Protein AF-0000000082884598 (afdb_homodimer)

Foldseek 3Di:
DDDPDPPDDDDDDDDDDDDYYYDYDDDDDDDDDDDDPPCPPDDPPPPDPPDPDAPVPVVVVCVVVPPPPPDPDDPPPDDDDPPPPDDPVVLVVPCCCVPALLLVLLCVVFAEEEEEEDEPVCLVFFQVLQVSFCQVSHPYYEYEYADDPPPVVSPGRYDHDPFDDDQFQVQVSVLVVLVCCLVPPLVPGFKYKYEYSQKAWDVSLVSLLCLLDGLLAQEKEAQFWPPPANLTWHDHFNIMMTGSNNSVLCNPPQQVDCRQAPVDRGDRNRNRSRSNSVSSPRHYWASAWPLRAAQRAAAAPCCAADAPNPVDDPVVQNTGPDHAHGHPRHHDPSHTMHGRHTSVVSVVVSCVVSPDDDPPPDCPVVPPSPDADPVSSVVSSVVSSVVSNNTHDDTD/DDDDDDDDDDDDDYDDDDDDDDDDDDDDDPDDPPDDPPPPPDDPPPPDPPPPDAPVPVVVVCVVLPPPPPDPDDPPPDDDPPPPPDDPVVLVVPCCCVVALLLVLLCVLFAEEEEEEDEPVCLVFFQVLQVSFCQVSHPYYEYEYADDPPPVVSPGRYDHDPFDDDQFQVQVSVLVVLVCCLVPPLVPGFKYKYEYSQKAWDVSLVSLLCLLDGLLAQEKEAQFWPPPANLTWHDRFNIMMTGSNNSVLCNPPQQVDCRQAPVDRGDRNRNRSRSNSVSSPRHYWYSAWPLRAAQRAAAAPCCAADAPNPVDDPVVQNTGPDHAHGHPRHHDPSRTMHGRHTSVVSVVVSCVVSPDDDPPPDCPVVPPSPDADPVSSVVSSVVSSVVSNNTHDDTD

Nearest PDB structures (foldseek):
  7q4i-assembly1_A  TM=9.712E-01  e=4.327E-36  Drosophila melanogaster
  4ayj-assembly1_A  TM=5.470E-01  e=9.513E-03  Bacteroides ovatus
  8j2n-assembly2_B  TM=3.996E-01  e=5.512E-03  Mycobacterium tuberculosis H37Rv
  8og4-assembly1_B  TM=4.359E-01  e=1.744E-02  Homo sapiens
  8og4-assembly1_A  TM=4.595E-01  e=2.834E-02  Homo sapiens

InterPro domains:
  IPR003378 Fringe-like, glycosyltransferase domain [PF02434] (112-282)
  IPR026050 C1GALT1/C1GALT1-specific chaperone 1 [PTHR23033] (24-361)

Radius of gyration: 33.69 Å; Cα contacts (8 Å, |Δi|>4): 1263; chains: 2; bounding box: 109×97×104 Å

Secondary structure (DSSP, 8-state):
------------------------------------------------------GGGHHHHHHHH---S------------------THHHHHT------HHHHHHHHH--EEEEEE--GGGIIIIIHHHHHTTGGGSSEEEEEEE--TTGGGG-S-EEEES---SGGGHHHHHHHHHHHHHHHTGGG-SEEEEEETT-EE-HHHHHHHHTTS-TTS-EEEESEE-TTSTT-EE-STT-EEEEHHHHHHIIIIIIT-TTTS--SS-S-HHHHHHHHHHHTT-EE---SBTTS-BSEESS-HHHHHSTT-TTS-HHHHHHBSS----GGGTB-TT--EESS--HHHHHHHHHHHHT---TTSB--SSS--PPPPHHHHHHHHHHHHHHHHHTB----/------------------------------------------------------GGGHHHHHHHH---S------------------THHHHHT------HHHHHHHHH--EEEEEE--GGGIIIIIHHHHHTTGGGSSEEEEEEE--TTGGGG-S-EEEES---SGGGHHHHHHHHHHHHHHHTGGG-SEEEEEETT-EE-HHHHHHHHTTS-TTS-EEEESEE-TTSTT-EE-STT-EEEEHHHHHHIIIIIIT-TTTS--SS-S-HHHHHHHHHHHTT-EE---SBTTS-BSEESS-HHHHHSTT-TTS-HHHHHHBSS----GGGTB-TT--EESS--HHHHHHHHHHHHT---TTSB--SSS--PPPPHHHHHHHHHHHHHHHHHTB----

pLDDT: mean 73.0, std 30.47, range [14.8, 98.94]

Solvent-accessible surface area (backbone atoms only — not comparable to full-atom values): 45148 Å² total; per-residue (Å²): 141,85,85,83,77,85,66,92,79,82,89,94,89,79,85,93,81,89,86,88,91,89,90,92,89,95,86,94,85,88,92,82,90,89,85,94,74,88,79,86,71,77,88,72,78,72,78,77,82,73,80,82,68,66,86,78,63,54,57,63,61,53,55,68,68,55,65,54,81,77,79,74,80,78,72,79,78,72,80,80,72,82,72,74,72,75,64,77,65,63,66,63,67,68,60,70,69,78,73,38,71,50,42,50,34,38,51,70,74,43,37,36,36,34,40,28,44,53,39,73,84,34,38,84,65,22,39,52,48,38,58,71,48,48,43,68,69,36,77,41,60,36,34,38,27,40,67,57,86,69,54,79,72,68,77,57,58,66,47,67,39,98,50,72,78,60,75,53,30,38,26,40,51,49,54,51,48,52,48,49,36,60,76,73,42,45,90,79,35,36,31,40,34,41,34,34,44,31,35,45,54,37,58,49,18,46,35,41,56,48,51,52,55,60,39,80,42,39,32,31,36,28,31,48,24,35,72,100,24,94,81,24,25,35,42,47,46,28,13,34,36,31,14,37,37,25,52,49,46,39,49,71,59,13,70,70,28,65,90,41,19,77,75,66,41,60,46,61,37,36,58,51,50,26,46,17,33,52,68,64,68,30,42,65,49,66,54,27,28,55,86,60,15,38,22,38,30,73,43,36,65,44,68,41,29,16,66,80,54,77,78,63,54,66,65,60,63,66,33,38,58,58,85,84,53,56,12,81,64,21,46,30,45,48,38,25,22,25,5,76,39,49,53,43,48,42,40,26,50,49,40,44,62,74,50,37,41,47,57,63,49,40,59,79,54,85,40,84,74,73,82,72,48,71,71,52,34,56,54,48,43,55,53,48,28,55,50,22,44,67,43,31,41,80,81,127,145,94,91,87,81,85,77,78,92,79,91,80,86,87,87,92,84,89,83,84,91,83,87,77,87,80,83,82,79,88,85,75,91,75,70,91,72,86,77,86,70,74,87,68,77,71,78,75,79,72,79,81,67,64,87,79,64,54,57,63,61,51,55,68,68,56,66,55,81,78,80,72,80,77,73,78,79,73,77,80,71,81,71,72,73,74,66,77,66,63,65,64,67,67,62,72,70,78,73,38,70,49,44,49,35,37,51,70,74,42,37,35,35,34,41,26,43,54,40,71,84,35,39,83,66,23,40,52,48,37,56,72,48,47,44,68,68,35,76,41,58,35,34,39,27,40,67,58,86,69,55,80,72,67,77,57,58,66,47,67,40,97,49,72,80,59,76,53,29,38,26,40,52,50,54,50,49,52,48,48,36,60,76,73,41,45,90,78,36,37,31,40,34,42,33,34,45,30,36,45,54,37,59,50,18,46,35,42,55,49,50,52,55,60,38,80,43,38,32,32,35,28,30,47,22,35,72,101,24,93,81,24,25,34,42,48,46,28,13,34,36,31,16,39,36,25,52,49,45,38,48,70,58,11,70,69,28,66,89,42,20,78,74,67,40,58,46,61,39,33,57,52,49,26,45,17,33,52,67,64,66,30,43,67,48,66,54,26,28,56,85,61,14,38,22,39,31,74,43,36,66,45,68,42,28,16,64,80,53,76,77,62,54,66,64,61,62,66,34,38,58,60,88,84,53,56,13,81,63,20,47,29,45,48,39,25,21,24,6,77,37,49,54,43,48,42,40,26,50,49,40,45,63,72,50,38,43,49,56,64,48,39,59,78,55,83,40,84,74,72,82,70,49,70,70,52,35,57,53,48,43,54,53,48,28,53,49,21,44,64,43,32,42,80,80,125

Organism: Panagrellus redivivus (NCBI:txid6233)

Sequence (792 aa):
MWLRVNENCLFFALGLAVASTFFLFQSSNNSLNCSAILKADALAKQPSTQKVDTVDGADSEIAKLLTGPPKGGDDKDEGDDGIEFMDEEAHTMFKHTHENPVSTALKKAVRVFCWILTSPKNIKSKAIHVNATWAPRCDKHVFVSTSFPNSSHTGLPIIEFDIPDGRDSLWAKTKAAHQYIYDNELDNYDWFLKADDDTYAIMENLRFMLLAHNSSDPIYFGCRNRPFVKQGWMSGGPGYVLSREAVKVLVEDGLSNPEYCKYKDDGPEDVQIGLCLEKVNVTAGDSRDSKGRWRFMPLQPQSHMRPGNRTLDQWFYDYLYYPYTDGKECCSDYSISWHYVNHEWMHTLDNMFYHIKPVGMIDDGFWPQKALTDKSMDALIEKLKVFAVNMSQPTVMWLRVNENCLFFALGLAVASTFFLFQSSNNSLNCSAILKADALAKQPSTQKVDTVDGADSEIAKLLTGPPKGGDDKDEGDDGIEFMDEEAHTMFKHTHENPVSTALKKAVRVFCWILTSPKNIKSKAIHVNATWAPRCDKHVFVSTSFPNSSHTGLPIIEFDIPDGRDSLWAKTKAAHQYIYDNELDNYDWFLKADDDTYAIMENLRFMLLAHNSSDPIYFGCRNRPFVKQGWMSGGPGYVLSREAVKVLVEDGLSNPEYCKYKDDGPEDVQIGLCLEKVNVTAGDSRDSKGRWRFMPLQPQSHMRPGNRTLDQWFYDYLYYPYTDGKECCSDYSISWHYVNHEWMHTLDNMFYHIKPVGMIDDGFWPQKALTDKSMDALIEKLKVFAVNMSQPTV

Structure (mmCIF, N/CA/C/O backbone):
data_AF-0000000082884598-model_v1
#
loop_
_entity.id
_entity.type
_entity.pdbx_description
1 polymer 'Glycoprotein-N-acetylgalactosamine 3-beta-galactosyltransferase 1'
#
loop_
_atom_site.group_PDB
_atom_site.id
_atom_site.type_symbol
_atom_site.label_atom_id
_atom_site.label_alt_id
_atom_site.label_comp_id
_atom_site.label_asym_id
_atom_site.label_entity_id
_atom_site.label_seq_id
_atom_site.pdbx_PDB_ins_code
_atom_site.Cartn_x
_atom_site.Cartn_y
_atom_site.Cartn_z
_atom_site.occupancy
_atom_site.B_iso_or_equiv
_atom_site.auth_seq_id
_atom_site.auth_comp_id
_atom_site.auth_asym_id
_atom_site.auth_atom_id
_atom_site.pdbx_PDB_model_num
ATOM 1 N N . MET A 1 1 ? 16.375 -52.156 39.188 1 19.39 1 MET A N 1
ATOM 2 C CA . MET A 1 1 ? 15.562 -51.469 40.156 1 19.39 1 MET A CA 1
ATOM 3 C C . MET A 1 1 ? 14.172 -51.156 39.594 1 19.39 1 MET A C 1
ATOM 5 O O . MET A 1 1 ? 14.055 -50.531 38.531 1 19.39 1 MET A O 1
ATOM 9 N N . TRP A 1 2 ? 12.984 -51.781 40.031 1 21.33 2 TRP A N 1
ATOM 10 C CA . TRP A 1 2 ? 11.797 -52.469 39.5 1 21.33 2 TRP A CA 1
ATOM 11 C C . TRP A 1 2 ? 10.727 -51.469 39.125 1 21.33 2 TRP A C 1
ATOM 13 O O . TRP A 1 2 ? 10.719 -50.312 39.594 1 21.33 2 TRP A O 1
ATOM 23 N N . LEU A 1 3 ? 9.867 -51.75 38 1 20.38 3 LEU A N 1
ATOM 24 C CA . LEU A 1 3 ? 9 -51.406 36.875 1 20.38 3 LEU A CA 1
ATOM 25 C C . LEU A 1 3 ? 7.613 -51 37.344 1 20.38 3 LEU A C 1
ATOM 27 O O . LEU A 1 3 ? 6.824 -51.875 37.781 1 20.38 3 LEU A O 1
ATOM 31 N N . ARG A 1 4 ? 7.586 -50.062 38.344 1 18.33 4 ARG A N 1
ATOM 32 C CA . ARG A 1 4 ? 6.484 -49.875 39.312 1 18.33 4 ARG A CA 1
ATOM 33 C C . ARG A 1 4 ? 5.203 -49.5 38.562 1 18.33 4 ARG A C 1
ATOM 35 O O . ARG A 1 4 ? 5.152 -48.438 37.906 1 18.33 4 ARG A O 1
ATOM 42 N N . VAL A 1 5 ? 4.316 -50.375 38.094 1 20.28 5 VAL A N 1
ATOM 43 C CA . VAL A 1 5 ? 3.1 -50.719 37.375 1 20.28 5 VAL A CA 1
ATOM 44 C C . VAL A 1 5 ? 1.9 -50.031 38 1 20.28 5 VAL A C 1
ATOM 46 O O . VAL A 1 5 ? 1.646 -50.188 39.219 1 20.28 5 VAL A O 1
ATOM 49 N N . ASN A 1 6 ? 1.45 -48.812 37.469 1 16.78 6 ASN A N 1
ATOM 50 C CA . ASN A 1 6 ? 0.524 -47.719 37.719 1 16.78 6 ASN A CA 1
ATOM 51 C C . ASN A 1 6 ? -0.924 -48.188 37.75 1 16.78 6 ASN A C 1
ATOM 53 O O . ASN A 1 6 ? -1.58 -48.25 36.719 1 16.78 6 ASN A O 1
ATOM 57 N N . GLU A 1 7 ? -1.398 -49.188 38.438 1 17.16 7 GLU A N 1
ATOM 58 C CA . GLU A 1 7 ? -2.59 -50.031 38.344 1 17.16 7 GLU A CA 1
ATOM 59 C C . GLU A 1 7 ? -3.816 -49.281 38.875 1 17.16 7 GLU A C 1
ATOM 61 O O . GLU A 1 7 ? -4.871 -49.906 39.094 1 17.16 7 GLU A O 1
ATOM 66 N N . ASN A 1 8 ? -3.863 -48 39.031 1 15.88 8 ASN A N 1
ATOM 67 C CA . ASN A 1 8 ? -4.887 -47.688 40.031 1 15.88 8 ASN A CA 1
ATOM 68 C C . ASN A 1 8 ? -6.293 -47.906 39.469 1 15.88 8 ASN A C 1
ATOM 70 O O . ASN A 1 8 ? -6.656 -47.312 38.438 1 15.88 8 ASN A O 1
ATOM 74 N N . CYS A 1 9 ? -7.305 -48.812 39.781 1 16.61 9 CYS A N 1
ATOM 75 C CA . CYS A 1 9 ? -8.469 -49.688 39.625 1 16.61 9 CYS A CA 1
ATOM 76 C C . CYS A 1 9 ? -9.758 -48.875 39.781 1 16.61 9 CYS A C 1
ATOM 78 O O . CYS A 1 9 ? -10.656 -49 38.938 1 16.61 9 CYS A O 1
ATOM 80 N N . LEU A 1 10 ? -10.461 -48.5 40.938 1 15.66 10 LEU A N 1
ATOM 81 C CA . LEU A 1 10 ? -11.617 -49.188 41.469 1 15.66 10 LEU A CA 1
ATOM 82 C C . LEU A 1 10 ? -12.898 -48.438 41.219 1 15.66 10 LEU A C 1
ATOM 84 O O . LEU A 1 10 ? -13.883 -49 40.75 1 15.66 10 LEU A O 1
ATOM 88 N N . PHE A 1 11 ? -13.562 -47.375 41.969 1 15.88 11 PHE A N 1
ATOM 89 C CA . PHE A 1 11 ? -14.688 -47.781 42.812 1 15.88 11 PHE A CA 1
ATOM 90 C C . PHE A 1 11 ? -16.016 -47.406 42.156 1 15.88 11 PHE A C 1
ATOM 92 O O . PHE A 1 11 ? -16.031 -46.656 41.188 1 15.88 11 PHE A O 1
ATOM 99 N N . PHE A 1 12 ? -17.062 -46.594 42.844 1 15.79 12 PHE A N 1
ATOM 100 C CA . PHE A 1 12 ? -18.344 -46.938 43.469 1 15.79 12 PHE A CA 1
ATOM 101 C C . PHE A 1 12 ? -19.5 -46.344 42.625 1 15.79 12 PHE A C 1
ATOM 103 O O . PHE A 1 12 ? -19.312 -45.406 41.875 1 15.79 12 PHE A O 1
ATOM 110 N N . ALA A 1 13 ? -20.891 -46.531 42.969 1 16.33 13 ALA A N 1
ATOM 111 C CA . ALA A 1 13 ? -22.234 -47.062 42.719 1 16.33 13 ALA A CA 1
ATOM 112 C C . ALA A 1 13 ? -23.188 -45.969 42.281 1 16.33 13 ALA A C 1
ATOM 114 O O . ALA A 1 13 ? -23.844 -46.125 41.25 1 16.33 13 ALA A O 1
ATOM 115 N N . LEU A 1 14 ? -24.234 -45.406 43.156 1 15.35 14 LEU A N 1
ATOM 116 C CA . LEU A 1 14 ? -25.641 -45.781 43.25 1 15.35 14 LEU A CA 1
ATOM 117 C C . LEU A 1 14 ? -26.547 -44.656 42.812 1 15.35 14 LEU A C 1
ATOM 119 O O . LEU A 1 14 ? -27.75 -44.844 42.625 1 15.35 14 LEU A O 1
ATOM 123 N N . GLY A 1 15 ? -26.266 -43.344 42.531 1 15.11 15 GLY A N 1
ATOM 124 C CA . GLY A 1 15 ? -27.281 -42.562 43.188 1 15.11 15 GLY A CA 1
ATOM 125 C C . GLY A 1 15 ? -28.594 -42.5 42.438 1 15.11 15 GLY A C 1
ATOM 126 O O . GLY A 1 15 ? -28.609 -42.719 41.219 1 15.11 15 GLY A O 1
ATOM 127 N N . LEU A 1 16 ? -29.609 -41.594 42.812 1 16.02 16 LEU A N 1
ATOM 128 C CA . LEU A 1 16 ? -31.031 -41.562 43.156 1 16.02 16 LEU A CA 1
ATOM 129 C C . LEU A 1 16 ? -31.875 -41.125 41.969 1 16.02 16 LEU A C 1
ATOM 131 O O . LEU A 1 16 ? -31.406 -40.344 41.125 1 16.02 16 LEU A O 1
ATOM 135 N N . ALA A 1 17 ? -33.312 -41.219 41.906 1 16.12 17 ALA A N 1
ATOM 136 C CA . ALA A 1 17 ? -34.562 -41.688 41.312 1 16.12 17 ALA A CA 1
ATOM 137 C C . ALA A 1 17 ? -35.375 -40.562 40.75 1 16.12 17 ALA A C 1
ATOM 139 O O . ALA A 1 17 ? -36.156 -40.75 39.812 1 16.12 17 ALA A O 1
ATOM 140 N N . VAL A 1 18 ? -35.281 -39.219 41 1 15.11 18 VAL A N 1
ATOM 141 C CA . VAL A 1 18 ? -36.625 -38.719 41.375 1 15.11 18 VAL A CA 1
ATOM 142 C C . VAL A 1 18 ? -37.469 -38.562 40.094 1 15.11 18 VAL A C 1
ATOM 144 O O . VAL A 1 18 ? -36.906 -38.375 39 1 15.11 18 VAL A O 1
ATOM 147 N N . ALA A 1 19 ? -38.781 -37.906 40.094 1 15.52 19 ALA A N 1
ATOM 148 C CA . ALA A 1 19 ? -40.219 -38.156 39.969 1 15.52 19 ALA A CA 1
ATOM 149 C C . ALA A 1 19 ? -40.781 -37.5 38.719 1 15.52 19 ALA A C 1
ATOM 151 O O . ALA A 1 19 ? -41.438 -38.156 37.906 1 15.52 19 ALA A O 1
ATOM 152 N N . SER A 1 20 ? -41.688 -36.25 38.688 1 14.8 20 SER A N 1
ATOM 153 C CA . SER A 1 20 ? -43.156 -36.312 38.562 1 14.8 20 SER A CA 1
ATOM 154 C C . SER A 1 20 ? -43.594 -35.875 37.188 1 14.8 20 SER A C 1
ATOM 156 O O . SER A 1 20 ? -42.812 -35.375 36.406 1 14.8 20 SER A O 1
ATOM 158 N N . THR A 1 21 ? -44.469 -34.625 36.906 1 15.09 21 THR A N 1
ATOM 159 C CA . THR A 1 21 ? -45.906 -34.594 36.656 1 15.09 21 THR A CA 1
ATOM 160 C C . THR A 1 21 ? -46.219 -34.281 35.219 1 15.09 21 THR A C 1
ATOM 162 O O . THR A 1 21 ? -45.344 -33.781 34.469 1 15.09 21 THR A O 1
ATOM 165 N N . PHE A 1 22 ? -47.312 -33.188 34.688 1 15.3 22 PHE A N 1
ATOM 166 C CA . PHE A 1 22 ? -48.688 -33.406 34.25 1 15.3 22 PHE A CA 1
ATOM 167 C C . PHE A 1 22 ? -48.844 -33.031 32.781 1 15.3 22 PHE A C 1
ATOM 169 O O . PHE A 1 22 ? -49.312 -33.844 31.969 1 15.3 22 PHE A O 1
ATOM 176 N N . PHE A 1 23 ? -49.656 -31.766 32.219 1 15.51 23 PHE A N 1
ATOM 177 C CA . PHE A 1 23 ? -51.031 -31.875 31.75 1 15.51 23 PHE A CA 1
ATOM 178 C C . PHE A 1 23 ? -51.125 -31.719 30.234 1 15.51 23 PHE A C 1
ATOM 180 O O . PHE A 1 23 ? -50.156 -31.234 29.609 1 15.51 23 PHE A O 1
ATOM 187 N N . LEU A 1 24 ? -52.188 -30.875 29.516 1 15.95 24 LEU A N 1
ATOM 188 C CA . LEU A 1 24 ? -53.375 -31.234 28.75 1 15.95 24 LEU A CA 1
ATOM 189 C C . LEU A 1 24 ? -53.188 -30.875 27.281 1 15.95 24 LEU A C 1
ATOM 191 O O . LEU A 1 24 ? -52.312 -30.094 26.922 1 15.95 24 LEU A O 1
ATOM 195 N N . PHE A 1 25 ? -54.312 -30.172 26.344 1 16.14 25 PHE A N 1
ATOM 196 C CA . PHE A 1 25 ? -55.281 -30.734 25.391 1 16.14 25 PHE A CA 1
ATOM 197 C C . PHE A 1 25 ? -55.031 -30.172 23.984 1 16.14 25 PHE A C 1
ATOM 199 O O . PHE A 1 25 ? -54.906 -30.938 23.016 1 16.14 25 PHE A O 1
ATOM 206 N N . GLN A 1 26 ? -55.562 -28.859 23.344 1 15.12 26 GLN A N 1
ATOM 207 C CA . GLN A 1 26 ? -56.719 -28.844 22.453 1 15.12 26 GLN A CA 1
ATOM 208 C C . GLN A 1 26 ? -56.281 -28.734 20.984 1 15.12 26 GLN A C 1
ATOM 210 O O . GLN A 1 26 ? -55.188 -28.266 20.688 1 15.12 26 GLN A O 1
ATOM 215 N N . SER A 1 27 ? -57.25 -28.516 19.719 1 15.92 27 SER A N 1
ATOM 216 C CA . SER A 1 27 ? -57.844 -29.172 18.562 1 15.92 27 SER A CA 1
ATOM 217 C C . SER A 1 27 ? -57.469 -28.469 17.266 1 15.92 27 SER A C 1
ATOM 219 O O . SER A 1 27 ? -57.094 -29.125 16.281 1 15.92 27 SER A O 1
ATOM 221 N N . SER A 1 28 ? -57.688 -27.125 16.812 1 16.11 28 SER A N 1
ATOM 222 C CA . SER A 1 28 ? -58.625 -26.891 15.727 1 16.11 28 SER A CA 1
ATOM 223 C C . SER A 1 28 ? -57.969 -26.938 14.367 1 16.11 28 SER A C 1
ATOM 225 O O . SER A 1 28 ? -56.75 -26.781 14.266 1 16.11 28 SER A O 1
ATOM 227 N N . ASN A 1 29 ? -58.656 -26.672 12.938 1 16.38 29 ASN A N 1
ATOM 228 C CA . ASN A 1 29 ? -59.125 -27.266 11.688 1 16.38 29 ASN A CA 1
ATOM 229 C C . ASN A 1 29 ? -58.406 -26.672 10.477 1 16.38 29 ASN A C 1
ATOM 231 O O . ASN A 1 29 ? -58.375 -27.281 9.406 1 16.38 29 ASN A O 1
ATOM 235 N N . ASN A 1 30 ? -58.188 -25.344 10.234 1 16.78 30 ASN A N 1
ATOM 236 C CA . ASN A 1 30 ? -58.75 -24.75 9.023 1 16.78 30 ASN A CA 1
ATOM 237 C C . ASN A 1 30 ? -57.969 -25.156 7.781 1 16.78 30 ASN A C 1
ATOM 239 O O . ASN A 1 30 ? -56.781 -25.453 7.863 1 16.78 30 ASN A O 1
ATOM 243 N N . SER A 1 31 ? -58.312 -24.688 6.457 1 16.69 31 SER A N 1
ATOM 244 C CA . SER A 1 31 ? -58.688 -25.062 5.102 1 16.69 31 SER A CA 1
ATOM 245 C C . SER A 1 31 ? -57.5 -25 4.152 1 16.69 31 SER A C 1
ATOM 247 O O . SER A 1 31 ? -56.625 -24.156 4.301 1 16.69 31 SER A O 1
ATOM 249 N N . LEU A 1 32 ? -57.281 -25.875 2.971 1 16.5 32 LEU A N 1
ATOM 250 C CA . LEU A 1 32 ? -56.438 -26.719 2.123 1 16.5 32 LEU A CA 1
ATOM 251 C C . LEU A 1 32 ? -56.062 -26 0.837 1 16.5 32 LEU A C 1
ATOM 253 O O . LEU A 1 32 ? -55 -26.281 0.252 1 16.5 32 LEU A O 1
ATOM 257 N N . ASN A 1 33 ? -56.75 -25.109 0.112 1 16.28 33 ASN A N 1
ATOM 258 C CA . ASN A 1 33 ? -57.062 -25.594 -1.228 1 16.28 33 ASN A CA 1
ATOM 259 C C . ASN A 1 33 ? -55.875 -25.5 -2.162 1 16.28 33 ASN A C 1
ATOM 261 O O . ASN A 1 33 ? -54.906 -24.812 -1.862 1 16.28 33 ASN A O 1
ATOM 265 N N . CYS A 1 34 ? -55.969 -25.266 -3.688 1 15.8 34 CYS A N 1
ATOM 266 C CA . CYS A 1 34 ? -55.812 -25.953 -4.965 1 15.8 34 CYS A CA 1
ATOM 267 C C . CYS A 1 34 ? -54.5 -25.562 -5.629 1 15.8 34 CYS A C 1
ATOM 269 O O . CYS A 1 34 ? -53.688 -26.422 -5.98 1 15.8 34 CYS A O 1
ATOM 271 N N . SER A 1 35 ? -54.312 -24.656 -6.879 1 16.28 35 SER A N 1
ATOM 272 C CA . SER A 1 35 ? -54.375 -24.984 -8.297 1 16.28 35 SER A CA 1
ATOM 273 C C . SER A 1 35 ? -53.031 -24.797 -8.984 1 16.28 35 SER A C 1
ATOM 275 O O . SER A 1 35 ? -52.562 -25.703 -9.672 1 16.28 35 SER A O 1
ATOM 277 N N . ALA A 1 36 ? -52.594 -23.547 -9.719 1 17.64 36 ALA A N 1
ATOM 278 C CA . ALA A 1 36 ? -52.25 -23.328 -11.125 1 17.64 36 ALA A CA 1
ATOM 279 C C . ALA A 1 36 ? -50.781 -23.625 -11.398 1 17.64 36 ALA A C 1
ATOM 281 O O . ALA A 1 36 ? -49.906 -23.125 -10.703 1 17.64 36 ALA A O 1
ATOM 282 N N . ILE A 1 37 ? -50.25 -24.703 -12.352 1 17.48 37 ILE A N 1
ATOM 283 C CA . ILE A 1 37 ? -49.312 -25.609 -12.992 1 17.48 37 ILE A CA 1
ATOM 284 C C . ILE A 1 37 ? -48.469 -24.844 -14 1 17.48 37 ILE A C 1
ATOM 286 O O . ILE A 1 37 ? -48.094 -25.391 -15.039 1 17.48 37 ILE A O 1
ATOM 290 N N . LEU A 1 38 ? -48.156 -23.531 -13.945 1 17.5 38 LEU A N 1
ATOM 291 C CA . LEU A 1 38 ? -47.75 -22.953 -15.211 1 17.5 38 LEU A CA 1
ATOM 292 C C . LEU A 1 38 ? -46.5 -23.625 -15.742 1 17.5 38 LEU A C 1
ATOM 294 O O . LEU A 1 38 ? -45.5 -23.766 -15.023 1 17.5 38 LEU A O 1
ATOM 298 N N . LYS A 1 39 ? -46.531 -24.422 -16.938 1 18.19 39 LYS A N 1
ATOM 299 C CA . LYS A 1 39 ? -45.812 -25.312 -17.844 1 18.19 39 LYS A CA 1
ATOM 300 C C . LYS A 1 39 ? -44.594 -24.625 -18.453 1 18.19 39 LYS A C 1
ATOM 302 O O . LYS A 1 39 ? -44.719 -23.656 -19.203 1 18.19 39 LYS A O 1
ATOM 307 N N . ALA A 1 40 ? -43.5 -24.438 -17.859 1 16.44 40 ALA A N 1
ATOM 308 C CA . ALA A 1 40 ? -42.219 -23.875 -18.312 1 16.44 40 ALA A CA 1
ATOM 309 C C . ALA A 1 40 ? -41.625 -24.672 -19.453 1 16.44 40 ALA A C 1
ATOM 311 O O . ALA A 1 40 ? -40.969 -25.688 -19.234 1 16.44 40 ALA A O 1
ATOM 312 N N . ASP A 1 41 ? -42.312 -25.031 -20.578 1 17.11 41 ASP A N 1
ATOM 313 C CA . ASP A 1 41 ? -41.906 -25.891 -21.688 1 17.11 41 ASP A CA 1
ATOM 314 C C . ASP A 1 41 ? -40.719 -25.297 -22.422 1 17.11 41 ASP A C 1
ATOM 316 O O . ASP A 1 41 ? -40.062 -25.984 -23.188 1 17.11 41 ASP A O 1
ATOM 320 N N . ALA A 1 42 ? -40.656 -24.016 -22.688 1 17.59 42 ALA A N 1
ATOM 321 C CA . ALA A 1 42 ? -40.281 -23.688 -24.047 1 17.59 42 ALA A CA 1
ATOM 322 C C . ALA A 1 42 ? -38.906 -24.234 -24.406 1 17.59 42 ALA A C 1
ATOM 324 O O . ALA A 1 42 ? -38.75 -24.891 -25.438 1 17.59 42 ALA A O 1
ATOM 325 N N . LEU A 1 43 ? -37.688 -23.422 -24.484 1 17.84 43 LEU A N 1
ATOM 326 C CA . LEU A 1 43 ? -36.75 -23.234 -25.578 1 17.84 43 LEU A CA 1
ATOM 327 C C . LEU A 1 43 ? -35.531 -24.125 -25.422 1 17.84 43 LEU A C 1
ATOM 329 O O . LEU A 1 43 ? -34.625 -23.844 -24.625 1 17.84 43 LEU A O 1
ATOM 333 N N . ALA A 1 44 ? -35.5 -25.391 -25.266 1 17.81 44 ALA A N 1
ATOM 334 C CA . ALA A 1 44 ? -34.406 -26.359 -25.219 1 17.81 44 ALA A CA 1
ATOM 335 C C . ALA A 1 44 ? -33.688 -26.422 -26.562 1 17.81 44 ALA A C 1
ATOM 337 O O . ALA A 1 44 ? -33.75 -27.438 -27.266 1 17.81 44 ALA A O 1
ATOM 338 N N . LYS A 1 45 ? -33.812 -25.469 -27.453 1 21.44 45 LYS A N 1
ATOM 339 C CA . LYS A 1 45 ? -33.188 -25.953 -28.688 1 21.44 45 LYS A CA 1
ATOM 340 C C . LYS A 1 45 ? -31.75 -26.391 -28.438 1 21.44 45 LYS A C 1
ATOM 342 O O . LYS A 1 45 ? -31 -25.703 -27.75 1 21.44 45 LYS A O 1
ATOM 347 N N . GLN A 1 46 ? -31.391 -27.656 -28.656 1 18.23 46 GLN A N 1
ATOM 348 C CA . GLN A 1 46 ? -30.203 -28.5 -28.562 1 18.23 46 GLN A CA 1
ATOM 349 C C . GLN A 1 46 ? -29.062 -27.922 -29.406 1 18.23 46 GLN A C 1
ATOM 351 O O . GLN A 1 46 ? -29.172 -27.859 -30.625 1 18.23 46 GLN A O 1
ATOM 356 N N . PRO A 1 47 ? -28.422 -26.797 -29.109 1 23.08 47 PRO A N 1
ATOM 357 C CA . PRO A 1 47 ? -27.516 -26.422 -30.203 1 23.08 47 PRO A CA 1
ATOM 358 C C . PRO A 1 47 ? -26.578 -27.562 -30.594 1 23.08 47 PRO A C 1
ATOM 360 O O . PRO A 1 47 ? -26.297 -28.438 -29.781 1 23.08 47 PRO A O 1
ATOM 363 N N . SER A 1 48 ? -26.547 -27.953 -31.891 1 22.05 48 SER A N 1
ATOM 364 C CA . SER A 1 48 ? -25.781 -28.953 -32.625 1 22.05 48 SER A CA 1
ATOM 365 C C . SER A 1 48 ? -24.328 -28.953 -32.156 1 22.05 48 SER A C 1
ATOM 367 O O . SER A 1 48 ? -23.828 -27.953 -31.641 1 22.05 48 SER A O 1
ATOM 369 N N . THR A 1 49 ? -23.734 -30.141 -32.094 1 23.67 49 THR A N 1
ATOM 370 C CA . THR A 1 49 ? -22.438 -30.703 -31.75 1 23.67 49 THR A CA 1
ATOM 371 C C . THR A 1 49 ? -21.328 -30.094 -32.594 1 23.67 49 THR A C 1
ATOM 373 O O . THR A 1 49 ? -21.141 -30.484 -33.75 1 23.67 49 THR A O 1
ATOM 376 N N . GLN A 1 50 ? -21.234 -28.828 -32.719 1 22.88 50 GLN A N 1
ATOM 377 C CA . GLN A 1 50 ? -20.172 -28.438 -33.656 1 22.88 50 GLN A CA 1
ATOM 378 C C . GLN A 1 50 ? -18.859 -29.125 -33.312 1 22.88 50 GLN A C 1
ATOM 380 O O . GLN A 1 50 ? -18.5 -29.203 -32.125 1 22.88 50 GLN A O 1
ATOM 385 N N . LYS A 1 51 ? -18.328 -29.938 -34.312 1 23.64 51 LYS A N 1
ATOM 386 C CA . LYS A 1 51 ? -17.062 -30.688 -34.438 1 23.64 51 LYS A CA 1
ATOM 387 C C . LYS A 1 51 ? -15.891 -29.859 -33.938 1 23.64 51 LYS A C 1
ATOM 389 O O . LYS A 1 51 ? -15.625 -28.766 -34.438 1 23.64 51 LYS A O 1
ATOM 394 N N . VAL A 1 52 ? -15.562 -29.922 -32.562 1 26.12 52 VAL A N 1
ATOM 395 C CA . VAL A 1 52 ? -14.352 -29.344 -32 1 26.12 52 VAL A CA 1
ATOM 396 C C . VAL A 1 52 ? -13.133 -29.797 -32.812 1 26.12 52 VAL A C 1
ATOM 398 O O . VAL A 1 52 ? -12.789 -30.984 -32.812 1 26.12 52 VAL A O 1
ATOM 401 N N . ASP A 1 53 ? -12.93 -29.25 -34.062 1 27 53 ASP A N 1
ATOM 402 C CA . ASP A 1 53 ? -11.766 -29.469 -34.906 1 27 53 ASP A CA 1
ATOM 403 C C . ASP A 1 53 ? -10.477 -29.453 -34.094 1 27 53 ASP A C 1
ATOM 405 O O . ASP A 1 53 ? -10.453 -28.922 -32.969 1 27 53 ASP A O 1
ATOM 409 N N . THR A 1 54 ? -9.352 -30 -34.625 1 27.5 54 THR A N 1
ATOM 410 C CA . THR A 1 54 ? -7.988 -30.25 -34.188 1 27.5 54 THR A CA 1
ATOM 411 C C . THR A 1 54 ? -7.359 -28.984 -33.625 1 27.5 54 THR A C 1
ATOM 413 O O . THR A 1 54 ? -7.785 -27.875 -33.938 1 27.5 54 THR A O 1
ATOM 416 N N . VAL A 1 55 ? -6.551 -29.156 -32.438 1 34.09 55 VAL A N 1
ATOM 417 C CA . VAL A 1 55 ? -5.863 -28.188 -31.609 1 34.09 55 VAL A CA 1
ATOM 418 C C . VAL A 1 55 ? -5.188 -27.141 -32.469 1 34.09 55 VAL A C 1
ATOM 420 O O . VAL A 1 55 ? -4.832 -26.062 -32 1 34.09 55 VAL A O 1
ATOM 423 N N . ASP A 1 56 ? -4.816 -27.453 -33.719 1 32.94 56 ASP A N 1
ATOM 424 C CA . ASP A 1 56 ? -4.055 -26.484 -34.531 1 32.94 56 ASP A CA 1
ATOM 425 C C . ASP A 1 56 ? -4.906 -25.266 -34.875 1 32.94 56 ASP A C 1
ATOM 427 O O . ASP A 1 56 ? -4.391 -24.266 -35.375 1 32.94 56 ASP A O 1
ATOM 431 N N . GLY A 1 57 ? -6.18 -25.453 -35 1 32.5 57 GLY A N 1
ATOM 432 C CA . GLY A 1 57 ? -7.039 -24.438 -35.594 1 32.5 57 GLY A CA 1
ATOM 433 C C . GLY A 1 57 ? -7.336 -23.281 -34.656 1 32.5 57 GLY A C 1
ATOM 434 O O . GLY A 1 57 ? -8.078 -22.359 -35 1 32.5 57 GLY A O 1
ATOM 435 N N . ALA A 1 58 ? -7.086 -23.5 -33.406 1 36.19 58 ALA A N 1
ATOM 436 C CA . ALA A 1 58 ? -7.562 -22.5 -32.469 1 36.19 58 ALA A CA 1
ATOM 437 C C . ALA A 1 58 ? -6.734 -21.219 -32.562 1 36.19 58 ALA A C 1
ATOM 439 O O . ALA A 1 58 ? -7.055 -20.219 -31.938 1 36.19 58 ALA A O 1
ATOM 440 N N . ASP A 1 59 ? -5.629 -21.234 -33.281 1 36.47 59 ASP A N 1
ATOM 441 C CA . ASP A 1 59 ? -4.703 -20.109 -33.219 1 36.47 59 ASP A CA 1
ATOM 442 C C . ASP A 1 59 ? -5.355 -18.844 -33.781 1 36.47 59 ASP A C 1
ATOM 444 O O . ASP A 1 59 ? -5.125 -17.75 -33.25 1 36.47 59 ASP A O 1
ATOM 448 N N . SER A 1 60 ? -6.129 -19.094 -34.906 1 35.19 60 SER A N 1
ATOM 449 C CA . SER A 1 60 ? -6.578 -17.891 -35.594 1 35.19 60 SER A CA 1
ATOM 450 C C . SER A 1 60 ? -7.605 -17.141 -34.75 1 35.19 60 SER A C 1
ATOM 452 O O . SER A 1 60 ? -7.598 -15.898 -34.719 1 35.19 60 SER A O 1
ATOM 454 N N . GLU A 1 61 ? -8.422 -17.891 -34.188 1 34.66 61 GLU A N 1
ATOM 455 C CA . GLU A 1 61 ? -9.492 -17.203 -33.469 1 34.66 61 GLU A CA 1
ATOM 456 C C . GLU A 1 61 ? -8.977 -16.547 -32.188 1 34.66 61 GLU A C 1
ATOM 458 O O . GLU A 1 61 ? -9.422 -15.469 -31.812 1 34.66 61 GLU A O 1
ATOM 463 N N . ILE A 1 62 ? -8.086 -17.156 -31.625 1 37.41 62 ILE A N 1
ATOM 464 C CA . ILE A 1 62 ? -7.52 -16.609 -30.391 1 37.41 62 ILE A CA 1
ATOM 465 C C . ILE A 1 62 ? -6.809 -15.297 -30.703 1 37.41 62 ILE A C 1
ATOM 467 O O . ILE A 1 62 ? -6.914 -14.336 -29.938 1 37.41 62 ILE A O 1
ATOM 471 N N . ALA A 1 63 ? -6.184 -15.266 -31.922 1 33.06 63 ALA A N 1
ATOM 472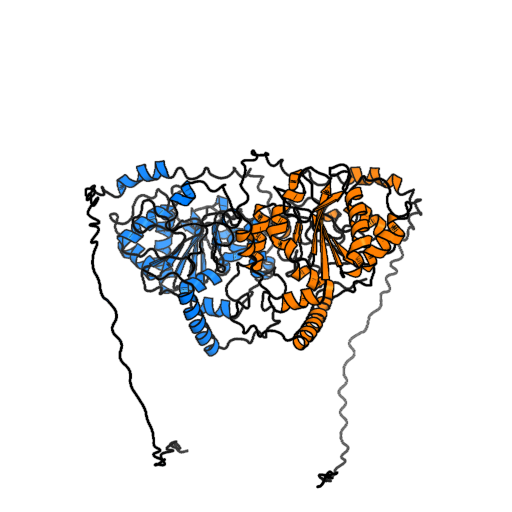 C CA . ALA A 1 63 ? -5.402 -14.086 -32.281 1 33.06 63 ALA A CA 1
ATOM 473 C C . ALA A 1 63 ? -6.305 -12.867 -32.469 1 33.06 63 ALA A C 1
ATOM 475 O O . ALA A 1 63 ? -5.926 -11.75 -32.094 1 33.06 63 ALA A O 1
ATOM 476 N N . LYS A 1 64 ? -7.438 -13.039 -33.156 1 35.31 64 LYS A N 1
ATOM 477 C CA . LYS A 1 64 ? -8.273 -11.883 -33.438 1 35.31 64 LYS A CA 1
ATOM 478 C C . LYS A 1 64 ? -8.844 -11.273 -32.156 1 35.31 64 LYS A C 1
ATOM 480 O O . LYS A 1 64 ? -9.055 -10.062 -32.094 1 35.31 64 LYS A O 1
ATOM 485 N N . LEU A 1 65 ? -9.305 -12.133 -31.375 1 32.12 65 LEU A N 1
ATOM 486 C CA . LEU A 1 65 ? -10.039 -11.664 -30.203 1 32.12 65 LEU A CA 1
ATOM 487 C C . LEU A 1 65 ? -9.086 -11.133 -29.141 1 32.12 65 LEU A C 1
ATOM 489 O O . LEU A 1 65 ? -9.516 -10.492 -28.188 1 32.12 65 LEU A O 1
ATOM 493 N N . LEU A 1 66 ? -7.98 -11.672 -29.219 1 32.53 66 LEU A N 1
ATOM 494 C CA . LEU A 1 66 ? -7.074 -11.242 -28.156 1 32.53 66 LEU A CA 1
ATOM 495 C C . LEU A 1 66 ? -6.516 -9.852 -28.453 1 32.53 66 LEU A C 1
ATOM 497 O O . LEU A 1 66 ? -5.309 -9.695 -28.656 1 32.53 66 LEU A O 1
ATOM 501 N N . THR A 1 67 ? -7.234 -9.055 -29.312 1 29.56 67 THR A N 1
ATOM 502 C CA . THR A 1 67 ? -6.691 -7.699 -29.297 1 29.56 67 THR A CA 1
ATOM 503 C C . THR A 1 67 ? -6.695 -7.117 -27.891 1 29.56 67 THR A C 1
ATOM 505 O O . THR A 1 67 ? -7.75 -6.734 -27.375 1 29.56 67 THR A O 1
ATOM 508 N N . GLY A 1 68 ? -6.145 -7.742 -27.062 1 29.58 68 GLY A N 1
ATOM 509 C CA . GLY A 1 68 ? -6.004 -7.238 -25.703 1 29.58 68 GLY A CA 1
ATOM 510 C C . GLY A 1 68 ? -5.609 -5.773 -25.656 1 29.58 68 GLY A C 1
ATOM 511 O O . GLY A 1 68 ? -5.203 -5.199 -26.672 1 29.58 68 GLY A O 1
ATOM 512 N N . PRO A 1 69 ? -5.977 -5.035 -24.688 1 29.48 69 PRO A N 1
ATOM 513 C CA . PRO A 1 69 ? -5.625 -3.611 -24.625 1 29.48 69 PRO A CA 1
ATOM 514 C C . PRO A 1 69 ? -4.195 -3.34 -25.094 1 29.48 69 PRO A C 1
ATOM 516 O O . PRO A 1 69 ? -3.336 -4.219 -25 1 29.48 69 PRO A O 1
ATOM 519 N N . PRO A 1 70 ? -4.039 -2.383 -26.047 1 24.64 70 PRO A N 1
ATOM 520 C CA . PRO A 1 70 ? -2.701 -1.948 -26.453 1 24.64 70 PRO A CA 1
ATOM 521 C C . PRO A 1 70 ? -1.738 -1.823 -25.281 1 24.64 70 PRO A C 1
ATOM 523 O O . PRO A 1 70 ? -2.17 -1.594 -24.141 1 24.64 70 PRO A O 1
ATOM 526 N N . LYS A 1 71 ? -0.55 -2.404 -25.516 1 27.89 71 LYS A N 1
ATOM 527 C CA . LYS A 1 71 ? 0.644 -2.295 -24.688 1 27.89 71 LYS A CA 1
ATOM 528 C C . LYS A 1 71 ? 0.816 -0.874 -24.156 1 27.89 71 LYS A C 1
ATOM 530 O O . LYS A 1 71 ? 0.561 0.097 -24.875 1 27.89 71 LYS A O 1
ATOM 535 N N . GLY A 1 72 ? 0.689 -0.614 -22.844 1 26.06 72 GLY A N 1
ATOM 536 C CA . GLY A 1 72 ? 1.147 0.604 -22.203 1 26.06 72 GLY A CA 1
ATOM 537 C C . GLY A 1 72 ? 2.377 1.204 -22.859 1 26.06 72 GLY A C 1
ATOM 538 O O . GLY A 1 72 ? 3.014 0.563 -23.688 1 26.06 72 GLY A O 1
ATOM 539 N N . GLY A 1 73 ? 2.471 2.582 -22.672 1 26.06 73 GLY A N 1
ATOM 540 C CA . GLY A 1 73 ? 3.441 3.521 -23.203 1 26.06 73 GLY A CA 1
ATOM 541 C C . GLY A 1 73 ? 4.867 3.008 -23.141 1 26.06 73 GLY A C 1
ATOM 542 O O . GLY A 1 73 ? 5.207 2.203 -22.266 1 26.06 73 GLY A O 1
ATOM 543 N N . ASP A 1 74 ? 5.422 2.988 -24.219 1 25.81 74 ASP A N 1
ATOM 544 C CA . ASP A 1 74 ? 6.852 2.85 -24.484 1 25.81 74 ASP A CA 1
ATOM 545 C C . ASP A 1 74 ? 7.676 3.633 -23.453 1 25.81 74 ASP A C 1
ATOM 547 O O . ASP A 1 74 ? 7.543 4.852 -23.344 1 25.81 74 ASP A O 1
ATOM 551 N N . ASP A 1 75 ? 7.996 3.039 -22.375 1 26.34 75 ASP A N 1
ATOM 552 C CA . ASP A 1 75 ? 9.023 3.58 -21.5 1 26.34 75 ASP A CA 1
ATOM 553 C C . ASP A 1 75 ? 10.227 4.078 -22.281 1 26.34 75 ASP A C 1
ATOM 555 O O . ASP A 1 75 ? 10.805 3.33 -23.078 1 26.34 75 ASP A O 1
ATOM 559 N N . LYS A 1 76 ? 10.273 5.43 -22.641 1 26.47 76 LYS A N 1
ATOM 560 C CA . LYS A 1 76 ? 11.539 5.988 -23.109 1 26.47 76 LYS A CA 1
ATOM 561 C C . LYS A 1 76 ? 12.719 5.391 -22.344 1 26.47 76 LYS A C 1
ATOM 563 O O . LYS A 1 76 ? 12.695 5.332 -21.109 1 26.47 76 LYS A O 1
ATOM 568 N N . ASP A 1 77 ? 13.547 4.539 -22.969 1 25.36 77 ASP A N 1
ATOM 569 C CA . ASP A 1 77 ? 14.836 3.936 -22.641 1 25.36 77 ASP A CA 1
ATOM 570 C C . ASP A 1 77 ? 15.82 4.98 -22.109 1 25.36 77 ASP A C 1
ATOM 572 O O . ASP A 1 77 ? 16.438 5.703 -22.891 1 25.36 77 ASP A O 1
ATOM 576 N N . GLU A 1 78 ? 15.531 5.867 -21.188 1 27.72 78 GLU A N 1
ATOM 577 C CA . GLU A 1 78 ? 16.703 6.648 -20.797 1 27.72 78 GLU A CA 1
ATOM 578 C C . GLU A 1 78 ? 17.891 5.75 -20.5 1 27.72 78 GLU A C 1
ATOM 580 O O . GLU A 1 78 ? 17.719 4.602 -20.094 1 27.72 78 GLU A O 1
ATOM 585 N N . GLY A 1 79 ? 19.094 6.105 -21.062 1 23.27 79 GLY A N 1
ATOM 586 C CA . GLY A 1 79 ? 20.438 5.551 -21.094 1 23.27 79 GLY A CA 1
ATOM 587 C C . GLY A 1 79 ? 20.875 4.988 -19.75 1 23.27 79 GLY A C 1
ATOM 588 O O . GLY A 1 79 ? 20.344 5.367 -18.703 1 23.27 79 GLY A O 1
ATOM 589 N N . ASP A 1 80 ? 21.578 3.875 -19.781 1 26.27 80 ASP A N 1
ATOM 590 C CA . ASP A 1 80 ? 22.234 2.869 -18.953 1 26.27 80 ASP A CA 1
ATOM 591 C C . ASP A 1 80 ? 23.172 3.518 -17.938 1 26.27 80 ASP A C 1
ATOM 593 O O . ASP A 1 80 ? 24.359 3.664 -18.203 1 26.27 80 ASP A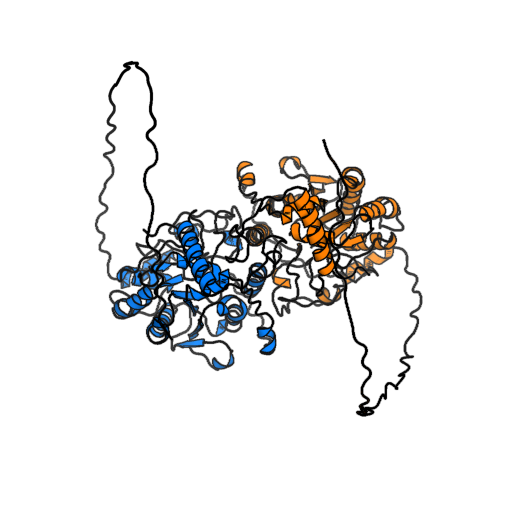 O 1
ATOM 597 N N . ASP A 1 81 ? 22.984 4.758 -17.484 1 27.5 81 ASP A N 1
ATOM 598 C CA . ASP A 1 81 ? 24.156 5.031 -16.656 1 27.5 81 ASP A CA 1
ATOM 599 C C . ASP A 1 81 ? 24.328 3.951 -15.586 1 27.5 81 ASP A C 1
ATOM 601 O O . ASP A 1 81 ? 23.344 3.375 -15.109 1 27.5 81 ASP A O 1
ATOM 605 N N . GLY A 1 82 ? 25.531 3.328 -15.492 1 23.14 82 GLY A N 1
ATOM 606 C CA . GLY A 1 82 ? 26.141 2.322 -14.633 1 23.14 82 GLY A CA 1
ATOM 607 C C . GLY A 1 82 ? 25.734 2.463 -13.172 1 23.14 82 GLY A C 1
ATOM 608 O O . GLY A 1 82 ? 26.203 3.367 -12.477 1 23.14 82 GLY A O 1
ATOM 609 N N . ILE A 1 83 ? 24.5 2.301 -12.875 1 27.08 83 ILE A N 1
ATOM 610 C CA . ILE A 1 83 ? 24.25 2.203 -11.445 1 27.08 83 ILE A CA 1
ATOM 611 C C . ILE A 1 83 ? 25.094 1.086 -10.836 1 27.08 83 ILE A C 1
ATOM 613 O O . ILE A 1 83 ? 24.953 -0.079 -11.219 1 27.08 83 ILE A O 1
ATOM 617 N N . GLU A 1 84 ? 26.344 1.375 -10.523 1 25.5 84 GLU A N 1
ATOM 618 C CA . GLU A 1 84 ? 27.109 0.448 -9.695 1 25.5 84 GLU A CA 1
ATOM 619 C C . GLU A 1 84 ? 26.266 -0.112 -8.555 1 25.5 84 GLU A C 1
ATOM 621 O O . GLU A 1 84 ? 25.656 0.646 -7.801 1 25.5 84 GLU A O 1
ATOM 626 N N . PHE A 1 85 ? 25.797 -1.284 -8.742 1 28.23 85 PHE A N 1
ATOM 627 C CA . PHE A 1 85 ? 25.094 -2.121 -7.773 1 28.23 85 PHE A CA 1
ATOM 628 C C . PHE A 1 85 ? 25.75 -2.014 -6.398 1 28.23 85 PHE A C 1
ATOM 630 O O . PHE A 1 85 ? 26.953 -2.221 -6.258 1 28.23 85 PHE A O 1
ATOM 637 N N . MET A 1 86 ? 25.312 -1.085 -5.664 1 27.12 86 MET A N 1
ATOM 638 C CA . MET A 1 86 ? 25.781 -1.116 -4.281 1 27.12 86 MET A CA 1
ATOM 639 C C . MET A 1 86 ? 25.922 -2.551 -3.781 1 27.12 86 MET A C 1
ATOM 641 O O . MET A 1 86 ? 25.203 -3.441 -4.25 1 27.12 86 MET A O 1
ATOM 645 N N . ASP A 1 87 ? 27.016 -2.906 -3.031 1 26.67 87 ASP A N 1
ATOM 646 C CA . ASP A 1 87 ? 27.547 -4.152 -2.488 1 26.67 87 ASP A CA 1
ATOM 647 C C . ASP A 1 87 ? 26.453 -4.945 -1.771 1 26.67 87 ASP A C 1
ATOM 649 O O . ASP A 1 87 ? 25.438 -4.383 -1.379 1 26.67 87 ASP A O 1
ATOM 653 N N . GLU A 1 88 ? 26.641 -6.324 -1.642 1 30.38 88 GLU A N 1
ATOM 654 C CA . GLU A 1 88 ? 25.984 -7.473 -1.015 1 30.38 88 GLU A CA 1
ATOM 655 C C . GLU A 1 88 ? 25.422 -7.109 0.353 1 30.38 88 GLU A C 1
ATOM 657 O O . GLU A 1 88 ? 24.469 -7.73 0.818 1 30.38 88 GLU A O 1
ATOM 662 N N . GLU A 1 89 ? 26.047 -6.246 1.09 1 26.28 89 GLU A N 1
ATOM 663 C CA . GLU A 1 89 ? 25.703 -5.969 2.48 1 26.28 89 GLU A CA 1
ATOM 664 C C . GLU A 1 89 ? 24.391 -5.211 2.584 1 26.28 89 GLU A C 1
ATOM 666 O O . GLU A 1 89 ? 23.703 -5.273 3.609 1 26.28 89 GLU A O 1
ATOM 671 N N . ALA A 1 90 ? 24.203 -4.406 1.673 1 28.33 90 ALA A N 1
ATOM 672 C CA . ALA A 1 90 ? 22.969 -3.637 1.814 1 28.33 90 ALA A CA 1
ATOM 673 C C . ALA A 1 90 ? 21.75 -4.535 1.67 1 28.33 90 ALA A C 1
ATOM 675 O O . ALA A 1 90 ? 20.672 -4.199 2.152 1 28.33 90 ALA A O 1
ATOM 676 N N . HIS A 1 91 ? 21.812 -5.586 0.907 1 29.78 91 HIS A N 1
ATOM 677 C CA . HIS A 1 91 ? 20.703 -6.512 0.722 1 29.78 91 HIS A CA 1
ATOM 678 C C . HIS A 1 91 ? 20.328 -7.191 2.035 1 29.78 91 HIS A C 1
ATOM 680 O O . HIS A 1 91 ? 19.203 -7.691 2.182 1 29.78 91 HIS A O 1
ATOM 686 N N . THR A 1 92 ? 21.344 -7.477 2.891 1 28.48 92 THR A N 1
ATOM 687 C CA . THR A 1 92 ? 21.062 -8.219 4.113 1 28.48 92 THR A CA 1
ATOM 688 C C . THR A 1 92 ? 20.297 -7.352 5.109 1 28.48 92 THR A C 1
ATOM 690 O O . THR A 1 92 ? 19.781 -7.852 6.109 1 28.48 92 THR A O 1
ATOM 693 N N . MET A 1 93 ? 20.594 -6.105 5.012 1 27.61 93 MET A N 1
ATOM 694 C CA . MET A 1 93 ? 20 -5.32 6.09 1 27.61 93 MET A CA 1
ATOM 695 C C . MET A 1 93 ? 18.469 -5.316 5.988 1 27.61 93 MET A C 1
ATOM 697 O O . MET A 1 93 ? 17.781 -5.027 6.965 1 27.61 93 MET A O 1
ATOM 701 N N . PHE A 1 94 ? 17.938 -5.199 4.797 1 30.14 94 PHE A N 1
ATOM 702 C CA . PHE A 1 94 ? 16.516 -4.941 4.695 1 30.14 94 PHE A CA 1
ATOM 703 C C . PHE A 1 94 ? 15.727 -6.242 4.758 1 30.14 94 PHE A C 1
ATOM 705 O O . PHE A 1 94 ? 14.57 -6.297 4.324 1 30.14 94 PHE A O 1
ATOM 712 N N . LYS A 1 95 ? 16.438 -7.363 4.887 1 33.75 95 LYS A N 1
ATOM 713 C CA . LYS A 1 95 ? 15.625 -8.555 5.102 1 33.75 95 LYS A CA 1
ATOM 714 C C . LYS A 1 95 ? 14.734 -8.398 6.328 1 33.75 95 LYS A C 1
ATOM 716 O O . LYS A 1 95 ? 15.195 -8.531 7.461 1 33.75 95 LYS A O 1
ATOM 721 N N . HIS A 1 96 ? 13.891 -7.402 6.418 1 35.72 96 HIS A N 1
ATOM 722 C CA . HIS A 1 96 ? 12.844 -7.434 7.43 1 35.72 96 HIS A CA 1
ATOM 723 C C . HIS A 1 96 ? 12.109 -8.773 7.426 1 35.72 96 HIS A C 1
ATOM 725 O O . HIS A 1 96 ? 11.266 -9.016 6.562 1 35.72 96 HIS A O 1
ATOM 731 N N . THR A 1 97 ? 12.758 -9.773 7.688 1 41.25 97 THR A N 1
ATOM 732 C CA . THR A 1 97 ? 12.008 -11 7.93 1 41.25 97 THR A CA 1
ATOM 733 C C . THR A 1 97 ? 10.961 -10.789 9.016 1 41.25 97 THR A C 1
ATOM 735 O O . THR A 1 97 ? 11.289 -10.703 10.203 1 41.25 97 THR A O 1
ATOM 738 N N . HIS A 1 98 ? 10.031 -9.875 8.789 1 47.91 98 HIS A N 1
ATOM 739 C CA . HIS A 1 98 ? 8.953 -9.914 9.773 1 47.91 98 HIS A CA 1
ATOM 740 C C . HIS A 1 98 ? 8.43 -11.328 9.953 1 47.91 98 HIS A C 1
ATOM 742 O O . HIS A 1 98 ? 7.496 -11.742 9.258 1 47.91 98 HIS A O 1
ATOM 748 N N . GLU A 1 99 ? 9.352 -12.195 10.383 1 56.03 99 GLU A N 1
ATOM 749 C CA . GLU A 1 99 ? 8.953 -13.562 10.672 1 56.03 99 GLU A CA 1
ATOM 750 C C . GLU A 1 99 ? 8.031 -13.625 11.891 1 56.03 99 GLU A C 1
ATOM 752 O O . GLU A 1 99 ? 8.43 -13.258 13 1 56.03 99 GLU A O 1
ATOM 757 N N . ASN A 1 100 ? 6.711 -13.492 11.57 1 70.06 100 ASN A N 1
ATOM 758 C CA . ASN A 1 100 ? 5.738 -13.781 12.625 1 70.06 100 ASN A CA 1
ATOM 759 C C . ASN A 1 100 ? 5.379 -15.258 12.672 1 70.06 100 ASN A C 1
ATOM 761 O O . ASN A 1 100 ? 5.688 -16 11.734 1 70.06 100 ASN A O 1
ATOM 765 N N . PRO A 1 101 ? 5.004 -15.711 13.781 1 73.5 101 PRO A N 1
ATOM 766 C CA . PRO A 1 101 ? 4.711 -17.141 13.945 1 73.5 101 PRO A CA 1
ATOM 767 C C . PRO A 1 101 ? 3.793 -17.672 12.852 1 73.5 101 PRO A C 1
ATOM 769 O O . PRO A 1 101 ? 3.943 -18.828 12.43 1 73.5 101 PRO A O 1
ATOM 772 N N . VAL A 1 102 ? 2.998 -16.844 12.414 1 82.44 102 VAL A N 1
ATOM 773 C CA . VAL A 1 102 ? 2.053 -17.281 11.391 1 82.44 102 VAL A CA 1
ATOM 774 C C . VAL A 1 102 ? 2.785 -17.516 10.07 1 82.44 102 VAL A C 1
ATOM 776 O O . VAL A 1 102 ? 2.586 -18.531 9.406 1 82.44 102 VAL A O 1
ATOM 779 N N . SER A 1 103 ? 3.629 -16.562 9.734 1 85.56 103 SER A N 1
ATOM 780 C CA . SER A 1 103 ? 4.391 -16.719 8.5 1 85.56 103 SER A CA 1
ATOM 781 C C . SER A 1 103 ? 5.297 -17.938 8.547 1 85.56 103 SER A C 1
ATOM 783 O O . SER A 1 103 ? 5.445 -18.641 7.547 1 85.56 103 SER A O 1
ATOM 785 N N . THR A 1 104 ? 5.812 -18.188 9.695 1 85.12 104 THR A N 1
ATOM 786 C CA . THR A 1 104 ? 6.68 -19.359 9.875 1 85.12 104 THR A CA 1
ATOM 787 C C . THR A 1 104 ? 5.879 -20.656 9.758 1 85.12 104 THR A C 1
ATOM 789 O O . THR A 1 104 ? 6.324 -21.609 9.125 1 85.12 104 THR A O 1
ATOM 792 N N . ALA A 1 105 ? 4.781 -20.656 10.367 1 86.62 105 ALA A N 1
ATOM 793 C CA . ALA A 1 105 ? 3.91 -21.828 10.305 1 86.62 105 ALA A CA 1
ATOM 794 C C . ALA A 1 105 ? 3.467 -22.109 8.867 1 86.62 105 ALA A C 1
ATOM 796 O O . ALA A 1 105 ? 3.453 -23.266 8.43 1 86.62 105 ALA A O 1
ATOM 797 N N . LEU A 1 106 ? 3.164 -21.078 8.203 1 91.56 106 LEU A N 1
ATOM 798 C CA . LEU A 1 106 ? 2.711 -21.219 6.824 1 91.56 106 LEU A CA 1
ATOM 799 C C . LEU A 1 106 ? 3.828 -21.75 5.938 1 91.56 106 LEU A C 1
ATOM 801 O O . LEU A 1 106 ? 3.59 -22.609 5.078 1 91.56 106 LEU A O 1
ATOM 805 N N . LYS A 1 107 ? 4.977 -21.234 6.16 1 92.94 107 LYS A N 1
ATOM 806 C CA . LYS A 1 107 ? 6.121 -21.688 5.375 1 92.94 107 LYS A CA 1
ATOM 807 C C . LYS A 1 107 ? 6.434 -23.156 5.648 1 92.94 107 LYS A C 1
ATOM 809 O O . LYS A 1 107 ? 6.84 -23.891 4.742 1 92.94 107 LYS A O 1
ATOM 814 N N . LYS A 1 108 ? 6.223 -23.547 6.812 1 91.81 108 LYS A N 1
ATOM 815 C CA . LYS A 1 108 ? 6.438 -24.938 7.18 1 91.81 108 LYS A CA 1
ATOM 816 C C . LYS A 1 108 ? 5.371 -25.844 6.559 1 91.81 108 LYS A C 1
ATOM 818 O O . LYS A 1 108 ? 5.676 -26.938 6.094 1 91.81 108 LYS A O 1
ATOM 823 N N . ALA A 1 109 ? 4.211 -25.391 6.535 1 95 109 ALA A N 1
ATOM 824 C CA . ALA A 1 109 ? 3.07 -26.219 6.129 1 95 109 ALA A CA 1
ATOM 825 C C . ALA A 1 109 ? 2.98 -26.312 4.609 1 95 109 ALA A C 1
ATOM 827 O O . ALA A 1 109 ? 2.502 -27.312 4.074 1 95 109 ALA A O 1
ATOM 828 N N . VAL A 1 110 ? 3.355 -25.25 3.928 1 97.88 110 VAL A N 1
ATOM 829 C CA . VAL A 1 110 ? 3.17 -25.172 2.482 1 97.88 110 VAL A CA 1
ATOM 830 C C . VAL A 1 110 ? 4.48 -24.75 1.817 1 97.88 110 VAL A C 1
ATOM 832 O O . VAL A 1 110 ? 4.84 -23.562 1.835 1 97.88 110 VAL A O 1
ATOM 835 N N . ARG A 1 111 ? 5.105 -25.672 1.172 1 98.5 111 ARG A N 1
ATOM 836 C CA . ARG A 1 111 ? 6.363 -25.375 0.491 1 98.5 111 ARG A CA 1
ATOM 837 C C . ARG A 1 111 ? 6.121 -24.984 -0.96 1 98.5 111 ARG A C 1
ATOM 839 O O . ARG A 1 111 ? 5.539 -25.75 -1.732 1 98.5 111 ARG A O 1
ATOM 846 N N . VAL A 1 112 ? 6.637 -23.719 -1.302 1 98.81 112 VAL A N 1
ATOM 847 C CA . VAL A 1 112 ? 6.32 -23.188 -2.619 1 98.81 112 VAL A CA 1
ATOM 848 C C . VAL A 1 112 ? 7.613 -22.906 -3.389 1 98.81 112 VAL A C 1
ATOM 850 O O . VAL A 1 112 ? 8.508 -22.219 -2.893 1 98.81 112 VAL A O 1
ATOM 853 N N . PHE A 1 113 ? 7.723 -23.531 -4.562 1 98.88 113 PHE A N 1
ATOM 854 C CA . PHE A 1 113 ? 8.766 -23.219 -5.535 1 98.88 113 PHE A CA 1
ATOM 855 C C . PHE A 1 113 ? 8.273 -22.172 -6.531 1 98.88 113 PHE A C 1
ATOM 857 O O . PHE A 1 113 ? 7.234 -22.359 -7.168 1 98.88 113 PHE A O 1
ATOM 864 N N . CYS A 1 114 ? 9.039 -21.047 -6.629 1 98.81 114 CYS A N 1
ATOM 865 C CA . CYS A 1 114 ? 8.633 -19.984 -7.543 1 98.81 114 CYS A CA 1
ATOM 866 C C . CYS A 1 114 ? 9.562 -19.922 -8.75 1 98.81 114 CYS A C 1
ATOM 868 O O . CYS A 1 114 ? 10.789 -19.969 -8.602 1 98.81 114 CYS A O 1
ATOM 870 N N . TRP A 1 115 ? 8.977 -19.844 -9.883 1 98.56 115 TRP A N 1
ATOM 871 C CA . TRP A 1 115 ? 9.766 -19.578 -11.078 1 98.56 115 TRP A CA 1
ATOM 872 C C . TRP A 1 115 ? 9.219 -18.375 -11.836 1 98.56 115 TRP A C 1
ATOM 874 O O . TRP A 1 115 ? 8.016 -18.281 -12.086 1 98.56 115 TRP A O 1
ATOM 884 N N . ILE A 1 116 ? 10.07 -17.438 -12.109 1 98.25 116 ILE A N 1
ATOM 885 C CA . ILE A 1 116 ? 9.703 -16.125 -12.617 1 98.25 116 ILE A CA 1
ATOM 886 C C . ILE A 1 116 ? 10.219 -15.961 -14.047 1 98.25 116 ILE A C 1
ATOM 888 O O . ILE A 1 116 ? 11.422 -16.047 -14.289 1 98.25 116 ILE A O 1
ATOM 892 N N . LEU A 1 117 ? 9.25 -15.695 -14.945 1 95.94 117 LEU A N 1
ATOM 893 C CA . LEU A 1 117 ? 9.609 -15.453 -16.344 1 95.94 117 LEU A CA 1
ATOM 894 C C . LEU A 1 117 ? 10.234 -14.078 -16.516 1 95.94 117 LEU A C 1
ATOM 896 O O . LEU A 1 117 ? 9.703 -13.086 -16 1 95.94 117 LEU A O 1
ATOM 900 N N . THR A 1 118 ? 11.344 -14.039 -17.141 1 94.5 118 THR A N 1
ATOM 901 C CA . THR A 1 118 ? 12 -12.773 -17.453 1 94.5 118 THR A CA 1
ATOM 902 C C . THR A 1 118 ? 12.742 -12.859 -18.781 1 94.5 118 THR A C 1
ATOM 904 O O . THR A 1 118 ? 12.5 -13.766 -19.578 1 94.5 118 THR A O 1
ATOM 907 N N . SER A 1 119 ? 13.391 -11.859 -19.219 1 92.12 119 SER A N 1
ATOM 908 C CA . SER A 1 119 ? 14.227 -11.758 -20.406 1 92.12 119 SER A CA 1
ATOM 909 C C . SER A 1 119 ? 15.516 -11 -20.109 1 92.12 119 SER A C 1
ATOM 911 O O . SER A 1 119 ? 15.602 -10.273 -19.109 1 92.12 119 SER A O 1
ATOM 913 N N . PRO A 1 120 ? 16.469 -11.203 -20.938 1 90.56 120 PRO A N 1
ATOM 914 C CA . PRO A 1 120 ? 17.75 -10.539 -20.688 1 90.56 120 PRO A CA 1
ATOM 915 C C . PRO A 1 120 ? 17.609 -9.023 -20.562 1 90.56 120 PRO A C 1
ATOM 917 O O . PRO A 1 120 ? 18.25 -8.406 -19.703 1 90.56 120 PRO A O 1
ATOM 920 N N . LYS A 1 121 ? 16.797 -8.453 -21.281 1 90.5 121 LYS A N 1
ATOM 921 C CA . LYS A 1 121 ? 16.625 -7.008 -21.266 1 90.5 121 LYS A CA 1
ATOM 922 C C . LYS A 1 121 ? 15.977 -6.539 -19.969 1 90.5 121 LYS A C 1
ATOM 924 O O . LYS A 1 121 ? 16.141 -5.379 -19.578 1 90.5 121 LYS A O 1
ATOM 929 N N . ASN A 1 122 ? 15.289 -7.469 -19.312 1 93.38 122 ASN A N 1
ATOM 930 C CA . ASN A 1 122 ? 14.5 -7.082 -18.156 1 93.38 122 ASN A CA 1
ATOM 931 C C . ASN A 1 122 ? 15.234 -7.391 -16.844 1 93.38 122 ASN A C 1
ATOM 933 O O . ASN A 1 122 ? 14.734 -7.078 -15.766 1 93.38 122 ASN A O 1
ATOM 937 N N . ILE A 1 123 ? 16.375 -7.93 -16.984 1 93.06 123 ILE A N 1
ATOM 938 C CA . ILE A 1 123 ? 17.078 -8.383 -15.781 1 93.06 123 ILE A CA 1
ATOM 939 C C . ILE A 1 123 ? 17.359 -7.191 -14.867 1 93.06 123 ILE A C 1
ATOM 941 O O . ILE A 1 123 ? 17.016 -7.215 -13.688 1 93.06 123 ILE A O 1
ATOM 945 N N . LYS A 1 124 ? 17.828 -6.086 -15.43 1 88.69 124 LYS A N 1
ATOM 946 C CA . LYS A 1 124 ? 18.219 -4.93 -14.625 1 88.69 124 LYS A CA 1
ATOM 947 C C . LYS A 1 124 ? 17.016 -4.035 -14.328 1 88.69 124 LYS A C 1
ATOM 949 O O . LYS A 1 124 ? 17 -3.324 -13.32 1 88.69 124 LYS A O 1
ATOM 954 N N . SER A 1 125 ? 16.094 -4.113 -15.148 1 91.69 125 SER A N 1
ATOM 955 C CA . SER A 1 125 ? 14.984 -3.172 -15 1 91.69 125 SER A CA 1
ATOM 956 C C . SER A 1 125 ? 13.836 -3.789 -14.211 1 91.69 125 SER A C 1
ATOM 958 O O . SER A 1 125 ? 13.016 -3.07 -13.633 1 91.69 125 SER A O 1
ATOM 960 N N . LYS A 1 126 ? 13.797 -5.141 -14.18 1 95.69 126 LYS A N 1
ATOM 961 C CA . LYS A 1 126 ? 12.633 -5.754 -13.547 1 95.69 126 LYS A CA 1
ATOM 962 C C . LYS A 1 126 ? 13.039 -6.879 -12.602 1 95.69 126 LYS A C 1
ATOM 964 O O . LYS A 1 126 ? 12.781 -6.812 -11.398 1 95.69 126 LYS A O 1
ATOM 969 N N . ALA A 1 127 ? 13.789 -7.812 -13.055 1 96.56 127 ALA A N 1
ATOM 970 C CA . ALA A 1 127 ? 14.07 -9.047 -12.32 1 96.56 127 ALA A CA 1
ATOM 971 C C . ALA A 1 127 ? 14.773 -8.75 -11 1 96.56 127 ALA A C 1
ATOM 973 O O . ALA A 1 127 ? 14.469 -9.367 -9.977 1 96.56 127 ALA A O 1
ATOM 974 N N . ILE A 1 128 ? 15.617 -7.875 -11 1 94.31 128 ILE A N 1
ATOM 975 C CA . ILE A 1 128 ? 16.391 -7.586 -9.797 1 94.31 128 ILE A CA 1
ATOM 976 C C . ILE A 1 128 ? 15.461 -7.043 -8.711 1 94.31 128 ILE A C 1
ATOM 978 O O . ILE A 1 128 ? 15.703 -7.254 -7.52 1 94.31 128 IL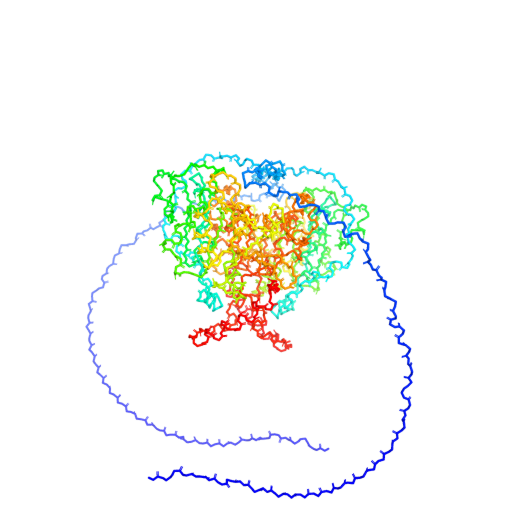E A O 1
ATOM 982 N N . HIS A 1 129 ? 14.469 -6.297 -9.078 1 94.25 129 HIS A N 1
ATOM 983 C CA . HIS A 1 129 ? 13.531 -5.727 -8.117 1 94.25 129 HIS A CA 1
ATOM 984 C C . HIS A 1 129 ? 12.609 -6.797 -7.551 1 94.25 129 HIS A C 1
ATOM 986 O O . HIS A 1 129 ? 12.234 -6.746 -6.375 1 94.25 129 HIS A O 1
ATOM 992 N N . VAL A 1 130 ? 12.258 -7.762 -8.383 1 97.44 130 VAL A N 1
ATOM 993 C CA . VAL A 1 130 ? 11.508 -8.914 -7.902 1 97.44 130 VAL A CA 1
ATOM 994 C C . VAL A 1 130 ? 12.344 -9.688 -6.887 1 97.44 130 VAL A C 1
ATOM 996 O O . VAL A 1 130 ? 11.844 -10.062 -5.824 1 97.44 130 VAL A O 1
ATOM 999 N N . ASN A 1 131 ? 13.562 -9.836 -7.188 1 96.69 131 ASN A N 1
ATOM 1000 C CA . ASN A 1 131 ? 14.484 -10.562 -6.312 1 96.69 131 ASN A CA 1
ATOM 1001 C C . ASN A 1 131 ? 14.695 -9.82 -4.996 1 96.69 131 ASN A C 1
ATOM 1003 O O . ASN A 1 131 ? 14.945 -10.445 -3.963 1 96.69 131 ASN A O 1
ATOM 1007 N N . ALA A 1 132 ? 14.562 -8.562 -4.996 1 93.31 132 ALA A N 1
ATOM 1008 C CA . ALA A 1 132 ? 14.82 -7.742 -3.814 1 93.31 132 ALA A CA 1
ATOM 1009 C C . ALA A 1 132 ? 13.578 -7.633 -2.941 1 93.31 132 ALA A C 1
ATOM 1011 O O . ALA A 1 132 ? 13.641 -7.117 -1.822 1 93.31 132 ALA A O 1
ATOM 1012 N N . THR A 1 133 ? 12.477 -8.055 -3.381 1 94.56 133 THR A N 1
ATOM 1013 C CA . THR A 1 133 ? 11.234 -7.848 -2.654 1 94.56 133 THR A CA 1
ATOM 1014 C C . THR A 1 133 ? 10.57 -9.18 -2.316 1 94.56 133 THR A C 1
ATOM 1016 O O . THR A 1 133 ? 10.992 -9.875 -1.387 1 94.56 133 THR A O 1
ATOM 1019 N N . TRP A 1 134 ? 9.648 -9.695 -3.15 1 97.38 134 TRP A N 1
ATOM 1020 C CA . TRP A 1 134 ? 8.781 -10.773 -2.688 1 97.38 134 TRP A CA 1
ATOM 1021 C C . TRP A 1 134 ? 9.398 -12.133 -2.994 1 97.38 134 TRP A C 1
ATOM 1023 O O . TRP A 1 134 ? 9.094 -13.125 -2.324 1 97.38 134 TRP A O 1
ATOM 1033 N N . ALA A 1 135 ? 10.297 -12.305 -3.98 1 98.12 135 ALA A N 1
ATOM 1034 C CA . ALA A 1 135 ? 10.75 -13.602 -4.48 1 98.12 135 ALA A CA 1
ATOM 1035 C C . ALA A 1 135 ? 11.477 -14.383 -3.389 1 98.12 135 ALA A C 1
ATOM 1037 O O . ALA A 1 135 ? 11.289 -15.594 -3.26 1 98.12 135 ALA A O 1
ATOM 1038 N N . PRO A 1 136 ? 12.242 -13.75 -2.547 1 96.81 136 PRO A N 1
ATOM 1039 C CA . PRO A 1 136 ? 12.945 -14.492 -1.505 1 96.81 136 PRO A CA 1
ATOM 1040 C C . PRO A 1 136 ? 12.008 -15.086 -0.458 1 96.81 136 PRO A C 1
ATOM 1042 O O . PRO A 1 136 ? 12.43 -15.883 0.378 1 96.81 136 PRO A O 1
ATOM 1045 N N . ARG A 1 137 ? 10.812 -14.711 -0.496 1 96.19 137 ARG A N 1
ATOM 1046 C CA . ARG A 1 137 ? 9.852 -15.273 0.453 1 96.19 137 ARG A CA 1
ATOM 1047 C C . ARG A 1 137 ? 9.328 -16.625 -0.033 1 96.19 137 ARG A C 1
ATOM 1049 O O . ARG A 1 137 ? 8.609 -17.312 0.695 1 96.19 137 ARG A O 1
ATOM 1056 N N . CYS A 1 138 ? 9.641 -17 -1.226 1 98.06 138 CYS A N 1
ATOM 1057 C CA . CYS A 1 138 ? 9.453 -18.375 -1.663 1 98.06 138 CYS A CA 1
ATOM 1058 C C . CYS A 1 138 ? 10.43 -19.312 -0.961 1 98.06 138 CYS A C 1
ATOM 1060 O O . CYS A 1 138 ? 11.422 -18.859 -0.389 1 98.06 138 CYS A O 1
ATOM 1062 N N . ASP A 1 139 ? 10.086 -20.562 -0.943 1 98.12 139 ASP A N 1
ATOM 1063 C CA . ASP A 1 139 ? 11.055 -21.516 -0.404 1 98.12 139 ASP A CA 1
ATOM 1064 C C . ASP A 1 139 ? 12.297 -21.609 -1.294 1 98.12 139 ASP A C 1
ATOM 1066 O O . ASP A 1 139 ? 13.414 -21.734 -0.797 1 98.12 139 ASP A O 1
ATOM 1070 N N . LYS A 1 140 ? 12.094 -21.578 -2.506 1 98.06 140 LYS A N 1
ATOM 1071 C CA . LYS A 1 140 ? 13.094 -21.422 -3.553 1 98.06 140 LYS A CA 1
ATOM 1072 C C . LYS A 1 140 ? 12.523 -20.672 -4.758 1 98.06 140 LYS A C 1
ATOM 1074 O O . LYS A 1 140 ? 11.352 -20.828 -5.09 1 98.06 140 LYS A O 1
ATOM 1079 N N . HIS A 1 141 ? 13.406 -19.781 -5.316 1 98.38 141 HIS A N 1
ATOM 1080 C CA . HIS A 1 141 ? 12.945 -19.094 -6.523 1 98.38 141 HIS A CA 1
ATOM 1081 C C . HIS A 1 141 ? 14.039 -19.062 -7.582 1 98.38 141 HIS A C 1
ATOM 1083 O O . HIS A 1 141 ? 15.234 -19.062 -7.254 1 98.38 141 HIS A O 1
ATOM 1089 N N . VAL A 1 142 ? 13.602 -19.125 -8.844 1 97.81 142 VAL A N 1
ATOM 1090 C CA . VAL A 1 142 ? 14.516 -19 -9.969 1 97.81 142 VAL A CA 1
ATOM 1091 C C . VAL A 1 142 ? 13.906 -18.062 -11.023 1 97.81 142 VAL A C 1
ATOM 1093 O O . VAL A 1 142 ? 12.688 -17.938 -11.109 1 97.81 142 VAL A O 1
ATOM 1096 N N . PHE A 1 143 ? 14.797 -17.438 -11.719 1 97 143 PHE A N 1
ATOM 1097 C CA . PHE A 1 143 ? 14.391 -16.672 -12.891 1 97 143 PHE A CA 1
ATOM 1098 C C . PHE A 1 143 ? 14.641 -17.469 -14.164 1 97 143 PHE A C 1
ATOM 1100 O O . PHE A 1 143 ? 15.68 -18.109 -14.312 1 97 143 PHE A O 1
ATOM 1107 N N . VAL A 1 144 ? 13.648 -17.5 -15.016 1 95.25 144 VAL A N 1
ATOM 1108 C CA . VAL A 1 144 ? 13.742 -18.234 -16.281 1 95.25 144 VAL A CA 1
ATOM 1109 C C . VAL A 1 144 ? 13.898 -17.25 -17.438 1 95.25 144 VAL A C 1
ATOM 1111 O O . VAL A 1 144 ? 13.031 -16.406 -17.656 1 95.25 144 VAL A O 1
ATOM 1114 N N . SER A 1 145 ? 14.984 -17.391 -18.125 1 91.69 145 SER A N 1
ATOM 1115 C CA . SER A 1 145 ? 15.297 -16.484 -19.219 1 91.69 145 SER A CA 1
ATOM 1116 C C . SER A 1 145 ? 15.898 -17.234 -20.406 1 91.69 145 SER A C 1
ATOM 1118 O O . SER A 1 145 ? 16.203 -18.422 -20.297 1 91.69 145 SER A O 1
ATOM 1120 N N . THR A 1 146 ? 15.883 -16.516 -21.5 1 88.12 146 THR A N 1
ATOM 1121 C CA . THR A 1 146 ? 16.672 -17.016 -22.625 1 88.12 146 THR A CA 1
ATOM 1122 C C . THR A 1 146 ? 18.156 -16.781 -22.375 1 88.12 146 THR A C 1
ATOM 1124 O O . THR A 1 146 ? 18.531 -15.969 -21.531 1 88.12 146 THR A O 1
ATOM 1127 N N . SER A 1 147 ? 18.875 -17.562 -23.125 1 81.44 147 SER A N 1
ATOM 1128 C CA . SER A 1 147 ? 20.328 -17.484 -22.938 1 81.44 147 SER A CA 1
ATOM 1129 C C . SER A 1 147 ? 20.859 -16.109 -23.328 1 81.44 147 SER A C 1
ATOM 1131 O O . SER A 1 147 ? 20.422 -15.531 -24.328 1 81.44 147 SER A O 1
ATOM 1133 N N . PHE A 1 148 ? 21.781 -15.57 -22.453 1 83.56 148 PHE A N 1
ATOM 1134 C CA . PHE A 1 148 ? 22.453 -14.312 -22.719 1 83.56 148 PHE A CA 1
ATOM 1135 C C . PHE A 1 148 ? 23.812 -14.266 -22.047 1 83.56 148 PHE A C 1
ATOM 1137 O O . PHE A 1 148 ? 24.062 -15.008 -21.094 1 83.56 148 PHE A O 1
ATOM 1144 N N . PRO A 1 149 ? 24.656 -13.523 -22.609 1 80.5 149 PRO A N 1
ATOM 1145 C CA . PRO A 1 149 ? 26.016 -13.508 -22.062 1 80.5 149 PRO A CA 1
ATOM 1146 C C . PRO A 1 149 ? 26.062 -12.977 -20.625 1 80.5 149 PRO A C 1
ATOM 1148 O O . PRO A 1 149 ? 25.297 -12.078 -20.281 1 80.5 149 PRO A O 1
ATOM 1151 N N . ASN A 1 150 ? 26.938 -13.5 -19.828 1 78.69 150 ASN A N 1
ATOM 1152 C CA . ASN A 1 150 ? 27.297 -13.039 -18.484 1 78.69 150 ASN A CA 1
ATOM 1153 C C . ASN A 1 150 ? 26.109 -13.125 -17.531 1 78.69 150 ASN A C 1
ATOM 1155 O O . ASN A 1 150 ? 25.922 -12.258 -16.672 1 78.69 150 ASN A O 1
ATOM 1159 N N . SER A 1 151 ? 25.297 -14.102 -17.781 1 78.25 151 SER A N 1
ATOM 1160 C CA . SER A 1 151 ? 24.141 -14.289 -16.906 1 78.25 151 SER A CA 1
ATOM 1161 C C . SER A 1 151 ? 24.578 -14.547 -15.461 1 78.25 151 SER A C 1
ATOM 1163 O O . SER A 1 151 ? 23.891 -14.164 -14.516 1 78.25 151 SER A O 1
ATOM 1165 N N . SER A 1 152 ? 25.703 -15.141 -15.25 1 76.69 152 SER A N 1
ATOM 1166 C CA . SER A 1 152 ? 26.203 -15.469 -13.914 1 76.69 152 SER A CA 1
ATOM 1167 C C . SER A 1 152 ? 26.578 -14.211 -13.141 1 76.69 152 SER A C 1
ATOM 1169 O O . SER A 1 152 ? 26.672 -14.234 -11.914 1 76.69 152 SER A O 1
ATOM 1171 N N . HIS A 1 153 ? 26.703 -13.203 -13.812 1 75.25 153 HIS A N 1
ATOM 1172 C CA . HIS A 1 153 ? 27.172 -11.977 -13.172 1 75.25 153 HIS A CA 1
ATOM 1173 C C . HIS A 1 153 ? 26 -11.156 -12.641 1 75.25 153 HIS A C 1
ATOM 1175 O O . HIS A 1 153 ? 26.203 -10.156 -11.953 1 75.25 153 HIS A O 1
ATOM 1181 N N . THR A 1 154 ? 24.875 -11.625 -12.898 1 82.88 154 THR A N 1
ATOM 1182 C CA . THR A 1 154 ? 23.703 -10.844 -12.492 1 82.88 154 THR A CA 1
ATOM 1183 C C . THR A 1 154 ? 23.453 -10.992 -10.992 1 82.88 154 THR A C 1
ATOM 1185 O O . THR A 1 154 ? 22.797 -10.148 -10.391 1 82.88 154 THR A O 1
ATOM 1188 N N . GLY A 1 155 ? 23.938 -12.078 -10.383 1 87.94 155 GLY A N 1
ATOM 1189 C CA . GLY A 1 155 ? 23.656 -12.359 -8.984 1 87.94 155 GLY A CA 1
ATOM 1190 C C . GLY A 1 155 ? 22.281 -12.969 -8.758 1 87.94 155 GLY A C 1
ATOM 1191 O O . GLY A 1 155 ? 21.891 -13.203 -7.617 1 87.94 155 GLY A O 1
ATOM 1192 N N . LEU A 1 156 ? 21.578 -13.203 -9.805 1 93.88 156 LEU A N 1
ATOM 1193 C CA . LEU A 1 156 ? 20.25 -13.805 -9.719 1 93.88 156 LEU A CA 1
ATOM 1194 C C . LEU A 1 156 ? 20.297 -15.297 -10.023 1 93.88 156 LEU A C 1
ATOM 1196 O O . LEU A 1 156 ? 21.172 -15.75 -10.781 1 93.88 156 LEU A O 1
ATOM 1200 N N . PRO A 1 157 ? 19.516 -16.062 -9.328 1 95.12 157 PRO A N 1
ATOM 1201 C CA . PRO A 1 157 ? 19.406 -17.469 -9.719 1 95.12 157 PRO A CA 1
ATOM 1202 C C . PRO A 1 157 ? 18.656 -17.656 -11.039 1 95.12 157 PRO A C 1
ATOM 1204 O O . PRO A 1 157 ? 17.438 -17.828 -11.039 1 95.12 157 PRO A O 1
ATOM 1207 N N . ILE A 1 158 ? 19.375 -17.719 -12.109 1 94.5 158 ILE A N 1
ATOM 1208 C CA . ILE A 1 158 ? 18.766 -17.734 -13.438 1 94.5 158 ILE A CA 1
ATOM 1209 C C . ILE A 1 158 ? 18.938 -19.125 -14.07 1 94.5 158 ILE A C 1
ATOM 1211 O O . ILE A 1 158 ? 20.016 -19.703 -14 1 94.5 158 ILE A O 1
ATOM 1215 N N . ILE A 1 159 ? 17.891 -19.656 -14.523 1 93.31 159 ILE A N 1
ATOM 1216 C CA . ILE A 1 159 ? 17.906 -20.797 -15.43 1 93.31 159 ILE A CA 1
ATOM 1217 C C . ILE A 1 159 ? 17.734 -20.328 -16.859 1 93.31 159 ILE A C 1
ATOM 1219 O O . ILE A 1 159 ? 16.781 -19.578 -17.172 1 93.31 159 ILE A O 1
ATOM 1223 N N . GLU A 1 160 ? 18.609 -20.75 -17.672 1 91.38 160 GLU A N 1
ATOM 1224 C CA . GLU A 1 160 ? 18.594 -20.328 -19.062 1 91.38 160 GLU A CA 1
ATOM 1225 C C . GLU A 1 160 ? 18.203 -21.484 -19.984 1 91.38 160 GLU A C 1
ATOM 1227 O O . GLU A 1 160 ? 18.625 -22.625 -19.766 1 91.38 160 GLU A O 1
ATOM 1232 N N . PHE A 1 161 ? 17.406 -21.125 -20.906 1 89.06 161 PHE A N 1
ATOM 1233 C CA . PHE A 1 161 ? 17.078 -22.094 -21.938 1 89.06 161 PHE A CA 1
ATOM 1234 C C . PHE A 1 161 ? 17.469 -21.562 -23.312 1 89.06 161 PHE A C 1
ATOM 1236 O O . PHE A 1 161 ? 17.438 -20.359 -23.562 1 89.06 161 PHE A O 1
ATOM 1243 N N . ASP A 1 162 ? 17.828 -22.5 -24.156 1 85.62 162 ASP A N 1
ATOM 1244 C CA . ASP A 1 162 ? 18.188 -22.141 -25.531 1 85.62 162 ASP A CA 1
ATOM 1245 C C . ASP A 1 162 ? 16.953 -22 -26.406 1 85.62 162 ASP A C 1
ATOM 1247 O O . ASP A 1 162 ? 16.672 -22.859 -27.25 1 85.62 162 ASP A O 1
ATOM 1251 N N . ILE A 1 163 ? 16.266 -21 -26.172 1 84.56 163 ILE A N 1
ATOM 1252 C CA . ILE A 1 163 ? 15.039 -20.672 -26.875 1 84.56 163 ILE A CA 1
ATOM 1253 C C . ILE A 1 163 ? 15.078 -19.203 -27.312 1 84.56 163 ILE A C 1
ATOM 1255 O O . ILE A 1 163 ? 15.75 -18.375 -26.688 1 84.56 163 ILE A O 1
ATOM 1259 N N . PRO A 1 164 ? 14.5 -18.984 -28.516 1 79.25 164 PRO A N 1
ATOM 1260 C CA . PRO A 1 164 ? 14.477 -17.578 -28.938 1 79.25 164 PRO A CA 1
ATOM 1261 C C . PRO A 1 164 ? 13.766 -16.672 -27.922 1 79.25 164 PRO A C 1
ATOM 1263 O O . PRO A 1 164 ? 12.844 -17.109 -27.234 1 79.25 164 PRO A O 1
ATOM 1266 N N . ASP A 1 165 ? 14.227 -15.445 -27.922 1 75.06 165 ASP A N 1
ATOM 1267 C CA . ASP A 1 165 ? 13.633 -14.477 -27 1 75.06 165 ASP A CA 1
ATOM 1268 C C . ASP A 1 165 ? 12.367 -13.859 -27.594 1 75.06 165 ASP A C 1
ATOM 1270 O O . ASP A 1 165 ? 12.188 -13.875 -28.812 1 75.06 165 ASP A O 1
ATOM 1274 N N . GLY A 1 166 ? 11.469 -13.32 -26.75 1 75.5 166 GLY A N 1
ATOM 1275 C CA . GLY A 1 166 ? 10.281 -12.617 -27.203 1 75.5 166 GLY A CA 1
ATOM 1276 C C . GLY A 1 166 ? 8.992 -13.211 -26.672 1 75.5 166 GLY A C 1
ATOM 1277 O O . GLY A 1 166 ? 8.977 -14.344 -26.188 1 75.5 166 GLY A O 1
ATOM 1278 N N . ARG A 1 167 ? 7.984 -12.484 -26.875 1 73.5 167 ARG A N 1
ATOM 1279 C CA . ARG A 1 167 ? 6.664 -12.852 -26.359 1 73.5 167 ARG A CA 1
ATOM 1280 C C . ARG A 1 167 ? 6.117 -14.078 -27.094 1 73.5 167 ARG A C 1
ATOM 1282 O O . ARG A 1 167 ? 5.336 -14.844 -26.516 1 73.5 167 ARG A O 1
ATOM 1289 N N . ASP A 1 168 ? 6.664 -14.289 -28.203 1 78.12 168 ASP A N 1
ATOM 1290 C CA . ASP A 1 168 ? 6.156 -15.391 -29.016 1 78.12 168 ASP A CA 1
ATOM 1291 C C . ASP A 1 168 ? 6.727 -16.734 -28.531 1 78.12 168 ASP A C 1
ATOM 1293 O O . ASP A 1 168 ? 6.227 -17.797 -28.922 1 78.12 168 ASP A O 1
ATOM 1297 N N . SER A 1 169 ? 7.668 -16.656 -27.688 1 83.5 169 SER A N 1
ATOM 1298 C CA . SER A 1 169 ? 8.32 -17.891 -27.266 1 83.5 169 SER A CA 1
ATOM 1299 C C . SER A 1 169 ? 8.008 -18.203 -25.812 1 83.5 169 SER A C 1
ATOM 1301 O O . SER A 1 169 ? 8.703 -19.016 -25.188 1 83.5 169 SER A O 1
ATOM 1303 N N . LEU A 1 170 ? 6.992 -17.609 -25.344 1 88.81 170 LEU A N 1
ATOM 1304 C CA . LEU A 1 170 ? 6.676 -17.781 -23.938 1 88.81 170 LEU A CA 1
ATOM 1305 C C . LEU A 1 170 ? 6.207 -19.203 -23.641 1 88.81 170 LEU A C 1
ATOM 1307 O O . LEU A 1 170 ? 6.492 -19.75 -22.578 1 88.81 170 LEU A O 1
ATOM 1311 N N . TRP A 1 171 ? 5.531 -19.797 -24.578 1 92.06 171 TRP A N 1
ATOM 1312 C CA . TRP A 1 171 ? 5.07 -21.172 -24.375 1 92.06 171 TRP A CA 1
ATOM 1313 C C . TRP A 1 171 ? 6.25 -22.141 -24.328 1 92.06 171 TRP A C 1
ATOM 1315 O O . TRP A 1 171 ? 6.285 -23.031 -23.5 1 92.06 171 TRP A O 1
ATOM 1325 N N . ALA A 1 172 ? 7.18 -21.891 -25.172 1 91.44 172 ALA A N 1
ATOM 1326 C CA . ALA A 1 172 ? 8.383 -22.719 -25.156 1 91.44 172 ALA A CA 1
ATOM 1327 C C . ALA A 1 172 ? 9.078 -22.641 -23.797 1 91.44 172 ALA A C 1
ATOM 1329 O O . ALA A 1 172 ? 9.5 -23.672 -23.266 1 91.44 172 ALA A O 1
ATOM 1330 N N . LYS A 1 173 ? 9.203 -21.469 -23.266 1 92.19 173 LYS A N 1
ATOM 1331 C CA . LYS A 1 173 ? 9.836 -21.266 -21.953 1 92.19 173 LYS A CA 1
ATOM 1332 C C . LYS A 1 173 ? 9.047 -21.969 -20.859 1 92.19 173 LYS A C 1
ATOM 1334 O O . LYS A 1 173 ? 9.633 -22.562 -19.953 1 92.19 173 LYS A O 1
ATOM 1339 N N . THR A 1 174 ? 7.785 -21.875 -20.984 1 95.38 174 THR A N 1
ATOM 1340 C CA . THR A 1 174 ? 6.906 -22.484 -19.984 1 95.38 174 THR A CA 1
ATOM 1341 C C . THR A 1 174 ? 7.039 -24 -20 1 95.38 174 THR A C 1
ATOM 1343 O O . THR A 1 174 ? 7.113 -24.641 -18.938 1 95.38 174 THR A O 1
ATOM 1346 N N . LYS A 1 175 ? 7.051 -24.609 -21.188 1 95.06 175 LYS A N 1
ATOM 1347 C CA . LYS A 1 175 ? 7.258 -26.062 -21.312 1 95.06 175 LYS A CA 1
ATOM 1348 C C . LYS A 1 175 ? 8.594 -26.469 -20.703 1 95.06 175 LYS A C 1
ATOM 1350 O O . LYS A 1 175 ? 8.656 -27.406 -19.906 1 95.06 175 LYS A O 1
ATOM 1355 N N . ALA A 1 176 ? 9.594 -25.719 -21.062 1 94 176 ALA A N 1
ATOM 1356 C CA . ALA A 1 176 ? 10.938 -26.031 -20.594 1 94 176 ALA A CA 1
ATOM 1357 C C . ALA A 1 176 ? 11.039 -25.891 -19.078 1 94 176 ALA A C 1
ATOM 1359 O O . ALA A 1 176 ? 11.695 -26.703 -18.422 1 94 176 ALA A O 1
ATOM 1360 N N . ALA A 1 177 ? 10.469 -24.922 -18.547 1 96 177 ALA A N 1
ATOM 1361 C CA . ALA A 1 177 ? 10.5 -24.672 -17.109 1 96 177 ALA A CA 1
ATOM 1362 C C . ALA A 1 177 ? 9.82 -25.797 -16.344 1 96 177 ALA A C 1
ATOM 1364 O O . ALA A 1 177 ? 10.352 -26.281 -15.344 1 96 177 ALA A O 1
ATOM 1365 N N . HIS A 1 178 ? 8.664 -26.219 -16.812 1 97.56 178 HIS A N 1
ATOM 1366 C CA . HIS A 1 178 ? 7.957 -27.281 -16.109 1 97.56 178 HIS A CA 1
ATOM 1367 C C . HIS A 1 178 ? 8.695 -28.609 -16.234 1 97.56 178 HIS A C 1
ATOM 1369 O O . HIS A 1 178 ? 8.68 -29.422 -15.305 1 97.56 178 HIS A O 1
ATOM 1375 N N . GLN A 1 179 ? 9.328 -28.828 -17.375 1 96.44 179 GLN A N 1
ATOM 1376 C CA . GLN A 1 179 ? 10.18 -30.016 -17.516 1 96.44 179 GLN A CA 1
ATOM 1377 C C . GLN A 1 179 ? 11.328 -29.984 -16.5 1 96.44 179 GLN A C 1
ATOM 1379 O O . GLN A 1 179 ? 11.633 -31 -15.867 1 96.44 179 GLN A O 1
ATOM 1384 N N . TYR A 1 180 ? 11.961 -28.844 -16.391 1 96.44 180 TYR A N 1
ATOM 1385 C CA . TYR A 1 180 ? 13.039 -28.672 -15.43 1 96.44 180 TYR A CA 1
ATOM 1386 C C . TYR A 1 180 ? 12.555 -28.953 -14.016 1 96.44 180 TYR A C 1
ATOM 1388 O O . TYR A 1 180 ? 13.227 -29.641 -13.25 1 96.44 180 TYR A O 1
ATOM 1396 N N . ILE A 1 181 ? 11.461 -28.406 -13.641 1 98.06 181 ILE A N 1
ATOM 1397 C CA . ILE A 1 181 ? 10.891 -28.578 -12.305 1 98.06 181 ILE A CA 1
ATOM 1398 C C . ILE A 1 181 ? 10.617 -30.047 -12.055 1 98.06 181 ILE A C 1
ATOM 1400 O O . ILE A 1 181 ? 10.953 -30.578 -10.984 1 98.06 181 ILE A O 1
ATOM 1404 N N . TYR A 1 182 ? 10.008 -30.672 -13.008 1 98.25 182 TYR A N 1
ATOM 1405 C CA . TYR A 1 182 ? 9.703 -32.094 -12.906 1 98.25 182 TYR A CA 1
ATOM 1406 C C . TYR A 1 182 ? 10.977 -32.906 -12.672 1 98.25 182 TYR A C 1
ATOM 1408 O O . TYR A 1 182 ? 11.016 -33.781 -11.797 1 98.25 182 TYR A O 1
ATOM 1416 N N . ASP A 1 183 ? 12.008 -32.594 -13.359 1 97.81 183 ASP A N 1
ATOM 1417 C CA . ASP A 1 183 ? 13.242 -33.375 -13.352 1 97.81 183 ASP A CA 1
ATOM 1418 C C . ASP A 1 183 ? 14.047 -33.125 -12.086 1 97.81 183 ASP A C 1
ATOM 1420 O O . ASP A 1 183 ? 14.758 -34 -11.602 1 97.81 183 ASP A O 1
ATOM 1424 N N . ASN A 1 184 ? 13.906 -31.906 -11.539 1 97.62 184 ASN A N 1
ATOM 1425 C CA . ASN A 1 184 ? 14.922 -31.531 -10.555 1 97.62 184 ASN A CA 1
ATOM 1426 C C . ASN A 1 184 ? 14.289 -31.156 -9.219 1 97.62 184 ASN A C 1
ATOM 1428 O O . ASN A 1 184 ? 14.938 -31.25 -8.172 1 97.62 184 ASN A O 1
ATOM 1432 N N . GLU A 1 185 ? 13.023 -30.703 -9.297 1 97.69 185 GLU A N 1
ATOM 1433 C CA . GLU A 1 185 ? 12.547 -30.016 -8.102 1 97.69 185 GLU A CA 1
ATOM 1434 C C . GLU A 1 185 ? 11.242 -30.625 -7.598 1 97.69 185 GLU A C 1
ATOM 1436 O O . GLU A 1 185 ? 10.812 -30.359 -6.473 1 97.69 185 GLU A O 1
ATOM 1441 N N . LEU A 1 186 ? 10.625 -31.484 -8.289 1 98.06 186 LEU A N 1
ATOM 1442 C CA . LEU A 1 186 ? 9.234 -31.891 -8.086 1 98.06 186 LEU A CA 1
ATOM 1443 C C . LEU A 1 186 ? 9.023 -32.406 -6.676 1 98.06 186 LEU A C 1
ATOM 1445 O O . LEU A 1 186 ? 8.062 -32.031 -6.004 1 98.06 186 LEU A O 1
ATOM 1449 N N . ASP A 1 187 ? 9.891 -33.219 -6.184 1 96.88 187 ASP A N 1
ATOM 1450 C CA . ASP A 1 187 ? 9.688 -33.906 -4.914 1 96.88 187 ASP A CA 1
ATOM 1451 C C . ASP A 1 187 ? 10.07 -33.031 -3.734 1 96.88 187 ASP A C 1
ATOM 1453 O O . ASP A 1 187 ? 9.758 -33.344 -2.584 1 96.88 187 ASP A O 1
ATOM 1457 N N . ASN A 1 188 ? 10.586 -31.859 -4.008 1 97.94 188 ASN A N 1
ATOM 1458 C CA . ASN A 1 188 ? 11.117 -31 -2.947 1 97.94 188 ASN A CA 1
ATOM 1459 C C . ASN A 1 188 ? 10.07 -30 -2.467 1 97.94 188 ASN A C 1
ATOM 1461 O O . ASN A 1 188 ? 10.219 -29.406 -1.394 1 97.94 188 ASN A O 1
ATOM 1465 N N . TYR A 1 189 ? 9.016 -29.844 -3.24 1 98.56 189 TYR A N 1
ATOM 1466 C CA . TYR A 1 189 ? 8.039 -28.797 -2.918 1 98.56 189 TYR A CA 1
ATOM 1467 C C . TYR A 1 189 ? 6.617 -29.281 -3.168 1 98.56 189 TYR A C 1
ATOM 1469 O O . TYR A 1 189 ? 6.414 -30.328 -3.799 1 98.56 189 TYR A O 1
ATOM 1477 N N . ASP A 1 190 ? 5.672 -28.531 -2.609 1 98.56 190 ASP A N 1
ATOM 1478 C CA . ASP A 1 190 ? 4.266 -28.906 -2.697 1 98.56 190 ASP A CA 1
ATOM 1479 C C . ASP A 1 190 ? 3.572 -28.172 -3.85 1 98.56 190 ASP A C 1
ATOM 1481 O O . ASP A 1 190 ? 2.682 -28.734 -4.496 1 98.56 190 ASP A O 1
ATOM 1485 N N . TRP A 1 191 ? 3.949 -26.969 -3.99 1 98.88 191 TRP A N 1
ATOM 1486 C CA . TRP A 1 191 ? 3.293 -26.094 -4.957 1 98.88 191 TRP A CA 1
ATOM 1487 C C . TRP A 1 191 ? 4.32 -25.344 -5.805 1 98.88 191 TRP A C 1
ATOM 1489 O O . TRP A 1 191 ? 5.434 -25.078 -5.348 1 98.88 191 TRP A O 1
ATOM 1499 N N . PHE A 1 192 ? 3.908 -25 -7.02 1 98.94 192 PHE A N 1
ATOM 1500 C CA . PHE A 1 192 ? 4.801 -24.375 -7.98 1 98.94 192 PHE A CA 1
ATOM 1501 C C . PHE A 1 192 ? 4.148 -23.141 -8.594 1 98.94 192 PHE A C 1
ATOM 1503 O O . PHE A 1 192 ? 3.188 -23.25 -9.359 1 98.94 192 PHE A O 1
ATOM 1510 N N . LEU A 1 193 ? 4.695 -21.938 -8.258 1 98.94 193 LEU A N 1
ATOM 1511 C CA . LEU A 1 193 ? 4.133 -20.656 -8.688 1 98.94 193 LEU A CA 1
ATOM 1512 C C . LEU A 1 193 ? 4.887 -20.125 -9.898 1 98.94 193 LEU A C 1
ATOM 1514 O O . LEU A 1 193 ? 6.102 -19.922 -9.844 1 98.94 193 LEU A O 1
ATOM 1518 N N . LYS A 1 194 ? 4.148 -19.953 -10.953 1 98.81 194 LYS A N 1
ATOM 1519 C CA . LYS A 1 194 ? 4.625 -19.172 -12.086 1 98.81 194 LYS A CA 1
ATOM 1520 C C . LYS A 1 194 ? 4.297 -17.688 -11.906 1 98.81 194 LYS A C 1
ATOM 1522 O O . LYS A 1 194 ? 3.162 -17.344 -11.586 1 98.81 194 LYS A O 1
ATOM 1527 N N . ALA A 1 195 ? 5.285 -16.828 -12.078 1 98.56 195 ALA A N 1
ATOM 1528 C CA . ALA A 1 195 ? 5.059 -15.391 -12.055 1 98.56 195 ALA A CA 1
ATOM 1529 C C . ALA A 1 195 ? 5.859 -14.688 -13.156 1 98.56 195 ALA A C 1
ATOM 1531 O O . ALA A 1 195 ? 6.723 -15.305 -13.789 1 98.56 195 ALA A O 1
ATOM 1532 N N . ASP A 1 196 ? 5.512 -13.461 -13.445 1 97.25 196 ASP A N 1
ATOM 1533 C CA . ASP A 1 196 ? 6.254 -12.609 -14.375 1 97.25 196 ASP A CA 1
ATOM 1534 C C . ASP A 1 196 ? 7.176 -11.648 -13.625 1 97.25 196 ASP A C 1
ATOM 1536 O O . ASP A 1 196 ? 7.098 -11.539 -12.398 1 97.25 196 ASP A O 1
ATOM 1540 N N . ASP A 1 197 ? 8.016 -10.984 -14.375 1 97.12 197 ASP A N 1
ATOM 1541 C CA . ASP A 1 197 ? 8.984 -10.094 -13.758 1 97.12 197 ASP A CA 1
ATOM 1542 C C . ASP A 1 197 ? 8.367 -8.734 -13.445 1 97.12 197 ASP A C 1
ATOM 1544 O O . ASP A 1 197 ? 9.07 -7.789 -13.078 1 97.12 197 ASP A O 1
ATOM 1548 N N . ASP A 1 198 ? 7.039 -8.602 -13.633 1 97.94 198 ASP A N 1
ATOM 1549 C CA . ASP A 1 198 ? 6.293 -7.43 -13.18 1 97.94 198 ASP A CA 1
ATOM 1550 C C . ASP A 1 198 ? 5.105 -7.844 -12.312 1 97.94 198 ASP A C 1
ATOM 1552 O O . ASP A 1 198 ? 4.109 -7.117 -12.227 1 97.94 198 ASP A O 1
ATOM 1556 N N . THR A 1 199 ? 5.188 -9.039 -11.766 1 98.62 199 THR A N 1
ATOM 1557 C CA . THR A 1 199 ? 4.25 -9.523 -10.758 1 98.62 199 THR A CA 1
ATOM 1558 C C . THR A 1 199 ? 4.73 -9.164 -9.352 1 98.62 199 THR A C 1
ATOM 1560 O O . THR A 1 199 ? 5.914 -9.32 -9.039 1 98.62 199 THR A O 1
ATOM 1563 N N . TYR A 1 200 ? 3.859 -8.578 -8.547 1 98.44 200 TYR A N 1
ATOM 1564 C CA . TYR A 1 200 ? 4.105 -8.531 -7.109 1 98.44 200 TYR A CA 1
ATOM 1565 C C . TYR A 1 200 ? 3.225 -9.523 -6.367 1 98.44 200 TYR A C 1
ATOM 1567 O O . TYR A 1 200 ? 2.02 -9.602 -6.613 1 98.44 200 TYR A O 1
ATOM 1575 N N . ALA A 1 201 ? 3.863 -10.219 -5.383 1 98.62 201 ALA A N 1
ATOM 1576 C CA . ALA A 1 201 ? 3.094 -11.258 -4.699 1 98.62 201 ALA A CA 1
ATOM 1577 C C . ALA A 1 201 ? 3.312 -11.195 -3.191 1 98.62 201 ALA A C 1
ATOM 1579 O O . ALA A 1 201 ? 4.418 -10.898 -2.729 1 98.62 201 ALA A O 1
ATOM 1580 N N . ILE A 1 202 ? 2.217 -11.477 -2.443 1 97.31 202 ILE A N 1
ATOM 1581 C CA . ILE A 1 202 ? 2.27 -11.711 -1.005 1 97.31 202 ILE A CA 1
ATOM 1582 C C . ILE A 1 202 ? 2.232 -13.211 -0.726 1 97.31 202 ILE A C 1
ATOM 1584 O O . ILE A 1 202 ? 1.156 -13.812 -0.676 1 97.31 202 ILE A O 1
ATOM 1588 N N . MET A 1 203 ? 3.387 -13.758 -0.407 1 97.69 203 MET A N 1
ATOM 1589 C CA . MET A 1 203 ? 3.541 -15.211 -0.36 1 97.69 203 MET A CA 1
ATOM 1590 C C . MET A 1 203 ? 2.807 -15.797 0.84 1 97.69 203 MET A C 1
ATOM 1592 O O . MET A 1 203 ? 2.291 -16.922 0.773 1 97.69 203 MET A O 1
ATOM 1596 N N . GLU A 1 204 ? 2.664 -15.07 1.943 1 94.19 204 GLU A N 1
ATOM 1597 C CA . GLU A 1 204 ? 1.899 -15.531 3.1 1 94.19 204 GLU A CA 1
ATOM 1598 C C . GLU A 1 204 ? 0.44 -15.781 2.732 1 94.19 204 GLU A C 1
ATOM 1600 O O . GLU A 1 204 ? -0.156 -16.766 3.164 1 94.19 204 GLU A O 1
ATOM 1605 N N . ASN A 1 205 ? -0.008 -14.891 1.935 1 96.69 205 ASN A N 1
ATOM 1606 C CA . ASN A 1 205 ? -1.404 -15.023 1.532 1 96.69 205 ASN A CA 1
ATOM 1607 C C . ASN A 1 205 ? -1.603 -16.188 0.568 1 96.69 205 ASN A C 1
ATOM 1609 O O . ASN A 1 205 ? -2.629 -16.875 0.614 1 96.69 205 ASN A O 1
ATOM 1613 N N . LEU A 1 206 ? -0.623 -16.406 -0.308 1 98.62 206 LEU A N 1
ATOM 1614 C CA . LEU A 1 206 ? -0.688 -17.578 -1.187 1 98.62 206 LEU A CA 1
ATOM 1615 C C . LEU A 1 206 ? -0.704 -18.859 -0.376 1 98.62 206 LEU A C 1
ATOM 1617 O O . LEU A 1 206 ? -1.55 -19.734 -0.602 1 98.62 206 LEU A O 1
ATOM 1621 N N . ARG A 1 207 ? 0.199 -18.969 0.574 1 97.69 207 ARG A N 1
ATOM 1622 C CA . ARG A 1 207 ? 0.283 -20.156 1.405 1 97.69 207 ARG A CA 1
ATOM 1623 C C . ARG A 1 207 ? -1.007 -20.375 2.189 1 97.69 207 ARG A C 1
ATOM 1625 O O . ARG A 1 207 ? -1.469 -21.516 2.338 1 97.69 207 ARG A O 1
ATOM 1632 N N . PHE A 1 208 ? -1.514 -19.266 2.646 1 95 208 PHE A N 1
ATOM 1633 C CA . PHE A 1 208 ? -2.75 -19.344 3.414 1 95 208 PHE A CA 1
ATOM 1634 C C . PHE A 1 208 ? -3.883 -19.906 2.568 1 95 208 PHE A C 1
ATOM 1636 O O . PHE A 1 208 ? -4.613 -20.797 3.014 1 95 208 PHE A O 1
ATOM 1643 N N . MET A 1 209 ? -4.035 -19.438 1.401 1 97.12 209 MET A N 1
ATOM 1644 C CA . MET A 1 209 ? -5.07 -19.969 0.51 1 97.12 209 MET A CA 1
ATOM 1645 C C . MET A 1 209 ? -4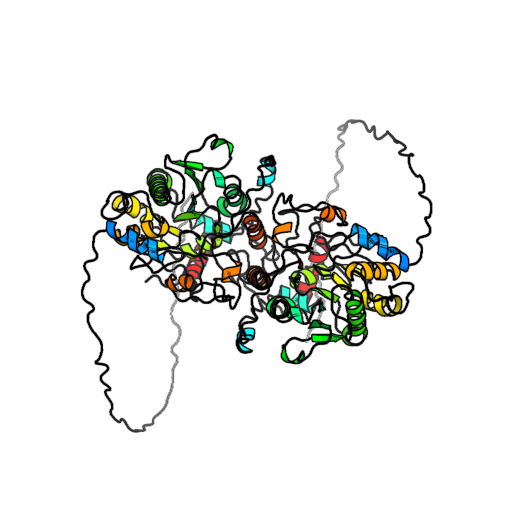.844 -21.438 0.223 1 97.12 209 MET A C 1
ATOM 1647 O O . MET A 1 209 ? -5.793 -22.234 0.221 1 97.12 209 MET A O 1
ATOM 1651 N N . LEU A 1 210 ? -3.604 -21.844 0.045 1 98.12 210 LEU A N 1
ATOM 1652 C CA . LEU A 1 210 ? -3.264 -23.188 -0.395 1 98.12 210 LEU A CA 1
ATOM 1653 C C . LEU A 1 210 ? -3.443 -24.188 0.739 1 98.12 210 LEU A C 1
ATOM 1655 O O . LEU A 1 210 ? -3.518 -25.406 0.5 1 98.12 210 LEU A O 1
ATOM 1659 N N . LEU A 1 211 ? -3.539 -23.766 1.975 1 95.19 211 LEU A N 1
ATOM 1660 C CA . LEU A 1 211 ? -3.789 -24.625 3.117 1 95.19 211 LEU A CA 1
ATOM 1661 C C . LEU A 1 211 ? -5.137 -25.328 2.98 1 95.19 211 LEU A C 1
ATOM 1663 O O . LEU A 1 211 ? -5.355 -26.391 3.588 1 95.19 211 LEU A O 1
ATOM 1667 N N . ALA A 1 212 ? -5.965 -24.75 2.221 1 95.88 212 ALA A N 1
ATOM 1668 C CA . ALA A 1 212 ? -7.305 -25.312 2.055 1 95.88 212 ALA A CA 1
ATOM 1669 C C . ALA A 1 212 ? -7.309 -26.422 1.017 1 95.88 212 ALA A C 1
ATOM 1671 O O . ALA A 1 212 ? -8.336 -27.062 0.787 1 95.88 212 ALA A O 1
ATOM 1672 N N . HIS A 1 213 ? -6.172 -26.719 0.412 1 96.62 213 HIS A N 1
ATOM 1673 C CA . HIS A 1 213 ? -6.078 -27.656 -0.691 1 96.62 213 HIS A CA 1
ATOM 1674 C C . HIS A 1 213 ? -4.93 -28.641 -0.475 1 96.62 213 HIS A C 1
ATOM 1676 O O . HIS A 1 213 ? -4.09 -28.438 0.402 1 96.62 213 HIS A O 1
ATOM 1682 N N . ASN A 1 214 ? -4.996 -29.688 -1.284 1 96.25 214 ASN A N 1
ATOM 1683 C CA . ASN A 1 214 ? -3.967 -30.719 -1.213 1 96.25 214 ASN A CA 1
ATOM 1684 C C . ASN A 1 214 ? -3.123 -30.766 -2.484 1 96.25 214 ASN A C 1
ATOM 1686 O O . ASN A 1 214 ? -3.66 -30.891 -3.586 1 96.25 214 ASN A O 1
ATOM 1690 N N . SER A 1 215 ? -1.808 -30.734 -2.307 1 98 215 SER A N 1
ATOM 1691 C CA . SER A 1 215 ? -0.898 -30.734 -3.449 1 98 215 SER A CA 1
ATOM 1692 C C . SER A 1 215 ? -0.905 -32.062 -4.168 1 98 215 SER A C 1
ATOM 1694 O O . SER A 1 215 ? -0.39 -32.188 -5.281 1 98 215 SER A O 1
ATOM 1696 N N . SER A 1 216 ? -1.521 -33.094 -3.568 1 98.06 216 SER A N 1
ATOM 1697 C CA . SER A 1 216 ? -1.64 -34.406 -4.199 1 98.06 216 SER A CA 1
ATOM 1698 C C . SER A 1 216 ? -2.824 -34.469 -5.16 1 98.06 216 SER A C 1
ATOM 1700 O O . SER A 1 216 ? -2.969 -35.406 -5.93 1 98.06 216 SER A O 1
ATOM 1702 N N . ASP A 1 217 ? -3.645 -33.438 -5.07 1 97.81 217 ASP A N 1
ATOM 1703 C CA . ASP A 1 217 ? -4.703 -33.312 -6.066 1 97.81 217 ASP A CA 1
ATOM 1704 C C . ASP A 1 217 ? -4.203 -32.531 -7.289 1 97.81 217 ASP A C 1
ATOM 1706 O O . ASP A 1 217 ? -3.48 -31.547 -7.156 1 97.81 217 ASP A O 1
ATOM 1710 N N . PRO A 1 218 ? -4.574 -33 -8.484 1 98.56 218 PRO A N 1
ATOM 1711 C CA . PRO A 1 218 ? -4.203 -32.25 -9.68 1 98.56 218 PRO A CA 1
ATOM 1712 C C . PRO A 1 218 ? -5.047 -31 -9.875 1 98.56 218 PRO A C 1
ATOM 1714 O O . PRO A 1 218 ? -6.125 -31.062 -10.469 1 98.56 218 PRO A O 1
ATOM 1717 N N . ILE A 1 219 ? -4.582 -29.953 -9.43 1 98.5 219 ILE A N 1
ATOM 1718 C CA . ILE A 1 219 ? -5.344 -28.703 -9.43 1 98.5 219 ILE A CA 1
ATOM 1719 C C . ILE A 1 219 ? -4.395 -27.516 -9.578 1 98.5 219 ILE A C 1
ATOM 1721 O O . ILE A 1 219 ? -3.213 -27.609 -9.242 1 98.5 219 ILE A O 1
ATOM 1725 N N . TYR A 1 220 ? -4.887 -26.438 -10.141 1 98.69 220 TYR A N 1
ATOM 1726 C CA . TYR A 1 220 ? -4.102 -25.219 -10.211 1 98.69 220 TYR A CA 1
ATOM 1727 C C . TYR A 1 220 ? -4.992 -23.984 -10.023 1 98.69 220 TYR A C 1
ATOM 1729 O O . TYR A 1 220 ? -6.211 -24.078 -10.188 1 98.69 220 TYR A O 1
ATOM 1737 N N . PHE A 1 221 ? -4.395 -22.875 -9.547 1 98.62 221 PHE A N 1
ATOM 1738 C CA . PHE A 1 221 ? -5.141 -21.688 -9.164 1 98.62 221 PHE A CA 1
ATOM 1739 C C . PHE A 1 221 ? -4.527 -20.438 -9.797 1 98.62 221 PHE A C 1
ATOM 1741 O O . PHE A 1 221 ? -3.342 -20.422 -10.133 1 98.62 221 PHE A O 1
ATOM 1748 N N . GLY A 1 222 ? -5.238 -19.375 -9.93 1 98.5 222 GLY A N 1
ATOM 1749 C CA . GLY A 1 222 ? -4.906 -18.062 -10.461 1 98.5 222 GLY A CA 1
ATOM 1750 C C . GLY A 1 222 ? -6.125 -17.203 -10.75 1 98.5 222 GLY A C 1
ATOM 1751 O O . GLY A 1 222 ? -7.172 -17.375 -10.117 1 98.5 222 GLY A O 1
ATOM 1752 N N . CYS A 1 223 ? -5.883 -16.234 -11.555 1 97.88 223 CYS A N 1
ATOM 1753 C CA . CYS A 1 223 ? -7.016 -15.492 -12.078 1 97.88 223 CYS A CA 1
ATOM 1754 C C . CYS A 1 223 ? -7.676 -16.219 -13.234 1 97.88 223 CYS A C 1
ATOM 1756 O O . CYS A 1 223 ? -7.16 -16.219 -14.359 1 97.88 223 CYS A O 1
ATOM 1758 N N . ARG A 1 224 ? -8.867 -16.703 -12.969 1 97.81 224 ARG A N 1
ATOM 1759 C CA . ARG A 1 224 ? -9.516 -17.594 -13.93 1 97.81 224 ARG A CA 1
ATOM 1760 C C . ARG A 1 224 ? -10.25 -16.812 -15.008 1 97.81 224 ARG A C 1
ATOM 1762 O O . ARG A 1 224 ? -11.047 -15.922 -14.695 1 97.81 224 ARG A O 1
ATOM 1769 N N . ASN A 1 225 ? -9.898 -17.203 -16.203 1 97.06 225 ASN A N 1
ATOM 1770 C CA . ASN A 1 225 ? -10.531 -16.609 -17.375 1 97.06 225 ASN A CA 1
ATOM 1771 C C . ASN A 1 225 ? -11.391 -17.625 -18.125 1 97.06 225 ASN A C 1
ATOM 1773 O O . ASN A 1 225 ? -11.156 -18.844 -18.031 1 97.06 225 ASN A O 1
ATOM 1777 N N . ARG A 1 226 ? -12.258 -17.156 -18.953 1 94 226 ARG A N 1
ATOM 1778 C CA . ARG A 1 226 ? -13.289 -18.031 -19.5 1 94 226 ARG A CA 1
ATOM 1779 C C . ARG A 1 226 ? -12.984 -18.391 -20.953 1 94 226 ARG A C 1
ATOM 1781 O O . ARG A 1 226 ? -13.141 -19.547 -21.359 1 94 226 ARG A O 1
ATOM 1788 N N . PRO A 1 227 ? -12.562 -17.484 -21.719 1 91.5 227 PRO A N 1
ATOM 1789 C CA . PRO A 1 227 ? -12.531 -17.766 -23.141 1 91.5 227 PRO A CA 1
ATOM 1790 C C . PRO A 1 227 ? -11.523 -18.859 -23.5 1 91.5 227 PRO A C 1
ATOM 1792 O O . PRO A 1 227 ? -10.531 -19.062 -22.797 1 91.5 227 PRO A O 1
ATOM 1795 N N . PHE A 1 228 ? -11.812 -19.703 -24.578 1 90.94 228 PHE A N 1
ATOM 1796 C CA . PHE A 1 228 ? -10.898 -20.594 -25.281 1 90.94 228 PHE A CA 1
ATOM 1797 C C . PHE A 1 228 ? -10.82 -21.953 -24.578 1 90.94 228 PHE A C 1
ATOM 1799 O O . PHE A 1 228 ? -10.516 -22.969 -25.219 1 90.94 228 PHE A O 1
ATOM 1806 N N . VAL A 1 229 ? -10.906 -21.938 -23.297 1 94.5 229 VAL A N 1
ATOM 1807 C CA . VAL A 1 229 ? -10.82 -23.172 -22.516 1 94.5 229 VAL A CA 1
ATOM 1808 C C . VAL A 1 229 ? -12.117 -23.391 -21.734 1 94.5 229 VAL A C 1
ATOM 1810 O O . VAL A 1 229 ? -12.531 -22.516 -20.984 1 94.5 229 VAL A O 1
ATOM 1813 N N . LYS A 1 230 ? -12.75 -24.547 -21.844 1 95.25 230 LYS A N 1
ATOM 1814 C CA . LYS A 1 230 ? -14.07 -24.797 -21.281 1 95.25 230 LYS A CA 1
ATOM 1815 C C . LYS A 1 230 ? -14.07 -24.594 -19.766 1 95.25 230 LYS A C 1
ATOM 1817 O O . LYS A 1 230 ? -14.93 -23.906 -19.219 1 95.25 230 LYS A O 1
ATOM 1822 N N . GLN A 1 231 ? -13.102 -25.203 -19.109 1 97.12 231 GLN A N 1
ATOM 1823 C CA . GLN A 1 231 ? -13.078 -25.062 -17.656 1 97.12 231 GLN A CA 1
ATOM 1824 C C . GLN A 1 231 ? -12.477 -23.719 -17.25 1 97.12 231 GLN A C 1
ATOM 1826 O O . GLN A 1 231 ? -12.484 -23.375 -16.062 1 97.12 231 GLN A O 1
ATOM 1831 N N . GLY A 1 232 ? -11.938 -23.047 -18.172 1 97.44 232 GLY A N 1
ATOM 1832 C CA . GLY A 1 232 ? -11.227 -21.812 -17.906 1 97.44 232 GLY A CA 1
ATOM 1833 C C . GLY A 1 232 ? -9.727 -22 -17.797 1 97.44 232 GLY A C 1
ATOM 1834 O O . GLY A 1 232 ? -9.234 -23.125 -17.797 1 97.44 232 GLY A O 1
ATOM 1835 N N . TRP A 1 233 ? -9.062 -20.906 -17.812 1 97.62 233 TRP A N 1
ATOM 1836 C CA . TRP A 1 233 ? -7.609 -20.875 -17.688 1 97.62 233 TRP A CA 1
ATOM 1837 C C . TRP A 1 233 ? -7.168 -19.719 -16.797 1 97.62 233 TRP A C 1
ATOM 1839 O O . TRP A 1 233 ? -7.969 -18.828 -16.469 1 97.62 233 TRP A O 1
ATOM 1849 N N . MET A 1 234 ? -5.961 -19.781 -16.25 1 98.62 234 MET A N 1
ATOM 1850 C CA . MET A 1 234 ? -5.477 -18.75 -15.336 1 98.62 234 MET A CA 1
ATOM 1851 C C . MET A 1 234 ? -4.605 -17.734 -16.062 1 98.62 234 MET A C 1
ATOM 1853 O O . MET A 1 234 ? -3.668 -18.109 -16.766 1 98.62 234 MET A O 1
ATOM 1857 N N . SER A 1 235 ? -4.957 -16.484 -15.812 1 97.19 235 SER A N 1
ATOM 1858 C CA . SER A 1 235 ? -4.156 -15.414 -16.391 1 97.19 235 SER A CA 1
ATOM 1859 C C . SER A 1 235 ? -2.693 -15.531 -15.977 1 97.19 235 SER A C 1
ATOM 1861 O O . SER A 1 235 ? -2.391 -15.812 -14.812 1 97.19 235 SER A O 1
ATOM 1863 N N . GLY A 1 236 ? -1.787 -15.25 -16.891 1 96.38 236 GLY A N 1
ATOM 1864 C CA . GLY A 1 236 ? -0.363 -15.414 -16.641 1 96.38 236 GLY A CA 1
ATOM 1865 C C . GLY A 1 236 ? 0.237 -14.273 -15.844 1 96.38 236 GLY A C 1
ATOM 1866 O O . GLY A 1 236 ? 1.179 -14.477 -15.078 1 96.38 236 GLY A O 1
ATOM 1867 N N . GLY A 1 237 ? -0.268 -13.125 -15.969 1 95.44 237 GLY A N 1
ATOM 1868 C CA . GLY A 1 237 ? 0.301 -11.906 -15.422 1 95.44 237 GLY A CA 1
ATOM 1869 C C . GLY A 1 237 ? 0.41 -11.922 -13.906 1 95.44 237 GLY A C 1
ATOM 1870 O O . GLY A 1 237 ? 1.508 -11.812 -13.359 1 95.44 237 GLY A O 1
ATOM 1871 N N . PRO A 1 238 ? -0.715 -12.156 -13.266 1 97.62 238 PRO A N 1
ATOM 1872 C CA . PRO A 1 238 ? -0.662 -12.227 -11.797 1 97.62 238 PRO A CA 1
ATOM 1873 C C . PRO A 1 238 ? -0.03 -13.516 -11.289 1 97.62 238 PRO A C 1
ATOM 1875 O O . PRO A 1 238 ? 0.203 -13.656 -10.086 1 97.62 238 PRO A O 1
ATOM 1878 N N . GLY A 1 239 ? 0.232 -14.453 -12.227 1 98.38 239 GLY A N 1
ATOM 1879 C CA . GLY A 1 239 ? 0.772 -15.742 -11.844 1 98.38 239 GLY A CA 1
ATOM 1880 C C . GLY A 1 239 ? -0.299 -16.797 -11.609 1 98.38 239 GLY A C 1
ATOM 1881 O O . GLY A 1 239 ? -1.48 -16.469 -11.484 1 98.38 239 GLY A O 1
ATOM 1882 N N . TYR A 1 240 ? 0.164 -18.016 -11.711 1 98.81 240 TYR A N 1
ATOM 1883 C CA . TYR A 1 240 ? -0.672 -19.156 -11.352 1 98.81 240 TYR A CA 1
ATOM 1884 C C . TYR A 1 240 ? 0.144 -20.234 -10.641 1 98.81 240 TYR A C 1
ATOM 1886 O O . TYR A 1 240 ? 1.361 -20.312 -10.82 1 98.81 240 TYR A O 1
ATOM 1894 N N . VAL A 1 241 ? -0.569 -21 -9.844 1 98.94 241 VAL A N 1
ATOM 1895 C CA . VAL A 1 241 ? 0.123 -21.953 -8.992 1 98.94 241 VAL A CA 1
ATOM 1896 C C . VAL A 1 241 ? -0.416 -23.359 -9.258 1 98.94 241 VAL A C 1
ATOM 1898 O O . VAL A 1 241 ? -1.63 -23.562 -9.352 1 98.94 241 VAL A O 1
ATOM 1901 N N . LEU A 1 242 ? 0.511 -24.281 -9.516 1 98.94 242 LEU A N 1
ATOM 1902 C CA . LEU A 1 242 ? 0.167 -25.672 -9.766 1 98.94 242 LEU A CA 1
ATOM 1903 C C . LEU A 1 242 ? 0.536 -26.547 -8.57 1 98.94 242 LEU A C 1
ATOM 1905 O O . LEU A 1 242 ? 1.593 -26.359 -7.961 1 98.94 242 LEU A O 1
ATOM 1909 N N . SER A 1 243 ? -0.301 -27.531 -8.297 1 98.81 243 SER A N 1
ATOM 1910 C CA . SER A 1 243 ? 0.061 -28.562 -7.312 1 98.81 243 SER A CA 1
ATOM 1911 C C . SER A 1 243 ? 1.163 -29.469 -7.84 1 98.81 243 SER A C 1
ATOM 1913 O O . SER A 1 243 ? 1.403 -29.516 -9.047 1 98.81 243 SER A O 1
ATOM 1915 N N . ARG A 1 244 ? 1.76 -30.094 -6.973 1 98.81 244 ARG A N 1
ATOM 1916 C CA . ARG A 1 244 ? 2.773 -31.078 -7.355 1 98.81 244 ARG A CA 1
ATOM 1917 C C . ARG A 1 244 ? 2.207 -32.094 -8.336 1 98.81 244 ARG A C 1
ATOM 1919 O O . ARG A 1 244 ? 2.84 -32.406 -9.352 1 98.81 244 ARG A O 1
ATOM 1926 N N . GLU A 1 245 ? 1.029 -32.594 -8 1 98.75 245 GLU A N 1
ATOM 1927 C CA . GLU A 1 245 ? 0.399 -33.594 -8.883 1 98.75 245 GLU A CA 1
ATOM 1928 C C . GLU A 1 245 ? 0.082 -32.969 -10.242 1 98.75 245 GLU A C 1
ATOM 1930 O O . GLU A 1 245 ? 0.178 -33.656 -11.266 1 98.75 245 GLU A O 1
ATOM 1935 N N . ALA A 1 246 ? -0.273 -31.75 -10.266 1 98.81 246 ALA A N 1
ATOM 1936 C CA . ALA A 1 246 ? -0.579 -31.078 -11.531 1 98.81 246 ALA A CA 1
ATOM 1937 C C . ALA A 1 246 ? 0.658 -31 -12.422 1 98.81 246 ALA A C 1
ATOM 1939 O O . ALA A 1 246 ? 0.579 -31.25 -13.625 1 98.81 246 ALA A O 1
ATOM 1940 N N . VAL A 1 247 ? 1.774 -30.641 -11.859 1 98.81 247 VAL A N 1
ATOM 1941 C CA . VAL A 1 247 ? 3.014 -30.562 -12.625 1 98.81 247 VAL A CA 1
ATOM 1942 C C . VAL A 1 247 ? 3.373 -31.953 -13.148 1 98.81 247 VAL A C 1
ATOM 1944 O O . VAL A 1 247 ? 3.762 -32.094 -14.312 1 98.81 247 VAL A O 1
ATOM 1947 N N . LYS A 1 248 ? 3.217 -32.906 -12.336 1 98.62 248 LYS A N 1
ATOM 1948 C CA . LYS A 1 248 ? 3.535 -34.281 -12.703 1 98.62 248 LYS A CA 1
ATOM 1949 C C . LYS A 1 248 ? 2.713 -34.75 -13.906 1 98.62 248 LYS A C 1
ATOM 1951 O O . LYS A 1 248 ? 3.266 -35.219 -14.898 1 98.62 248 LYS A O 1
ATOM 1956 N N . VAL A 1 249 ? 1.461 -34.562 -13.797 1 98.25 249 VAL A N 1
ATOM 1957 C CA . VAL A 1 249 ? 0.559 -35 -14.852 1 98.25 249 VAL A CA 1
ATOM 1958 C C . VAL A 1 249 ? 0.805 -34.188 -16.125 1 98.25 249 VAL A C 1
ATOM 1960 O O . VAL A 1 249 ? 0.716 -34.719 -17.234 1 98.25 249 VAL A O 1
ATOM 1963 N N . LEU A 1 250 ? 1.071 -32.906 -15.969 1 98.38 250 LEU A N 1
ATOM 1964 C CA . LEU A 1 250 ? 1.362 -32.031 -17.109 1 98.38 250 LEU A CA 1
ATOM 1965 C C . LEU A 1 250 ? 2.543 -32.562 -17.906 1 98.38 250 LEU A C 1
ATOM 1967 O O . LEU A 1 250 ? 2.477 -32.656 -19.141 1 98.38 250 LEU A O 1
ATOM 1971 N N . VAL A 1 251 ? 3.602 -32.969 -17.25 1 97.56 251 VAL A N 1
ATOM 1972 C CA . VAL A 1 251 ? 4.828 -33.375 -17.922 1 97.56 251 VAL A CA 1
ATOM 1973 C C . VAL A 1 251 ? 4.688 -34.812 -18.438 1 97.56 251 VAL A C 1
ATOM 1975 O O . VAL A 1 251 ? 4.965 -35.062 -19.609 1 97.56 251 VAL A O 1
ATOM 1978 N N . GLU A 1 252 ? 4.176 -35.719 -17.656 1 97.5 252 GLU A N 1
ATOM 1979 C CA . GLU A 1 252 ? 4.117 -37.125 -18 1 97.5 252 GLU A CA 1
ATOM 1980 C C . GLU A 1 252 ? 3.074 -37.375 -19.094 1 97.5 252 GLU A C 1
ATOM 1982 O O . GLU A 1 252 ? 3.316 -38.156 -20.016 1 97.5 252 GLU A O 1
ATOM 1987 N N . ASP A 1 253 ? 1.96 -36.719 -18.938 1 96.56 253 ASP A N 1
ATOM 1988 C CA . ASP A 1 253 ? 0.843 -37.031 -19.828 1 96.56 253 ASP A CA 1
ATOM 1989 C C . ASP A 1 253 ? 0.625 -35.906 -20.859 1 96.56 253 ASP A C 1
ATOM 1991 O O . ASP A 1 253 ? 0.188 -36.188 -21.969 1 96.56 253 ASP A O 1
ATOM 1995 N N . GLY A 1 254 ? 0.856 -34.719 -20.453 1 96.19 254 GLY A N 1
ATOM 1996 C CA . GLY A 1 254 ? 0.558 -33.562 -21.312 1 96.19 254 GLY A CA 1
ATOM 1997 C C . GLY A 1 254 ? 1.657 -33.281 -22.312 1 96.19 254 GLY A C 1
ATOM 1998 O O . GLY A 1 254 ? 1.536 -33.594 -23.484 1 96.19 254 GLY A O 1
ATOM 1999 N N . LEU A 1 255 ? 2.77 -32.812 -21.812 1 93.75 255 LEU A N 1
ATOM 2000 C CA . LEU A 1 255 ? 3.859 -32.344 -22.656 1 93.75 255 LEU A CA 1
ATOM 2001 C C . LEU A 1 255 ? 4.441 -33.469 -23.484 1 93.75 255 LEU A C 1
ATOM 2003 O O . LEU A 1 255 ? 5.031 -33.219 -24.547 1 93.75 255 LEU A O 1
ATOM 2007 N N . SER A 1 256 ? 4.215 -34.656 -23.094 1 90 256 SER A N 1
ATOM 2008 C CA . SER A 1 256 ? 4.73 -35.812 -23.797 1 90 256 SER A CA 1
ATOM 2009 C C . SER A 1 256 ? 3.797 -36.219 -24.938 1 90 256 SER A C 1
ATOM 2011 O O . SER A 1 256 ? 4.152 -37.062 -25.766 1 90 256 SER A O 1
ATOM 2013 N N . ASN A 1 257 ? 2.629 -35.625 -25.016 1 91.5 257 ASN A N 1
ATOM 2014 C CA . ASN A 1 257 ? 1.61 -36 -26 1 91.5 257 ASN A CA 1
ATOM 2015 C C . ASN A 1 257 ? 1.196 -34.781 -26.828 1 91.5 257 ASN A C 1
ATOM 2017 O O . ASN A 1 257 ? 0.45 -33.906 -26.359 1 91.5 257 ASN A O 1
ATOM 2021 N N . PRO A 1 258 ? 1.514 -34.75 -28.031 1 87.81 258 PRO A N 1
ATOM 2022 C CA . PRO A 1 258 ? 1.211 -33.594 -28.891 1 87.81 258 PRO A CA 1
ATOM 2023 C C . PRO A 1 258 ? -0.288 -33.406 -29.109 1 87.81 258 PRO A C 1
ATOM 2025 O O . PRO A 1 258 ? -0.719 -32.312 -29.531 1 87.81 258 PRO A O 1
ATOM 2028 N N . GLU A 1 259 ? -1.058 -34.406 -28.828 1 89.94 259 GLU A N 1
ATOM 2029 C CA . GLU A 1 259 ? -2.508 -34.281 -28.938 1 89.94 259 GLU A CA 1
ATOM 2030 C C . GLU A 1 259 ? -3.088 -33.469 -27.781 1 89.94 259 GLU A C 1
ATOM 2032 O O . GLU A 1 259 ? -4.188 -32.906 -27.891 1 89.94 259 GLU A O 1
ATOM 2037 N N . TYR A 1 260 ? -2.305 -33.406 -26.781 1 91.19 260 TYR A N 1
ATOM 2038 C CA . TYR A 1 260 ? -2.816 -32.75 -25.578 1 91.19 260 TYR A CA 1
ATOM 2039 C C . TYR A 1 260 ? -2.229 -31.359 -25.438 1 91.19 260 TYR A C 1
ATOM 2041 O O . TYR A 1 260 ? -2.945 -30.422 -25.109 1 91.19 260 TYR A O 1
ATOM 2049 N N . CYS A 1 261 ? -0.987 -31.25 -25.625 1 92.44 261 CYS A N 1
ATOM 2050 C CA . CYS A 1 261 ? -0.315 -29.969 -25.516 1 92.44 261 CYS A CA 1
ATOM 2051 C C . CYS A 1 261 ? 0.341 -29.562 -26.828 1 92.44 261 CYS A C 1
ATOM 2053 O O . CYS A 1 261 ? 1.061 -30.375 -27.438 1 92.44 261 CYS A O 1
ATOM 2055 N N . LYS A 1 262 ? 0.081 -28.312 -27.188 1 85.69 262 LYS A N 1
ATOM 2056 C CA . LYS A 1 262 ? 0.644 -27.812 -28.438 1 85.69 262 LYS A CA 1
ATOM 2057 C C . LYS A 1 262 ? 2.158 -28 -28.469 1 85.69 262 LYS A C 1
ATOM 2059 O O . LYS A 1 262 ? 2.867 -27.547 -27.562 1 85.69 262 LYS A O 1
ATOM 2064 N N . TYR A 1 263 ? 2.576 -28.531 -29.516 1 82.75 263 TYR A N 1
ATOM 2065 C CA . TYR A 1 263 ? 4 -28.812 -29.641 1 82.75 263 TYR A CA 1
ATOM 2066 C C . TYR A 1 263 ? 4.762 -27.578 -30.094 1 82.75 263 TYR A C 1
ATOM 2068 O O . TYR A 1 263 ? 5.887 -27.328 -29.641 1 82.75 263 TYR A O 1
ATOM 2076 N N . LYS A 1 264 ? 4.117 -26.797 -30.953 1 81.44 264 LYS A N 1
ATOM 2077 C CA . LYS A 1 264 ? 4.758 -25.578 -31.438 1 81.44 264 LYS A CA 1
ATOM 2078 C C . LYS A 1 264 ? 5.012 -24.594 -30.297 1 81.44 264 LYS A C 1
ATOM 2080 O O . LYS A 1 264 ? 4.289 -24.609 -29.297 1 81.44 264 LYS A O 1
ATOM 2085 N N . ASP A 1 265 ? 5.938 -23.797 -30.453 1 81.31 265 ASP A N 1
ATOM 2086 C CA . ASP A 1 265 ? 6.477 -23 -29.359 1 81.31 265 ASP A CA 1
ATOM 2087 C C . ASP A 1 265 ? 5.801 -21.625 -29.281 1 81.31 265 ASP A C 1
ATOM 2089 O O . ASP A 1 265 ? 6.094 -20.828 -28.391 1 81.31 265 ASP A O 1
ATOM 2093 N N . ASP A 1 266 ? 4.836 -21.422 -30.047 1 80.88 266 ASP A N 1
ATOM 2094 C CA . ASP A 1 266 ? 4.262 -20.078 -30.141 1 80.88 266 ASP A CA 1
ATOM 2095 C C . ASP A 1 266 ? 2.928 -20 -29.406 1 80.88 266 ASP A C 1
ATOM 2097 O O . ASP A 1 266 ? 2.361 -21.031 -29.031 1 80.88 266 ASP A O 1
ATOM 2101 N N . GLY A 1 267 ? 2.559 -18.703 -29.078 1 83.12 267 GLY A N 1
ATOM 2102 C CA . GLY A 1 267 ? 1.263 -18.453 -28.469 1 83.12 267 GLY A CA 1
ATOM 2103 C C . GLY A 1 267 ? 1.36 -18 -27.031 1 83.12 267 GLY A C 1
ATOM 2104 O O . GLY A 1 267 ? 2.414 -18.125 -26.406 1 83.12 267 GLY A O 1
ATOM 2105 N N . PRO A 1 268 ? 0.203 -17.5 -26.531 1 89.94 268 PRO A N 1
ATOM 2106 C CA . PRO A 1 268 ? 0.175 -17.109 -25.125 1 89.94 268 PRO A CA 1
ATOM 2107 C C . PRO A 1 268 ? 0.303 -18.281 -24.172 1 89.94 268 PRO A C 1
ATOM 2109 O O . PRO A 1 268 ? -0.514 -19.219 -24.203 1 89.94 268 PRO A O 1
ATOM 2112 N N . GLU A 1 269 ? 1.289 -18.203 -23.375 1 93.5 269 GLU A N 1
ATOM 2113 C CA . GLU A 1 269 ? 1.656 -19.359 -22.562 1 93.5 269 GLU A CA 1
ATOM 2114 C C . GLU A 1 269 ? 0.545 -19.719 -21.578 1 93.5 269 GLU A C 1
ATOM 2116 O O . GLU A 1 269 ? 0.338 -20.891 -21.266 1 93.5 269 GLU A O 1
ATOM 2121 N N . ASP A 1 270 ? -0.209 -18.688 -21.047 1 95.69 270 ASP A N 1
ATOM 2122 C CA . ASP A 1 270 ? -1.229 -18.938 -20.031 1 95.69 270 ASP A CA 1
ATOM 2123 C C . ASP A 1 270 ? -2.445 -19.641 -20.625 1 95.69 270 ASP A C 1
ATOM 2125 O O . ASP A 1 270 ? -3.027 -20.531 -20 1 95.69 270 ASP A O 1
ATOM 2129 N N . VAL A 1 271 ? -2.762 -19.359 -21.875 1 94.94 271 VAL A N 1
ATOM 2130 C CA . VAL A 1 271 ? -3.859 -20.047 -22.562 1 94.94 271 VAL A CA 1
ATOM 2131 C C . VAL A 1 271 ? -3.436 -21.453 -22.922 1 94.94 271 VAL A C 1
ATOM 2133 O O . VAL A 1 271 ? -4.191 -22.406 -22.719 1 94.94 271 VAL A O 1
ATOM 2136 N N . GLN A 1 272 ? -2.252 -21.578 -23.453 1 94.81 272 GLN A N 1
ATOM 2137 C CA . GLN A 1 272 ? -1.767 -22.875 -23.906 1 94.81 272 GLN A CA 1
ATOM 2138 C C . GLN A 1 272 ? -1.674 -23.859 -22.75 1 94.81 272 GLN A C 1
ATOM 2140 O O . GLN A 1 272 ? -2.051 -25.031 -22.891 1 94.81 272 GLN A O 1
ATOM 2145 N N . ILE A 1 273 ? -1.19 -23.406 -21.672 1 97.25 273 ILE A N 1
ATOM 2146 C CA . ILE A 1 273 ? -1.08 -24.312 -20.547 1 97.25 273 ILE A CA 1
ATOM 2147 C C . ILE A 1 273 ? -2.473 -24.672 -20.031 1 97.25 273 ILE A C 1
ATOM 2149 O O . ILE A 1 273 ? -2.705 -25.797 -19.578 1 97.25 273 ILE A O 1
ATOM 2153 N N . GLY A 1 274 ? -3.395 -23.703 -20.047 1 97.56 274 GLY A N 1
ATOM 2154 C CA . GLY A 1 274 ? -4.77 -24 -19.672 1 97.56 274 GLY A CA 1
ATOM 2155 C C . GLY A 1 274 ? -5.395 -25.094 -20.516 1 97.56 274 GLY A C 1
ATOM 2156 O O . GLY A 1 274 ? -6.062 -25.984 -19.984 1 97.56 274 GLY A O 1
ATOM 2157 N N . LEU A 1 275 ? -5.152 -25.016 -21.781 1 96.12 275 LEU A N 1
ATOM 2158 C CA . LEU A 1 275 ? -5.641 -26.031 -22.703 1 96.12 275 LEU A CA 1
ATOM 2159 C C . LEU A 1 275 ? -5.051 -27.406 -22.375 1 96.12 275 LEU A C 1
ATOM 2161 O O . LEU A 1 275 ? -5.77 -28.391 -22.328 1 96.12 275 LEU A O 1
ATOM 2165 N N . CYS A 1 276 ? -3.838 -27.422 -22.125 1 96.69 276 CYS A N 1
ATOM 2166 C CA . CYS A 1 276 ? -3.139 -28.656 -21.812 1 96.69 276 CYS A CA 1
ATOM 2167 C C . CYS A 1 276 ? -3.662 -29.266 -20.516 1 96.69 276 CYS A C 1
ATOM 2169 O O . CYS A 1 276 ? -3.957 -30.453 -20.453 1 96.69 276 CYS A O 1
ATOM 2171 N N . LEU A 1 277 ? -3.76 -28.422 -19.516 1 98.44 277 LEU A N 1
ATOM 2172 C CA . LEU A 1 277 ? -4.164 -28.891 -18.203 1 98.44 277 LEU A CA 1
ATOM 2173 C C . LEU A 1 277 ? -5.582 -29.453 -18.234 1 98.44 277 LEU A C 1
ATOM 2175 O O . LEU A 1 277 ? -5.879 -30.438 -17.562 1 98.44 277 LEU A O 1
ATOM 2179 N N . GLU A 1 278 ? -6.43 -28.859 -18.984 1 97.75 278 GLU A N 1
ATOM 2180 C CA . GLU A 1 278 ? -7.777 -29.391 -19.125 1 97.75 278 GLU A CA 1
ATOM 2181 C C . GLU A 1 278 ? -7.754 -30.797 -19.75 1 97.75 278 GLU A C 1
ATOM 2183 O O . GLU A 1 278 ? -8.461 -31.688 -19.281 1 97.75 278 GLU A O 1
ATOM 2188 N N . LYS A 1 279 ? -6.949 -31 -20.719 1 96.94 279 LYS A N 1
ATOM 2189 C CA . LYS A 1 279 ? -6.898 -32.25 -21.453 1 96.94 279 LYS A CA 1
ATOM 2190 C C . LYS A 1 279 ? -6.371 -33.406 -20.578 1 96.94 279 LYS A C 1
ATOM 2192 O O . LYS A 1 279 ? -6.719 -34.562 -20.766 1 96.94 279 LYS A O 1
ATOM 2197 N N . VAL A 1 280 ? -5.562 -33.031 -19.625 1 97.62 280 VAL A N 1
ATOM 2198 C CA . VAL A 1 280 ? -4.992 -34.062 -18.781 1 97.62 280 VAL A CA 1
ATOM 2199 C C . VAL A 1 280 ? -5.746 -34.094 -17.453 1 97.62 280 VAL A C 1
ATOM 2201 O O . VAL A 1 280 ? -5.242 -34.656 -16.453 1 97.62 280 VAL A O 1
ATOM 2204 N N . ASN A 1 281 ? -6.805 -33.469 -17.297 1 97.19 281 ASN A N 1
ATOM 2205 C CA . ASN A 1 281 ? -7.773 -33.531 -16.219 1 97.19 281 ASN A CA 1
ATOM 2206 C C . ASN A 1 281 ? -7.227 -32.875 -14.945 1 97.19 281 ASN A C 1
ATOM 2208 O O . ASN A 1 281 ? -7.402 -33.406 -13.844 1 97.19 281 ASN A O 1
ATOM 2212 N N . VAL A 1 282 ? -6.461 -31.844 -15.117 1 98.44 282 VAL A N 1
ATOM 2213 C CA . VAL A 1 282 ? -6.109 -30.969 -14 1 98.44 282 VAL A CA 1
ATOM 2214 C C . VAL A 1 282 ? -7.199 -29.922 -13.789 1 98.44 282 VAL A C 1
ATOM 2216 O O . VAL A 1 282 ? -7.551 -29.188 -14.727 1 98.44 282 VAL A O 1
ATOM 2219 N N . THR A 1 283 ? -7.664 -29.797 -12.633 1 98.06 283 THR A N 1
ATOM 2220 C CA . THR A 1 283 ? -8.805 -28.938 -12.328 1 98.06 283 THR A CA 1
ATOM 2221 C C . THR A 1 283 ? -8.375 -27.484 -12.211 1 98.06 283 THR A C 1
ATOM 2223 O O . THR A 1 283 ? -7.355 -27.172 -11.594 1 98.06 283 THR A O 1
ATOM 2226 N N . ALA A 1 284 ? -9.164 -26.641 -12.883 1 98.06 284 ALA A N 1
ATOM 2227 C CA . ALA A 1 284 ? -9.016 -25.203 -12.633 1 98.06 284 ALA A CA 1
ATOM 2228 C C . ALA A 1 284 ? -9.812 -24.781 -11.398 1 98.06 284 ALA A C 1
ATOM 2230 O O . ALA A 1 284 ? -11.031 -24.641 -11.453 1 98.06 284 ALA A O 1
ATOM 2231 N N . GLY A 1 285 ? -9.086 -24.484 -10.344 1 97.38 285 GLY A N 1
ATOM 2232 C CA . GLY A 1 285 ? -9.742 -24.172 -9.086 1 97.38 285 GLY A CA 1
ATOM 2233 C C . GLY A 1 285 ? -10.164 -22.719 -8.977 1 97.38 285 GLY A C 1
ATOM 2234 O O . GLY A 1 285 ? -9.711 -21.875 -9.766 1 97.38 285 GLY A O 1
ATOM 2235 N N . ASP A 1 286 ? -11.07 -22.453 -8.023 1 97.31 286 ASP A N 1
ATOM 2236 C CA . ASP A 1 286 ? -11.516 -21.094 -7.703 1 97.31 286 ASP A CA 1
ATOM 2237 C C . ASP A 1 286 ? -10.656 -20.484 -6.598 1 97.31 286 ASP A C 1
ATOM 2239 O O . ASP A 1 286 ? -10.742 -20.891 -5.441 1 97.31 286 ASP A O 1
ATOM 2243 N N . SER A 1 287 ? -9.883 -19.516 -6.934 1 97.69 287 SER A N 1
ATOM 2244 C CA . SER A 1 287 ? -8.945 -18.922 -5.984 1 97.69 287 SER A CA 1
ATOM 2245 C C . SER A 1 287 ? -9.594 -17.797 -5.191 1 97.69 287 SER A C 1
ATOM 2247 O O . SER A 1 287 ? -8.969 -17.203 -4.316 1 97.69 287 SER A O 1
ATOM 2249 N N . ARG A 1 288 ? -10.844 -17.406 -5.434 1 96.62 288 ARG A N 1
ATOM 2250 C CA . ARG A 1 288 ? -11.516 -16.312 -4.734 1 96.62 288 ARG A CA 1
ATOM 2251 C C . ARG A 1 288 ? -11.797 -16.688 -3.281 1 96.62 288 ARG A C 1
ATOM 2253 O O . ARG A 1 288 ? -11.766 -17.875 -2.924 1 96.62 288 ARG A O 1
ATOM 2260 N N . ASP A 1 289 ? -12.016 -15.648 -2.502 1 94.19 289 ASP A N 1
ATOM 2261 C CA . ASP A 1 289 ? -12.32 -15.938 -1.104 1 94.19 289 ASP A CA 1
ATOM 2262 C C . ASP A 1 289 ? -13.789 -16.297 -0.918 1 94.19 289 ASP A C 1
ATOM 2264 O O . ASP A 1 289 ? -14.547 -16.359 -1.892 1 94.19 289 ASP A O 1
ATOM 2268 N N . SER A 1 290 ? -14.172 -16.609 0.308 1 91.69 290 SER A N 1
ATOM 2269 C CA . SER A 1 290 ? -15.508 -17.109 0.605 1 91.69 290 SER A CA 1
ATOM 2270 C C . SER A 1 290 ? -16.578 -16.109 0.202 1 91.69 290 SER A C 1
ATOM 2272 O O . SER A 1 290 ? -17.734 -16.484 -0.031 1 91.69 290 SER A O 1
ATOM 2274 N N . LYS A 1 291 ? -16.234 -14.836 0.045 1 90.69 291 LYS A N 1
ATOM 2275 C CA . LYS A 1 291 ? -17.172 -13.797 -0.335 1 90.69 291 LYS A CA 1
ATOM 2276 C C . LYS A 1 291 ? -17.141 -13.539 -1.838 1 90.69 291 LYS A C 1
ATOM 2278 O O . LYS A 1 291 ? -17.797 -12.625 -2.334 1 90.69 291 LYS A O 1
ATOM 2283 N N . GLY A 1 292 ? -16.312 -14.273 -2.506 1 93.56 292 GLY A N 1
ATOM 2284 C CA . GLY A 1 292 ? -16.203 -14.125 -3.949 1 93.56 292 GLY A CA 1
ATOM 2285 C C . GLY A 1 292 ? -15.227 -13.047 -4.367 1 93.56 292 GLY A C 1
ATOM 2286 O O . GLY A 1 292 ? -15.234 -12.602 -5.516 1 93.56 292 GLY A O 1
ATOM 2287 N N . ARG A 1 293 ? -14.43 -12.594 -3.447 1 94.56 293 ARG A N 1
ATOM 2288 C CA . ARG A 1 293 ? -13.461 -11.547 -3.75 1 94.56 293 ARG A CA 1
ATOM 2289 C C . ARG A 1 293 ? -12.18 -12.133 -4.324 1 94.56 293 ARG A C 1
ATOM 2291 O O . ARG A 1 293 ? -11.727 -13.195 -3.891 1 94.56 293 ARG A O 1
ATOM 2298 N N . TRP A 1 294 ? -11.547 -11.398 -5.156 1 95.44 294 TRP A N 1
ATOM 2299 C CA . TRP A 1 294 ? -10.438 -11.898 -5.957 1 95.44 294 TRP A CA 1
ATOM 2300 C C . TRP A 1 294 ? -9.125 -11.836 -5.172 1 95.44 294 TRP A C 1
ATOM 2302 O O . TRP A 1 294 ? -8.906 -10.906 -4.395 1 95.44 294 TRP A O 1
ATOM 2312 N N . ARG A 1 295 ? -8.242 -12.82 -5.426 1 97.38 295 ARG A N 1
ATOM 2313 C CA . ARG A 1 295 ? -6.945 -12.859 -4.75 1 97.38 295 ARG A CA 1
ATOM 2314 C C . ARG A 1 295 ? -5.805 -12.656 -5.738 1 97.38 295 ARG A C 1
ATOM 2316 O O . ARG A 1 295 ? -4.727 -12.188 -5.363 1 97.38 295 ARG A O 1
ATOM 2323 N N . PHE A 1 296 ? -5.992 -13.07 -6.98 1 98.12 296 PHE A N 1
ATOM 2324 C CA . PHE A 1 296 ? -5.039 -12.844 -8.055 1 98.12 296 PHE A CA 1
ATOM 2325 C C . PHE A 1 296 ? -5.527 -11.742 -8.992 1 98.12 296 PHE A C 1
ATOM 2327 O O . PHE A 1 296 ? -6.488 -11.938 -9.734 1 98.12 296 PHE A O 1
ATOM 2334 N N . MET A 1 297 ? -4.805 -10.656 -9.023 1 96 297 MET A N 1
ATOM 2335 C CA . MET A 1 297 ? -5.285 -9.492 -9.773 1 96 297 MET A CA 1
ATOM 2336 C C . MET A 1 297 ? -4.512 -9.328 -11.078 1 96 297 MET A C 1
ATOM 2338 O O . MET A 1 297 ? -3.311 -9.055 -11.062 1 96 297 MET A O 1
ATOM 2342 N N . PRO A 1 298 ? -5.188 -9.367 -12.195 1 95.44 298 PRO A N 1
ATOM 2343 C CA . PRO A 1 298 ? -4.488 -9.375 -13.484 1 95.44 298 PRO A CA 1
ATOM 2344 C C . PRO A 1 298 ? -4.078 -7.973 -13.938 1 95.44 298 PRO A C 1
ATOM 2346 O O . PRO A 1 298 ? -3.465 -7.82 -15 1 95.44 298 PRO A O 1
ATOM 2349 N N . LEU A 1 299 ? -4.438 -6.969 -13.172 1 93.69 299 LEU A N 1
ATOM 2350 C CA . LEU A 1 299 ? -4.047 -5.598 -13.469 1 93.69 299 LEU A CA 1
ATOM 2351 C C . LEU A 1 299 ? -3.32 -4.969 -12.289 1 93.69 299 LEU A C 1
ATOM 2353 O O . LEU A 1 299 ? -3.021 -5.652 -11.305 1 93.69 299 LEU A O 1
ATOM 2357 N N . GLN A 1 300 ? -3.049 -3.688 -12.492 1 93.38 300 GLN A N 1
ATOM 2358 C CA . GLN A 1 300 ? -2.348 -2.957 -11.438 1 93.38 300 GLN A CA 1
ATOM 2359 C C . GLN A 1 300 ? -3.25 -2.732 -10.227 1 93.38 300 GLN A C 1
ATOM 2361 O O . GLN A 1 300 ? -4.477 -2.74 -10.352 1 93.38 300 GLN A O 1
ATOM 2366 N N . PRO A 1 301 ? -2.637 -2.494 -9.078 1 92.75 301 PRO A N 1
ATOM 2367 C CA . PRO A 1 301 ? -3.436 -2.32 -7.867 1 92.75 301 PRO A CA 1
ATOM 2368 C C . PRO A 1 301 ? -4.5 -1.236 -8.008 1 92.75 301 PRO A C 1
ATOM 2370 O O . PRO A 1 301 ? -5.66 -1.452 -7.645 1 92.75 301 PRO A O 1
ATOM 2373 N N . GLN A 1 302 ? -4.148 -0.112 -8.578 1 89.94 302 GLN A N 1
ATOM 2374 C CA . GLN A 1 302 ? -5.066 1.021 -8.609 1 89.94 302 GLN A CA 1
ATOM 2375 C C . GLN A 1 302 ? -6.211 0.781 -9.586 1 89.94 302 GLN A C 1
ATOM 2377 O O . GLN A 1 302 ? -7.258 1.426 -9.5 1 89.94 302 GLN A O 1
ATOM 2382 N N . SER A 1 303 ? -6.008 -0.122 -10.508 1 88.62 303 SER A N 1
ATOM 2383 C CA . SER A 1 303 ? -7.066 -0.447 -11.461 1 88.62 303 SER A CA 1
ATOM 2384 C C . SER A 1 303 ? -8.18 -1.246 -10.797 1 88.62 303 SER A C 1
ATOM 2386 O O . SER A 1 303 ? -9.336 -1.193 -11.227 1 88.62 303 SER A O 1
ATOM 2388 N N . HIS A 1 304 ? -7.82 -1.967 -9.758 1 89.38 304 HIS A N 1
ATOM 2389 C CA . HIS A 1 304 ? -8.781 -2.842 -9.102 1 89.38 304 HIS A CA 1
ATOM 2390 C C . HIS A 1 304 ? -9.438 -2.145 -7.914 1 89.38 304 HIS A C 1
ATOM 2392 O O . HIS A 1 304 ? -10.633 -2.34 -7.652 1 89.38 304 HIS A O 1
ATOM 2398 N N . MET A 1 305 ? -8.734 -1.34 -7.273 1 83.75 305 MET A N 1
ATOM 2399 C CA . MET A 1 305 ? -9.148 -0.918 -5.938 1 83.75 305 MET A CA 1
ATOM 2400 C C . MET A 1 305 ? -9.852 0.434 -5.988 1 83.75 305 MET A C 1
ATOM 2402 O O . MET A 1 305 ? -10.406 0.886 -4.984 1 83.75 305 MET A O 1
ATOM 2406 N N . ARG A 1 306 ? -9.844 1.048 -7.07 1 77.75 306 ARG A N 1
ATOM 2407 C CA . ARG A 1 306 ? -10.602 2.285 -7.23 1 77.75 306 ARG A CA 1
ATOM 2408 C C . ARG A 1 306 ? -12.062 1.994 -7.559 1 77.75 306 ARG A C 1
ATOM 2410 O O . ARG A 1 306 ? -12.359 1.306 -8.539 1 77.75 306 ARG A O 1
ATOM 2417 N N . PRO A 1 307 ? -12.883 2.592 -6.742 1 74.5 307 PRO A N 1
ATOM 2418 C CA . PRO A 1 307 ? -14.297 2.389 -7.078 1 74.5 307 PRO A CA 1
ATOM 2419 C C . PRO A 1 307 ? -14.703 3.088 -8.375 1 74.5 307 PRO A C 1
ATOM 2421 O O . PRO A 1 307 ? -14.227 4.191 -8.656 1 74.5 307 PRO A O 1
ATOM 2424 N N . GLY A 1 308 ? -15.547 2.443 -9.039 1 67.81 308 GLY A N 1
ATOM 2425 C CA . GLY A 1 308 ? -16.141 3.025 -10.234 1 67.81 308 GLY A CA 1
ATOM 2426 C C . GLY A 1 308 ? -15.141 3.217 -11.359 1 67.81 308 GLY A C 1
ATOM 2427 O O . GLY A 1 308 ? -15.211 4.207 -12.094 1 67.81 308 GLY A O 1
ATOM 2428 N N . ASN A 1 309 ? -14.18 2.393 -11.281 1 63.12 309 ASN A N 1
ATOM 2429 C CA . ASN A 1 309 ? -13.203 2.496 -12.367 1 63.12 309 ASN A CA 1
ATOM 2430 C C . ASN A 1 309 ? -13.828 2.15 -13.711 1 63.12 309 ASN A C 1
ATOM 2432 O O . ASN A 1 309 ? -13.906 0.977 -14.086 1 63.12 309 ASN A O 1
ATOM 2436 N N . ARG A 1 310 ? -14.25 3.104 -14.305 1 58.84 310 ARG A N 1
ATOM 2437 C CA . ARG A 1 310 ? -14.938 2.947 -15.586 1 58.84 310 ARG A CA 1
ATOM 2438 C C . ARG A 1 310 ? -13.938 2.748 -16.719 1 58.84 310 ARG A C 1
ATOM 2440 O O . ARG A 1 310 ? -14.328 2.625 -17.875 1 58.84 310 ARG A O 1
ATOM 2447 N N . THR A 1 311 ? -12.711 2.678 -16.266 1 61.16 311 THR A N 1
ATOM 2448 C CA . THR A 1 311 ? -11.711 2.637 -17.328 1 61.16 311 THR A CA 1
ATOM 2449 C C . THR A 1 311 ? -11.375 1.195 -17.688 1 61.16 311 THR A C 1
ATOM 2451 O O . THR A 1 311 ? -10.602 0.952 -18.625 1 61.16 311 THR A O 1
ATOM 2454 N N . LEU A 1 312 ? -12.086 0.396 -16.984 1 72.94 312 LEU A N 1
ATOM 2455 C CA . LEU A 1 312 ? -11.773 -0.967 -17.406 1 72.94 312 LEU A CA 1
ATOM 2456 C C . LEU A 1 312 ? -12.531 -1.335 -18.672 1 72.94 312 LEU A C 1
ATOM 2458 O O . LEU A 1 312 ? -13.742 -1.121 -18.766 1 72.94 312 LEU A O 1
ATOM 2462 N N . ASP A 1 313 ? -11.812 -1.699 -19.625 1 73.69 313 ASP A N 1
ATOM 2463 C CA . ASP A 1 313 ? -12.391 -2.066 -20.922 1 73.69 313 ASP A CA 1
ATOM 2464 C C . ASP A 1 313 ? -13.273 -3.311 -20.797 1 73.69 313 ASP A C 1
ATOM 2466 O O . ASP A 1 313 ? -13.047 -4.145 -19.906 1 73.69 313 ASP A O 1
ATOM 2470 N N . GLN A 1 314 ? -14.148 -3.367 -21.688 1 73.62 314 GLN A N 1
ATOM 2471 C CA . GLN A 1 314 ? -15.148 -4.434 -21.672 1 73.62 314 GLN A CA 1
ATOM 2472 C C . GLN A 1 314 ? -14.484 -5.805 -21.781 1 73.62 314 GLN A C 1
ATOM 2474 O O . GLN A 1 314 ? -14.977 -6.785 -21.219 1 73.62 314 GLN A O 1
ATOM 2479 N N . TRP A 1 315 ? -13.438 -5.816 -22.469 1 77.19 315 TRP A N 1
ATOM 2480 C CA . TRP A 1 315 ? -12.758 -7.098 -22.625 1 77.19 315 TRP A CA 1
ATOM 2481 C C . TRP A 1 315 ? -12.406 -7.695 -21.266 1 77.19 315 TRP A C 1
ATOM 2483 O O . TRP A 1 315 ? -12.453 -8.914 -21.078 1 77.19 315 TRP A O 1
ATOM 2493 N N . PHE A 1 316 ? -12.039 -6.855 -20.391 1 85.69 316 PHE A N 1
ATOM 2494 C CA . PHE A 1 316 ? -11.664 -7.289 -19.047 1 85.69 316 PHE A CA 1
ATOM 2495 C C . PHE A 1 316 ? -12.805 -8.047 -18.375 1 85.69 316 PHE A C 1
ATOM 2497 O O . PHE A 1 316 ? -12.609 -9.148 -17.875 1 85.69 316 PHE A O 1
ATOM 2504 N N . TYR A 1 317 ? -13.914 -7.543 -18.531 1 83.94 317 TYR A N 1
ATOM 2505 C CA . TYR A 1 317 ? -15.094 -8.148 -17.922 1 83.94 317 TYR A CA 1
ATOM 2506 C C . TYR A 1 317 ? -15.5 -9.422 -18.656 1 83.94 317 TYR A C 1
ATOM 2508 O O . TYR A 1 317 ? -15.93 -10.391 -18.031 1 83.94 317 TYR A O 1
ATOM 2516 N N . ASP A 1 318 ? -15.281 -9.445 -19.891 1 87.44 318 ASP A N 1
ATOM 2517 C CA . ASP A 1 318 ? -15.672 -10.594 -20.719 1 87.44 318 ASP A CA 1
ATOM 2518 C C . ASP A 1 318 ? -14.742 -11.781 -20.469 1 87.44 318 ASP A C 1
ATOM 2520 O O . ASP A 1 318 ? -15.148 -12.93 -20.641 1 87.44 318 ASP A O 1
ATOM 2524 N N . TYR A 1 319 ? -13.625 -11.477 -20.047 1 91.44 319 TYR A N 1
ATOM 2525 C CA . TYR A 1 319 ? -12.633 -12.531 -19.891 1 91.44 319 TYR A CA 1
ATOM 2526 C C . TYR A 1 319 ? -12.773 -13.227 -18.531 1 91.44 319 TYR A C 1
ATOM 2528 O O . TYR A 1 319 ? -12.438 -14.398 -18.391 1 91.44 319 TYR A O 1
ATOM 2536 N N . LEU A 1 320 ? -13.266 -12.562 -17.594 1 93.12 320 LEU A N 1
ATOM 2537 C CA . LEU A 1 320 ? -13.297 -13.102 -16.25 1 93.12 320 LEU A CA 1
ATOM 2538 C C . LEU A 1 320 ? -14.312 -14.234 -16.141 1 93.12 320 LEU A C 1
ATOM 2540 O O . LEU A 1 320 ? -15.422 -14.133 -16.672 1 93.12 320 LEU A O 1
ATOM 2544 N N . TYR A 1 321 ? -13.859 -15.234 -15.516 1 94.62 321 TYR A N 1
ATOM 2545 C CA . TYR A 1 321 ? -14.703 -16.422 -15.367 1 94.62 321 TYR A CA 1
ATOM 2546 C C . TYR A 1 321 ? -15.859 -16.156 -14.422 1 94.62 321 TYR A C 1
ATOM 2548 O O . TYR A 1 321 ? -16.953 -16.688 -14.602 1 94.62 321 TYR A O 1
ATOM 2556 N N . TYR A 1 322 ? -15.617 -15.359 -13.398 1 92.88 322 TYR A N 1
ATOM 2557 C CA . TYR A 1 322 ? -16.594 -15.039 -12.367 1 92.88 322 TYR A CA 1
ATOM 2558 C C . TYR A 1 322 ? -17 -13.57 -12.438 1 92.88 322 TYR A C 1
ATOM 2560 O O . TYR A 1 322 ? -16.297 -12.758 -13.039 1 92.88 322 TYR A O 1
ATOM 2568 N N . PRO A 1 323 ? -18.125 -13.273 -11.773 1 87.94 323 PRO A N 1
ATOM 2569 C CA . PRO A 1 323 ? -18.5 -11.859 -11.711 1 87.94 323 PRO A CA 1
ATOM 2570 C C . PRO A 1 323 ? -17.453 -11 -11.008 1 87.94 323 PRO A C 1
ATOM 2572 O O . PRO A 1 323 ? -16.797 -11.469 -10.07 1 87.94 323 PRO A O 1
ATOM 2575 N N . TYR A 1 324 ? -17.406 -9.68 -11.5 1 87.38 324 TYR A N 1
ATOM 2576 C CA . TYR A 1 324 ? -16.375 -8.781 -10.992 1 87.38 324 TYR A CA 1
ATOM 2577 C C . TYR A 1 324 ? -16.984 -7.48 -10.484 1 87.38 324 TYR A C 1
ATOM 2579 O O . TYR A 1 324 ? -17.859 -6.91 -11.125 1 87.38 324 TYR A O 1
ATOM 2587 N N . THR A 1 325 ? -16.594 -7.125 -9.281 1 82.94 325 THR A N 1
ATOM 2588 C CA . THR A 1 325 ? -16.891 -5.82 -8.711 1 82.94 325 THR A CA 1
ATOM 2589 C C . THR A 1 325 ? -15.602 -5.094 -8.32 1 82.94 325 THR A C 1
ATOM 2591 O O . THR A 1 325 ? -14.703 -5.691 -7.727 1 82.94 325 THR A O 1
ATOM 2594 N N . ASP A 1 326 ? -15.508 -3.791 -8.648 1 79.56 326 ASP A N 1
ATOM 2595 C CA . ASP A 1 326 ? -14.312 -3.029 -8.305 1 79.56 326 ASP A CA 1
ATOM 2596 C C . ASP A 1 326 ? -14.43 -2.426 -6.906 1 79.56 326 ASP A C 1
ATOM 2598 O O . ASP A 1 326 ? -15.414 -2.672 -6.199 1 79.56 326 ASP A O 1
ATOM 2602 N N . GLY A 1 327 ? -13.297 -1.771 -6.457 1 77.69 327 GLY A N 1
ATOM 2603 C CA . GLY A 1 327 ? -13.312 -1.101 -5.168 1 77.69 327 GLY A CA 1
ATOM 2604 C C . GLY A 1 327 ? -13.039 -2.035 -4.004 1 77.69 327 GLY A C 1
ATOM 2605 O O . GLY A 1 327 ? -12.234 -2.965 -4.125 1 77.69 327 GLY A O 1
ATOM 2606 N N . LYS A 1 328 ? -13.703 -1.759 -2.965 1 75.06 328 LYS A N 1
ATOM 2607 C CA . LYS A 1 328 ? -13.445 -2.479 -1.72 1 75.06 328 LYS A CA 1
ATOM 2608 C C . LYS A 1 328 ? -13.906 -3.93 -1.818 1 75.06 328 LYS A C 1
ATOM 2610 O O . LYS A 1 328 ? -13.344 -4.812 -1.168 1 75.06 328 LYS A O 1
ATOM 2615 N N . GLU A 1 329 ? -14.781 -4.188 -2.711 1 82.25 329 GLU A N 1
ATOM 2616 C CA . GLU A 1 329 ? -15.344 -5.531 -2.812 1 82.25 329 GLU A CA 1
ATOM 2617 C C . GLU A 1 329 ? -14.625 -6.348 -3.881 1 82.25 329 GLU A C 1
ATOM 2619 O O . GLU A 1 329 ? -14.93 -7.527 -4.078 1 82.25 329 GLU A O 1
ATOM 2624 N N . CYS A 1 330 ? -13.742 -5.711 -4.414 1 85.69 330 CYS A N 1
ATOM 2625 C CA . CYS A 1 330 ? -13.008 -6.402 -5.473 1 85.69 330 CYS A CA 1
ATOM 2626 C C . CYS A 1 330 ? -12.07 -7.457 -4.891 1 85.69 330 CYS A C 1
ATOM 2628 O O . CYS A 1 330 ? -12.031 -8.594 -5.367 1 85.69 330 CYS A O 1
ATOM 2630 N N . CYS A 1 331 ? -11.484 -7.008 -3.926 1 91.25 331 CYS A N 1
ATOM 2631 C CA . CYS A 1 331 ? -10.273 -7.762 -3.635 1 91.25 331 CYS A CA 1
ATOM 2632 C C . CYS A 1 331 ? -10.289 -8.297 -2.207 1 91.25 331 CYS A C 1
ATOM 2634 O O . CYS A 1 331 ? -10.711 -7.598 -1.283 1 91.25 331 CYS A O 1
ATOM 2636 N N . SER A 1 332 ? -9.867 -9.453 -2.107 1 93.06 332 SER A N 1
ATOM 2637 C CA . SER A 1 332 ? -9.758 -10.094 -0.8 1 93.06 332 SER A CA 1
ATOM 2638 C C . SER A 1 332 ? -8.797 -9.344 0.111 1 93.06 332 SER A C 1
ATOM 2640 O O . SER A 1 332 ? -7.77 -8.836 -0.345 1 93.06 332 SER A O 1
ATOM 2642 N N . ASP A 1 333 ? -9.086 -9.352 1.45 1 89.31 333 ASP A N 1
ATOM 2643 C CA . ASP A 1 333 ? -8.148 -8.812 2.424 1 89.31 333 ASP A CA 1
ATOM 2644 C C . ASP A 1 333 ? -6.828 -9.586 2.398 1 89.31 333 ASP A C 1
ATOM 2646 O O . ASP A 1 333 ? -5.812 -9.109 2.904 1 89.31 333 ASP A O 1
ATOM 2650 N N . TYR A 1 334 ? -6.934 -10.734 1.839 1 92.69 334 TYR A N 1
ATOM 2651 C CA . TYR A 1 334 ? -5.746 -11.57 1.708 1 92.69 334 TYR A CA 1
ATOM 2652 C C . TYR A 1 334 ? -5.383 -11.773 0.243 1 92.69 334 TYR A C 1
ATOM 2654 O O . TYR A 1 334 ? -5.137 -12.906 -0.193 1 92.69 334 TYR A O 1
ATOM 2662 N N . SER A 1 335 ? -5.43 -10.672 -0.44 1 96.19 335 SER A N 1
ATOM 2663 C CA . SER A 1 335 ? -5.012 -10.656 -1.839 1 96.19 335 SER A CA 1
ATOM 2664 C C . SER A 1 335 ? -3.607 -11.219 -2.004 1 96.19 335 SER A C 1
ATOM 2666 O O . SER A 1 335 ? -2.768 -11.086 -1.113 1 96.19 335 SER A O 1
ATOM 2668 N N . ILE A 1 336 ? -3.359 -11.789 -3.152 1 98.31 336 ILE A N 1
ATOM 2669 C CA . ILE A 1 336 ? -2.127 -12.555 -3.326 1 98.31 336 ILE A CA 1
ATOM 2670 C C . ILE A 1 336 ? -1.2 -11.828 -4.297 1 98.31 336 ILE A C 1
ATOM 2672 O O . ILE A 1 336 ? 0.003 -11.719 -4.051 1 98.31 336 ILE A O 1
ATOM 2676 N N . SER A 1 337 ? -1.739 -11.391 -5.434 1 98.62 337 SER A N 1
ATOM 2677 C CA . SER A 1 337 ? -0.784 -10.867 -6.402 1 98.62 337 SER A CA 1
ATOM 2678 C C . SER A 1 337 ? -1.432 -9.828 -7.312 1 98.62 337 SER A C 1
ATOM 2680 O O . SER A 1 337 ? -2.656 -9.781 -7.438 1 98.62 337 SER A O 1
ATOM 2682 N N . TRP A 1 338 ? -0.604 -9 -7.887 1 97.88 338 TRP A N 1
ATOM 2683 C CA . TRP A 1 338 ? -0.971 -8 -8.883 1 97.88 338 TRP A CA 1
ATOM 2684 C C . TRP A 1 338 ? -0.011 -8.039 -10.07 1 97.88 338 TRP A C 1
ATOM 2686 O O . TRP A 1 338 ? 1.178 -8.32 -9.906 1 97.88 338 TRP A O 1
ATOM 2696 N N . HIS A 1 339 ? -0.579 -7.695 -11.195 1 97.06 339 HIS A N 1
ATOM 2697 C CA . HIS A 1 339 ? 0.199 -7.633 -12.43 1 97.06 339 HIS A CA 1
ATOM 2698 C C . HIS A 1 339 ? 0.508 -6.188 -12.812 1 97.06 339 HIS A C 1
ATOM 2700 O O . HIS A 1 339 ? -0.093 -5.258 -12.273 1 97.06 339 HIS A O 1
ATOM 2706 N N . TYR A 1 340 ? 1.549 -5.977 -13.656 1 96.31 340 TYR A N 1
ATOM 2707 C CA . TYR A 1 340 ? 1.983 -4.691 -14.195 1 96.31 340 TYR A CA 1
ATOM 2708 C C . TYR A 1 340 ? 2.518 -3.789 -13.086 1 96.31 340 TYR A C 1
ATOM 2710 O O . TYR A 1 340 ? 2.242 -2.588 -13.07 1 96.31 340 TYR A O 1
ATOM 2718 N N . VAL A 1 341 ? 3.178 -4.344 -12.195 1 96.69 341 VAL A N 1
ATOM 2719 C CA . VAL A 1 341 ? 3.828 -3.574 -11.141 1 96.69 341 VAL A CA 1
ATOM 2720 C C . VAL A 1 341 ? 5.254 -3.223 -11.555 1 96.69 341 VAL A C 1
ATOM 2722 O O . VAL A 1 341 ? 6.098 -4.109 -11.703 1 96.69 341 VAL A O 1
ATOM 2725 N N . ASN A 1 342 ? 5.492 -2.004 -11.742 1 92.94 342 ASN A N 1
ATOM 2726 C CA . ASN A 1 342 ? 6.832 -1.6 -12.148 1 92.94 342 ASN A CA 1
ATOM 2727 C C . ASN A 1 342 ? 7.797 -1.575 -10.969 1 92.94 342 ASN A C 1
ATOM 2729 O O . ASN A 1 342 ? 7.402 -1.853 -9.836 1 92.94 342 ASN A O 1
ATOM 2733 N N . HIS A 1 343 ? 9.055 -1.257 -11.258 1 89.5 343 HIS A N 1
ATOM 2734 C CA . HIS A 1 343 ? 10.109 -1.396 -10.266 1 89.5 343 HIS A CA 1
ATOM 2735 C C . HIS A 1 343 ? 9.875 -0.471 -9.07 1 89.5 343 HIS A C 1
ATOM 2737 O O . HIS A 1 343 ? 10.148 -0.846 -7.93 1 89.5 343 HIS A O 1
ATOM 2743 N N . GLU A 1 344 ? 9.367 0.746 -9.305 1 87.12 344 GLU A N 1
ATOM 2744 C CA . GLU A 1 344 ? 9.117 1.677 -8.211 1 87.12 344 GLU A CA 1
ATOM 2745 C C . GLU A 1 344 ? 8.039 1.143 -7.27 1 87.12 344 GLU A C 1
ATOM 2747 O O . GLU A 1 344 ? 8.211 1.149 -6.047 1 87.12 344 GLU A O 1
ATOM 2752 N N . TRP A 1 345 ? 7.141 0.653 -7.863 1 92.88 345 TRP A N 1
ATOM 2753 C CA . TRP A 1 345 ? 6.02 0.204 -7.043 1 92.88 345 TRP A CA 1
ATOM 2754 C C . TRP A 1 345 ? 6.285 -1.183 -6.469 1 92.88 345 TRP A C 1
ATOM 2756 O O . TRP A 1 345 ? 5.68 -1.574 -5.469 1 92.88 345 TRP A O 1
ATOM 2766 N N . MET A 1 346 ? 7.223 -1.924 -7.043 1 94.62 346 MET A N 1
ATOM 2767 C CA . MET A 1 346 ? 7.652 -3.18 -6.438 1 94.62 346 MET A CA 1
ATOM 2768 C C . MET A 1 346 ? 8.164 -2.949 -5.016 1 94.62 346 MET A C 1
ATOM 2770 O O . MET A 1 346 ? 7.707 -3.602 -4.078 1 94.62 346 MET A O 1
ATOM 2774 N N . HIS A 1 347 ? 8.945 -1.995 -4.875 1 92.19 347 HIS A N 1
ATOM 2775 C CA . HIS A 1 347 ? 9.531 -1.675 -3.58 1 92.19 347 HIS A CA 1
ATOM 2776 C C . HIS A 1 347 ? 8.523 -0.966 -2.678 1 92.19 347 HIS A C 1
ATOM 2778 O O . HIS A 1 347 ? 8.484 -1.221 -1.472 1 92.19 347 HIS A O 1
ATOM 2784 N N . THR A 1 348 ? 7.762 -0.107 -3.258 1 92.81 348 THR A N 1
ATOM 2785 C CA . THR A 1 348 ? 6.777 0.653 -2.498 1 92.81 348 THR A CA 1
ATOM 2786 C C . THR A 1 348 ? 5.742 -0.278 -1.872 1 92.81 348 THR A C 1
ATOM 2788 O O . THR A 1 348 ? 5.445 -0.174 -0.679 1 92.81 348 THR A O 1
ATOM 2791 N N . LEU A 1 349 ? 5.262 -1.231 -2.688 1 94.56 349 LEU A N 1
ATOM 2792 C CA . LEU A 1 349 ? 4.285 -2.186 -2.172 1 94.56 349 LEU A CA 1
ATOM 2793 C C . LEU A 1 349 ? 4.902 -3.055 -1.078 1 94.56 349 LEU A C 1
ATOM 2795 O O . LEU A 1 349 ? 4.258 -3.33 -0.063 1 94.56 349 LEU A O 1
ATOM 2799 N N . ASP A 1 350 ? 6.07 -3.453 -1.315 1 92.94 350 ASP A N 1
ATOM 2800 C CA . ASP A 1 350 ? 6.746 -4.281 -0.32 1 92.94 350 ASP A CA 1
ATOM 2801 C C . ASP A 1 350 ? 6.871 -3.545 1.013 1 92.94 350 ASP A C 1
ATOM 2803 O O . ASP A 1 350 ? 6.648 -4.133 2.074 1 92.94 350 ASP A O 1
ATOM 2807 N N . ASN A 1 351 ? 7.172 -2.295 0.965 1 90.06 351 ASN A N 1
ATOM 2808 C CA . ASN A 1 351 ? 7.281 -1.478 2.168 1 90.06 351 ASN A CA 1
ATOM 2809 C C . ASN A 1 351 ? 5.922 -1.268 2.828 1 90.06 351 ASN A C 1
ATOM 2811 O O . ASN A 1 351 ? 5.801 -1.343 4.051 1 90.06 351 ASN A O 1
ATOM 2815 N N . MET A 1 352 ? 4.941 -1.046 2.086 1 90.5 352 MET A N 1
ATOM 2816 C CA . MET A 1 352 ? 3.605 -0.755 2.602 1 90.5 352 MET A CA 1
ATOM 2817 C C . MET A 1 352 ? 3 -1.985 3.268 1 90.5 352 MET A C 1
ATOM 2819 O O . MET A 1 352 ? 2.312 -1.87 4.285 1 90.5 352 MET A O 1
ATOM 2823 N N . PHE A 1 353 ? 3.279 -3.137 2.732 1 90.62 353 PHE A N 1
ATOM 2824 C CA . PHE A 1 353 ? 2.645 -4.34 3.26 1 90.62 353 PHE A CA 1
ATOM 2825 C C . PHE A 1 353 ? 3.408 -4.867 4.469 1 90.62 353 PHE A C 1
ATOM 2827 O O . PHE A 1 353 ? 2.814 -5.453 5.379 1 90.62 353 PHE A O 1
ATOM 2834 N N . TYR A 1 354 ? 4.648 -4.535 4.559 1 87.88 354 TYR A N 1
ATOM 2835 C CA . TYR A 1 354 ? 5.406 -5.246 5.582 1 87.88 354 TYR A CA 1
ATOM 2836 C C . TYR A 1 354 ? 5.984 -4.281 6.605 1 87.88 354 TYR A C 1
ATOM 2838 O O . TYR A 1 354 ? 6.426 -4.695 7.68 1 87.88 354 TYR A O 1
ATOM 2846 N N . HIS A 1 355 ? 5.891 -3.025 6.281 1 85.38 355 HIS A N 1
ATOM 2847 C CA . HIS A 1 355 ? 6.547 -2.107 7.203 1 85.38 355 HIS A CA 1
ATOM 2848 C C . HIS A 1 355 ? 5.598 -0.995 7.641 1 85.38 355 HIS A C 1
ATOM 2850 O O . HIS A 1 355 ? 5.43 -0.75 8.836 1 85.38 355 HIS A O 1
ATOM 2856 N N . ILE A 1 356 ? 4.996 -0.308 6.75 1 89.44 356 ILE A N 1
ATOM 2857 C CA . ILE A 1 356 ? 4.164 0.844 7.086 1 89.44 356 ILE A CA 1
ATOM 2858 C C . ILE A 1 356 ? 2.77 0.374 7.484 1 89.44 356 ILE A C 1
ATOM 2860 O O . ILE A 1 356 ? 2.127 -0.383 6.754 1 89.44 356 ILE A O 1
ATOM 2864 N N . LYS A 1 357 ? 2.342 0.88 8.641 1 85.31 357 LYS A N 1
ATOM 2865 C CA . LYS A 1 357 ? 1.028 0.461 9.125 1 85.31 357 LYS A CA 1
ATOM 2866 C C . LYS A 1 357 ? 0.433 1.5 10.07 1 85.31 357 LYS A C 1
ATOM 2868 O O . LYS A 1 357 ? 1.166 2.203 10.773 1 85.31 357 LYS A O 1
ATOM 2873 N N . PRO A 1 358 ? -0.928 1.549 10 1 88.19 358 PRO A N 1
ATOM 2874 C CA . PRO A 1 358 ? -1.535 2.307 11.102 1 88.19 358 PRO A CA 1
ATOM 2875 C C . PRO A 1 358 ? -1.252 1.691 12.469 1 88.19 358 PRO A C 1
ATOM 2877 O O . PRO A 1 358 ? -1.354 0.474 12.633 1 88.19 358 PRO A O 1
ATOM 2880 N N . VAL A 1 359 ? -0.921 2.547 13.336 1 83.31 359 VAL A N 1
ATOM 2881 C CA . VAL A 1 359 ? -0.609 2.068 14.68 1 83.31 359 VAL A CA 1
ATOM 2882 C C . VAL A 1 359 ? -1.791 1.274 15.227 1 83.31 359 VAL A C 1
ATOM 2884 O O . VAL A 1 359 ? -2.945 1.679 15.07 1 83.31 359 VAL A O 1
ATOM 2887 N N . GLY A 1 360 ? -1.539 0.074 15.805 1 70.5 360 GLY A N 1
ATOM 2888 C CA . GLY A 1 360 ? -2.566 -0.768 16.391 1 70.5 360 GLY A CA 1
ATOM 2889 C C . GLY A 1 360 ? -3.027 -1.883 15.477 1 70.5 360 GLY A C 1
ATOM 2890 O O . GLY A 1 360 ? -3.672 -2.834 15.922 1 70.5 360 GLY A O 1
ATOM 2891 N N . MET A 1 361 ? -2.869 -1.762 14.25 1 66.19 361 MET A N 1
ATOM 2892 C CA . MET A 1 361 ? -3.316 -2.795 13.32 1 66.19 361 MET A CA 1
ATOM 2893 C C . MET A 1 361 ? -2.426 -4.031 13.406 1 66.19 361 MET A C 1
ATOM 2895 O O . MET A 1 361 ? -2.857 -5.137 13.078 1 66.19 361 MET A O 1
ATOM 2899 N N . ILE A 1 362 ? -1.057 -3.875 13.555 1 55.12 362 ILE A N 1
ATOM 2900 C CA . ILE A 1 362 ? -0.187 -5.043 13.633 1 55.12 362 ILE A CA 1
ATOM 2901 C C . ILE A 1 362 ? 0.229 -5.277 15.086 1 55.12 362 ILE A C 1
ATOM 2903 O O . ILE A 1 362 ? 0.39 -4.328 15.852 1 55.12 362 ILE A O 1
ATOM 2907 N N . ASP A 1 363 ? 0.021 -6.52 15.453 1 46.34 363 ASP A N 1
ATOM 2908 C CA . ASP A 1 363 ? 0.542 -6.828 16.781 1 46.34 363 ASP A CA 1
ATOM 2909 C C . ASP A 1 363 ? 1.996 -6.383 16.922 1 46.34 363 ASP A C 1
ATOM 2911 O O . ASP A 1 363 ? 2.916 -7.133 16.578 1 46.34 363 ASP A O 1
ATOM 2915 N N . ASP A 1 364 ? 2.488 -5.266 16.672 1 42.19 364 ASP A N 1
ATOM 2916 C CA . ASP A 1 364 ? 3.85 -4.746 16.766 1 42.19 364 ASP A CA 1
ATOM 2917 C C . ASP A 1 364 ? 4.473 -5.066 18.125 1 42.19 364 ASP A C 1
ATOM 2919 O O . ASP A 1 364 ? 5.473 -4.465 18.516 1 42.19 364 ASP A O 1
ATOM 2923 N N . GLY A 1 365 ? 4.113 -6.285 18.547 1 41.66 365 GLY A N 1
ATOM 2924 C CA . GLY A 1 365 ? 4.691 -6.617 19.844 1 41.66 365 GLY A CA 1
ATOM 2925 C C . GLY A 1 365 ? 3.895 -6.07 21.016 1 41.66 365 GLY A C 1
ATOM 2926 O O . GLY A 1 365 ? 4.301 -6.211 22.156 1 41.66 365 GLY A O 1
ATOM 2927 N N . PHE A 1 366 ? 3.115 -5.188 20.578 1 40.19 366 PHE A N 1
ATOM 2928 C CA . PHE A 1 366 ? 2.287 -4.773 21.703 1 40.19 366 PHE A CA 1
ATOM 2929 C C . PHE A 1 366 ? 1.587 -5.969 22.344 1 40.19 366 PHE A C 1
ATOM 2931 O O . PHE A 1 366 ? 1.253 -5.949 23.531 1 40.19 366 PHE A O 1
ATOM 2938 N N . TRP A 1 367 ? 1.635 -7.023 21.344 1 36.75 367 TRP A N 1
ATOM 2939 C CA . TRP A 1 367 ? 1.078 -8.266 21.859 1 36.75 367 TRP A CA 1
ATOM 2940 C C . TRP A 1 367 ? 2.162 -9.328 22.016 1 36.75 367 TRP A C 1
ATOM 2942 O O . TRP A 1 367 ? 3.127 -9.352 21.25 1 36.75 367 TRP A O 1
ATOM 2952 N N . PRO A 1 368 ? 2.289 -9.781 23.172 1 40.41 368 PRO A N 1
ATOM 2953 C CA . PRO A 1 368 ? 3.324 -10.773 23.469 1 40.41 368 PRO A CA 1
ATOM 2954 C C . PRO A 1 368 ? 3.447 -11.836 22.375 1 40.41 368 PRO A C 1
ATOM 2956 O O . PRO A 1 368 ? 2.438 -12.375 21.922 1 40.41 368 PRO A O 1
ATOM 2959 N N . GLN A 1 369 ? 4.363 -11.672 21.578 1 46.31 369 GLN A N 1
ATOM 2960 C CA . GLN A 1 369 ? 4.637 -12.664 20.547 1 46.31 369 GLN A CA 1
ATOM 2961 C C . GLN A 1 369 ? 5.359 -13.883 21.125 1 46.31 369 GLN A C 1
ATOM 2963 O O . GLN A 1 369 ? 6.57 -13.836 21.359 1 46.31 369 GLN A O 1
ATOM 2968 N N . LYS A 1 370 ? 4.785 -14.672 21.906 1 45.81 370 LYS A N 1
ATOM 2969 C CA . LYS A 1 370 ? 5.457 -15.859 22.422 1 45.81 370 LYS A CA 1
ATOM 2970 C C . LYS A 1 370 ? 5.977 -16.734 21.281 1 45.81 370 LYS A C 1
ATOM 2972 O O . LYS A 1 370 ? 5.266 -16.969 20.297 1 45.81 370 LYS A O 1
ATOM 2977 N N . ALA A 1 371 ? 7.27 -16.984 21.359 1 53.44 371 ALA A N 1
ATOM 2978 C CA . ALA A 1 371 ? 7.93 -17.938 20.469 1 53.44 371 ALA A CA 1
ATOM 2979 C C . ALA A 1 371 ? 7.16 -19.25 20.406 1 53.44 371 ALA A C 1
ATOM 2981 O O . ALA A 1 371 ? 6.766 -19.797 21.438 1 53.44 371 ALA A O 1
ATOM 2982 N N . LEU A 1 372 ? 6.77 -19.703 19.219 1 60.59 372 LEU A N 1
ATOM 2983 C CA . LEU A 1 372 ? 5.98 -20.922 19.047 1 60.59 372 LEU A CA 1
ATOM 2984 C C . LEU A 1 372 ? 6.863 -22.156 19.125 1 60.59 372 LEU A C 1
ATOM 2986 O O . LEU A 1 372 ? 7.984 -22.172 18.609 1 60.59 372 LEU A O 1
ATOM 2990 N N . THR A 1 373 ? 6.637 -23.047 20.016 1 65.25 373 THR A N 1
ATOM 2991 C CA . THR A 1 373 ? 7.195 -24.406 19.984 1 65.25 373 THR A CA 1
ATOM 2992 C C . THR A 1 373 ? 6.664 -25.172 18.797 1 65.25 373 THR A C 1
ATOM 2994 O O . THR A 1 373 ? 5.734 -24.734 18.109 1 65.25 373 THR A O 1
ATOM 2997 N N . ASP A 1 374 ? 7.355 -26.328 18.531 1 69.12 374 ASP A N 1
ATOM 2998 C CA . ASP A 1 374 ? 6.906 -27.172 17.422 1 69.12 374 ASP A CA 1
ATOM 2999 C C . ASP A 1 374 ? 5.453 -27.594 17.609 1 69.12 374 ASP A C 1
ATOM 3001 O O . ASP A 1 374 ? 4.672 -27.578 16.656 1 69.12 374 ASP A O 1
ATOM 3005 N N . LYS A 1 375 ? 5.203 -28.078 18.797 1 68.69 375 LYS A N 1
ATOM 3006 C CA . LYS A 1 375 ? 3.832 -28.484 19.078 1 68.69 375 LYS A CA 1
ATOM 3007 C C . LYS A 1 375 ? 2.859 -27.328 18.906 1 68.69 375 LYS A C 1
ATOM 3009 O O . LYS A 1 375 ? 1.769 -27.5 18.359 1 68.69 375 LYS A O 1
ATOM 3014 N N . SER A 1 376 ? 3.311 -26.344 19.266 1 78.19 376 SER A N 1
ATOM 3015 C CA . SER A 1 376 ? 2.455 -25.156 19.141 1 78.19 376 SER A CA 1
ATOM 3016 C C . SER A 1 376 ? 2.328 -24.734 17.688 1 78.19 376 SER A C 1
ATOM 3018 O O . SER A 1 376 ? 1.275 -24.234 17.266 1 78.19 376 SER A O 1
ATOM 3020 N N . MET A 1 377 ? 3.303 -25.109 17.016 1 83 377 MET A N 1
ATOM 3021 C CA . MET A 1 377 ? 3.281 -24.766 15.594 1 83 377 MET A CA 1
ATOM 3022 C C . MET A 1 377 ? 2.279 -25.641 14.836 1 83 377 MET A C 1
ATOM 3024 O O . MET A 1 377 ? 1.523 -25.141 14 1 83 377 MET A O 1
ATOM 3028 N N . ASP A 1 378 ? 2.277 -26.891 15.133 1 85.5 378 ASP A N 1
ATOM 3029 C CA . ASP A 1 378 ? 1.346 -27.812 14.477 1 85.5 378 ASP A CA 1
ATOM 3030 C C . ASP A 1 378 ? -0.101 -27.438 14.789 1 85.5 378 ASP A C 1
ATOM 3032 O O . ASP A 1 378 ? -0.971 -27.5 13.922 1 85.5 378 ASP A O 1
ATOM 3036 N N . ALA A 1 379 ? -0.245 -27.062 15.984 1 81.69 379 ALA A N 1
ATOM 3037 C CA . ALA A 1 379 ? -1.583 -26.641 16.391 1 81.69 379 ALA A CA 1
ATOM 3038 C C . ALA A 1 379 ? -2.01 -25.375 15.648 1 81.69 379 ALA A C 1
ATOM 3040 O O . ALA A 1 379 ? -3.172 -25.234 15.266 1 81.69 379 ALA A O 1
ATOM 3041 N N . LEU A 1 380 ? -1.086 -24.531 15.477 1 82.56 380 LEU A N 1
ATOM 3042 C CA . LEU A 1 380 ? -1.358 -23.297 14.742 1 82.56 380 LEU A CA 1
ATOM 3043 C C . LEU A 1 380 ? -1.687 -23.609 13.281 1 82.56 380 LEU A C 1
ATOM 3045 O O . LEU A 1 380 ? -2.615 -23.016 12.719 1 82.56 380 LEU A O 1
ATOM 3049 N N . ILE A 1 381 ? -1.006 -24.516 12.75 1 88.94 381 ILE A N 1
ATOM 3050 C CA . ILE A 1 381 ? -1.218 -24.875 11.352 1 88.94 381 ILE A CA 1
ATOM 3051 C C . ILE A 1 381 ? -2.621 -25.453 11.18 1 88.94 381 ILE A C 1
ATOM 3053 O O . ILE A 1 381 ? -3.316 -25.141 10.211 1 88.94 381 ILE A O 1
ATOM 3057 N N . GLU A 1 382 ? -2.996 -26.234 12.117 1 88.06 382 GLU A N 1
ATOM 3058 C CA . GLU A 1 382 ? -4.328 -26.828 12.047 1 88.06 382 GLU A CA 1
ATOM 3059 C C . GLU A 1 382 ? -5.414 -25.766 12.141 1 88.06 382 GLU A C 1
ATOM 3061 O O . GLU A 1 382 ? -6.426 -25.828 11.445 1 88.06 382 GLU A O 1
ATOM 3066 N N . LYS A 1 383 ? -5.203 -24.844 12.953 1 82.38 383 LYS A N 1
ATOM 3067 C CA . LYS A 1 383 ? -6.148 -23.734 13.078 1 82.38 383 LYS A CA 1
ATOM 3068 C C . LYS A 1 383 ? -6.211 -22.922 11.789 1 82.38 383 LYS A C 1
ATOM 3070 O O . LYS A 1 383 ? -7.297 -22.562 11.328 1 82.38 383 LYS A O 1
ATOM 3075 N N . LEU A 1 384 ? -5.062 -22.672 11.258 1 86.06 384 LEU A N 1
ATOM 3076 C CA . LEU A 1 384 ? -4.984 -21.906 10.016 1 86.06 384 LEU A CA 1
ATOM 3077 C C . LEU A 1 384 ? -5.684 -22.656 8.883 1 86.06 384 LEU A C 1
ATOM 3079 O O . LEU A 1 384 ? -6.316 -22.031 8.023 1 86.06 384 LEU A O 1
ATOM 3083 N N . LYS A 1 385 ? -5.562 -23.906 8.898 1 90.38 385 LYS A N 1
ATOM 3084 C CA . LYS A 1 385 ? -6.211 -24.719 7.867 1 90.38 385 LYS A CA 1
ATOM 3085 C C . LYS A 1 385 ? -7.727 -24.562 7.918 1 90.38 385 LYS A C 1
ATOM 3087 O O . LYS A 1 385 ? -8.375 -24.422 6.883 1 90.38 385 LYS A O 1
ATOM 3092 N N . VAL A 1 386 ? -8.25 -24.562 9.078 1 87 386 VAL A N 1
ATOM 3093 C CA . VAL A 1 386 ? -9.688 -24.406 9.25 1 87 386 VAL A CA 1
ATOM 3094 C C . VAL A 1 386 ? -10.117 -23.031 8.727 1 87 386 VAL A C 1
ATOM 3096 O O . VAL A 1 386 ? -11.109 -22.906 8.016 1 87 386 VAL A O 1
ATOM 3099 N N . PHE A 1 387 ? -9.328 -22.078 9.023 1 83.88 387 PHE A N 1
ATOM 3100 C CA . PHE A 1 387 ? -9.641 -20.734 8.562 1 83.88 387 PHE A CA 1
ATOM 3101 C C . PHE A 1 387 ? -9.547 -20.641 7.047 1 83.88 387 PHE A C 1
ATOM 3103 O O . PHE A 1 387 ? -10.383 -20 6.406 1 83.88 387 PHE A O 1
ATOM 3110 N N . ALA A 1 388 ? -8.508 -21.234 6.562 1 91.62 388 ALA A N 1
ATOM 3111 C CA . ALA A 1 388 ? -8.289 -21.203 5.117 1 91.62 388 ALA A CA 1
ATOM 3112 C C . ALA A 1 388 ? -9.461 -21.844 4.375 1 91.62 388 ALA A C 1
ATOM 3114 O O . ALA A 1 388 ? -9.93 -21.297 3.365 1 91.62 388 ALA A O 1
ATOM 3115 N N . VAL A 1 389 ? -9.922 -22.922 4.875 1 91.88 389 VAL A N 1
ATOM 3116 C CA . VAL A 1 389 ? -11.039 -23.609 4.246 1 91.88 389 VAL A CA 1
ATOM 3117 C C . VAL A 1 389 ? -12.289 -22.734 4.316 1 91.88 389 VAL A C 1
ATOM 3119 O O . VAL A 1 389 ? -13.008 -22.594 3.322 1 91.88 389 VAL A O 1
ATOM 3122 N N . ASN A 1 390 ? -12.484 -22.094 5.438 1 86.69 390 ASN A N 1
ATOM 3123 C CA . ASN A 1 390 ? -13.656 -21.25 5.633 1 86.69 390 ASN A CA 1
ATOM 3124 C C . ASN A 1 390 ? -13.609 -20 4.754 1 86.69 390 ASN A C 1
ATOM 3126 O O . ASN A 1 390 ? -14.648 -19.438 4.406 1 86.69 390 ASN A O 1
ATOM 3130 N N . MET A 1 391 ? -12.398 -19.672 4.379 1 89.25 391 MET A N 1
ATOM 3131 C CA . MET A 1 391 ? -12.234 -18.422 3.635 1 89.25 391 MET A CA 1
ATOM 3132 C C . MET A 1 391 ? -12.078 -18.703 2.143 1 89.25 391 MET A C 1
ATOM 3134 O O . MET A 1 391 ? -11.664 -17.812 1.386 1 89.25 391 MET A O 1
ATOM 3138 N N . SER A 1 392 ? -12.289 -19.891 1.751 1 91.69 392 SER A N 1
ATOM 3139 C CA . SER A 1 392 ? -12.133 -20.234 0.343 1 91.69 392 SER A CA 1
ATOM 3140 C C . SER A 1 392 ? -13.469 -20.641 -0.282 1 91.69 392 SER A C 1
ATOM 3142 O O . SER A 1 392 ? -14.398 -21.031 0.425 1 91.69 392 SER A O 1
ATOM 3144 N N . GLN A 1 393 ? -13.508 -20.406 -1.588 1 84.31 393 GLN A N 1
ATOM 3145 C CA . GLN A 1 393 ? -14.641 -20.938 -2.342 1 84.31 393 GLN A CA 1
ATOM 3146 C C . GLN A 1 393 ? -14.617 -22.469 -2.348 1 84.31 393 GLN A C 1
ATOM 3148 O O . GLN A 1 393 ? -13.547 -23.078 -2.322 1 84.31 393 GLN A O 1
ATOM 3153 N N . PRO A 1 394 ? -15.914 -22.984 -2.287 1 70.81 394 PRO A N 1
ATOM 3154 C CA . PRO A 1 394 ? -15.938 -24.453 -2.316 1 70.81 394 PRO A CA 1
ATOM 3155 C C . PRO A 1 394 ? -15.367 -25.031 -3.615 1 70.81 394 PRO A C 1
ATOM 3157 O O . PRO A 1 394 ? -15.492 -24.406 -4.672 1 70.81 394 PRO A O 1
ATOM 3160 N N . THR A 1 395 ? -14.445 -25.969 -3.506 1 62.44 395 THR A N 1
ATOM 3161 C CA . THR A 1 395 ? -13.914 -26.656 -4.684 1 62.44 395 THR A CA 1
ATOM 3162 C C . THR A 1 395 ? -15.008 -27.484 -5.363 1 62.44 395 THR A C 1
ATOM 3164 O O . THR A 1 395 ? -15.742 -28.219 -4.699 1 62.44 395 THR A O 1
ATOM 3167 N N . VAL A 1 396 ? -15.531 -27.078 -6.5 1 48.16 396 VAL A N 1
ATOM 3168 C CA . VAL A 1 396 ? -16.5 -27.922 -7.207 1 48.16 396 VAL A CA 1
ATOM 3169 C C . VAL A 1 396 ? -15.812 -29.188 -7.707 1 48.16 396 VAL A C 1
ATOM 3171 O O . VAL A 1 396 ? -14.625 -29.172 -8.039 1 48.16 396 VAL A O 1
ATOM 3174 N N . MET B 1 1 ? -20.016 -8.93 67.875 1 16.97 1 MET B N 1
ATOM 3175 C CA . MET B 1 1 ? -19.156 -10.117 67.938 1 16.97 1 MET B CA 1
ATOM 3176 C C . MET B 1 1 ? -18.016 -9.984 66.938 1 16.97 1 MET B C 1
ATOM 3178 O O . MET B 1 1 ? -18.219 -9.562 65.75 1 16.97 1 MET B O 1
ATOM 3182 N N . TRP B 1 2 ? -16.5 -10.406 67.125 1 18.95 2 TRP B N 1
ATOM 3183 C CA . TRP B 1 2 ? -15.328 -9.867 67.812 1 18.95 2 TRP B CA 1
ATOM 3184 C C . TRP B 1 2 ? -14.172 -9.688 66.812 1 18.95 2 TRP B C 1
ATOM 3186 O O . TRP B 1 2 ? -13.961 -10.516 65.938 1 18.95 2 TRP B O 1
ATOM 3196 N N . LEU B 1 3 ? -13.406 -8.469 66.625 1 19 3 LEU B N 1
ATOM 3197 C CA . LEU B 1 3 ? -12.711 -7.551 65.75 1 19 3 LEU B CA 1
ATOM 3198 C C . LEU B 1 3 ? -11.344 -8.109 65.375 1 19 3 LEU B C 1
ATOM 3200 O O . LEU B 1 3 ? -10.977 -8.062 64.188 1 19 3 LEU B O 1
ATOM 3204 N N . ARG B 1 4 ? -10.273 -8.297 66.375 1 17.34 4 ARG B N 1
ATOM 3205 C CA . ARG B 1 4 ? -9.016 -7.617 66.688 1 17.34 4 ARG B CA 1
ATOM 3206 C C . ARG B 1 4 ? -7.855 -8.227 65.938 1 17.34 4 ARG B C 1
ATOM 3208 O O . ARG B 1 4 ? -7.992 -9.297 65.312 1 17.34 4 ARG B O 1
ATOM 3215 N N . VAL B 1 5 ? -6.461 -8.156 66.562 1 17.86 5 VAL B N 1
ATOM 3216 C CA . VAL B 1 5 ? -5.102 -7.641 66.625 1 17.86 5 VAL B CA 1
ATOM 3217 C C . VAL B 1 5 ? -4.102 -8.758 66.312 1 17.86 5 VAL B C 1
ATOM 3219 O O . VAL B 1 5 ? -2.891 -8.562 66.438 1 17.86 5 VAL B O 1
ATOM 3222 N N . ASN B 1 6 ? -4.41 -9.875 65.812 1 15.84 6 ASN B N 1
ATOM 3223 C CA . ASN B 1 6 ? -3.631 -11.023 66.25 1 15.84 6 ASN B CA 1
ATOM 3224 C C . ASN B 1 6 ? -2.201 -10.969 65.688 1 15.84 6 ASN B C 1
ATOM 3226 O O . ASN B 1 6 ? -1.987 -10.68 64.5 1 15.84 6 ASN B O 1
ATOM 3230 N N . GLU B 1 7 ? -1.134 -11.125 66.562 1 17.22 7 GLU B N 1
ATOM 3231 C CA . GLU B 1 7 ? 0.22 -11.039 67.125 1 17.22 7 GLU B CA 1
ATOM 3232 C C . GLU B 1 7 ? 1.152 -12.031 66.438 1 17.22 7 GLU B C 1
ATOM 3234 O O . GLU B 1 7 ? 1.732 -12.906 67.062 1 17.22 7 GLU B O 1
ATOM 3239 N N . ASN B 1 8 ? 0.839 -12.422 65.188 1 15.61 8 ASN B N 1
ATOM 3240 C CA . ASN B 1 8 ? 1.549 -13.68 65 1 15.61 8 ASN B CA 1
ATOM 3241 C C . ASN B 1 8 ? 3.053 -13.516 65.188 1 15.61 8 ASN B C 1
ATOM 3243 O O . ASN B 1 8 ? 3.58 -12.406 65.062 1 15.61 8 ASN B O 1
ATOM 3247 N N . CYS B 1 9 ? 3.904 -14.508 64.625 1 15.44 9 CYS B N 1
ATOM 3248 C CA . CYS B 1 9 ? 4.867 -15.422 65.25 1 15.44 9 CYS B CA 1
ATOM 3249 C C . CYS B 1 9 ? 6.266 -14.82 65.25 1 15.44 9 CYS B C 1
ATOM 3251 O O . CYS B 1 9 ? 6.621 -14.062 64.312 1 15.44 9 CYS B O 1
ATOM 3253 N N . LEU B 1 10 ? 7.18 -15.289 65.938 1 15.37 10 LEU B N 1
ATOM 3254 C CA . LEU B 1 10 ? 8.281 -15.242 66.938 1 15.37 10 LEU B CA 1
ATOM 3255 C C . LEU B 1 10 ? 9.625 -15.227 66.188 1 15.37 10 LEU B C 1
ATOM 3257 O O . LEU B 1 10 ? 10.508 -14.438 66.562 1 15.37 10 LEU B O 1
ATOM 3261 N N . PHE B 1 11 ? 10.133 -16.219 65.375 1 15.09 11 PHE B N 1
ATOM 3262 C CA . PHE B 1 11 ? 11.266 -16.875 66.062 1 15.09 11 PHE B CA 1
ATOM 3263 C C . PHE B 1 11 ? 12.547 -16.078 65.812 1 15.09 11 PHE B C 1
ATOM 3265 O O . PHE B 1 11 ? 12.656 -15.344 64.812 1 15.09 11 PHE B O 1
ATOM 3272 N N . PHE B 1 12 ? 13.695 -16.484 66.438 1 15.21 12 PHE B N 1
ATOM 3273 C CA . PHE B 1 12 ? 14.859 -16.172 67.312 1 15.21 12 PHE B CA 1
ATOM 3274 C C . PHE B 1 12 ? 16.109 -16 66.438 1 15.21 12 PHE B C 1
ATOM 3276 O O . PHE B 1 12 ? 16.812 -14.992 66.562 1 15.21 12 PHE B O 1
ATOM 3283 N N . ALA B 1 13 ? 16.938 -17.062 66.125 1 14.8 13 ALA B N 1
ATOM 3284 C CA . ALA B 1 13 ? 18.172 -17.188 66.875 1 14.8 13 ALA B CA 1
ATOM 3285 C C . ALA B 1 13 ? 19.312 -16.453 66.188 1 14.8 13 ALA B C 1
ATOM 3287 O O . ALA B 1 13 ? 19.906 -15.523 66.812 1 14.8 13 ALA B O 1
ATOM 3288 N N . LEU B 1 14 ? 20.484 -17.219 65.812 1 15.16 14 LEU B N 1
ATOM 3289 C CA . LEU B 1 14 ? 21.797 -17.328 66.438 1 15.16 14 LEU B CA 1
ATOM 3290 C C . LEU B 1 14 ? 22.844 -16.562 65.625 1 15.16 14 LEU B C 1
ATOM 3292 O O . LEU B 1 14 ? 22.594 -16.172 64.5 1 15.16 14 LEU B O 1
ATOM 3296 N N . GLY B 1 15 ? 24.109 -17.234 65.188 1 15.11 15 GLY B N 1
ATOM 3297 C CA . GLY B 1 15 ? 25.453 -17.141 65.75 1 15.11 15 GLY B CA 1
ATOM 3298 C C . GLY B 1 15 ? 26.375 -16.281 64.875 1 15.11 15 GLY B C 1
ATOM 3299 O O . GLY B 1 15 ? 25.906 -15.43 64.125 1 15.11 15 GLY B O 1
ATOM 3300 N N . LEU B 1 16 ? 27.547 -16.891 64.25 1 15.89 16 LEU B N 1
ATOM 3301 C CA . LEU B 1 16 ? 28.969 -16.766 64.562 1 15.89 16 LEU B CA 1
ATOM 3302 C C . LEU B 1 16 ? 29.641 -15.836 63.562 1 15.89 16 LEU B C 1
ATOM 3304 O O . LEU B 1 16 ? 29.188 -15.711 62.406 1 15.89 16 LEU B O 1
ATOM 3308 N N . ALA B 1 17 ? 30.953 -15.32 63.781 1 16.5 17 ALA B N 1
ATOM 3309 C CA . ALA B 1 17 ? 31.922 -14.234 63.812 1 16.5 17 ALA B CA 1
ATOM 3310 C C . ALA B 1 17 ? 32.781 -14.219 62.531 1 16.5 17 ALA B C 1
ATOM 3312 O O . ALA B 1 17 ? 33.031 -13.156 61.969 1 16.5 17 ALA B O 1
ATOM 3313 N N . VAL B 1 18 ? 33.344 -15.305 61.938 1 16.06 18 VAL B N 1
ATOM 3314 C CA . VAL B 1 18 ? 34.781 -15.32 61.938 1 16.06 18 VAL B CA 1
ATOM 3315 C C . VAL B 1 18 ? 35.312 -14.43 60.812 1 16.06 18 VAL B C 1
ATOM 3317 O O . VAL B 1 18 ? 34.625 -14.203 59.812 1 16.06 18 VAL B O 1
ATOM 3320 N N . ALA B 1 19 ? 36.75 -14.094 60.688 1 16.5 19 ALA B N 1
ATOM 3321 C CA . ALA B 1 19 ? 37.844 -13.141 60.562 1 16.5 19 ALA B CA 1
ATOM 3322 C C . ALA B 1 19 ? 38.375 -13.102 59.125 1 16.5 19 ALA B C 1
ATOM 3324 O O . ALA B 1 19 ? 38.719 -12.023 58.625 1 16.5 19 ALA B O 1
ATOM 3325 N N . SER B 1 20 ? 38.625 -14.203 58.344 1 15.09 20 SER B N 1
ATOM 3326 C CA . SER B 1 20 ? 40.031 -14.367 57.938 1 15.09 20 SER B CA 1
ATOM 3327 C C . SER B 1 20 ? 40.375 -13.398 56.812 1 15.09 20 SER B C 1
ATOM 3329 O O . SER B 1 20 ? 39.5 -12.773 56.219 1 15.09 20 SER B O 1
ATOM 3331 N N . THR B 1 21 ? 41 -13.938 55.656 1 16.55 21 THR B N 1
ATOM 3332 C CA . THR B 1 21 ? 42.344 -13.914 55.094 1 16.55 21 THR B CA 1
ATOM 3333 C C . THR B 1 21 ? 42.438 -12.891 53.969 1 16.55 21 THR B C 1
ATOM 3335 O O . THR B 1 21 ? 41.438 -12.57 53.344 1 16.55 21 THR B O 1
ATOM 3338 N N . PHE B 1 22 ? 43.75 -12.562 53.344 1 16.95 22 PHE B N 1
ATOM 3339 C CA . PHE B 1 22 ? 44.719 -11.539 53 1 16.95 22 PHE B CA 1
ATOM 3340 C C . PHE B 1 22 ? 44.656 -11.211 51.5 1 16.95 22 PHE B C 1
ATOM 3342 O O . PHE B 1 22 ? 44.75 -10.047 51.125 1 16.95 22 PHE B O 1
ATOM 3349 N N . PHE B 1 23 ? 44.5 -12.156 50.5 1 17.66 23 PHE B N 1
ATOM 3350 C CA . PHE B 1 23 ? 45.562 -12.219 49.531 1 17.66 23 PHE B CA 1
ATOM 3351 C C . PHE B 1 23 ? 45.5 -11.055 48.562 1 17.66 23 PHE B C 1
ATOM 3353 O O . PHE B 1 23 ? 44.438 -10.547 48.281 1 17.66 23 PHE B O 1
ATOM 3360 N N . LEU B 1 24 ? 46.688 -10.664 47.812 1 17.94 24 LEU B N 1
ATOM 3361 C CA . LEU B 1 24 ? 47.594 -9.641 47.344 1 17.94 24 LEU B CA 1
ATOM 3362 C C . LEU B 1 24 ? 47.281 -9.25 45.906 1 17.94 24 LEU B C 1
ATOM 3364 O O . LEU B 1 24 ? 47.625 -8.148 45.469 1 17.94 24 LEU B O 1
ATOM 3368 N N . PHE B 1 25 ? 46.688 -10.062 45.031 1 19.03 25 PHE B N 1
ATOM 3369 C CA . PHE B 1 25 ? 47.281 -10.078 43.688 1 19.03 25 PHE B CA 1
ATOM 3370 C C . PHE B 1 25 ? 47.094 -8.734 43 1 19.03 25 PHE B C 1
ATOM 3372 O O . PHE B 1 25 ? 46 -8.156 43.031 1 19.03 25 PHE B O 1
ATOM 3379 N N . GLN B 1 26 ? 48.188 -8.094 42.438 1 17.36 26 GLN B N 1
ATOM 3380 C CA . GLN B 1 26 ? 48.812 -6.855 41.938 1 17.36 26 GLN B CA 1
ATOM 3381 C C . GLN B 1 26 ? 48.281 -6.492 40.562 1 17.36 26 GLN B C 1
ATOM 3383 O O . GLN B 1 26 ? 48.5 -7.207 39.594 1 17.36 26 GLN B O 1
ATOM 3388 N N . SER B 1 27 ? 47.094 -5.996 40.344 1 17.05 27 SER B N 1
ATOM 3389 C CA . SER B 1 27 ? 46.375 -5.637 39.125 1 17.05 27 SER B CA 1
ATOM 3390 C C . SER B 1 27 ? 47.094 -4.5 38.406 1 17.05 27 SER B C 1
ATOM 3392 O O . SER B 1 27 ? 47.281 -3.418 38.969 1 17.05 27 SER B O 1
ATOM 3394 N N . SER B 1 28 ? 47.938 -4.848 37.438 1 17.73 28 SER B N 1
ATOM 3395 C CA . SER B 1 28 ? 48.906 -4.113 36.625 1 17.73 28 SER B CA 1
ATOM 3396 C C . SER B 1 28 ? 48.25 -2.91 35.969 1 17.73 28 SER B C 1
ATOM 3398 O O . SER B 1 28 ? 47.031 -2.869 35.781 1 17.73 28 SER B O 1
ATOM 3400 N N . ASN B 1 29 ? 49.125 -1.868 35.312 1 17.16 29 ASN B N 1
ATOM 3401 C CA . ASN B 1 29 ? 49.469 -0.459 35.156 1 17.16 29 ASN B CA 1
ATOM 3402 C C . ASN B 1 29 ? 48.906 0.139 33.875 1 17.16 29 ASN B C 1
ATOM 3404 O O . ASN B 1 29 ? 49.344 1.197 33.438 1 17.16 29 ASN B O 1
ATOM 3408 N N . ASN B 1 30 ? 48.125 -0.543 33.031 1 18.64 30 ASN B N 1
ATOM 3409 C CA . ASN B 1 30 ? 48.156 -0.082 31.656 1 18.64 30 ASN B CA 1
ATOM 3410 C C . ASN B 1 30 ? 47.719 1.382 31.531 1 18.64 30 ASN B C 1
ATOM 3412 O O . ASN B 1 30 ? 46.75 1.804 32.156 1 18.64 30 ASN B O 1
ATOM 3416 N N . SER B 1 31 ? 48.531 2.268 30.781 1 17.53 31 SER B N 1
ATOM 3417 C CA . SER B 1 31 ? 48.969 3.643 30.531 1 17.53 31 SER B CA 1
ATOM 3418 C C . SER B 1 31 ? 47.844 4.473 29.922 1 17.53 31 SER B C 1
ATOM 3420 O O . SER B 1 31 ? 47.094 3.99 29.078 1 17.53 31 SER B O 1
ATOM 3422 N N . LEU B 1 32 ? 47.469 5.785 30.391 1 17.55 32 LEU B N 1
ATOM 3423 C CA . LEU B 1 32 ? 46.531 6.879 30.562 1 17.55 32 LEU B CA 1
ATOM 3424 C C . LEU B 1 32 ? 46.531 7.82 29.375 1 17.55 32 LEU B C 1
ATOM 3426 O O . LEU B 1 32 ? 45.688 8.711 29.25 1 17.55 32 LEU B O 1
ATOM 3430 N N . ASN B 1 33 ? 47.406 7.727 28.281 1 17.56 33 ASN B N 1
ATOM 3431 C CA . ASN B 1 33 ? 47.875 9.07 27.922 1 17.56 33 ASN B CA 1
ATOM 3432 C C . ASN B 1 33 ? 46.75 9.852 27.219 1 17.56 33 ASN B C 1
ATOM 3434 O O . ASN B 1 33 ? 46.344 9.484 26.109 1 17.56 33 ASN B O 1
ATOM 3438 N N . CYS B 1 34 ? 45.719 10.539 27.797 1 16.78 34 CYS B N 1
ATOM 3439 C CA . CYS B 1 34 ? 44.531 11.312 27.453 1 16.78 34 CYS B CA 1
ATOM 3440 C C . CYS B 1 34 ? 44.906 12.617 26.766 1 16.78 34 CYS B C 1
ATOM 3442 O O . CYS B 1 34 ? 44.062 13.531 26.672 1 16.78 34 CYS B O 1
ATOM 3444 N N . SER B 1 35 ? 46.156 12.961 26.453 1 16.27 35 SER B N 1
ATOM 3445 C CA . SER B 1 35 ? 46.469 14.391 26.547 1 16.27 35 SER B CA 1
ATOM 3446 C C . SER B 1 35 ? 45.719 15.18 25.484 1 16.27 35 SER B C 1
ATOM 3448 O O . SER B 1 35 ? 45.188 16.266 25.75 1 16.27 35 SER B O 1
ATOM 3450 N N . ALA B 1 36 ? 46.031 15.109 24.141 1 17.94 36 ALA B N 1
ATOM 3451 C CA . ALA B 1 36 ? 46.344 16.297 23.328 1 17.94 36 ALA B CA 1
ATOM 3452 C C . ALA B 1 36 ? 45.094 17.109 23.047 1 17.94 36 ALA B C 1
ATOM 3454 O O . ALA B 1 36 ? 44.062 16.562 22.641 1 17.94 36 ALA B O 1
ATOM 3455 N N . ILE B 1 37 ? 44.906 18.516 23.453 1 18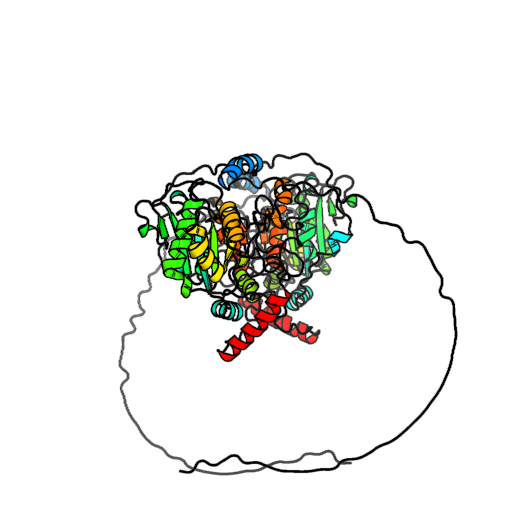.38 37 ILE B N 1
ATOM 3456 C CA . ILE B 1 37 ? 44.188 19.766 23.641 1 18.38 37 ILE B CA 1
ATOM 3457 C C . ILE B 1 37 ? 43.906 20.422 22.281 1 18.38 37 ILE B C 1
ATOM 3459 O O . ILE B 1 37 ? 43.688 21.625 22.203 1 18.38 37 ILE B O 1
ATOM 3463 N N . LEU B 1 38 ? 43.875 19.719 21.109 1 17.45 38 LEU B N 1
ATOM 3464 C CA . LEU B 1 38 ? 44.062 20.594 19.953 1 17.45 38 LEU B CA 1
ATOM 3465 C C . LEU B 1 38 ? 42.969 21.672 19.922 1 17.45 38 LEU B C 1
ATOM 3467 O O . LEU B 1 38 ? 41.781 21.375 20.062 1 17.45 38 LEU B O 1
ATOM 3471 N N . LYS B 1 39 ? 43.344 23.031 20.094 1 19.03 39 LYS B N 1
ATOM 3472 C CA . LYS B 1 39 ? 42.875 24.406 20.156 1 19.03 39 LYS B CA 1
ATOM 3473 C C . LYS B 1 39 ? 42.125 24.781 18.875 1 19.03 39 LYS B C 1
ATOM 3475 O O . LYS B 1 39 ? 42.719 24.938 17.812 1 19.03 39 LYS B O 1
ATOM 3480 N N . ALA B 1 40 ? 41.031 24.172 18.453 1 17.22 40 ALA B N 1
ATOM 3481 C CA . ALA B 1 40 ? 40.344 24.516 17.219 1 17.22 40 ALA B CA 1
ATOM 3482 C C . ALA B 1 40 ? 39.875 25.969 17.234 1 17.22 40 ALA B C 1
ATOM 3484 O O . ALA B 1 40 ? 38.906 26.312 17.922 1 17.22 40 ALA B O 1
ATOM 3485 N N . ASP B 1 41 ? 40.719 27.016 17.266 1 17.75 41 ASP B N 1
ATOM 3486 C CA . ASP B 1 41 ? 40.562 28.469 17.297 1 17.75 41 ASP B CA 1
ATOM 3487 C C . ASP B 1 41 ? 39.75 28.953 16.094 1 17.75 41 ASP B C 1
ATOM 3489 O O . ASP B 1 41 ? 39.375 30.109 16.031 1 17.75 41 ASP B O 1
ATOM 3493 N N . ALA B 1 42 ? 40.031 28.391 14.922 1 17.69 42 ALA B N 1
ATOM 3494 C CA . ALA B 1 42 ? 40.125 29.344 13.82 1 17.69 42 ALA B CA 1
ATOM 3495 C C . ALA B 1 42 ? 38.844 30.203 13.742 1 17.69 42 ALA B C 1
ATOM 3497 O O . ALA B 1 42 ? 38.938 31.422 13.648 1 17.69 42 ALA B O 1
ATOM 3498 N N . LEU B 1 43 ? 37.875 29.969 12.75 1 18.17 43 LEU B N 1
ATOM 3499 C CA . LEU B 1 43 ? 37.281 30.875 11.789 1 18.17 43 LEU B CA 1
ATOM 3500 C C . LEU B 1 43 ? 35.969 31.469 12.359 1 18.17 43 LEU B C 1
ATOM 3502 O O . LEU B 1 43 ? 34.938 30.812 12.375 1 18.17 43 LEU B O 1
ATOM 3506 N N . ALA B 1 44 ? 35.938 32.125 13.469 1 18.22 44 ALA B N 1
ATOM 3507 C CA . ALA B 1 44 ? 34.812 32.844 14.047 1 18.22 44 ALA B CA 1
ATOM 3508 C C . ALA B 1 44 ? 34.406 34 13.141 1 18.22 44 ALA B C 1
ATOM 3510 O O . ALA B 1 44 ? 34.5 35.156 13.516 1 18.22 44 ALA B O 1
ATOM 3511 N N . LYS B 1 45 ? 34.906 34.125 11.898 1 21.64 45 LYS B N 1
ATOM 3512 C CA . LYS B 1 45 ? 34.531 35.469 11.445 1 21.64 45 LYS B CA 1
ATOM 3513 C C . LYS B 1 45 ? 33.031 35.688 11.547 1 21.64 45 LYS B C 1
ATOM 3515 O O . LYS B 1 45 ? 32.25 34.812 11.141 1 21.64 45 LYS B O 1
ATOM 3520 N N . GLN B 1 46 ? 32.594 36.562 12.406 1 18.38 46 GLN B N 1
ATOM 3521 C CA . GLN B 1 46 ? 31.297 37.062 12.805 1 18.38 46 GLN B CA 1
ATOM 3522 C C . GLN B 1 46 ? 30.5 37.562 11.594 1 18.38 46 GLN B C 1
ATOM 3524 O O . GLN B 1 46 ? 30.906 38.531 10.945 1 18.38 46 GLN B O 1
ATOM 3529 N N . PRO B 1 47 ? 30.062 36.75 10.633 1 23.44 47 PRO B N 1
ATOM 3530 C CA . PRO B 1 47 ? 29.5 37.562 9.531 1 23.44 47 PRO B CA 1
ATOM 3531 C C . PRO B 1 47 ? 28.547 38.625 10.016 1 23.44 47 PRO B C 1
ATOM 3533 O O . PRO B 1 47 ? 27.953 38.5 11.086 1 23.44 47 PRO B O 1
ATOM 3536 N N . SER B 1 48 ? 28.828 39.906 9.656 1 22.48 48 SER B N 1
ATOM 3537 C CA . SER B 1 48 ? 28.109 41.156 9.906 1 22.48 48 SER B CA 1
ATOM 3538 C C . SER B 1 48 ? 26.594 40.969 9.797 1 22.48 48 SER B C 1
ATOM 3540 O O . SER B 1 48 ? 26.141 40.031 9.148 1 22.48 48 SER B O 1
ATOM 3542 N N . THR B 1 49 ? 25.875 41.656 10.648 1 24.09 49 THR B N 1
ATOM 3543 C CA . THR B 1 49 ? 24.469 41.812 10.977 1 24.09 49 THR B CA 1
ATOM 3544 C C . THR B 1 49 ? 23.688 42.25 9.742 1 24.09 49 THR B C 1
ATOM 3546 O O . THR B 1 49 ? 23.703 43.406 9.344 1 24.09 49 THR B O 1
ATOM 3549 N N . GLN B 1 50 ? 23.859 41.625 8.633 1 22.7 50 GLN B N 1
ATOM 3550 C CA . GLN B 1 50 ? 23.062 42.25 7.574 1 22.7 50 GLN B CA 1
ATOM 3551 C C . GLN B 1 50 ? 21.625 42.469 8.023 1 22.7 50 GLN B C 1
ATOM 3553 O O . GLN B 1 50 ? 21.031 41.594 8.648 1 22.7 50 GLN B O 1
ATOM 3558 N N . LYS B 1 51 ? 21.234 43.812 8.008 1 24.47 51 LYS B N 1
ATOM 3559 C CA . LYS B 1 51 ? 19.922 44.438 8.258 1 24.47 51 LYS B CA 1
ATOM 3560 C C . LYS B 1 51 ? 18.812 43.625 7.605 1 24.47 51 LYS B C 1
ATOM 3562 O O . LYS B 1 51 ? 18.781 43.469 6.383 1 24.47 51 LYS B O 1
ATOM 3567 N N . VAL B 1 52 ? 18.297 42.531 8.32 1 25.91 52 VAL B N 1
ATOM 3568 C CA . VAL B 1 52 ? 17.094 41.812 7.883 1 25.91 52 VAL B CA 1
ATOM 3569 C C . VAL B 1 52 ? 15.992 42.812 7.562 1 25.91 52 VAL B C 1
ATOM 3571 O O . VAL B 1 52 ? 15.492 43.5 8.461 1 25.91 52 VAL B O 1
ATOM 3574 N N . ASP B 1 53 ? 16.109 43.531 6.406 1 26.98 53 ASP B N 1
ATOM 3575 C CA . ASP B 1 53 ? 15.094 44.438 5.891 1 26.98 53 ASP B CA 1
ATOM 3576 C C . ASP B 1 53 ? 13.688 43.844 6.055 1 26.98 53 ASP B C 1
ATOM 3578 O O . ASP B 1 53 ? 13.539 42.656 6.227 1 26.98 53 ASP B O 1
ATOM 3582 N N . THR B 1 54 ? 12.617 44.688 5.961 1 27.53 54 THR B N 1
ATOM 3583 C CA . THR B 1 54 ? 11.18 44.562 6.137 1 27.53 54 THR B CA 1
ATOM 3584 C C . THR B 1 54 ? 10.641 43.375 5.328 1 27.53 54 THR B C 1
ATOM 3586 O O . THR B 1 54 ? 11.273 42.938 4.367 1 27.53 54 THR B O 1
ATOM 3589 N N . VAL B 1 55 ? 9.633 42.594 5.965 1 34.28 55 VAL B N 1
ATOM 3590 C CA . VAL B 1 55 ? 8.93 41.375 5.523 1 34.28 55 VAL B CA 1
ATOM 3591 C C . VAL B 1 55 ? 8.594 41.5 4.039 1 34.28 55 VAL B C 1
ATOM 3593 O O . VAL B 1 55 ? 8.305 40.5 3.381 1 34.28 55 VAL B O 1
ATOM 3596 N N . ASP B 1 56 ? 8.477 42.719 3.488 1 33.16 56 ASP B N 1
ATOM 3597 C CA . ASP B 1 56 ? 8.031 42.844 2.105 1 33.16 56 ASP B CA 1
ATOM 3598 C C . ASP B 1 56 ? 9.094 42.312 1.134 1 33.16 56 ASP B C 1
ATOM 3600 O O . ASP B 1 56 ? 8.82 42.156 -0.055 1 33.16 56 ASP B O 1
ATOM 3604 N N . GLY B 1 57 ? 10.312 42.375 1.507 1 33.03 57 GLY B N 1
ATOM 3605 C CA . GLY B 1 57 ? 11.398 42.188 0.556 1 33.03 57 GLY B CA 1
ATOM 3606 C C . GLY B 1 57 ? 11.648 40.719 0.236 1 33.03 57 GLY B C 1
ATOM 3607 O O . GLY B 1 57 ? 12.547 40.406 -0.545 1 33.03 57 GLY B O 1
ATOM 3608 N N . ALA B 1 58 ? 11.156 39.875 1.071 1 36.5 58 ALA B N 1
ATOM 3609 C CA . ALA B 1 58 ? 11.562 38.5 0.908 1 36.5 58 ALA B CA 1
ATOM 3610 C C . ALA B 1 58 ? 10.922 37.875 -0.335 1 36.5 58 ALA B C 1
ATOM 3612 O O . ALA B 1 58 ? 11.242 36.75 -0.707 1 36.5 58 ALA B O 1
ATOM 3613 N N . ASP B 1 59 ? 9.977 38.531 -0.962 1 37.19 59 ASP B N 1
ATOM 3614 C CA . ASP B 1 59 ? 9.188 37.906 -2.021 1 37.19 59 ASP B CA 1
ATOM 3615 C C . ASP B 1 59 ? 10.07 37.531 -3.205 1 37.19 59 ASP B C 1
ATOM 3617 O O . ASP B 1 59 ? 9.867 36.469 -3.828 1 37.19 59 ASP B O 1
ATOM 3621 N N . SER B 1 60 ? 11.031 38.5 -3.475 1 35.97 60 SER B N 1
ATOM 3622 C CA . SER B 1 60 ? 11.742 38.281 -4.734 1 35.97 60 SER B CA 1
ATOM 3623 C C . SER B 1 60 ? 12.656 37.062 -4.664 1 35.97 60 SER B C 1
ATOM 3625 O O . SER B 1 60 ? 12.789 36.312 -5.637 1 35.97 60 SER B O 1
ATOM 3627 N N . GLU B 1 61 ? 13.258 37 -3.586 1 35 61 GLU B N 1
ATOM 3628 C CA . GLU B 1 61 ? 14.242 35.906 -3.5 1 35 61 GLU B CA 1
ATOM 3629 C C . GLU B 1 61 ? 13.57 34.562 -3.396 1 35 61 GLU B C 1
ATOM 3631 O O . GLU B 1 61 ? 14.055 33.562 -3.957 1 35 61 GLU B O 1
ATOM 3636 N N . ILE B 1 62 ? 12.523 34.531 -2.758 1 37.88 62 ILE B N 1
ATOM 3637 C CA . ILE B 1 62 ? 11.789 33.281 -2.604 1 37.88 62 ILE B CA 1
ATOM 3638 C C . ILE B 1 62 ? 11.297 32.812 -3.967 1 37.88 62 ILE B C 1
ATOM 3640 O O . ILE B 1 62 ? 11.359 31.609 -4.273 1 37.88 62 ILE B O 1
ATOM 3644 N N . ALA B 1 63 ? 10.93 33.812 -4.82 1 33.44 63 ALA B N 1
ATOM 3645 C CA . ALA B 1 63 ? 10.367 33.469 -6.117 1 33.44 63 ALA B CA 1
ATOM 3646 C C . ALA B 1 63 ? 11.406 32.812 -7.012 1 33.44 63 ALA B C 1
ATOM 3648 O O . ALA B 1 63 ? 11.094 31.891 -7.777 1 33.44 63 ALA B O 1
ATOM 3649 N N . LYS B 1 64 ? 12.633 33.344 -7.027 1 36.16 64 LYS B N 1
ATOM 3650 C CA . LYS B 1 64 ? 13.625 32.812 -7.953 1 36.16 64 LYS B CA 1
ATOM 3651 C C . LYS B 1 64 ? 14 31.375 -7.582 1 36.16 64 LYS B C 1
ATOM 3653 O O . LYS B 1 64 ? 14.336 30.578 -8.453 1 36.16 64 LYS B O 1
ATOM 3658 N N . LEU B 1 65 ? 14.203 31.219 -6.359 1 32.69 65 LEU B N 1
ATOM 3659 C CA . LEU B 1 65 ? 14.742 29.938 -5.906 1 32.69 65 LEU B CA 1
ATOM 3660 C C . LEU B 1 65 ? 13.664 28.859 -5.902 1 32.69 65 LEU B C 1
ATOM 3662 O O . LEU B 1 65 ? 13.961 27.672 -5.777 1 32.69 65 LEU B O 1
ATOM 3666 N N . LEU B 1 66 ? 12.539 29.359 -5.738 1 32.81 66 LEU B N 1
ATOM 3667 C CA . LEU B 1 66 ? 11.492 28.344 -5.66 1 32.81 66 LEU B CA 1
ATOM 3668 C C . LEU B 1 66 ? 11.148 27.797 -7.043 1 32.81 66 LEU B C 1
ATOM 3670 O O . LEU B 1 66 ? 10.031 27.984 -7.531 1 32.81 66 LEU B O 1
ATOM 3674 N N . THR B 1 67 ? 12.125 27.906 -8.016 1 29.59 67 THR B N 1
ATOM 3675 C CA . THR B 1 67 ? 11.742 27.141 -9.203 1 29.59 67 THR B CA 1
ATOM 3676 C C . THR B 1 67 ? 11.5 25.672 -8.852 1 29.59 67 THR B C 1
ATOM 3678 O O . THR B 1 67 ? 12.453 24.922 -8.625 1 29.59 67 THR B O 1
ATOM 3681 N N . GLY B 1 68 ? 10.703 25.469 -8.008 1 29.66 68 GLY B N 1
ATOM 3682 C CA . GLY B 1 68 ? 10.328 24.109 -7.66 1 29.66 68 GLY B CA 1
ATOM 3683 C C . GLY B 1 68 ? 10.109 23.219 -8.867 1 29.66 68 GLY B C 1
ATOM 3684 O O . GLY B 1 68 ? 10.023 23.703 -10 1 29.66 68 GLY B O 1
ATOM 3685 N N . PRO B 1 69 ? 10.328 21.953 -8.805 1 29.83 69 PRO B N 1
ATOM 3686 C CA . PRO B 1 69 ? 10.156 21.078 -9.961 1 29.83 69 PRO B CA 1
ATOM 3687 C C . PRO B 1 69 ? 8.906 21.422 -10.773 1 29.83 69 PRO B C 1
ATOM 3689 O O . PRO B 1 69 ? 7.949 21.984 -10.234 1 29.83 69 PRO B O 1
ATOM 3692 N N . PRO B 1 70 ? 9.086 21.609 -12.109 1 25.12 70 PRO B N 1
ATOM 3693 C CA . PRO B 1 70 ? 7.934 21.797 -12.992 1 25.12 70 PRO B CA 1
ATOM 3694 C C . PRO B 1 70 ? 6.762 20.891 -12.633 1 25.12 70 PRO B C 1
ATOM 3696 O O . PRO B 1 70 ? 6.965 19.812 -12.07 1 25.12 70 PRO B O 1
ATOM 3699 N N . LYS B 1 71 ? 5.586 21.562 -12.586 1 28.28 71 LYS B N 1
ATOM 3700 C CA . LYS B 1 71 ? 4.27 20.938 -12.469 1 28.28 71 LYS B CA 1
ATOM 3701 C C . LYS B 1 71 ? 4.172 19.688 -13.328 1 28.28 71 LYS B C 1
ATOM 3703 O O . LYS B 1 71 ? 4.656 19.656 -14.461 1 28.28 71 LYS B O 1
ATOM 3708 N N . GLY B 1 72 ? 4.137 18.5 -12.766 1 26.02 72 GLY B N 1
ATOM 3709 C CA . GLY B 1 72 ? 3.713 17.297 -13.469 1 26.02 72 GLY B CA 1
ATOM 3710 C C . GLY B 1 72 ? 2.672 17.562 -14.539 1 26.02 72 GLY B C 1
ATOM 3711 O O . GLY B 1 72 ? 2.123 18.672 -14.609 1 26.02 72 GLY B O 1
ATOM 3712 N N . GLY B 1 73 ? 2.648 16.594 -15.547 1 26.16 73 GLY B N 1
ATOM 3713 C CA . GLY B 1 73 ? 1.889 16.562 -16.781 1 26.16 73 GLY B CA 1
ATOM 3714 C C . GLY B 1 73 ? 0.437 16.953 -16.609 1 26.16 73 GLY B C 1
ATOM 3715 O O . GLY B 1 73 ? -0.137 16.766 -15.531 1 26.16 73 GLY B O 1
ATOM 3716 N N . ASP B 1 74 ? 0.097 17.891 -17.297 1 25.86 74 ASP B N 1
ATOM 3717 C CA . ASP B 1 74 ? -1.262 18.312 -17.609 1 25.86 74 ASP B CA 1
ATOM 3718 C C . ASP B 1 74 ? -2.182 17.109 -17.828 1 25.86 74 ASP B C 1
ATOM 3720 O O . ASP B 1 74 ? -1.942 16.297 -18.719 1 25.86 74 ASP B O 1
ATOM 3724 N N . ASP B 1 75 ? -2.75 16.609 -16.797 1 26.45 75 ASP B N 1
ATOM 3725 C CA . ASP B 1 75 ? -3.863 15.68 -16.938 1 26.45 75 ASP B CA 1
ATOM 3726 C C . ASP B 1 75 ? -4.836 16.141 -18.031 1 26.45 75 ASP B C 1
ATOM 3728 O O . ASP B 1 75 ? -5.324 17.281 -17.984 1 26.45 75 ASP B O 1
ATOM 3732 N N . LYS B 1 76 ? -4.656 15.664 -19.328 1 26.62 76 LYS B N 1
ATOM 3733 C CA . LYS B 1 76 ? -5.742 15.836 -20.281 1 26.62 76 LYS B CA 1
ATOM 3734 C C . LYS B 1 76 ? -7.102 15.688 -19.609 1 26.62 76 LYS B C 1
ATOM 3736 O O . LYS B 1 76 ? -7.328 14.734 -18.859 1 26.62 76 LYS B O 1
ATOM 3741 N N . ASP B 1 77 ? -7.879 16.766 -19.453 1 25.5 77 ASP B N 1
ATOM 3742 C CA . ASP B 1 77 ? -9.266 16.984 -19.031 1 25.5 77 ASP B CA 1
ATOM 3743 C C . ASP B 1 77 ? -10.211 16.031 -19.766 1 25.5 77 ASP B C 1
ATOM 3745 O O . ASP B 1 77 ? -10.594 16.281 -20.906 1 25.5 77 ASP B O 1
ATOM 3749 N N . GLU B 1 78 ? -10.016 14.742 -19.891 1 27.97 78 GLU B N 1
ATOM 3750 C CA . GLU B 1 78 ? -11.148 14.078 -20.531 1 27.97 78 GLU B CA 1
ATOM 3751 C C . GLU B 1 78 ? -12.469 14.484 -19.875 1 27.97 78 GLU B C 1
ATOM 3753 O O . GLU B 1 78 ? -12.5 14.828 -18.688 1 27.97 78 GLU B O 1
ATOM 3758 N N . GLY B 1 79 ? -13.492 14.867 -20.719 1 23.41 79 GLY B N 1
ATOM 3759 C CA . GLY B 1 79 ? -14.852 15.352 -20.562 1 23.41 79 GLY B CA 1
ATOM 3760 C C . GLY B 1 79 ? -15.602 14.656 -19.438 1 23.41 79 GLY B C 1
ATOM 3761 O O . GLY B 1 79 ? -15.25 13.539 -19.047 1 23.41 79 GLY B O 1
ATOM 3762 N N . ASP B 1 80 ? -16.391 15.422 -18.703 1 26.2 80 ASP B N 1
ATOM 3763 C CA . ASP B 1 80 ? -17.297 15.398 -17.562 1 26.2 80 ASP B CA 1
ATOM 3764 C C . ASP B 1 80 ? -18.344 14.297 -17.719 1 26.2 80 ASP B C 1
ATOM 3766 O O . ASP B 1 80 ? -19.438 14.547 -18.234 1 26.2 80 ASP B O 1
ATOM 3770 N N . ASP B 1 81 ? -18.109 13.18 -18.406 1 27.33 81 ASP B N 1
ATOM 3771 C CA . ASP B 1 81 ? -19.391 12.477 -18.406 1 27.33 81 ASP B CA 1
ATOM 3772 C C . ASP B 1 81 ? -19.906 12.297 -16.984 1 27.33 81 ASP B C 1
ATOM 3774 O O . ASP B 1 81 ? -19.125 12.156 -16.047 1 27.33 81 ASP B O 1
ATOM 3778 N N . GLY B 1 82 ? -21.156 12.727 -16.703 1 23 82 GLY B N 1
ATOM 3779 C CA . GLY B 1 82 ? -22.047 12.711 -15.539 1 23 82 GLY B CA 1
ATOM 3780 C C . GLY B 1 82 ? -21.953 11.43 -14.734 1 23 82 GLY B C 1
ATOM 3781 O O . GLY B 1 82 ? -22.531 10.406 -15.117 1 23 82 GLY B O 1
ATOM 3782 N N . ILE B 1 83 ? -20.844 11.156 -14.172 1 27.09 83 ILE B N 1
ATOM 3783 C CA . ILE B 1 83 ? -20.906 10.047 -13.227 1 27.09 83 ILE B CA 1
ATOM 3784 C C . ILE B 1 83 ? -21.969 10.328 -12.172 1 27.09 83 ILE B C 1
ATOM 3786 O O . ILE B 1 83 ? -21.875 11.305 -11.43 1 27.09 83 ILE B O 1
ATOM 3790 N N . GLU B 1 84 ? -23.219 10.031 -12.477 1 25.38 84 GLU B N 1
ATOM 3791 C CA . GLU B 1 84 ? -24.234 10.016 -11.43 1 25.38 84 GLU B CA 1
ATOM 3792 C C . GLU B 1 84 ? -23.688 9.344 -10.164 1 25.38 84 GLU B C 1
ATOM 3794 O O . GLU B 1 84 ? -23.172 8.234 -10.211 1 25.38 84 GLU B O 1
ATOM 3799 N N . PHE B 1 85 ? -23.312 10.141 -9.234 1 28.08 85 PHE B N 1
ATOM 3800 C CA . PHE B 1 85 ? -22.922 9.781 -7.879 1 28.08 85 PHE B CA 1
ATOM 3801 C C . PHE B 1 85 ? -23.812 8.68 -7.328 1 28.08 85 PHE B C 1
ATOM 3803 O O . PHE B 1 85 ? -25.047 8.805 -7.34 1 28.08 85 PHE B O 1
ATOM 3810 N N . MET B 1 86 ? -23.469 7.508 -7.57 1 27.25 86 MET B N 1
ATOM 3811 C CA . MET B 1 86 ? -24.203 6.465 -6.863 1 27.25 86 MET B CA 1
ATOM 3812 C C . MET B 1 86 ? -24.594 6.93 -5.461 1 27.25 86 MET B C 1
ATOM 3814 O O . MET B 1 86 ? -23.906 7.773 -4.875 1 27.25 86 MET B O 1
ATOM 3818 N N . ASP B 1 87 ? -25.859 6.66 -4.988 1 26.64 87 ASP B N 1
ATOM 3819 C CA . ASP B 1 87 ? -26.609 7.016 -3.787 1 26.64 87 ASP B CA 1
ATOM 3820 C C . ASP B 1 87 ? -25.766 6.789 -2.529 1 26.64 87 ASP B C 1
ATOM 3822 O O . ASP B 1 87 ? -24.781 6.043 -2.555 1 26.64 87 ASP B O 1
ATOM 3826 N N . GLU B 1 88 ? -26.109 7.531 -1.382 1 30.42 88 GLU B N 1
ATOM 3827 C CA . GLU B 1 88 ? -25.719 7.648 0.021 1 30.42 88 GLU B CA 1
ATOM 3828 C C . GLU B 1 88 ? -25.406 6.281 0.621 1 30.42 88 GLU B C 1
ATOM 3830 O O . GLU B 1 88 ? -24.625 6.184 1.572 1 30.42 88 GLU B O 1
ATOM 3835 N N . GLU B 1 89 ? -26.078 5.242 0.227 1 26.05 89 GLU B N 1
ATOM 3836 C CA . GLU B 1 89 ? -26 3.934 0.871 1 26.05 89 GLU B CA 1
ATOM 3837 C C . GLU B 1 89 ? -24.656 3.27 0.599 1 26.05 89 GLU B C 1
ATOM 3839 O O . GLU B 1 89 ? -24.203 2.418 1.371 1 26.05 89 GLU B O 1
ATOM 3844 N N . ALA B 1 90 ? -24.219 3.514 -0.523 1 28.08 90 ALA B N 1
ATOM 3845 C CA . ALA B 1 90 ? -22.953 2.816 -0.793 1 28.08 90 ALA B CA 1
ATOM 3846 C C . ALA B 1 90 ? -21.828 3.346 0.094 1 28.08 90 ALA B C 1
ATOM 3848 O O . ALA B 1 90 ? -20.828 2.662 0.308 1 28.08 90 ALA B O 1
ATOM 3849 N N . HIS B 1 91 ? -21.859 4.582 0.471 1 29.48 91 HIS B N 1
ATOM 3850 C CA . HIS B 1 91 ? -20.828 5.176 1.322 1 29.48 91 HIS B CA 1
ATOM 3851 C C . HIS B 1 91 ? -20.797 4.508 2.693 1 29.48 91 HIS B C 1
ATOM 3853 O O . HIS B 1 91 ? -19.797 4.613 3.416 1 29.48 91 HIS B O 1
ATOM 3859 N N . THR B 1 92 ? -21.984 4.102 3.207 1 28.53 92 THR B N 1
ATOM 3860 C CA . THR B 1 92 ? -22.047 3.562 4.562 1 28.53 92 THR B CA 1
ATOM 3861 C C . THR B 1 92 ? -21.391 2.18 4.617 1 28.53 92 THR B C 1
ATOM 3863 O O . THR B 1 92 ? -21.156 1.645 5.703 1 28.53 92 THR B O 1
ATOM 3866 N N . MET B 1 93 ? -21.5 1.525 3.533 1 27.45 93 MET B N 1
ATOM 3867 C CA . MET B 1 93 ? -21.062 0.141 3.672 1 27.45 93 MET B CA 1
ATOM 3868 C C . MET B 1 93 ? -19.562 0.076 3.943 1 27.45 93 MET B C 1
ATOM 3870 O O . MET B 1 93 ? -19.062 -0.939 4.426 1 27.45 93 MET B O 1
ATOM 3874 N N . PHE B 1 94 ? -18.781 0.889 3.277 1 29.86 94 PHE B N 1
ATOM 3875 C CA . PHE B 1 94 ? -17.344 0.668 3.309 1 29.86 94 PHE B CA 1
ATOM 3876 C C . PHE B 1 94 ? -16.719 1.316 4.539 1 29.86 94 PHE B C 1
ATOM 3878 O O . PHE B 1 94 ? -15.523 1.597 4.559 1 29.86 94 PHE B O 1
ATOM 3885 N N . LYS B 1 95 ? -17.562 1.938 5.371 1 33.47 95 LYS B N 1
ATOM 3886 C CA . LYS B 1 95 ? -16.922 2.396 6.602 1 33.47 95 LYS B CA 1
ATOM 3887 C C . LYS B 1 95 ? -16.25 1.239 7.332 1 33.47 95 LYS B C 1
ATOM 3889 O O . LYS B 1 95 ? -16.922 0.438 7.988 1 33.47 95 LYS B O 1
ATOM 3894 N N . HIS B 1 96 ? -15.336 0.513 6.754 1 35.38 96 HIS B N 1
ATOM 3895 C CA . HIS B 1 96 ? -14.5 -0.37 7.559 1 35.38 96 HIS B CA 1
ATOM 3896 C C . HIS B 1 96 ? -13.945 0.356 8.781 1 35.38 96 HIS B C 1
ATOM 3898 O O . HIS B 1 96 ? -12.992 1.134 8.664 1 35.38 96 HIS B O 1
ATOM 3904 N N . THR B 1 97 ? -14.727 0.792 9.609 1 41.31 97 THR B N 1
ATOM 3905 C CA . THR B 1 97 ? -14.195 1.248 10.891 1 41.31 97 THR B CA 1
ATOM 3906 C C . THR B 1 97 ? -13.344 0.16 11.539 1 41.31 97 THR B C 1
ATOM 3908 O O . THR B 1 97 ? -13.883 -0.822 12.062 1 41.31 97 THR B O 1
ATOM 3911 N N . HIS B 1 98 ? -12.289 -0.262 10.867 1 48.03 98 HIS B N 1
ATOM 3912 C CA . HIS B 1 98 ? -11.43 -1.122 11.664 1 48.03 98 HIS B CA 1
ATOM 3913 C C . HIS B 1 98 ? -11.109 -0.483 13.016 1 48.03 98 HIS B C 1
ATOM 3915 O O . HIS B 1 98 ? -10.117 0.239 13.148 1 48.03 98 HIS B O 1
ATOM 3921 N N . GLU B 1 99 ? -12.18 -0.219 13.758 1 55.75 99 GLU B N 1
ATOM 3922 C CA . GLU B 1 99 ? -12.008 0.313 15.102 1 55.75 99 GLU B CA 1
ATOM 3923 C C . GLU B 1 99 ? -11.352 -0.715 16.016 1 55.75 99 GLU B C 1
ATOM 3925 O O . GLU B 1 99 ? -11.914 -1.786 16.266 1 55.75 99 GLU B O 1
ATOM 3930 N N . ASN B 1 100 ? -9.984 -0.664 16 1 70.06 100 ASN B N 1
ATOM 3931 C CA . ASN B 1 100 ? -9.273 -1.431 17.016 1 70.06 100 ASN B CA 1
ATOM 3932 C C . ASN B 1 100 ? -9.078 -0.621 18.297 1 70.06 100 ASN B C 1
ATOM 3934 O O . ASN B 1 100 ? -9.266 0.597 18.297 1 70.06 100 ASN B O 1
ATOM 3938 N N . PRO B 1 101 ? -8.977 -1.275 19.375 1 73.62 101 PRO B N 1
ATOM 3939 C CA . PRO B 1 101 ? -8.867 -0.584 20.656 1 73.62 101 PRO B CA 1
ATOM 3940 C C . PRO B 1 101 ? -7.809 0.519 20.641 1 73.62 101 PRO B C 1
ATOM 3942 O O . PRO B 1 101 ? -7.988 1.557 21.281 1 73.62 101 PRO B O 1
ATOM 3945 N N . VAL B 1 102 ? -6.855 0.288 19.891 1 82.5 102 VAL B N 1
ATOM 3946 C CA . VAL B 1 102 ? -5.777 1.269 19.844 1 82.5 102 VAL B CA 1
ATOM 3947 C C . VAL B 1 102 ? -6.254 2.529 19.125 1 82.5 102 VAL B C 1
ATOM 3949 O O . VAL B 1 102 ? -6.027 3.645 19.609 1 82.5 102 VAL B O 1
ATOM 3952 N N . SER B 1 103 ? -6.922 2.32 18.016 1 85.56 103 SER B N 1
ATOM 3953 C CA . SER B 1 103 ? -7.434 3.469 17.281 1 85.56 103 SER B CA 1
ATOM 3954 C C . SER B 1 103 ? -8.445 4.254 18.109 1 85.56 103 SER B C 1
ATOM 3956 O O . SER B 1 103 ? -8.469 5.484 18.062 1 85.56 103 SER B O 1
ATOM 3958 N N . THR B 1 104 ? -9.203 3.539 18.859 1 85.06 104 THR B N 1
ATOM 3959 C CA . THR B 1 104 ? -10.195 4.176 19.719 1 85.06 104 THR B CA 1
ATOM 3960 C C . THR B 1 104 ? -9.523 4.957 20.844 1 85.06 104 THR B C 1
ATOM 3962 O O . THR B 1 104 ? -9.93 6.078 21.156 1 85.06 104 THR B O 1
ATOM 3965 N N . ALA B 1 105 ? -8.578 4.371 21.422 1 86.69 105 ALA B N 1
ATOM 3966 C CA . ALA B 1 105 ? -7.836 5.027 22.484 1 86.69 105 ALA B CA 1
ATOM 3967 C C . ALA B 1 105 ? -7.145 6.293 21.984 1 86.69 105 ALA B C 1
ATOM 3969 O O . ALA B 1 105 ? -7.16 7.328 22.656 1 86.69 105 ALA B O 1
ATOM 3970 N N . LEU B 1 106 ? -6.613 6.18 20.828 1 91.56 106 LEU B N 1
ATOM 3971 C CA . LEU B 1 106 ? -5.91 7.316 20.25 1 91.56 106 LEU B CA 1
ATOM 3972 C C . LEU B 1 106 ? -6.879 8.453 19.953 1 91.56 106 LEU B C 1
ATOM 3974 O O . LEU B 1 106 ? -6.559 9.625 20.188 1 91.56 106 LEU B O 1
ATOM 3978 N N . LYS B 1 107 ? -7.988 8.086 19.438 1 93 107 LYS B N 1
ATOM 3979 C CA . LYS B 1 107 ? -8.992 9.102 19.125 1 93 107 LYS B CA 1
ATOM 3980 C C . LYS B 1 107 ? -9.5 9.781 20.391 1 93 107 LYS B C 1
ATOM 3982 O O . LYS B 1 107 ? -9.797 10.984 20.375 1 93 107 LYS B O 1
ATOM 3987 N N . LYS B 1 108 ? -9.562 9.07 21.406 1 91.88 108 LYS B N 1
ATOM 3988 C CA . LYS B 1 108 ? -9.984 9.633 22.688 1 91.88 108 LYS B CA 1
ATOM 3989 C C . LYS B 1 108 ? -8.914 10.555 23.266 1 91.88 108 LYS B C 1
ATOM 3991 O O . LYS B 1 108 ? -9.234 11.609 23.828 1 91.88 108 LYS B O 1
ATOM 3996 N N . ALA B 1 109 ? -7.734 10.188 23.125 1 95.06 109 ALA B N 1
ATOM 3997 C CA . ALA B 1 109 ? -6.621 10.883 23.766 1 95.06 109 ALA B CA 1
ATOM 3998 C C . ALA B 1 109 ? -6.246 12.148 23 1 95.06 109 ALA B C 1
ATOM 4000 O O . ALA B 1 109 ? -5.773 13.125 23.578 1 95.06 109 ALA B O 1
ATOM 4001 N N . VAL B 1 110 ? -6.367 12.102 21.688 1 97.88 110 VAL B N 1
ATOM 4002 C CA . VAL B 1 110 ? -5.895 13.18 20.828 1 97.88 110 VAL B CA 1
ATOM 4003 C C . VAL B 1 110 ? -7 13.586 19.859 1 97.88 110 VAL B C 1
ATOM 4005 O O . VAL B 1 110 ? -7.234 12.906 18.859 1 97.88 110 VAL B O 1
ATOM 4008 N N . ARG B 1 111 ? -7.586 14.719 20.109 1 98.5 111 ARG B N 1
ATOM 4009 C CA . ARG B 1 111 ? -8.648 15.211 19.234 1 98.5 111 ARG B CA 1
ATOM 4010 C C . ARG B 1 111 ? -8.086 16.109 18.141 1 98.5 111 ARG B C 1
ATOM 4012 O O . ARG B 1 111 ? -7.449 17.125 18.422 1 98.5 111 ARG B O 1
ATOM 4019 N N . VAL B 1 112 ? -8.398 15.688 16.828 1 98.81 112 VAL B N 1
ATOM 4020 C CA . VAL B 1 112 ? -7.777 16.375 15.711 1 98.81 112 VAL B CA 1
ATOM 4021 C C . VAL B 1 112 ? -8.859 16.969 14.805 1 98.81 112 VAL B C 1
ATOM 4023 O O . VAL B 1 112 ? -9.758 16.25 14.367 1 98.81 112 VAL B O 1
ATOM 4026 N N . PHE B 1 113 ? -8.797 18.281 14.609 1 98.88 113 PHE B N 1
ATOM 4027 C CA . PHE B 1 113 ? -9.586 18.969 13.594 1 98.88 113 PHE B CA 1
ATOM 4028 C C . PHE B 1 113 ? -8.805 19.094 12.289 1 98.88 113 PHE B C 1
ATOM 4030 O O . PHE B 1 113 ? -7.684 19.609 12.281 1 98.88 113 PHE B O 1
ATOM 4037 N N . CYS B 1 114 ? -9.422 18.562 11.188 1 98.88 114 CYS B N 1
ATOM 4038 C CA . CYS B 1 114 ? -8.734 18.625 9.898 1 98.88 114 CYS B CA 1
ATOM 4039 C C . CYS B 1 114 ? -9.398 19.641 8.977 1 98.88 114 CYS B C 1
ATOM 4041 O O . CYS B 1 114 ? -10.625 19.672 8.852 1 98.88 114 CYS B O 1
ATOM 4043 N N . TRP B 1 115 ? -8.594 20.453 8.391 1 98.56 115 TRP B N 1
ATOM 4044 C CA . TRP B 1 115 ? -9.102 21.328 7.34 1 98.56 115 TRP B CA 1
ATOM 4045 C C . TRP B 1 115 ? -8.297 21.156 6.059 1 98.56 115 TRP B C 1
ATOM 4047 O O . TRP B 1 115 ? -7.062 21.203 6.082 1 98.56 115 TRP B O 1
ATOM 4057 N N . ILE B 1 116 ? -8.977 20.922 4.984 1 98.25 116 ILE B N 1
ATOM 4058 C CA . ILE B 1 116 ? -8.383 20.5 3.719 1 98.25 116 ILE B CA 1
ATOM 4059 C C . ILE B 1 116 ? -8.594 21.594 2.672 1 98.25 116 ILE B C 1
ATOM 4061 O O . ILE B 1 116 ? -9.727 21.969 2.367 1 98.25 116 ILE B O 1
ATOM 4065 N N . LEU B 1 117 ? -7.441 22.062 2.145 1 96 117 LEU B N 1
ATOM 4066 C CA . LEU B 1 117 ? -7.492 23.062 1.087 1 96 117 LEU B CA 1
ATOM 4067 C C . LEU B 1 117 ? -7.934 22.438 -0.234 1 96 117 LEU B C 1
ATOM 4069 O O . LEU B 1 117 ? -7.418 21.391 -0.629 1 96 117 LEU B O 1
ATOM 4073 N N . THR B 1 118 ? -8.883 23.047 -0.849 1 94.56 118 THR B N 1
ATOM 4074 C CA . THR B 1 118 ? -9.336 22.594 -2.162 1 94.56 118 THR B CA 1
ATOM 4075 C C . THR B 1 118 ? -9.805 23.781 -3.004 1 94.56 118 THR B C 1
ATOM 4077 O O . THR B 1 118 ? -9.508 24.938 -2.686 1 94.56 118 THR B O 1
ATOM 4080 N N . SER B 1 119 ? -10.258 23.594 -4.172 1 92.19 119 SER B N 1
ATOM 4081 C CA . SER B 1 119 ? -10.828 24.562 -5.102 1 92.19 119 SER B CA 1
ATOM 4082 C C . SER B 1 119 ? -12.07 24.016 -5.789 1 92.19 119 SER B C 1
ATOM 4084 O O . SER B 1 119 ? -12.273 22.797 -5.82 1 92.19 119 SER B O 1
ATOM 4086 N N . PRO B 1 120 ? -12.852 24.891 -6.285 1 90.62 120 PRO B N 1
ATOM 4087 C CA . PRO B 1 120 ? -14.086 24.422 -6.926 1 90.62 120 PRO B CA 1
ATOM 4088 C C . PRO B 1 120 ? -13.82 23.406 -8.031 1 90.62 120 PRO B C 1
ATOM 4090 O O . PRO B 1 120 ? -14.562 22.422 -8.164 1 90.62 120 PRO B O 1
ATOM 4093 N N . LYS B 1 121 ? -12.844 23.562 -8.734 1 90.56 121 LYS B N 1
ATOM 4094 C CA . LYS B 1 121 ? -12.539 22.672 -9.852 1 90.56 121 LYS B CA 1
ATOM 4095 C C . LYS B 1 121 ? -12.102 21.297 -9.359 1 90.56 121 LYS B C 1
ATOM 4097 O O . LYS B 1 121 ? -12.219 20.312 -10.086 1 90.56 121 LYS B O 1
ATOM 4102 N N . ASN B 1 122 ? -11.656 21.266 -8.102 1 93.38 122 ASN B N 1
ATOM 4103 C CA . ASN B 1 122 ? -11.07 20.016 -7.59 1 93.38 122 ASN B CA 1
ATOM 4104 C C . ASN B 1 122 ? -12.07 19.234 -6.746 1 93.38 122 ASN B C 1
ATOM 4106 O O . ASN B 1 122 ? -11.766 18.141 -6.285 1 93.38 122 ASN B O 1
ATOM 4110 N N . ILE B 1 123 ? -13.219 19.781 -6.613 1 93.06 123 ILE B N 1
ATOM 4111 C CA . ILE B 1 123 ? -14.18 19.156 -5.711 1 93.06 123 ILE B CA 1
ATOM 4112 C C . ILE B 1 123 ? -14.516 17.75 -6.191 1 93.06 123 ILE B C 1
ATOM 4114 O O . ILE B 1 123 ? -14.414 16.781 -5.43 1 93.06 123 ILE B O 1
ATOM 4118 N N . LYS B 1 124 ? -14.75 17.578 -7.492 1 88.62 124 LYS B N 1
ATOM 4119 C CA . LYS B 1 124 ? -15.172 16.297 -8.031 1 88.62 124 LYS B CA 1
ATOM 4120 C C . LYS B 1 124 ? -13.977 15.406 -8.344 1 88.62 124 LYS B C 1
ATOM 4122 O O . LYS B 1 124 ? -14.086 14.18 -8.344 1 88.62 124 LYS B O 1
ATOM 4127 N N . SER B 1 125 ? -12.914 16.016 -8.555 1 91.62 125 SER B N 1
ATOM 4128 C CA . SER B 1 125 ? -11.773 15.227 -9.008 1 91.62 125 SER B CA 1
ATOM 4129 C C . SER B 1 125 ? -10.867 14.852 -7.836 1 91.62 125 SER B C 1
ATOM 4131 O O . SER B 1 125 ? -10.109 13.883 -7.922 1 91.62 125 SER B O 1
ATOM 4133 N N . LYS B 1 126 ? -10.977 15.625 -6.73 1 95.75 126 LYS B N 1
ATOM 4134 C CA . LYS B 1 126 ? -10.016 15.375 -5.656 1 95.75 126 LYS B CA 1
ATOM 4135 C C . LYS B 1 126 ? -10.719 15.328 -4.301 1 95.75 126 LYS B C 1
ATOM 4137 O O . LYS B 1 126 ? -10.695 14.305 -3.613 1 95.75 126 LYS B O 1
ATOM 4142 N N . ALA B 1 127 ? -11.445 16.328 -3.953 1 96.56 127 ALA B N 1
ATOM 4143 C CA . ALA B 1 127 ? -11.984 16.5 -2.607 1 96.56 127 ALA B CA 1
ATOM 4144 C C . ALA B 1 127 ? -12.906 15.344 -2.229 1 96.56 127 ALA B C 1
ATOM 4146 O O . ALA B 1 127 ? -12.875 14.867 -1.094 1 96.56 127 ALA B O 1
ATOM 4147 N N . ILE B 1 128 ? -13.641 14.906 -3.096 1 94.38 128 ILE B N 1
ATOM 4148 C CA . ILE B 1 128 ? -14.602 13.852 -2.795 1 94.38 128 ILE B CA 1
ATOM 4149 C C . ILE B 1 128 ? -13.859 12.57 -2.428 1 94.38 128 ILE B C 1
ATOM 4151 O O . ILE B 1 128 ? -14.344 11.766 -1.627 1 94.38 128 ILE B O 1
ATOM 4155 N N . HIS B 1 129 ? -12.742 12.312 -3.039 1 94.25 129 HIS B N 1
ATOM 4156 C CA . HIS B 1 129 ? -11.961 11.117 -2.762 1 94.25 129 HIS B CA 1
ATOM 4157 C C . HIS B 1 129 ? -11.273 11.203 -1.401 1 94.25 129 HIS B C 1
ATOM 4159 O O . HIS B 1 129 ? -11.141 10.195 -0.7 1 94.25 129 HIS B O 1
ATOM 4165 N N . VAL B 1 130 ? -10.875 12.406 -1.034 1 97.44 130 VAL B N 1
ATOM 4166 C CA . VAL B 1 130 ? -10.352 12.633 0.31 1 97.44 130 VAL B CA 1
ATOM 4167 C C . VAL B 1 130 ? -11.445 12.367 1.342 1 97.44 130 VAL B C 1
ATOM 4169 O O . VAL B 1 130 ? -11.211 11.695 2.346 1 97.44 130 VAL B O 1
ATOM 4172 N N . ASN B 1 131 ? -12.586 12.82 1.05 1 96.69 131 ASN B N 1
ATOM 4173 C CA . ASN B 1 131 ? -13.727 12.641 1.939 1 96.69 131 ASN B CA 1
ATOM 4174 C C . ASN B 1 131 ? -14.125 11.172 2.059 1 96.69 131 ASN B C 1
ATOM 4176 O O . ASN B 1 131 ? -14.633 10.75 3.094 1 96.69 131 ASN B O 1
ATOM 4180 N N . ALA B 1 132 ? -13.859 10.414 1.076 1 93.31 132 ALA B N 1
ATOM 4181 C CA . ALA B 1 132 ? -14.258 9.008 1.042 1 93.31 132 ALA B CA 1
ATOM 4182 C C . ALA B 1 132 ? -13.211 8.117 1.698 1 93.31 132 ALA B C 1
ATOM 4184 O O . ALA B 1 132 ? -13.438 6.93 1.916 1 93.31 132 ALA B O 1
ATOM 4185 N N . THR B 1 133 ? -12.094 8.617 2.006 1 94.62 133 THR B N 1
ATOM 4186 C CA . THR B 1 133 ? -11 7.785 2.5 1 94.62 133 THR B CA 1
ATOM 4187 C C . THR B 1 133 ? -10.562 8.242 3.889 1 94.62 133 THR B C 1
ATOM 4189 O O . THR B 1 133 ? -11.227 7.953 4.883 1 94.62 133 THR B O 1
ATOM 4192 N N . TRP B 1 134 ? -9.547 9.109 4.008 1 97.44 134 TRP B N 1
ATOM 4193 C CA . TRP B 1 134 ? -8.898 9.297 5.305 1 97.44 134 TRP B CA 1
ATOM 4194 C C . TRP B 1 134 ? -9.578 10.414 6.094 1 97.44 134 TRP B C 1
ATOM 4196 O O . TRP B 1 134 ? -9.516 10.438 7.324 1 97.44 134 TRP B O 1
ATOM 4206 N N . ALA B 1 135 ? -10.281 11.391 5.488 1 98.12 135 ALA B N 1
ATOM 4207 C CA . ALA B 1 135 ? -10.758 12.609 6.145 1 98.12 135 ALA B CA 1
ATOM 4208 C C . ALA B 1 135 ? -11.758 12.281 7.25 1 98.12 135 ALA B C 1
ATOM 4210 O O . ALA B 1 135 ? -11.719 12.883 8.328 1 98.12 135 ALA B O 1
ATOM 4211 N N . PRO B 1 136 ? -12.602 11.312 7.078 1 96.81 136 PRO B N 1
ATOM 4212 C CA . PRO B 1 136 ? -13.57 10.992 8.133 1 96.81 136 PRO B CA 1
ATOM 4213 C C . PRO B 1 136 ? -12.922 10.422 9.383 1 96.81 136 PRO B C 1
ATOM 4215 O O . PRO B 1 136 ? -13.578 10.273 10.414 1 96.81 136 PRO B O 1
ATOM 4218 N N . ARG B 1 137 ? -11.719 10.109 9.297 1 96.12 137 ARG B N 1
ATOM 4219 C CA . ARG B 1 137 ? -11.031 9.586 10.477 1 96.12 137 ARG B CA 1
ATOM 4220 C C . ARG B 1 137 ? -10.555 10.727 11.375 1 96.12 137 ARG B C 1
ATOM 4222 O O . ARG B 1 137 ? -10.078 10.484 12.484 1 96.12 137 ARG B O 1
ATOM 4229 N N . CYS B 1 138 ? -10.664 11.93 10.938 1 98.06 138 CYS B N 1
ATOM 4230 C CA . CYS B 1 138 ? -10.523 13.078 11.82 1 98.06 138 CYS B CA 1
ATOM 4231 C C . CYS B 1 138 ? -11.711 13.172 12.773 1 98.06 138 CYS B C 1
ATOM 4233 O O . CYS B 1 138 ? -12.75 12.555 12.539 1 98.06 138 CYS B O 1
ATOM 4235 N N . ASP B 1 139 ? -11.508 13.867 13.859 1 98.12 139 ASP B N 1
ATOM 4236 C CA . ASP B 1 139 ? -12.656 14.102 14.727 1 98.12 139 ASP B CA 1
ATOM 4237 C C . ASP B 1 139 ? -13.695 14.984 14.047 1 98.12 139 ASP B C 1
ATOM 4239 O O . ASP B 1 139 ? -14.898 14.773 14.203 1 98.12 139 ASP B O 1
ATOM 4243 N N . LYS B 1 140 ? -13.25 15.914 13.367 1 98.06 140 LYS B N 1
ATOM 4244 C CA . LYS B 1 140 ? -14.016 16.75 12.445 1 98.06 140 LYS B CA 1
ATOM 4245 C C . LYS B 1 140 ? -13.141 17.219 11.281 1 98.06 140 LYS B C 1
ATOM 4247 O O . LYS B 1 140 ? -11.945 17.453 11.453 1 98.06 140 LYS B O 1
ATOM 4252 N N . HIS B 1 141 ? -13.805 17.219 10.078 1 98.38 141 HIS B N 1
ATOM 4253 C CA . HIS B 1 141 ? -13.055 17.719 8.93 1 98.38 141 HIS B CA 1
ATOM 4254 C C . HIS B 1 141 ? -13.906 18.656 8.078 1 98.38 141 HIS B C 1
ATOM 4256 O O . HIS B 1 141 ? -15.133 18.516 8.039 1 98.38 141 HIS B O 1
ATOM 4262 N N . VAL B 1 142 ? -13.234 19.656 7.504 1 97.88 142 VAL B N 1
ATOM 4263 C CA . VAL B 1 142 ? -13.891 20.578 6.574 1 97.88 142 VAL B CA 1
ATOM 4264 C C . VAL B 1 142 ? -12.992 20.797 5.359 1 97.88 142 VAL B C 1
ATOM 4266 O O . VAL B 1 142 ? -11.773 20.656 5.441 1 97.88 142 VAL B O 1
ATOM 4269 N N . PHE B 1 143 ? -13.664 21.062 4.273 1 97 143 PHE B N 1
ATOM 4270 C CA . PHE B 1 143 ? -12.961 21.516 3.078 1 97 143 PHE B CA 1
ATOM 4271 C C . PHE B 1 143 ? -13.031 23.031 2.934 1 97 143 PHE B C 1
ATOM 4273 O O . PHE B 1 143 ? -14.078 23.625 3.168 1 97 143 PHE B O 1
ATOM 4280 N N . VAL B 1 144 ? -11.891 23.625 2.674 1 95.19 144 VAL B N 1
ATOM 4281 C CA . VAL B 1 144 ? -11.812 25.078 2.529 1 95.19 144 VAL B CA 1
ATOM 4282 C C . VAL B 1 144 ? -11.633 25.438 1.057 1 95.19 144 VAL B C 1
ATOM 4284 O O . VAL B 1 144 ? -10.656 25.031 0.423 1 95.19 144 VAL B O 1
ATOM 4287 N N . SER B 1 145 ? -12.586 26.172 0.548 1 91.69 145 SER B N 1
ATOM 4288 C CA . SER B 1 145 ? -12.586 26.531 -0.863 1 91.69 145 SER B CA 1
ATOM 4289 C C . SER B 1 145 ? -13.016 27.984 -1.053 1 91.69 145 SER B C 1
ATOM 4291 O O . SER B 1 145 ? -13.453 28.641 -0.103 1 91.69 145 SER B O 1
ATOM 4293 N N . THR B 1 146 ? -12.695 28.438 -2.242 1 88.31 146 THR B N 1
ATOM 4294 C CA . THR B 1 146 ? -13.305 29.703 -2.639 1 88.31 146 THR B CA 1
ATOM 4295 C C . THR B 1 146 ? -14.781 29.516 -2.975 1 88.31 146 THR B C 1
ATOM 4297 O O . THR B 1 146 ? -15.227 28.391 -3.225 1 88.31 146 THR B O 1
ATOM 4300 N N . SER B 1 147 ? -15.414 30.656 -2.924 1 81.56 147 SER B N 1
ATOM 4301 C CA . SER B 1 147 ? -16.859 30.594 -3.164 1 81.56 147 SER B CA 1
ATOM 4302 C C . SER B 1 147 ? -17.156 30.156 -4.59 1 81.56 147 SER B C 1
ATOM 4304 O O . SER B 1 147 ? -16.469 30.547 -5.531 1 81.56 147 SER B O 1
ATOM 4306 N N . PHE B 1 148 ? -18.172 29.219 -4.699 1 83.5 148 PHE B N 1
ATOM 4307 C CA . PHE B 1 148 ? -18.656 28.75 -5.996 1 83.5 148 PHE B CA 1
ATOM 4308 C C . PHE B 1 148 ? -20.109 28.312 -5.914 1 83.5 148 PHE B C 1
ATOM 4310 O O . PHE B 1 148 ? -20.609 28.031 -4.824 1 83.5 148 PHE B O 1
ATOM 4317 N N . PRO B 1 149 ? -20.75 28.422 -6.992 1 80.88 149 PRO B N 1
ATOM 4318 C CA . PRO B 1 149 ? -22.188 28.109 -6.953 1 80.88 149 PRO B CA 1
ATOM 4319 C C . PRO B 1 149 ? -22.453 26.656 -6.574 1 80.88 149 PRO B C 1
ATOM 4321 O O . PRO B 1 149 ? -21.688 25.766 -6.941 1 80.88 149 PRO B O 1
ATOM 4324 N N . ASN B 1 150 ? -23.516 26.406 -5.871 1 78.81 150 ASN B N 1
ATOM 4325 C CA . ASN B 1 150 ? -24.078 25.094 -5.551 1 78.81 150 ASN B CA 1
ATOM 4326 C C . ASN B 1 150 ? -23.109 24.266 -4.703 1 78.81 150 ASN B C 1
ATOM 4328 O O . ASN B 1 150 ? -23.016 23.047 -4.875 1 78.81 150 ASN B O 1
ATOM 4332 N N . SER B 1 151 ? -22.375 24.969 -3.91 1 78.25 151 SER B N 1
ATOM 4333 C CA . SER B 1 151 ? -21.438 24.266 -3.035 1 78.25 151 SER B CA 1
ATOM 4334 C C . SER B 1 151 ? -22.172 23.312 -2.092 1 78.25 151 SER B C 1
ATOM 4336 O O . SER B 1 151 ? -21.656 22.266 -1.728 1 78.25 151 SER B O 1
ATOM 4338 N N . SER B 1 152 ? -23.375 23.609 -1.71 1 76.94 152 SER B N 1
ATOM 4339 C CA . SER B 1 152 ? -24.156 22.797 -0.786 1 76.94 152 SER B CA 1
ATOM 4340 C C . SER B 1 152 ? -24.547 21.469 -1.421 1 76.94 152 SER B C 1
ATOM 4342 O O . SER B 1 152 ? -24.875 20.5 -0.717 1 76.94 152 SER B O 1
ATOM 4344 N N . HIS B 1 153 ? -24.438 21.406 -2.629 1 75.31 153 HIS B N 1
ATOM 4345 C CA . HIS B 1 153 ? -24.891 20.203 -3.332 1 75.31 153 HIS B CA 1
ATOM 4346 C C . HIS B 1 153 ? -23.766 19.188 -3.463 1 75.31 153 HIS B C 1
ATOM 4348 O O . HIS B 1 153 ? -24 18.062 -3.91 1 75.31 153 HIS B O 1
ATOM 4354 N N . THR B 1 154 ? -22.688 19.562 -3.01 1 82.88 154 THR B N 1
ATOM 4355 C CA . THR B 1 154 ? -21.547 18.656 -3.176 1 82.88 154 THR B CA 1
ATOM 4356 C C . THR B 1 154 ? -21.609 17.531 -2.16 1 82.88 154 THR B C 1
ATOM 4358 O O . THR B 1 154 ? -20.984 16.484 -2.359 1 82.88 154 THR B O 1
ATOM 4361 N N . GLY B 1 155 ? -22.297 17.734 -1.031 1 88 155 GLY B N 1
ATOM 4362 C CA . GLY B 1 155 ? -22.328 16.766 0.045 1 88 155 GLY B CA 1
ATOM 4363 C C . GLY B 1 155 ? -21.094 16.812 0.929 1 88 155 GLY B C 1
ATOM 4364 O O . GLY B 1 155 ? -20.953 15.992 1.842 1 88 155 GLY B O 1
ATOM 4365 N N . LEU B 1 156 ? -20.219 17.703 0.664 1 93.88 156 LEU B N 1
ATOM 4366 C CA . LEU B 1 156 ? -19 17.859 1.452 1 93.88 156 LEU B CA 1
ATOM 4367 C C . LEU B 1 156 ? -19.141 18.984 2.459 1 93.88 156 LEU B C 1
ATOM 4369 O O . LEU B 1 156 ? -19.891 19.953 2.219 1 93.88 156 LEU B O 1
ATOM 4373 N N . PRO B 1 157 ? -18.594 18.812 3.621 1 95.19 157 PRO B N 1
ATOM 4374 C CA . PRO B 1 157 ? -18.547 19.953 4.543 1 95.19 157 PRO B CA 1
ATOM 4375 C C . PRO B 1 157 ? -17.578 21.031 4.086 1 95.19 157 PRO B C 1
ATOM 4377 O O . PRO B 1 157 ? -16.406 21.016 4.469 1 95.19 157 PRO B O 1
ATOM 4380 N N . ILE B 1 158 ? -18.062 22 3.385 1 94.56 158 ILE B N 1
ATOM 4381 C CA . ILE B 1 158 ? -17.219 23.016 2.76 1 94.56 158 ILE B CA 1
ATOM 4382 C C . ILE B 1 158 ? -17.406 24.359 3.473 1 94.56 158 ILE B C 1
ATOM 4384 O O . ILE B 1 158 ? -18.531 24.766 3.771 1 94.56 158 ILE B O 1
ATOM 4388 N N . ILE B 1 159 ? -16.344 24.938 3.854 1 93.31 159 ILE B N 1
ATOM 4389 C CA . ILE B 1 159 ? -16.297 26.344 4.246 1 93.31 159 ILE B CA 1
ATOM 4390 C C . ILE B 1 159 ? -15.797 27.188 3.08 1 93.31 159 ILE B C 1
ATOM 4392 O O . ILE B 1 159 ? -14.75 26.891 2.504 1 93.31 159 ILE B O 1
ATOM 4396 N N . GLU B 1 160 ? -16.547 28.172 2.789 1 91.44 160 GLU B N 1
ATOM 4397 C CA . GLU B 1 160 ? -16.203 29.031 1.655 1 91.44 160 GLU B CA 1
ATOM 4398 C C . GLU B 1 160 ? -15.773 30.422 2.121 1 91.44 160 GLU B C 1
ATOM 4400 O O . GLU B 1 160 ? -16.344 30.969 3.076 1 91.44 160 GLU B O 1
ATOM 4405 N N . PHE B 1 161 ? -14.789 30.859 1.477 1 89 161 PHE B N 1
ATOM 4406 C CA . PHE B 1 161 ? -14.352 32.219 1.716 1 89 161 PHE B CA 1
ATOM 4407 C C . PHE B 1 161 ? -14.414 33.062 0.434 1 89 161 PHE B C 1
ATOM 4409 O O . PHE B 1 161 ? -14.219 32.531 -0.661 1 89 161 PHE B O 1
ATOM 4416 N N . ASP B 1 162 ? -14.695 34.312 0.62 1 85.75 162 ASP B N 1
ATOM 4417 C CA . ASP B 1 162 ? -14.734 35.219 -0.518 1 85.75 162 ASP B CA 1
ATOM 4418 C C . ASP B 1 162 ? -13.336 35.719 -0.881 1 85.75 162 ASP B C 1
ATOM 4420 O O . ASP B 1 162 ? -12.992 36.875 -0.625 1 85.75 162 ASP B O 1
ATOM 4424 N N . ILE B 1 163 ? -12.617 34.875 -1.41 1 84.5 163 ILE B N 1
ATOM 4425 C CA . ILE B 1 163 ? -11.242 35.094 -1.838 1 84.5 163 ILE B CA 1
ATOM 4426 C C . ILE B 1 163 ? -11.047 34.594 -3.26 1 84.5 163 ILE B C 1
ATOM 4428 O O . ILE B 1 163 ? -11.742 33.656 -3.693 1 84.5 163 ILE B O 1
ATOM 4432 N N . PRO B 1 164 ? -10.227 35.344 -4.016 1 79.25 164 PRO B N 1
ATOM 4433 C CA . PRO B 1 164 ? -9.977 34.844 -5.367 1 79.25 164 PRO B CA 1
ATOM 4434 C C . PRO B 1 164 ? -9.398 33.438 -5.379 1 79.25 164 PRO B C 1
ATOM 4436 O O . PRO B 1 164 ? -8.68 33.062 -4.449 1 79.25 164 PRO B O 1
ATOM 4439 N N . ASP B 1 165 ? -9.719 32.75 -6.441 1 75.44 165 ASP B N 1
ATOM 4440 C CA . ASP B 1 165 ? -9.219 31.375 -6.566 1 75.44 165 ASP B CA 1
ATOM 4441 C C . ASP B 1 165 ? -7.809 31.359 -7.148 1 75.44 165 ASP B C 1
ATOM 4443 O O . ASP B 1 165 ? -7.387 32.312 -7.801 1 75.44 165 ASP B O 1
ATOM 4447 N N . GLY B 1 166 ? -7.047 30.266 -6.91 1 75.62 166 GLY B N 1
ATOM 4448 C CA . GLY B 1 166 ? -5.727 30.109 -7.5 1 75.62 166 GLY B CA 1
ATOM 4449 C C . GLY B 1 166 ? -4.633 29.906 -6.473 1 75.62 166 GLY B C 1
ATOM 4450 O O . GLY B 1 166 ? -4.824 30.188 -5.289 1 75.62 166 GLY B O 1
ATOM 4451 N N . ARG B 1 167 ? -3.523 29.547 -6.965 1 73.75 167 ARG B N 1
ATOM 4452 C CA . ARG B 1 167 ? -2.375 29.219 -6.125 1 73.75 167 ARG B CA 1
ATOM 4453 C C . ARG B 1 167 ? -1.823 30.469 -5.449 1 73.75 167 ARG B C 1
ATOM 4455 O O . ARG B 1 167 ? -1.245 30.391 -4.363 1 73.75 167 ARG B O 1
ATOM 4462 N N . ASP B 1 168 ? -2.16 31.547 -6.016 1 78.25 168 ASP B N 1
ATOM 4463 C CA . ASP B 1 168 ? -1.62 32.812 -5.496 1 78.25 168 ASP B CA 1
ATOM 4464 C C . ASP B 1 168 ? -2.406 33.281 -4.277 1 78.25 168 ASP B C 1
ATOM 4466 O O . ASP B 1 168 ? -1.953 34.156 -3.545 1 78.25 168 ASP B O 1
ATOM 4470 N N . SER B 1 169 ? -3.488 32.656 -4.039 1 83.5 169 SER B N 1
ATOM 4471 C CA . SER B 1 169 ? -4.336 33.094 -2.941 1 83.5 169 SER B CA 1
ATOM 4472 C C . SER B 1 169 ? -4.348 32.094 -1.797 1 83.5 169 SER B C 1
ATOM 4474 O O . SER B 1 169 ? -5.227 32.156 -0.933 1 83.5 169 SER B O 1
ATOM 4476 N N . LEU B 1 170 ? -3.385 31.281 -1.81 1 88.81 170 LEU B N 1
ATOM 4477 C CA . LEU B 1 170 ? -3.373 30.219 -0.809 1 88.81 170 LEU B CA 1
ATOM 4478 C C . LEU B 1 170 ? -3.113 30.781 0.582 1 88.81 170 LEU B C 1
ATOM 4480 O O . LEU B 1 170 ? -3.656 30.297 1.571 1 88.81 170 LEU B O 1
ATOM 4484 N N . TRP B 1 171 ? -2.336 31.828 0.656 1 92.06 171 TRP B N 1
ATOM 4485 C CA . TRP B 1 171 ? -2.064 32.438 1.954 1 92.06 171 TRP B CA 1
ATOM 4486 C C . TRP B 1 171 ? -3.318 33.094 2.521 1 92.06 171 TRP B C 1
ATOM 4488 O O . TRP B 1 171 ? -3.607 32.969 3.715 1 92.06 171 TRP B O 1
ATOM 4498 N N . ALA B 1 172 ? -4.043 33.688 1.661 1 91.44 172 ALA B N 1
ATOM 4499 C CA . ALA B 1 172 ? -5.301 34.312 2.09 1 91.44 172 ALA B CA 1
ATOM 4500 C C . ALA B 1 172 ? -6.242 33.25 2.67 1 91.44 172 ALA B C 1
ATOM 4502 O O . ALA B 1 172 ? -6.863 33.469 3.711 1 91.44 172 ALA B O 1
ATOM 4503 N N . LYS B 1 173 ? -6.348 32.125 2.008 1 92.19 173 LYS B N 1
ATOM 4504 C CA . LYS B 1 173 ? -7.199 31.031 2.473 1 92.19 173 LYS B CA 1
ATOM 4505 C C . LYS B 1 173 ? -6.719 30.484 3.816 1 92.19 173 LYS B C 1
ATOM 4507 O O . LYS B 1 173 ? -7.527 30.172 4.691 1 92.19 173 LYS B O 1
ATOM 4512 N N . THR B 1 174 ? -5.453 30.422 3.934 1 95.38 174 THR B N 1
ATOM 4513 C CA . THR B 1 174 ? -4.852 29.891 5.156 1 95.38 174 THR B CA 1
ATOM 4514 C C . THR B 1 174 ? -5.137 30.812 6.336 1 95.38 174 THR B C 1
ATOM 4516 O O . THR B 1 174 ? -5.48 30.359 7.426 1 95.38 174 THR B O 1
ATOM 4519 N N . LYS B 1 175 ? -4.977 32.125 6.137 1 95 175 LYS B N 1
ATOM 4520 C CA . LYS B 1 175 ? -5.301 33.094 7.18 1 95 175 LYS B CA 1
ATOM 4521 C C . LYS B 1 175 ? -6.766 33 7.59 1 95 175 LYS B C 1
ATOM 4523 O O . LYS B 1 175 ? -7.082 32.938 8.781 1 95 175 LYS B O 1
ATOM 4528 N N . ALA B 1 176 ? -7.594 32.938 6.582 1 94 176 ALA B N 1
ATOM 4529 C CA . ALA B 1 176 ? -9.031 32.875 6.832 1 94 176 ALA B CA 1
ATOM 4530 C C . ALA B 1 176 ? -9.406 31.594 7.566 1 94 176 ALA B C 1
ATOM 4532 O O . ALA B 1 176 ? -10.266 31.609 8.461 1 94 176 ALA B O 1
ATOM 4533 N N . ALA B 1 177 ? -8.852 30.547 7.207 1 96.06 177 ALA B N 1
ATOM 4534 C CA . ALA B 1 177 ? -9.141 29.25 7.824 1 96.06 177 ALA B CA 1
ATOM 4535 C C . ALA B 1 177 ? -8.75 29.25 9.297 1 96.06 177 ALA B C 1
ATOM 4537 O O . ALA B 1 177 ? -9.508 28.781 10.148 1 96.06 177 ALA B O 1
ATOM 4538 N N . HIS B 1 178 ? -7.566 29.734 9.586 1 97.56 178 HIS B N 1
ATOM 4539 C CA . HIS B 1 178 ? -7.121 29.75 10.977 1 97.56 178 HIS B CA 1
ATOM 4540 C C . HIS B 1 178 ? -7.953 30.703 11.82 1 97.56 178 HIS B C 1
ATOM 4542 O O . HIS B 1 178 ? -8.203 30.453 13 1 97.56 178 HIS B O 1
ATOM 4548 N N . GLN B 1 179 ? -8.375 31.812 11.227 1 96.44 179 GLN B N 1
ATOM 4549 C CA . GLN B 1 179 ? -9.297 32.719 11.93 1 96.44 179 GLN B CA 1
ATOM 4550 C C . GLN B 1 179 ? -10.609 32 12.242 1 96.44 179 GLN B C 1
ATOM 4552 O O . GLN B 1 179 ? -11.133 32.125 13.352 1 96.44 179 GLN B O 1
ATOM 4557 N N . TYR B 1 180 ? -11.133 31.297 11.273 1 96.5 180 TYR B N 1
ATOM 4558 C CA . TYR B 1 180 ? -12.359 30.531 11.469 1 96.5 180 TYR B CA 1
ATOM 4559 C C . TYR B 1 180 ? -12.188 29.516 12.602 1 96.5 180 TYR B C 1
ATOM 4561 O O . TYR B 1 180 ? -13.07 29.375 13.453 1 96.5 180 TYR B O 1
ATOM 4569 N N . ILE B 1 181 ? -11.141 28.781 12.586 1 98.06 181 ILE B N 1
ATOM 4570 C CA . ILE B 1 181 ? -10.859 27.766 13.594 1 98.06 181 ILE B CA 1
ATOM 4571 C C . ILE B 1 181 ? -10.789 28.422 14.977 1 98.06 181 ILE B C 1
ATOM 4573 O O . ILE B 1 181 ? -11.375 27.906 15.938 1 98.06 181 ILE B O 1
ATOM 4577 N N . TYR B 1 182 ? -10.07 29.5 15.055 1 98.31 182 TYR B N 1
ATOM 4578 C CA . TYR B 1 182 ? -9.938 30.234 16.312 1 98.31 182 TYR B CA 1
ATOM 4579 C C . TYR B 1 182 ? -11.305 30.656 16.828 1 98.31 182 TYR B C 1
ATOM 4581 O O . TYR B 1 182 ? -11.602 30.469 18.016 1 98.31 182 TYR B O 1
ATOM 4589 N N . ASP B 1 183 ? -12.148 31.109 15.984 1 97.81 183 ASP B N 1
ATOM 4590 C CA . ASP B 1 183 ? -13.43 31.688 16.375 1 97.81 183 ASP B CA 1
ATOM 4591 C C . ASP B 1 183 ? -14.445 30.609 16.719 1 97.81 183 ASP B C 1
ATOM 4593 O O . ASP B 1 183 ? -15.32 30.812 17.562 1 97.81 183 ASP B O 1
ATOM 4597 N N . ASN B 1 184 ? -14.289 29.438 16.109 1 97.62 184 ASN B N 1
ATOM 4598 C CA . ASN B 1 184 ? -15.43 28.531 16.156 1 97.62 184 ASN B CA 1
ATOM 4599 C C . ASN B 1 184 ? -15.039 27.172 16.75 1 97.62 184 ASN B C 1
ATOM 4601 O O . ASN B 1 184 ? -15.883 26.469 17.281 1 97.62 184 ASN B O 1
ATOM 4605 N N . GLU B 1 185 ? -13.734 26.844 16.578 1 97.75 185 GLU B N 1
ATOM 4606 C CA . GLU B 1 185 ? -13.43 25.438 16.812 1 97.75 185 GLU B CA 1
ATOM 4607 C C . GLU B 1 185 ? -12.32 25.266 17.844 1 97.75 185 GLU B C 1
ATOM 4609 O O . GLU B 1 185 ? -12.102 24.172 18.359 1 97.75 185 GLU B O 1
ATOM 4614 N N . LEU B 1 186 ? -11.672 26.266 18.266 1 98.06 186 LEU B N 1
ATOM 4615 C CA . LEU B 1 186 ? -10.398 26.203 18.969 1 98.06 186 LEU B CA 1
ATOM 4616 C C . LEU B 1 186 ? -10.523 25.375 20.234 1 98.06 186 LEU B C 1
ATOM 4618 O O . LEU B 1 186 ? -9.68 24.516 20.516 1 98.06 186 LEU B O 1
ATOM 4622 N N . ASP B 1 187 ? -11.555 25.547 21 1 96.88 187 ASP B N 1
ATOM 4623 C CA . ASP B 1 187 ? -11.68 24.922 22.312 1 96.88 187 ASP B CA 1
ATOM 4624 C C . ASP B 1 187 ? -12.195 23.484 22.203 1 96.88 187 ASP B C 1
ATOM 4626 O O . ASP B 1 187 ? -12.156 22.734 23.172 1 96.88 187 ASP B O 1
ATOM 4630 N N . ASN B 1 188 ? -12.523 23.062 21 1 97.94 188 ASN B N 1
ATOM 4631 C CA . ASN B 1 188 ? -13.164 21.766 20.812 1 97.94 188 ASN B CA 1
ATOM 4632 C C . ASN B 1 188 ? -12.141 20.672 20.5 1 97.94 188 ASN B C 1
ATOM 4634 O O . ASN B 1 188 ? -12.438 19.484 20.609 1 97.94 188 ASN B O 1
ATOM 4638 N N . TYR B 1 189 ? -10.93 21.094 20.141 1 98.56 189 TYR B N 1
ATOM 4639 C CA . TYR B 1 189 ? -9.945 20.125 19.688 1 98.56 189 TYR B CA 1
ATOM 4640 C C . TYR B 1 189 ? -8.555 20.469 20.219 1 98.56 189 TYR B C 1
ATOM 4642 O O . TYR B 1 189 ? -8.336 21.562 20.734 1 98.56 189 TYR B O 1
ATOM 4650 N N . ASP B 1 190 ? -7.672 19.484 20.125 1 98.56 190 ASP B N 1
ATOM 4651 C CA . ASP B 1 190 ? -6.316 19.625 20.641 1 98.56 190 ASP B CA 1
ATOM 4652 C C . ASP B 1 190 ? -5.344 20.062 19.547 1 98.56 190 ASP B C 1
ATOM 4654 O O . ASP B 1 190 ? -4.402 20.812 19.797 1 98.56 190 ASP B O 1
ATOM 4658 N N . TRP B 1 191 ? -5.566 19.484 18.422 1 98.88 191 TRP B N 1
ATOM 4659 C CA . TRP B 1 191 ? -4.648 19.672 17.297 1 98.88 191 TRP B CA 1
ATOM 4660 C C . TRP B 1 191 ? -5.41 20 16.016 1 98.88 191 TRP B C 1
ATOM 4662 O O . TRP B 1 191 ? -6.559 19.594 15.852 1 98.88 191 TRP B O 1
ATOM 4672 N N . PHE B 1 192 ? -4.73 20.734 15.141 1 98.94 192 PHE B N 1
ATOM 4673 C CA . PHE B 1 192 ? -5.352 21.219 13.914 1 98.94 192 PHE B CA 1
ATOM 4674 C C . PHE B 1 192 ? -4.469 20.906 12.711 1 98.94 192 PHE B C 1
ATOM 4676 O O . PHE B 1 192 ? -3.393 21.484 12.555 1 98.94 192 PHE B O 1
ATOM 4683 N N . LEU B 1 193 ? -4.949 19.969 11.828 1 98.94 193 LEU B N 1
ATOM 4684 C CA . LEU B 1 193 ? -4.188 19.516 10.68 1 98.94 193 LEU B CA 1
ATOM 4685 C C . LEU B 1 193 ? -4.629 20.219 9.406 1 98.94 193 LEU B C 1
ATOM 4687 O O . LEU B 1 193 ? -5.809 20.188 9.047 1 98.94 193 LEU B O 1
ATOM 4691 N N . LYS B 1 194 ? -3.684 20.906 8.828 1 98.81 194 LYS B N 1
ATOM 4692 C CA . LYS B 1 194 ? -3.844 21.391 7.461 1 98.81 194 LYS B CA 1
ATOM 4693 C C . LYS B 1 194 ? -3.408 20.328 6.449 1 98.81 194 LYS B C 1
ATOM 4695 O O . LYS B 1 194 ? -2.328 19.75 6.574 1 98.81 194 LYS B O 1
ATOM 4700 N N . ALA B 1 195 ? -4.254 20.047 5.457 1 98.56 195 ALA B N 1
ATOM 4701 C CA . ALA B 1 195 ? -3.893 19.156 4.363 1 98.56 195 ALA B CA 1
ATOM 4702 C C . ALA B 1 195 ? -4.387 19.688 3.025 1 98.56 195 ALA B C 1
ATOM 4704 O O . ALA B 1 195 ? -5.172 20.641 2.984 1 98.56 195 ALA B O 1
ATOM 4705 N N . ASP B 1 196 ? -3.869 19.156 1.944 1 97.25 196 ASP B N 1
ATOM 4706 C CA . ASP B 1 196 ? -4.324 19.469 0.593 1 97.25 196 ASP B CA 1
ATOM 4707 C C . ASP B 1 196 ? -5.273 18.391 0.071 1 97.25 196 ASP B C 1
ATOM 4709 O O . ASP B 1 196 ? -5.418 17.344 0.689 1 97.25 196 ASP B O 1
ATOM 4713 N N . ASP B 1 197 ? -5.879 18.688 -1.043 1 97.19 197 ASP B N 1
ATOM 4714 C CA . ASP B 1 197 ? -6.855 17.766 -1.6 1 97.19 197 ASP B CA 1
ATOM 4715 C C . ASP B 1 197 ? -6.172 16.641 -2.385 1 97.19 197 ASP B C 1
ATOM 4717 O O . ASP B 1 197 ? -6.832 15.859 -3.07 1 97.19 197 ASP B O 1
ATOM 4721 N N . ASP B 1 198 ? -4.828 16.578 -2.326 1 97.94 198 ASP B N 1
ATOM 4722 C CA . ASP B 1 198 ? -4.066 15.453 -2.85 1 97.94 198 ASP B CA 1
ATOM 4723 C C . ASP B 1 198 ? -3.121 14.883 -1.792 1 97.94 198 ASP B C 1
ATOM 4725 O O . ASP B 1 198 ? -2.094 14.289 -2.125 1 97.94 198 ASP B O 1
ATOM 4729 N N . THR B 1 199 ? -3.436 15.164 -0.539 1 98.62 199 THR B N 1
ATOM 4730 C CA . THR B 1 199 ? -2.766 14.555 0.603 1 98.62 199 THR B CA 1
ATOM 4731 C C . THR B 1 199 ? -3.477 13.266 1.02 1 98.62 199 THR B C 1
ATOM 4733 O O . THR B 1 199 ? -4.707 13.227 1.087 1 98.62 199 THR B O 1
ATOM 4736 N N . TYR B 1 200 ? -2.729 12.195 1.179 1 98.44 200 TYR B N 1
ATOM 4737 C CA . TYR B 1 200 ? -3.246 11.039 1.905 1 98.44 200 TYR B CA 1
ATOM 4738 C C . TYR B 1 200 ? -2.635 10.953 3.299 1 98.44 200 TYR B C 1
ATOM 4740 O O . TYR B 1 200 ? -1.418 11.078 3.459 1 98.44 200 TYR B O 1
ATOM 4748 N N . ALA B 1 201 ? -3.521 10.641 4.289 1 98.62 201 ALA B N 1
ATOM 4749 C CA . ALA B 1 201 ? -3.01 10.633 5.66 1 98.62 201 ALA B CA 1
ATOM 4750 C C . ALA B 1 201 ? -3.516 9.422 6.426 1 98.62 201 ALA B C 1
ATOM 4752 O O . ALA B 1 201 ? -4.656 8.984 6.238 1 98.62 201 ALA B O 1
ATOM 4753 N N . ILE B 1 202 ? -2.621 8.875 7.293 1 97.31 202 ILE B N 1
ATOM 4754 C CA . ILE B 1 202 ? -2.977 7.871 8.289 1 97.31 202 ILE B CA 1
ATOM 4755 C C . ILE B 1 202 ? -3.145 8.531 9.656 1 97.31 202 ILE B C 1
ATOM 4757 O O . ILE B 1 202 ? -2.166 8.742 10.375 1 97.31 202 ILE B O 1
ATOM 4761 N N . MET B 1 203 ? -4.387 8.719 10.047 1 97.69 203 MET B N 1
ATOM 4762 C CA . MET B 1 203 ? -4.691 9.562 11.203 1 97.69 203 MET B CA 1
ATOM 4763 C C . MET B 1 203 ? -4.273 8.875 12.5 1 97.69 203 MET B C 1
ATOM 4765 O O . MET B 1 203 ? -3.869 9.547 13.453 1 97.69 203 MET B O 1
ATOM 4769 N N . GLU B 1 204 ? -4.285 7.551 12.578 1 94.19 204 GLU B N 1
ATOM 4770 C CA . GLU B 1 204 ? -3.811 6.824 13.75 1 94.19 204 GLU B CA 1
ATOM 4771 C C . GLU B 1 204 ? -2.338 7.117 14.031 1 94.19 204 GLU B C 1
ATOM 4773 O O . GLU B 1 204 ? -1.94 7.297 15.18 1 94.19 204 GLU B O 1
ATOM 4778 N N . ASN B 1 205 ? -1.651 7.184 12.961 1 96.69 205 ASN B N 1
ATOM 4779 C CA . ASN B 1 205 ? -0.224 7.445 13.109 1 96.69 205 ASN B CA 1
ATOM 4780 C C . ASN B 1 205 ? 0.042 8.891 13.531 1 96.69 205 ASN B C 1
ATOM 4782 O O . ASN B 1 205 ? 0.967 9.156 14.297 1 96.69 205 ASN B O 1
ATOM 4786 N N . LEU B 1 206 ? -0.772 9.82 13.008 1 98.62 206 LEU B N 1
ATOM 4787 C CA . LEU B 1 206 ? -0.654 11.203 13.453 1 98.62 206 LEU B CA 1
ATOM 4788 C C . LEU B 1 206 ? -0.927 11.32 14.945 1 98.62 206 LEU B C 1
ATOM 4790 O O . LEU B 1 206 ? -0.144 11.938 15.68 1 98.62 206 LEU B O 1
ATOM 4794 N N . ARG B 1 207 ? -1.999 10.719 15.391 1 97.69 207 ARG B N 1
ATOM 4795 C CA . ARG B 1 207 ? -2.365 10.781 16.797 1 97.69 207 ARG B CA 1
ATOM 4796 C C . ARG B 1 207 ? -1.282 10.148 17.672 1 97.69 207 ARG B C 1
ATOM 4798 O O . ARG B 1 207 ? -0.975 10.664 18.75 1 97.69 207 ARG B O 1
ATOM 4805 N N . PHE B 1 208 ? -0.765 9.07 17.141 1 95 208 PHE B N 1
ATOM 4806 C CA . PHE B 1 208 ? 0.282 8.383 17.891 1 95 208 PHE B CA 1
ATOM 4807 C C . PHE B 1 208 ? 1.496 9.281 18.078 1 95 208 PHE B C 1
ATOM 48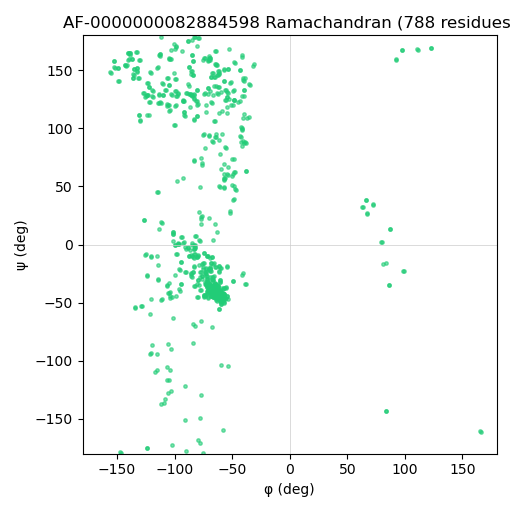09 O O . PHE B 1 208 ? 2.031 9.383 19.188 1 95 208 PHE B O 1
ATOM 4816 N N . MET B 1 209 ? 1.919 9.914 17.062 1 97.12 209 MET B N 1
ATOM 4817 C CA . MET B 1 209 ? 3.049 10.836 17.172 1 97.12 209 MET B CA 1
ATOM 4818 C C . MET B 1 209 ? 2.738 11.969 18.156 1 97.12 209 MET B C 1
ATOM 4820 O O . MET B 1 209 ? 3.584 12.344 18.969 1 97.12 209 MET B O 1
ATOM 4824 N N . LEU B 1 210 ? 1.521 12.469 18.125 1 98.12 210 LEU B N 1
ATOM 4825 C CA . LEU B 1 210 ? 1.14 13.656 18.891 1 98.12 210 LEU B CA 1
ATOM 4826 C C . LEU B 1 210 ? 0.991 13.328 20.375 1 98.12 210 LEU B C 1
ATOM 4828 O O . LEU B 1 210 ? 0.992 14.227 21.203 1 98.12 210 LEU B O 1
ATOM 4832 N N . LEU B 1 211 ? 0.889 12.078 20.75 1 95.19 211 LEU B N 1
ATOM 4833 C CA . LEU B 1 211 ? 0.822 11.656 22.141 1 95.19 211 LEU B CA 1
ATOM 4834 C C . LEU B 1 211 ? 2.092 12.055 22.891 1 95.19 211 LEU B C 1
ATOM 4836 O O . LEU B 1 211 ? 2.084 12.172 24.109 1 95.19 211 LEU B O 1
ATOM 4840 N N . ALA B 1 212 ? 3.111 12.227 22.141 1 95.94 212 ALA B N 1
ATOM 4841 C CA . ALA B 1 212 ? 4.395 12.562 22.766 1 95.94 212 ALA B CA 1
ATOM 4842 C C . ALA B 1 212 ? 4.488 14.055 23.062 1 95.94 212 ALA B C 1
ATOM 4844 O O . ALA B 1 212 ? 5.473 14.516 23.641 1 95.94 212 ALA B O 1
ATOM 4845 N N . HIS B 1 213 ? 3.461 14.82 22.734 1 96.69 213 HIS B N 1
ATOM 4846 C CA . HIS B 1 213 ? 3.49 16.281 22.844 1 96.69 213 HIS B CA 1
ATOM 4847 C C . HIS B 1 213 ? 2.232 16.797 23.516 1 96.69 213 HIS B C 1
ATOM 4849 O O . HIS B 1 213 ? 1.257 16.062 23.688 1 96.69 213 HIS B O 1
ATOM 4855 N N . ASN B 1 214 ? 2.355 18.062 23.906 1 96.31 214 ASN B N 1
ATOM 4856 C CA . ASN B 1 214 ? 1.232 18.719 24.562 1 96.31 214 ASN B CA 1
ATOM 4857 C C . ASN B 1 214 ? 0.655 19.844 23.703 1 96.31 214 ASN B C 1
ATOM 4859 O O . ASN B 1 214 ? 1.38 20.734 23.281 1 96.31 214 ASN B O 1
ATOM 4863 N N . SER B 1 215 ? -0.663 19.812 23.531 1 98 215 SER B N 1
ATOM 4864 C CA . SER B 1 215 ? -1.325 20.812 22.688 1 98 215 SER B CA 1
ATOM 4865 C C . SER B 1 215 ? -1.314 22.188 23.359 1 98 215 SER B C 1
ATOM 4867 O O . SER B 1 215 ? -1.608 23.188 22.719 1 98 215 SER B O 1
ATOM 4869 N N . SER B 1 216 ? -0.926 22.266 24.641 1 98.06 216 SER B N 1
ATOM 4870 C CA . SER B 1 216 ? -0.818 23.531 25.344 1 98.06 216 SER B CA 1
ATOM 4871 C C . SER B 1 216 ? 0.521 24.203 25.078 1 98.06 216 SER B C 1
ATOM 4873 O O . SER B 1 216 ? 0.718 25.375 25.422 1 98.06 216 SER B O 1
ATOM 4875 N N . ASP B 1 217 ? 1.411 23.438 24.469 1 97.88 217 ASP B N 1
ATOM 4876 C CA . ASP B 1 217 ? 2.652 24.047 23.984 1 97.88 217 ASP B CA 1
ATOM 4877 C C . ASP B 1 217 ? 2.484 24.609 22.578 1 97.88 217 ASP B C 1
ATOM 4879 O O . ASP B 1 217 ? 1.851 24 21.734 1 97.88 217 ASP B O 1
ATOM 4883 N N . PRO B 1 218 ? 3.025 25.828 22.359 1 98.56 218 PRO B N 1
ATOM 4884 C CA . PRO B 1 218 ? 2.973 26.359 21 1 98.56 218 PRO B CA 1
ATOM 4885 C C . PRO B 1 218 ? 3.963 25.688 20.062 1 98.56 218 PRO B C 1
ATOM 4887 O O . PRO B 1 218 ? 5.125 26.094 19.984 1 98.56 218 PRO B O 1
ATOM 4890 N N . ILE B 1 219 ? 3.516 24.75 19.391 1 98.5 219 ILE B N 1
ATOM 4891 C CA . ILE B 1 219 ? 4.387 23.938 18.547 1 98.5 219 ILE B CA 1
ATOM 4892 C C . ILE B 1 219 ? 3.611 23.438 17.328 1 98.5 219 ILE B C 1
ATOM 4894 O O . ILE B 1 219 ? 2.381 23.344 17.359 1 98.5 219 ILE B O 1
ATOM 4898 N N . TYR B 1 220 ? 4.312 23.203 16.234 1 98.69 220 TYR B N 1
ATOM 4899 C CA . TYR B 1 220 ? 3.688 22.609 15.062 1 98.69 220 TYR B CA 1
ATOM 4900 C C . TYR B 1 220 ? 4.641 21.641 14.367 1 98.69 220 TYR B C 1
ATOM 4902 O O . TYR B 1 220 ? 5.855 21.703 14.578 1 98.69 220 TYR B O 1
ATOM 4910 N N . PHE B 1 221 ? 4.074 20.656 13.633 1 98.62 221 PHE B N 1
ATOM 4911 C CA . PHE B 1 221 ? 4.844 19.562 13.047 1 98.62 221 PHE B CA 1
ATOM 4912 C C . PHE B 1 221 ? 4.5 19.391 11.57 1 98.62 221 PHE B C 1
ATOM 4914 O O . PHE B 1 221 ? 3.412 19.766 11.133 1 98.62 221 PHE B O 1
ATOM 4921 N N . GLY B 1 222 ? 5.328 18.797 10.789 1 98.5 222 GLY B N 1
ATOM 4922 C CA . GLY B 1 222 ? 5.242 18.469 9.375 1 98.5 222 GLY B CA 1
ATOM 4923 C C . GLY B 1 222 ? 6.578 18.078 8.766 1 98.5 222 GLY B C 1
ATOM 4924 O O . GLY B 1 222 ? 7.457 17.562 9.461 1 98.5 222 GLY B O 1
ATOM 4925 N N . CYS B 1 223 ? 6.59 18.172 7.492 1 97.88 223 CYS B N 1
ATOM 4926 C CA . CYS B 1 223 ? 7.875 18.031 6.816 1 97.88 223 CYS B CA 1
ATOM 4927 C C . CYS B 1 223 ? 8.672 19.328 6.875 1 97.88 223 CYS B C 1
ATOM 4929 O O . CYS B 1 223 ? 8.383 20.266 6.129 1 97.88 223 CYS B O 1
ATOM 4931 N N . ARG B 1 224 ? 9.734 19.281 7.648 1 97.81 224 ARG B N 1
ATOM 4932 C CA . ARG B 1 224 ? 10.453 20.516 7.945 1 97.81 224 ARG B CA 1
ATOM 4933 C C . ARG B 1 224 ? 11.469 20.828 6.848 1 97.81 224 ARG B C 1
ATOM 4935 O O . ARG B 1 224 ? 12.273 19.984 6.473 1 97.81 224 ARG B O 1
ATOM 4942 N N . ASN B 1 225 ? 11.328 22.062 6.406 1 97.19 225 ASN B N 1
ATOM 4943 C CA . ASN B 1 225 ? 12.234 22.578 5.387 1 97.19 225 ASN B CA 1
ATOM 4944 C C . ASN B 1 225 ? 13.117 23.703 5.945 1 97.19 225 ASN B C 1
ATOM 4946 O O . ASN B 1 225 ? 12.75 24.359 6.918 1 97.19 225 ASN B O 1
ATOM 4950 N N . ARG B 1 226 ? 14.164 24 5.258 1 94.12 226 ARG B N 1
ATOM 4951 C CA . ARG B 1 226 ? 15.195 24.844 5.836 1 94.12 226 ARG B CA 1
ATOM 4952 C C . ARG B 1 226 ? 15.148 26.25 5.238 1 94.12 226 ARG B C 1
ATOM 4954 O O . ARG B 1 226 ? 15.258 27.25 5.961 1 94.12 226 ARG B O 1
ATOM 4961 N N . PRO B 1 227 ? 14.961 26.359 4.008 1 91.69 227 PRO B N 1
ATOM 4962 C CA . PRO B 1 227 ? 15.18 27.688 3.414 1 91.69 227 PRO B CA 1
ATOM 4963 C C . PRO B 1 227 ? 14.156 28.719 3.885 1 91.69 227 PRO B C 1
ATOM 4965 O O . PRO B 1 227 ? 13.039 28.359 4.25 1 91.69 227 PRO B O 1
ATOM 4968 N N . PHE B 1 228 ? 14.57 30.047 4 1 91.12 228 PHE B N 1
ATOM 4969 C CA . PHE B 1 228 ? 13.727 31.234 4.133 1 91.12 228 PHE B CA 1
ATOM 4970 C C . PHE B 1 228 ? 13.383 31.484 5.598 1 91.12 228 PHE B C 1
ATOM 4972 O O . PHE B 1 228 ? 13.109 32.625 5.984 1 91.12 228 PHE B O 1
ATOM 4979 N N . VAL B 1 229 ? 13.219 30.438 6.348 1 94.69 229 VAL B N 1
ATOM 4980 C CA . VAL B 1 229 ? 12.859 30.562 7.754 1 94.69 229 VAL B CA 1
ATOM 4981 C C . VAL B 1 229 ? 13.945 29.938 8.625 1 94.69 229 VAL B C 1
ATOM 4983 O O . VAL B 1 229 ? 14.297 28.766 8.445 1 94.69 229 VAL B O 1
ATOM 4986 N N . LYS B 1 230 ? 14.461 30.641 9.617 1 95.31 230 LYS B N 1
ATOM 4987 C CA . LYS B 1 230 ? 15.609 30.219 10.398 1 95.31 230 LYS B CA 1
ATOM 4988 C C . LYS B 1 230 ? 15.336 28.891 11.102 1 95.31 230 LYS B C 1
ATOM 4990 O O . LYS B 1 230 ? 16.141 27.953 11.023 1 95.31 230 LYS B O 1
ATOM 4995 N N . GLN B 1 231 ? 14.211 28.828 11.766 1 97.12 231 GLN B N 1
ATOM 4996 C CA . GLN B 1 231 ? 13.914 27.578 12.477 1 97.12 231 GLN B CA 1
ATOM 4997 C C . GLN B 1 231 ? 13.375 26.516 11.531 1 97.12 231 GLN B C 1
ATOM 4999 O O . GLN B 1 231 ? 13.188 25.359 11.93 1 97.12 231 GLN B O 1
ATOM 5004 N N . GLY B 1 232 ? 13.102 26.906 10.344 1 97.44 232 GLY B N 1
ATOM 5005 C CA . GLY B 1 232 ? 12.477 26.016 9.375 1 97.44 232 GLY B CA 1
ATOM 5006 C C . GLY B 1 232 ? 10.969 26.203 9.289 1 97.44 232 GLY B C 1
ATOM 5007 O O . GLY B 1 232 ? 10.383 26.922 10.094 1 97.44 232 GLY B O 1
ATOM 5008 N N . TRP B 1 233 ? 10.438 25.625 8.289 1 97.62 233 TRP B N 1
ATOM 5009 C CA . TRP B 1 233 ? 9 25.641 8.047 1 97.62 233 TRP B CA 1
ATOM 5010 C C . TRP B 1 233 ? 8.516 24.297 7.539 1 97.62 233 TRP B C 1
ATOM 5012 O O . TRP B 1 233 ? 9.32 23.438 7.172 1 97.62 233 TRP B O 1
ATOM 5022 N N . MET B 1 234 ? 7.227 24.016 7.672 1 98.62 234 MET B N 1
ATOM 5023 C CA . MET B 1 234 ? 6.676 22.719 7.277 1 98.62 234 MET B CA 1
ATOM 5024 C C . MET B 1 234 ? 6.074 22.781 5.879 1 98.62 234 MET B C 1
ATOM 5026 O O . MET B 1 234 ? 5.258 23.672 5.59 1 98.62 234 MET B O 1
ATOM 5030 N N . SER B 1 235 ? 6.504 21.812 5.098 1 97.19 235 SER B N 1
ATOM 5031 C CA . SER B 1 235 ? 5.945 21.719 3.752 1 97.19 235 SER B CA 1
ATOM 5032 C C . SER B 1 235 ? 4.426 21.594 3.791 1 97.19 235 SER B C 1
ATOM 5034 O O . SER B 1 235 ? 3.875 20.859 4.617 1 97.19 235 SER B O 1
ATOM 5036 N N . GLY B 1 236 ? 3.748 22.25 2.867 1 96.44 236 GLY B N 1
ATOM 5037 C CA . GLY B 1 236 ? 2.295 22.297 2.855 1 96.44 236 GLY B CA 1
ATOM 5038 C C . GLY B 1 236 ? 1.668 21.047 2.283 1 96.44 236 GLY B C 1
ATOM 5039 O O . GLY B 1 236 ? 0.58 20.641 2.701 1 96.44 236 GLY B O 1
ATOM 5040 N N . GLY B 1 237 ? 2.305 20.406 1.392 1 95.44 237 GLY B N 1
ATOM 5041 C CA . GLY B 1 237 ? 1.766 19.297 0.615 1 95.44 237 GLY B CA 1
ATOM 5042 C C . GLY B 1 237 ? 1.358 18.109 1.468 1 95.44 237 GLY B C 1
ATOM 5043 O O . GLY B 1 237 ? 0.191 17.719 1.473 1 95.44 237 GLY B O 1
ATOM 5044 N N . PRO B 1 238 ? 2.305 17.625 2.248 1 97.62 238 PRO B N 1
ATOM 5045 C CA . PRO B 1 238 ? 1.959 16.5 3.121 1 97.62 238 PRO B CA 1
ATOM 5046 C C . PRO B 1 238 ? 1.112 16.938 4.32 1 97.62 238 PRO B C 1
ATOM 5048 O O . PRO B 1 238 ? 0.636 16.078 5.074 1 97.62 238 PRO B O 1
ATOM 5051 N N . GLY B 1 239 ? 0.94 18.25 4.484 1 98.38 239 GLY B N 1
ATOM 5052 C CA . GLY B 1 239 ? 0.207 18.781 5.625 1 98.38 239 GLY B CA 1
ATOM 5053 C C . GLY B 1 239 ? 1.1 19.109 6.809 1 98.38 239 GLY B C 1
ATOM 5054 O O . GLY B 1 239 ? 2.26 18.688 6.852 1 98.38 239 GLY B O 1
ATOM 5055 N N . TYR B 1 240 ? 0.546 19.953 7.637 1 98.88 240 TYR B N 1
ATOM 5056 C CA . TYR B 1 240 ? 1.175 20.266 8.914 1 98.88 240 TYR B CA 1
ATOM 5057 C C . TYR B 1 240 ? 0.13 20.422 10.016 1 98.88 240 TYR B C 1
ATOM 5059 O O . TYR B 1 240 ? -1.03 20.734 9.742 1 98.88 240 TYR B O 1
ATOM 5067 N N . VAL B 1 241 ? 0.595 20.156 11.227 1 98.94 241 VAL B N 1
ATOM 5068 C CA . VAL B 1 241 ? -0.345 20.125 12.336 1 98.94 241 VAL B CA 1
ATOM 5069 C C . VAL B 1 241 ? 0.09 21.109 13.414 1 98.94 241 VAL B C 1
ATOM 5071 O O . VAL B 1 241 ? 1.271 21.188 13.758 1 98.94 241 VAL B O 1
ATOM 5074 N N . LEU B 1 242 ? -0.865 21.969 13.82 1 98.94 242 LEU B N 1
ATOM 5075 C CA . LEU B 1 242 ? -0.621 22.953 14.859 1 98.94 242 LEU B CA 1
ATOM 5076 C C . LEU B 1 242 ? -1.305 22.562 16.172 1 98.94 242 LEU B C 1
ATOM 5078 O O . LEU B 1 242 ? -2.438 22.062 16.156 1 98.94 242 LEU B O 1
ATOM 5082 N N . SER B 1 243 ? -0.634 22.844 17.266 1 98.88 243 SER B N 1
ATOM 5083 C CA . SER B 1 243 ? -1.283 22.703 18.578 1 98.88 243 SER B CA 1
ATOM 5084 C C . SER B 1 243 ? -2.348 23.766 18.781 1 98.88 243 SER B C 1
ATOM 5086 O O . SER B 1 243 ? -2.352 24.797 18.078 1 98.88 243 SER B O 1
ATOM 5088 N N . ARG B 1 244 ? -3.158 23.516 19.672 1 98.81 244 ARG B N 1
ATOM 5089 C CA . ARG B 1 244 ? -4.172 24.5 20.031 1 98.81 244 ARG B CA 1
ATOM 5090 C C . ARG B 1 244 ? -3.529 25.828 20.391 1 98.81 244 ARG B C 1
ATOM 5092 O O . ARG B 1 244 ? -3.982 26.891 19.938 1 98.81 244 ARG B O 1
ATOM 5099 N N . GLU B 1 245 ? -2.496 25.734 21.203 1 98.75 245 GLU B N 1
ATOM 5100 C CA . GLU B 1 245 ? -1.808 26.969 21.609 1 98.75 245 GLU B CA 1
ATOM 5101 C C . GLU B 1 245 ? -1.17 27.656 20.406 1 98.75 245 GLU B C 1
ATOM 5103 O O . GLU B 1 245 ? -1.127 28.891 20.359 1 98.75 245 GLU B O 1
ATOM 5108 N N . ALA B 1 246 ? -0.7 26.906 19.5 1 98.81 246 ALA B N 1
ATO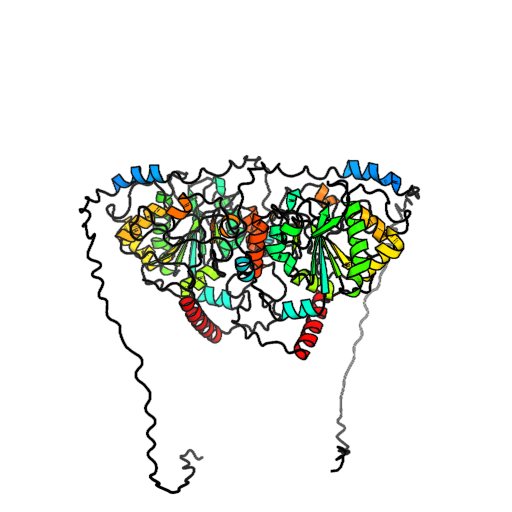M 5109 C CA . ALA B 1 246 ? -0.086 27.5 18.297 1 98.81 246 ALA B CA 1
ATOM 5110 C C . ALA B 1 246 ? -1.109 28.281 17.484 1 98.81 246 ALA B C 1
ATOM 5112 O O . ALA B 1 246 ? -0.818 29.375 17 1 98.81 246 ALA B O 1
ATOM 5113 N N . VAL B 1 247 ? -2.273 27.719 17.297 1 98.81 247 VAL B N 1
ATOM 5114 C CA . VAL B 1 247 ? -3.322 28.422 16.562 1 98.81 247 VAL B CA 1
ATOM 5115 C C . VAL B 1 247 ? -3.709 29.703 17.297 1 98.81 247 VAL B C 1
ATOM 5117 O O . VAL B 1 247 ? -3.877 30.75 16.672 1 98.81 247 VAL B O 1
ATOM 5120 N N . LYS B 1 248 ? -3.814 29.609 18.562 1 98.62 248 LYS B N 1
ATOM 5121 C CA . LYS B 1 248 ? -4.191 30.75 19.375 1 98.62 248 LYS B CA 1
ATOM 5122 C C . LYS B 1 248 ? -3.195 31.906 19.219 1 98.62 248 LYS B C 1
ATOM 5124 O O . LYS B 1 248 ? -3.588 33.031 18.938 1 98.62 248 LYS B O 1
ATOM 5129 N N . VAL B 1 249 ? -1.975 31.578 19.391 1 98.25 249 VAL B N 1
ATOM 5130 C CA . VAL B 1 249 ? -0.93 32.594 19.312 1 98.25 249 VAL B CA 1
ATOM 5131 C C . VAL B 1 249 ? -0.838 33.156 17.891 1 98.25 249 VAL B C 1
ATOM 5133 O O . VAL B 1 249 ? -0.587 34.344 17.688 1 98.25 249 VAL B O 1
ATOM 5136 N N . LEU B 1 250 ? -1.001 32.281 16.891 1 98.38 250 LEU B N 1
ATOM 5137 C CA . LEU B 1 250 ? -0.974 32.688 15.5 1 98.38 250 LEU B CA 1
ATOM 5138 C C . LEU B 1 250 ? -2.021 33.781 15.234 1 98.38 250 LEU B C 1
ATOM 5140 O O . LEU B 1 250 ? -1.725 34.812 14.617 1 98.38 250 LEU B O 1
ATOM 5144 N N . VAL B 1 251 ? -3.227 33.594 15.711 1 97.62 251 VAL B N 1
ATOM 5145 C CA . VAL B 1 251 ? -4.328 34.5 15.406 1 97.62 251 VAL B CA 1
ATOM 5146 C C . VAL B 1 251 ? -4.234 35.75 16.281 1 97.62 251 VAL B C 1
ATOM 5148 O O . VAL B 1 251 ? -4.293 36.875 15.789 1 97.62 251 VAL B O 1
ATOM 5151 N N . GLU B 1 252 ? -3.99 35.625 17.562 1 97.5 252 GLU B N 1
ATOM 5152 C CA . GLU B 1 252 ? -4.008 36.719 18.5 1 97.5 252 GLU B CA 1
ATOM 5153 C C . GLU B 1 252 ? -2.805 37.656 18.297 1 97.5 252 GLU B C 1
ATOM 5155 O O . GLU B 1 252 ? -2.934 38.875 18.328 1 97.5 252 GLU B O 1
ATOM 5160 N N . ASP B 1 253 ? -1.67 37 18.062 1 96.62 253 ASP B N 1
ATOM 5161 C CA . ASP B 1 253 ? -0.438 37.781 18.031 1 96.62 2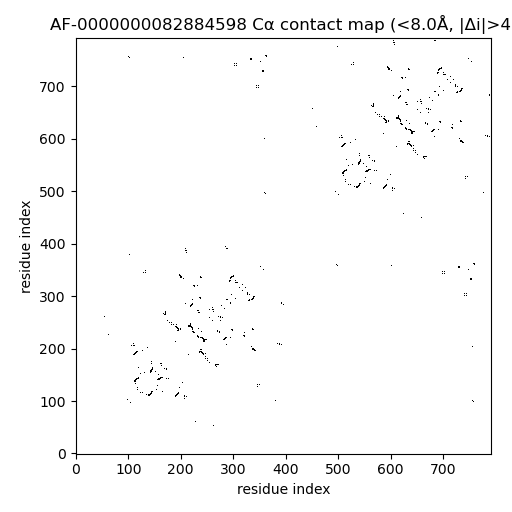53 ASP B CA 1
ATOM 5162 C C . ASP B 1 253 ? 0.087 37.938 16.609 1 96.62 253 ASP B C 1
ATOM 5164 O O . ASP B 1 253 ? 0.702 38.938 16.266 1 96.62 253 ASP B O 1
ATOM 5168 N N . GLY B 1 254 ? -0.096 36.906 15.82 1 96.25 254 GLY B N 1
ATOM 5169 C CA . GLY B 1 254 ? 0.478 36.906 14.484 1 96.25 254 GLY B CA 1
ATOM 5170 C C . GLY B 1 254 ? -0.37 37.625 13.461 1 96.25 254 GLY B C 1
ATOM 5171 O O . GLY B 1 254 ? -0.056 38.75 13.078 1 96.25 254 GLY B O 1
ATOM 5172 N N . LEU B 1 255 ? -1.511 37.062 13.156 1 93.75 255 LEU B N 1
ATOM 5173 C CA . LEU B 1 255 ? -2.361 37.562 12.078 1 93.75 255 LEU B CA 1
ATOM 5174 C C . LEU B 1 255 ? -2.883 38.969 12.398 1 93.75 255 LEU B C 1
ATOM 5176 O O . LEU B 1 255 ? -3.232 39.719 11.492 1 93.75 255 LEU B O 1
ATOM 5180 N N . SER B 1 256 ? -2.854 39.312 13.609 1 90 256 SER B N 1
ATOM 5181 C CA . SER B 1 256 ? -3.332 40.625 14.031 1 90 256 SER B CA 1
ATOM 5182 C C . SER B 1 256 ? -2.24 41.688 13.891 1 90 256 SER B C 1
ATOM 5184 O O . SER B 1 256 ? -2.504 42.875 14.023 1 90 256 SER B O 1
ATOM 5186 N N . ASN B 1 257 ? -1.024 41.281 13.625 1 91.5 257 ASN B N 1
ATOM 5187 C CA . ASN B 1 257 ? 0.126 42.188 13.547 1 91.5 257 ASN B CA 1
ATOM 5188 C C . ASN B 1 257 ? 0.813 42.094 12.188 1 91.5 257 ASN B C 1
ATOM 5190 O O . ASN B 1 257 ? 1.534 41.125 11.914 1 91.5 257 ASN B O 1
ATOM 5194 N N . PRO B 1 258 ? 0.744 43.062 11.406 1 87.88 258 PRO B N 1
ATOM 5195 C CA . PRO B 1 258 ? 1.319 43.031 10.055 1 87.88 258 PRO B CA 1
ATOM 5196 C C . PRO B 1 258 ? 2.844 42.938 10.07 1 87.88 258 PRO B C 1
ATOM 5198 O O . PRO B 1 258 ? 3.455 42.594 9.047 1 87.88 258 PRO B O 1
ATOM 5201 N N . GLU B 1 259 ? 3.441 43.219 11.172 1 89.81 259 GLU B N 1
ATOM 5202 C CA . GLU B 1 259 ? 4.891 43.094 11.297 1 89.81 259 GLU B CA 1
ATOM 5203 C C . GLU B 1 259 ? 5.312 41.656 11.422 1 89.81 259 GLU B C 1
ATOM 5205 O O . GLU B 1 259 ? 6.461 41.281 11.141 1 89.81 259 GLU B O 1
ATOM 5210 N N . TYR B 1 260 ? 4.355 40.875 11.82 1 91.19 260 TYR B N 1
ATOM 5211 C CA . TYR B 1 260 ? 4.684 39.469 12.078 1 91.19 260 TYR B CA 1
ATOM 5212 C C . TYR B 1 260 ? 4.223 38.594 10.93 1 91.19 260 TYR B C 1
ATOM 5214 O O . TYR B 1 260 ? 4.953 37.688 10.5 1 91.19 260 TYR B O 1
ATOM 5222 N N . CYS B 1 261 ? 3.055 38.812 10.477 1 92.31 261 CYS B N 1
ATOM 5223 C CA . CYS B 1 261 ? 2.506 38.031 9.383 1 92.31 261 CYS B CA 1
ATOM 5224 C C . CYS B 1 261 ? 2.166 38.906 8.188 1 92.31 261 CYS B C 1
ATOM 5226 O O . CYS B 1 261 ? 1.5 39.938 8.344 1 92.31 261 CYS B O 1
ATOM 5228 N N . LYS B 1 262 ? 2.619 38.406 7.039 1 85.62 262 LYS B N 1
ATOM 5229 C CA . LYS B 1 262 ? 2.369 39.156 5.816 1 85.62 262 LYS B CA 1
ATOM 5230 C C . LYS B 1 262 ? 0.88 39.469 5.645 1 85.62 262 LYS B C 1
ATOM 5232 O O . LYS B 1 262 ? 0.059 38.531 5.648 1 85.62 262 LYS B O 1
ATOM 5237 N N . TYR B 1 263 ? 0.631 40.656 5.398 1 82.69 263 TYR B N 1
ATOM 5238 C CA . TYR B 1 263 ? -0.762 41.062 5.266 1 82.69 263 TYR B CA 1
ATOM 5239 C C . TYR B 1 263 ? -1.289 40.75 3.869 1 82.69 263 TYR B C 1
ATOM 5241 O O . TYR B 1 263 ? -2.449 40.375 3.705 1 82.69 263 TYR B O 1
ATOM 5249 N N . LYS B 1 264 ? -0.414 40.906 2.877 1 81.25 264 LYS B N 1
ATOM 5250 C CA . LYS B 1 264 ? -0.82 40.656 1.503 1 81.25 264 LYS B CA 1
ATOM 5251 C C . LYS B 1 264 ? -1.194 39.188 1.329 1 81.25 264 LYS B C 1
ATOM 5253 O O . LYS B 1 264 ? -0.686 38.312 2.047 1 81.25 264 LYS B O 1
ATOM 5258 N N . ASP B 1 265 ? -1.984 38.906 0.409 1 81.19 265 ASP B N 1
ATOM 5259 C CA . ASP B 1 265 ? -2.646 37.625 0.288 1 81.19 265 ASP B CA 1
ATOM 5260 C C . ASP B 1 265 ? -1.863 36.688 -0.633 1 81.19 265 ASP B C 1
ATOM 5262 O O . ASP B 1 265 ? -2.248 35.531 -0.828 1 81.19 265 ASP B O 1
ATOM 5266 N N . ASP B 1 266 ? -0.748 37.094 -1.03 1 80.81 266 ASP B N 1
ATOM 5267 C CA . ASP B 1 266 ? -0.034 36.312 -2.043 1 80.81 266 ASP B CA 1
ATOM 5268 C C . ASP B 1 266 ? 1.129 35.531 -1.424 1 80.81 266 ASP B C 1
ATOM 5270 O O . ASP B 1 266 ? 1.516 35.781 -0.283 1 80.81 266 ASP B O 1
ATOM 5274 N N . GLY B 1 267 ? 1.563 34.469 -2.201 1 83.12 267 GLY B N 1
ATOM 5275 C CA . GLY B 1 267 ? 2.73 33.688 -1.793 1 83.12 267 GLY B CA 1
ATOM 5276 C C . GLY B 1 267 ? 2.395 32.281 -1.352 1 83.12 267 GLY B C 1
ATOM 5277 O O . GLY B 1 267 ? 1.23 31.969 -1.1 1 83.12 267 GLY B O 1
ATOM 5278 N N . PRO B 1 268 ? 3.48 31.484 -1.226 1 89.94 268 PRO B N 1
ATOM 5279 C CA . PRO B 1 268 ? 3.271 30.109 -0.739 1 89.94 268 PRO B CA 1
ATOM 5280 C C . PRO B 1 268 ? 2.838 30.078 0.725 1 89.94 268 PRO B C 1
ATOM 5282 O O . PRO B 1 268 ? 3.555 30.562 1.6 1 89.94 268 PRO B O 1
ATOM 5285 N N . GLU B 1 269 ? 1.727 29.484 0.925 1 93.56 269 GLU B N 1
ATOM 5286 C CA . GLU B 1 269 ? 1.093 29.562 2.238 1 93.56 269 GLU B CA 1
ATOM 5287 C C . GLU B 1 269 ? 1.945 28.875 3.301 1 93.56 269 GLU B C 1
ATOM 5289 O O . GLU B 1 269 ? 1.967 29.297 4.457 1 93.56 269 GLU B O 1
ATOM 5294 N N . ASP B 1 270 ? 2.682 27.766 2.932 1 95.69 270 ASP B N 1
ATOM 5295 C CA . ASP B 1 270 ? 3.453 27 3.904 1 95.69 270 ASP B CA 1
ATOM 5296 C C . ASP B 1 270 ? 4.688 27.781 4.363 1 95.69 270 ASP B C 1
ATOM 5298 O O . ASP B 1 270 ? 5.039 27.75 5.543 1 95.69 270 ASP B O 1
ATOM 5302 N N . VAL B 1 271 ? 5.262 28.578 3.48 1 94.94 271 VAL B N 1
ATOM 5303 C CA . VAL B 1 271 ? 6.395 29.422 3.855 1 94.94 271 VAL B CA 1
ATOM 5304 C C . VAL B 1 271 ? 5.914 30.594 4.695 1 94.94 271 VAL B C 1
ATOM 5306 O O . VAL B 1 271 ? 6.516 30.922 5.723 1 94.94 271 VAL B O 1
ATOM 5309 N N . GLN B 1 272 ? 4.848 31.203 4.27 1 94.88 272 GLN B N 1
ATOM 5310 C CA . GLN B 1 272 ? 4.332 32.375 4.953 1 94.88 272 GLN B CA 1
ATOM 5311 C C . GLN B 1 272 ? 3.914 32.062 6.383 1 94.88 272 GLN B C 1
ATOM 5313 O O . GLN B 1 272 ? 4.188 32.812 7.309 1 94.88 272 GLN B O 1
ATOM 5318 N N . ILE B 1 273 ? 3.277 30.953 6.527 1 97.31 273 ILE B N 1
ATOM 5319 C CA . ILE B 1 273 ? 2.857 30.625 7.883 1 97.31 273 ILE B CA 1
ATOM 5320 C C . ILE B 1 273 ? 4.078 30.281 8.734 1 97.31 273 ILE B C 1
ATOM 5322 O O . ILE B 1 273 ? 4.105 30.562 9.93 1 97.31 273 ILE B O 1
ATOM 5326 N N . GLY B 1 274 ? 5.082 29.625 8.125 1 97.62 274 GLY B N 1
ATOM 5327 C CA . GLY B 1 274 ? 6.32 29.359 8.844 1 97.62 274 GLY B CA 1
ATOM 5328 C C . GLY B 1 274 ? 6.984 30.625 9.359 1 97.62 274 GLY B C 1
ATOM 5329 O O . GLY B 1 274 ? 7.449 30.672 10.5 1 97.62 274 GLY B O 1
ATOM 5330 N N . LEU B 1 275 ? 7.004 31.625 8.531 1 96.19 275 LEU B N 1
ATOM 5331 C CA . LEU B 1 275 ? 7.562 32.906 8.914 1 96.19 275 LEU B CA 1
ATOM 5332 C C . LEU B 1 275 ? 6.785 33.531 10.078 1 96.19 275 LEU B C 1
ATOM 5334 O O . LEU B 1 275 ? 7.379 34.031 11.039 1 96.19 275 LEU B O 1
ATOM 5338 N N . CYS B 1 276 ? 5.543 33.469 9.992 1 96.75 276 CYS B N 1
ATOM 5339 C CA . CYS B 1 276 ? 4.676 34 11.023 1 96.75 276 CYS B CA 1
ATOM 5340 C C . CYS B 1 276 ? 4.871 33.281 12.344 1 96.75 276 CYS B C 1
ATOM 5342 O O . CYS B 1 276 ? 5.023 33.906 13.391 1 96.75 276 CYS B O 1
ATOM 5344 N N . LEU B 1 277 ? 4.859 31.969 12.25 1 98.44 277 LEU B N 1
ATOM 5345 C CA . LEU B 1 277 ? 4.949 31.156 13.461 1 98.44 277 LEU B CA 1
ATOM 5346 C C . LEU B 1 277 ? 6.281 31.375 14.164 1 98.44 277 LEU B C 1
ATOM 5348 O O . LEU B 1 277 ? 6.34 31.391 15.398 1 98.44 277 LEU B O 1
ATOM 5352 N N . GLU B 1 278 ? 7.312 31.547 13.445 1 97.81 278 GLU B N 1
ATOM 5353 C CA . GLU B 1 278 ? 8.602 31.844 14.055 1 97.81 278 GLU B CA 1
ATOM 5354 C C . GLU B 1 278 ? 8.555 33.188 14.812 1 97.81 278 GLU B C 1
ATOM 5356 O O . GLU B 1 278 ? 9.062 33.281 15.93 1 97.81 278 GLU B O 1
ATOM 5361 N N . LYS B 1 279 ? 7.941 34.156 14.266 1 97 279 LYS B N 1
ATOM 5362 C CA . LYS B 1 279 ? 7.906 35.5 14.836 1 97 279 LYS B CA 1
ATOM 5363 C C . LYS B 1 279 ? 7.105 35.5 16.141 1 97 279 LYS B C 1
ATOM 5365 O O . LYS B 1 279 ? 7.367 36.344 17.031 1 97 279 LYS B O 1
ATOM 5370 N N . VAL B 1 280 ? 6.172 34.625 16.219 1 97.62 280 VAL B N 1
ATOM 5371 C CA . VAL B 1 280 ? 5.344 34.625 17.422 1 97.62 280 VAL B CA 1
ATOM 5372 C C . VAL B 1 280 ? 5.809 33.5 18.359 1 97.62 280 VAL B C 1
ATOM 5374 O O . VAL B 1 280 ? 5.07 33.094 19.266 1 97.62 280 VAL B O 1
ATOM 5377 N N . ASN B 1 281 ? 6.887 32.906 18.125 1 97.19 281 ASN B N 1
ATOM 5378 C CA . ASN B 1 281 ? 7.605 31.969 19 1 97.19 281 ASN B CA 1
ATOM 5379 C C . ASN B 1 281 ? 6.891 30.625 19.094 1 97.19 281 ASN B C 1
ATOM 5381 O O . ASN B 1 281 ? 6.797 30.047 20.172 1 97.19 281 ASN B O 1
ATOM 5385 N N . VAL B 1 282 ? 6.277 30.219 18.016 1 98.44 282 VAL B N 1
ATOM 5386 C CA . VAL B 1 282 ? 5.801 28.844 17.906 1 98.44 282 VAL B CA 1
ATOM 5387 C C . VAL B 1 282 ? 6.93 27.953 17.391 1 98.44 282 VAL B C 1
ATOM 5389 O O . VAL B 1 282 ? 7.527 28.234 16.344 1 98.44 282 VAL B O 1
ATOM 5392 N N . THR B 1 283 ? 7.172 26.906 18.047 1 98.12 283 THR B N 1
ATOM 5393 C CA . THR B 1 283 ? 8.312 26.047 17.766 1 98.12 283 THR B CA 1
ATOM 5394 C C . THR B 1 283 ? 8.016 25.125 16.578 1 98.12 283 THR B C 1
ATOM 5396 O O . THR B 1 283 ? 6.934 24.547 16.484 1 98.12 283 THR B O 1
ATOM 5399 N N . ALA B 1 284 ? 9 25.078 15.672 1 98.06 284 ALA B N 1
ATOM 5400 C CA . ALA B 1 284 ? 8.953 24.047 14.641 1 98.06 284 ALA B CA 1
ATOM 5401 C C . ALA B 1 284 ? 9.523 22.734 15.156 1 98.06 284 ALA B C 1
ATOM 5403 O O . ALA B 1 284 ? 10.742 22.578 15.258 1 98.06 284 ALA B O 1
ATOM 5404 N N . GLY B 1 285 ? 8.641 21.781 15.391 1 97.38 285 GLY B N 1
ATOM 5405 C CA . GLY B 1 285 ? 9.07 20.531 15.984 1 97.38 285 GLY B CA 1
ATOM 5406 C C . GLY B 1 285 ? 9.602 19.531 14.969 1 97.38 285 GLY B C 1
ATOM 5407 O O . GLY B 1 285 ? 9.406 19.719 13.758 1 97.38 285 GLY B O 1
ATOM 5408 N N . ASP B 1 286 ? 10.328 18.516 15.477 1 97.38 286 ASP B N 1
ATOM 5409 C CA . ASP B 1 286 ? 10.828 17.422 14.664 1 97.38 286 ASP B CA 1
ATOM 5410 C C . ASP B 1 286 ? 9.844 16.25 14.641 1 97.38 286 ASP B C 1
ATOM 5412 O O . ASP B 1 286 ? 9.648 15.57 15.648 1 97.38 286 ASP B O 1
ATOM 5416 N N . SER B 1 287 ? 9.25 16.016 13.523 1 97.75 287 SER B N 1
ATOM 5417 C CA . SER B 1 287 ? 8.211 15.008 13.406 1 97.75 287 SER B CA 1
ATOM 5418 C C . SER B 1 287 ? 8.805 13.641 13.078 1 97.75 287 SER B C 1
ATOM 5420 O O . SER B 1 287 ? 8.078 12.648 12.969 1 97.75 287 SER B O 1
ATOM 5422 N N . ARG B 1 288 ? 10.109 13.477 12.891 1 96.62 288 ARG B N 1
ATOM 5423 C CA . ARG B 1 288 ? 10.742 12.203 12.555 1 96.62 288 ARG B CA 1
ATOM 5424 C C . ARG B 1 288 ? 10.688 11.242 13.734 1 96.62 288 ARG B C 1
ATOM 5426 O O . ARG B 1 288 ? 10.469 11.664 14.875 1 96.62 288 ARG B O 1
ATOM 5433 N N . ASP B 1 289 ? 10.859 9.977 13.391 1 94.19 289 ASP B N 1
ATOM 5434 C CA . ASP B 1 289 ? 10.844 9.008 14.477 1 94.19 289 ASP B CA 1
ATOM 5435 C C . ASP B 1 289 ? 12.211 8.914 15.156 1 94.19 289 ASP B C 1
ATOM 5437 O O . ASP B 1 289 ? 13.125 9.664 14.812 1 94.19 289 ASP B O 1
ATOM 5441 N N . SER B 1 290 ? 12.305 8.086 16.172 1 91.62 290 SER B N 1
ATOM 5442 C CA . SER B 1 290 ? 13.5 8.016 17.016 1 91.62 290 SER B CA 1
ATOM 5443 C C . SER B 1 290 ? 14.727 7.633 16.188 1 91.62 290 SER B C 1
ATOM 5445 O O . SER B 1 290 ? 15.859 7.93 16.594 1 91.62 290 SER B O 1
ATOM 5447 N N . LYS B 1 291 ? 14.539 7.043 15.023 1 90.81 291 LYS B N 1
ATOM 5448 C CA . LYS B 1 291 ? 15.648 6.633 14.164 1 90.81 291 LYS B CA 1
ATOM 5449 C C . LYS B 1 291 ? 15.93 7.684 13.094 1 90.81 291 LYS B C 1
ATOM 5451 O O . LYS B 1 291 ? 16.766 7.473 12.219 1 90.81 291 LYS B O 1
ATOM 5456 N N . GLY B 1 292 ? 15.188 8.734 13.133 1 93.62 292 GLY B N 1
ATOM 5457 C CA . GLY B 1 292 ? 15.383 9.812 12.172 1 93.62 292 GLY B CA 1
ATOM 5458 C C . GLY B 1 292 ? 14.617 9.602 10.883 1 93.62 292 GLY B C 1
ATOM 5459 O O . GLY B 1 292 ? 14.891 10.258 9.875 1 93.62 292 GLY B O 1
ATOM 5460 N N . ARG B 1 293 ? 13.695 8.68 10.883 1 94.62 293 ARG B N 1
ATOM 5461 C CA . ARG B 1 293 ? 12.914 8.398 9.68 1 94.62 293 ARG B CA 1
ATOM 5462 C C . ARG B 1 293 ? 11.711 9.328 9.57 1 94.62 293 ARG B C 1
ATOM 5464 O O . ARG B 1 293 ? 11.094 9.664 10.578 1 94.62 293 ARG B O 1
ATOM 5471 N N . TRP B 1 294 ? 11.336 9.617 8.391 1 95.44 294 TRP B N 1
ATOM 5472 C CA . TRP B 1 294 ? 10.359 10.672 8.117 1 95.44 294 TRP B CA 1
ATOM 5473 C C . TRP B 1 294 ? 8.938 10.141 8.258 1 95.44 294 TRP B C 1
ATOM 5475 O O . TRP B 1 294 ? 8.656 8.992 7.91 1 95.44 294 TRP B O 1
ATOM 5485 N N . ARG B 1 295 ? 8.023 11.008 8.727 1 97.44 295 ARG B N 1
ATOM 5486 C CA . ARG B 1 295 ? 6.629 10.617 8.891 1 97.44 295 ARG B CA 1
ATOM 5487 C C . ARG B 1 295 ? 5.73 11.398 7.938 1 97.44 295 ARG B C 1
ATOM 5489 O O . ARG B 1 295 ? 4.652 10.93 7.566 1 97.44 295 ARG B O 1
ATOM 5496 N N . PHE B 1 296 ? 6.109 12.617 7.605 1 98.12 296 PHE B N 1
ATOM 5497 C CA . PHE B 1 296 ? 5.414 13.438 6.621 1 98.12 296 PHE B CA 1
ATOM 5498 C C . PHE B 1 296 ? 6.184 13.477 5.305 1 98.12 296 PHE B C 1
ATOM 5500 O O . PHE B 1 296 ? 7.254 14.086 5.227 1 98.12 296 PHE B O 1
ATOM 5507 N N . MET B 1 297 ? 5.59 12.945 4.273 1 96.06 297 MET B N 1
ATOM 5508 C CA . MET B 1 297 ? 6.324 12.805 3.018 1 96.06 297 MET B CA 1
ATOM 5509 C C . MET B 1 297 ? 5.844 13.82 1.988 1 96.06 297 MET B C 1
ATOM 5511 O O . MET B 1 297 ? 4.699 13.758 1.536 1 96.06 297 MET B O 1
ATOM 5515 N N . PRO B 1 298 ? 6.73 14.672 1.506 1 95.44 298 PRO B N 1
ATOM 5516 C CA . PRO B 1 298 ? 6.301 15.766 0.639 1 95.44 298 PRO B CA 1
ATOM 5517 C C . PRO B 1 298 ? 6.133 15.344 -0.817 1 95.44 298 PRO B C 1
ATOM 5519 O O . PRO B 1 298 ? 5.758 16.156 -1.665 1 95.44 298 PRO B O 1
ATOM 5522 N N . LEU B 1 299 ? 6.43 14.102 -1.104 1 93.75 299 LEU B N 1
ATOM 5523 C CA . LEU B 1 299 ? 6.25 13.555 -2.445 1 93.75 299 LEU B CA 1
ATOM 5524 C C . LEU B 1 299 ? 5.367 12.312 -2.418 1 93.75 299 LEU B C 1
ATOM 5526 O O . LEU B 1 299 ? 4.812 11.961 -1.373 1 93.75 299 LEU B O 1
ATOM 5530 N N . GLN B 1 300 ? 5.281 11.742 -3.613 1 93.44 300 GLN B N 1
ATOM 5531 C CA . GLN B 1 300 ? 4.465 10.539 -3.738 1 93.44 300 GLN B CA 1
ATOM 5532 C C . GLN B 1 300 ? 5.129 9.352 -3.051 1 93.44 300 GLN B C 1
ATOM 5534 O O . GLN B 1 300 ? 6.348 9.336 -2.875 1 93.44 300 GLN B O 1
ATOM 5539 N N . PRO B 1 301 ? 4.324 8.352 -2.707 1 92.69 301 PRO B N 1
ATOM 5540 C CA . PRO B 1 301 ? 4.879 7.195 -1.997 1 92.69 301 PRO B CA 1
ATOM 5541 C C . PRO B 1 301 ? 6.055 6.559 -2.734 1 92.69 301 PRO B C 1
ATOM 5543 O O . PRO B 1 301 ? 7.094 6.281 -2.129 1 92.69 301 PRO B O 1
ATOM 5546 N N . GLN B 1 302 ? 5.941 6.383 -4.023 1 89.94 302 GLN B N 1
ATOM 5547 C CA . GLN B 1 302 ? 6.957 5.641 -4.766 1 89.94 302 GLN B CA 1
ATOM 5548 C C . GLN B 1 302 ? 8.242 6.453 -4.902 1 89.94 302 GLN B C 1
ATOM 5550 O O . GLN B 1 302 ? 9.312 5.898 -5.164 1 89.94 302 GLN B O 1
ATOM 5555 N N . SER B 1 303 ? 8.141 7.746 -4.75 1 88.75 303 SER B N 1
ATOM 5556 C CA . SER B 1 303 ? 9.328 8.594 -4.82 1 88.75 303 SER B CA 1
ATOM 5557 C C . SER B 1 303 ? 10.203 8.422 -3.582 1 88.75 303 SER B C 1
ATOM 5559 O O . SER B 1 303 ? 11.414 8.609 -3.645 1 88.75 303 SER B O 1
ATOM 5561 N N . HIS B 1 304 ? 9.57 8.055 -2.486 1 89.44 304 HIS B N 1
ATOM 5562 C CA . HIS B 1 304 ? 10.289 7.949 -1.222 1 89.44 304 HIS B CA 1
ATOM 5563 C C . HIS B 1 304 ? 10.766 6.523 -0.976 1 89.44 304 HIS B C 1
ATOM 5565 O O . HIS B 1 304 ? 11.852 6.309 -0.439 1 89.44 304 HIS B O 1
ATOM 5571 N N . MET B 1 305 ? 10.039 5.609 -1.396 1 83.94 305 MET B N 1
ATOM 5572 C CA . MET B 1 305 ? 10.219 4.25 -0.893 1 83.94 305 MET B CA 1
ATOM 5573 C C . MET B 1 305 ? 11.047 3.416 -1.863 1 83.94 305 MET B C 1
ATOM 5575 O O . MET B 1 305 ? 11.43 2.285 -1.551 1 83.94 305 MET B O 1
ATOM 5579 N N . ARG B 1 306 ? 11.32 3.914 -2.969 1 77.75 306 ARG B N 1
ATOM 5580 C CA . ARG B 1 306 ? 12.211 3.232 -3.9 1 77.75 306 ARG B CA 1
ATOM 5581 C C . ARG B 1 306 ? 13.672 3.52 -3.566 1 77.75 306 ARG B C 1
ATOM 5583 O O . ARG B 1 306 ? 14.094 4.68 -3.523 1 77.75 306 ARG B O 1
ATOM 5590 N N . PRO B 1 307 ? 14.375 2.439 -3.404 1 74.69 307 PRO B N 1
ATOM 5591 C CA . PRO B 1 307 ? 15.797 2.684 -3.152 1 74.69 307 PRO B CA 1
ATOM 5592 C C . PRO B 1 307 ? 16.516 3.256 -4.367 1 74.69 307 PRO B C 1
ATOM 5594 O O . PRO B 1 307 ? 16.234 2.871 -5.504 1 74.69 307 PRO B O 1
ATOM 5597 N N . GLY B 1 308 ? 17.406 4.094 -4.062 1 67.94 308 GLY B N 1
ATOM 5598 C CA . GLY B 1 308 ? 18.281 4.637 -5.09 1 67.94 308 GLY B CA 1
ATOM 5599 C C . GLY B 1 308 ? 17.547 5.52 -6.086 1 67.94 308 GLY B C 1
ATOM 5600 O O . GLY B 1 308 ? 17.859 5.504 -7.281 1 67.94 308 GLY B O 1
ATOM 5601 N N . ASN B 1 309 ? 16.516 6.059 -5.582 1 63.44 309 ASN B N 1
ATOM 5602 C CA . ASN B 1 309 ? 15.789 6.949 -6.477 1 63.44 309 ASN B CA 1
ATOM 5603 C C . ASN B 1 309 ? 16.625 8.172 -6.852 1 63.44 309 ASN B C 1
ATOM 5605 O O . ASN B 1 309 ? 16.641 9.164 -6.121 1 63.44 309 ASN B O 1
ATOM 5609 N N . ARG B 1 310 ? 17.25 8.031 -7.852 1 59.59 310 ARG B N 1
ATOM 5610 C CA . ARG B 1 310 ? 18.141 9.078 -8.328 1 59.59 310 ARG B CA 1
ATOM 5611 C C . ARG B 1 310 ? 17.375 10.203 -9.008 1 59.59 310 ARG B C 1
ATOM 5613 O O . ARG B 1 310 ? 17.969 11.164 -9.492 1 59.59 310 ARG B O 1
ATOM 5620 N N . THR B 1 311 ? 16.062 9.984 -8.938 1 61.47 311 THR B N 1
ATOM 5621 C CA . THR B 1 311 ? 15.297 10.953 -9.703 1 61.47 311 THR B CA 1
ATOM 5622 C C . THR B 1 311 ? 14.898 12.141 -8.828 1 61.47 311 THR B C 1
ATOM 5624 O O . THR B 1 311 ? 14.297 13.102 -9.32 1 61.47 311 THR B O 1
ATOM 5627 N N . LEU B 1 312 ? 15.375 11.992 -7.652 1 73.44 312 LEU B N 1
ATOM 5628 C CA . LEU B 1 312 ? 15.023 13.164 -6.859 1 73.44 312 LEU B CA 1
ATOM 5629 C C . LEU B 1 312 ? 15.984 14.312 -7.137 1 73.44 312 LEU B C 1
ATOM 5631 O O . LEU B 1 312 ? 17.203 14.133 -7.117 1 73.44 312 LEU B O 1
ATOM 5635 N N . ASP B 1 313 ? 15.43 15.359 -7.523 1 74 313 ASP B N 1
ATOM 5636 C CA . ASP B 1 313 ? 16.219 16.547 -7.852 1 74 313 ASP B CA 1
ATOM 5637 C C . ASP B 1 313 ? 16.922 17.094 -6.613 1 74 313 ASP B C 1
ATOM 5639 O O . ASP B 1 313 ? 16.438 16.906 -5.488 1 74 313 ASP B O 1
ATOM 5643 N N . GLN B 1 314 ? 17.953 17.766 -6.91 1 73.75 314 GLN B N 1
ATOM 5644 C CA . GLN B 1 314 ? 18.797 18.297 -5.855 1 73.75 314 GLN B CA 1
ATOM 5645 C C . GLN B 1 314 ? 18.031 19.266 -4.957 1 73.75 314 GLN B C 1
ATOM 5647 O O . GLN B 1 314 ? 18.297 19.344 -3.754 1 73.75 314 GLN B O 1
ATOM 5652 N N . TRP B 1 315 ? 17.156 19.906 -5.547 1 77.44 315 TRP B N 1
ATOM 5653 C CA . TRP B 1 315 ? 16.391 20.859 -4.75 1 77.44 315 TRP B CA 1
ATOM 5654 C C . TRP B 1 315 ? 15.711 20.172 -3.57 1 77.44 315 TRP B C 1
ATOM 5656 O O . TRP B 1 315 ? 15.594 20.75 -2.486 1 77.44 315 TRP B O 1
ATOM 5666 N N . PHE B 1 316 ? 15.273 19.016 -3.814 1 85.75 316 PHE B N 1
ATOM 5667 C CA . PHE B 1 316 ? 14.594 18.25 -2.779 1 85.75 316 PHE B CA 1
ATOM 5668 C C . PHE B 1 316 ? 15.5 18.047 -1.568 1 85.75 316 PHE B C 1
ATOM 5670 O O . PHE B 1 316 ? 15.094 18.328 -0.436 1 85.75 316 PHE B O 1
ATOM 5677 N N . TYR B 1 317 ? 16.656 17.766 -1.839 1 84.12 317 TYR B N 1
ATOM 5678 C CA . TYR B 1 317 ? 17.625 17.531 -0.773 1 84.12 317 TYR B CA 1
ATOM 5679 C C . TYR B 1 317 ? 18.031 18.828 -0.098 1 84.12 317 TYR B C 1
ATOM 5681 O O . TYR B 1 317 ? 18.234 18.875 1.119 1 84.12 317 TYR B O 1
ATOM 5689 N N . ASP B 1 318 ? 18.078 19.859 -0.828 1 87.69 318 ASP B N 1
ATOM 5690 C CA . ASP B 1 318 ? 18.5 21.141 -0.303 1 87.69 318 ASP B CA 1
ATOM 5691 C C . ASP B 1 318 ? 17.438 21.75 0.598 1 87.69 318 ASP B C 1
ATOM 5693 O O . ASP B 1 318 ? 17.734 22.531 1.508 1 87.69 318 ASP B O 1
ATOM 5697 N N . TYR B 1 319 ? 16.281 21.344 0.377 1 91.62 319 TYR B N 1
ATOM 5698 C CA . TYR B 1 319 ? 15.172 21.938 1.112 1 91.62 319 TYR B CA 1
ATOM 5699 C C . TYR B 1 319 ? 14.977 21.266 2.461 1 91.62 319 TYR B C 1
ATOM 5701 O O . TYR B 1 319 ? 14.5 21.875 3.414 1 91.62 319 TYR B O 1
ATOM 5709 N N . LEU B 1 320 ? 15.336 20.078 2.562 1 93.25 320 LEU B N 1
ATOM 5710 C CA . LEU B 1 320 ? 15.047 19.312 3.771 1 93.25 320 LEU B CA 1
ATOM 5711 C C . LEU B 1 320 ? 15.906 19.797 4.938 1 93.25 320 LEU B C 1
ATOM 5713 O O . LEU B 1 320 ? 17.094 20.062 4.77 1 93.25 320 LEU B O 1
ATOM 5717 N N . TYR B 1 321 ? 15.25 19.938 6.008 1 94.81 321 TYR B N 1
ATOM 5718 C CA . TYR B 1 321 ? 15.922 20.438 7.203 1 94.81 321 TYR B CA 1
ATOM 5719 C C . TYR B 1 321 ? 16.891 19.406 7.762 1 94.81 321 TYR B C 1
ATOM 5721 O O . TYR B 1 321 ? 17.938 19.766 8.305 1 94.81 321 TYR B O 1
ATOM 5729 N N . TYR B 1 322 ? 16.531 18.141 7.66 1 93 322 TYR B N 1
ATOM 5730 C CA . TYR B 1 322 ? 17.312 17.031 8.18 1 93 322 TYR B CA 1
ATOM 5731 C C . TYR B 1 322 ? 17.875 16.172 7.051 1 93 322 TYR B C 1
ATOM 5733 O O . TYR B 1 322 ? 17.375 16.25 5.918 1 93 322 TYR B O 1
ATOM 5741 N N . PRO B 1 323 ? 18.859 15.359 7.418 1 88.25 323 PRO B N 1
ATOM 5742 C CA . PRO B 1 323 ? 19.359 14.438 6.395 1 88.25 323 PRO B CA 1
ATOM 5743 C C . PRO B 1 323 ? 18.281 13.461 5.914 1 88.25 323 PRO B C 1
ATOM 5745 O O . PRO B 1 323 ? 17.422 13.055 6.691 1 88.25 323 PRO B O 1
ATOM 5748 N N . TYR B 1 324 ? 18.453 13.07 4.551 1 87.62 324 TYR B N 1
ATOM 5749 C CA . TYR B 1 324 ? 17.453 12.234 3.926 1 87.62 324 TYR B CA 1
ATOM 5750 C C . TYR B 1 324 ? 18.078 10.992 3.297 1 87.62 324 TYR B C 1
ATOM 5752 O O . TYR B 1 324 ? 19.125 11.078 2.652 1 87.62 324 TYR B O 1
ATOM 5760 N N . THR B 1 325 ? 17.484 9.867 3.627 1 83.31 325 THR B N 1
ATOM 5761 C CA . THR B 1 325 ? 17.797 8.602 2.967 1 83.31 325 THR B CA 1
ATOM 5762 C C . THR B 1 325 ? 16.547 7.988 2.355 1 83.31 325 THR B C 1
ATOM 5764 O O . THR B 1 325 ? 15.484 7.961 2.99 1 83.31 325 THR B O 1
ATOM 5767 N N . ASP B 1 326 ? 16.656 7.484 1.107 1 79.88 326 ASP B N 1
ATOM 5768 C CA . ASP B 1 326 ? 15.5 6.871 0.459 1 79.88 326 ASP B CA 1
ATOM 5769 C C . ASP B 1 326 ? 15.406 5.383 0.796 1 79.88 326 ASP B C 1
ATOM 5771 O O . ASP B 1 326 ? 16.203 4.871 1.586 1 79.88 326 ASP B O 1
ATOM 5775 N N . GLY B 1 327 ? 14.273 4.754 0.31 1 77.94 327 GLY B N 1
ATOM 5776 C CA . GLY B 1 327 ? 14.102 3.322 0.509 1 77.94 327 GLY B CA 1
ATOM 5777 C C . GLY B 1 327 ? 13.508 2.977 1.863 1 77.94 327 GLY B C 1
ATOM 5778 O O . GLY B 1 327 ? 12.656 3.703 2.381 1 77.94 327 GLY B O 1
ATOM 5779 N N . LYS B 1 328 ? 13.992 1.906 2.361 1 75.12 328 LYS B N 1
ATOM 5780 C CA . LYS B 1 328 ? 13.43 1.364 3.596 1 75.12 328 LYS B CA 1
ATOM 5781 C C . LYS B 1 328 ? 13.75 2.262 4.785 1 75.12 328 LYS B C 1
ATOM 5783 O O . LYS B 1 328 ? 12.984 2.324 5.75 1 75.12 328 LYS B O 1
ATOM 5788 N N . GLU B 1 329 ? 14.742 3.045 4.656 1 82.31 329 GLU B N 1
ATOM 5789 C CA . GLU B 1 329 ? 15.172 3.869 5.781 1 82.31 329 GLU B CA 1
ATOM 5790 C C . GLU B 1 329 ? 14.602 5.277 5.688 1 82.31 329 GLU B C 1
ATOM 5792 O O . GLU B 1 329 ? 14.812 6.102 6.578 1 82.31 329 GLU B O 1
ATOM 5797 N N . CYS B 1 330 ? 13.898 5.418 4.703 1 85.88 330 CYS B N 1
ATOM 5798 C CA . CYS B 1 330 ? 13.328 6.746 4.508 1 85.88 330 CYS B CA 1
ATOM 5799 C C . CYS B 1 330 ? 12.195 7 5.492 1 85.88 330 CYS B C 1
ATOM 5801 O O . CYS B 1 330 ? 12.133 8.062 6.117 1 85.88 330 CYS B O 1
ATOM 5803 N N . CYS B 1 331 ? 11.477 6.023 5.574 1 91.5 331 CYS B N 1
ATOM 5804 C CA . CYS B 1 331 ? 10.164 6.363 6.105 1 91.5 331 CYS B CA 1
ATOM 5805 C C . CYS B 1 331 ? 9.844 5.539 7.348 1 91.5 331 CYS B C 1
ATOM 5807 O O . CYS B 1 331 ? 10.133 4.34 7.395 1 91.5 331 CYS B O 1
ATOM 5809 N N . SER B 1 332 ? 9.297 6.195 8.25 1 93.12 332 SER B N 1
ATOM 5810 C CA . SER B 1 332 ? 8.875 5.543 9.484 1 93.12 332 SER B CA 1
ATOM 5811 C C . SER B 1 332 ? 7.832 4.465 9.211 1 93.12 332 SER B C 1
ATOM 5813 O O . SER B 1 332 ? 6.969 4.633 8.352 1 93.12 332 SER B O 1
ATOM 5815 N N . ASP B 1 333 ? 7.852 3.369 10.039 1 89.25 333 ASP B N 1
ATOM 5816 C CA . ASP B 1 333 ? 6.793 2.369 9.977 1 89.25 333 ASP B CA 1
ATOM 5817 C C . ASP B 1 333 ? 5.438 2.984 10.32 1 89.25 333 ASP B C 1
ATOM 5819 O O . ASP B 1 333 ? 4.391 2.402 10.023 1 89.25 333 ASP B O 1
ATOM 5823 N N . TYR B 1 334 ? 5.527 4.102 10.945 1 92.75 334 TYR B N 1
ATOM 5824 C CA . TYR B 1 334 ? 4.312 4.824 11.305 1 92.75 334 TYR B CA 1
ATOM 5825 C C . TYR B 1 334 ? 4.227 6.152 10.562 1 92.75 334 TYR B C 1
ATOM 5827 O O . TYR B 1 334 ? 3.957 7.191 11.156 1 92.75 334 TYR B O 1
ATOM 5835 N N . SER B 1 335 ? 4.52 6.027 9.289 1 96.19 335 SER B N 1
ATOM 5836 C CA . SER B 1 335 ? 4.391 7.176 8.398 1 96.19 335 SER B CA 1
ATOM 5837 C C . SER B 1 335 ? 2.996 7.789 8.484 1 96.19 335 SER B C 1
ATOM 5839 O O . SER B 1 335 ? 2.016 7.078 8.719 1 96.19 335 SER B O 1
ATOM 5841 N N . ILE B 1 336 ? 2.928 9.078 8.242 1 98.31 336 ILE B N 1
ATOM 5842 C CA . ILE B 1 336 ? 1.686 9.789 8.508 1 98.31 336 ILE B CA 1
ATOM 5843 C C . ILE B 1 336 ? 1.046 10.227 7.191 1 98.31 336 ILE B C 1
ATOM 5845 O O . ILE B 1 336 ? -0.165 10.078 7.004 1 98.31 336 ILE B O 1
ATOM 5849 N N . SER B 1 337 ? 1.836 10.812 6.305 1 98.62 337 SER B N 1
ATOM 5850 C CA . SER B 1 337 ? 1.147 11.375 5.145 1 98.62 337 SER B CA 1
ATOM 5851 C C . SER B 1 337 ? 2.061 11.414 3.926 1 98.62 337 SER B C 1
ATOM 5853 O O . SER B 1 337 ? 3.285 11.367 4.059 1 98.62 337 SER B O 1
ATOM 5855 N N . TRP B 1 338 ? 1.452 11.461 2.771 1 97.88 338 TRP B N 1
ATOM 5856 C CA . TRP B 1 338 ? 2.107 11.625 1.479 1 97.88 338 TRP B CA 1
ATOM 5857 C C . TRP B 1 338 ? 1.401 12.695 0.646 1 97.88 338 TRP B C 1
ATOM 5859 O O . TRP B 1 338 ? 0.18 12.844 0.731 1 97.88 338 TRP B O 1
ATOM 5869 N N . HIS B 1 339 ? 2.215 13.344 -0.15 1 97.06 339 HIS B N 1
ATOM 5870 C CA . HIS B 1 339 ? 1.705 14.367 -1.057 1 97.06 339 HIS B CA 1
ATOM 5871 C C . HIS B 1 339 ? 1.621 13.844 -2.486 1 97.06 339 HIS B C 1
ATOM 5873 O O . HIS B 1 339 ? 2.199 12.797 -2.805 1 97.06 339 HIS B O 1
ATOM 5879 N N . TYR B 1 340 ? 0.791 14.492 -3.348 1 96.31 340 TYR B N 1
ATOM 5880 C CA . TYR B 1 340 ? 0.601 14.203 -4.766 1 96.31 340 TYR B CA 1
ATOM 5881 C C . TYR B 1 340 ? -0.047 12.836 -4.957 1 96.31 340 TYR B C 1
ATOM 5883 O O . TYR B 1 340 ? 0.339 12.078 -5.852 1 96.31 340 TYR B O 1
ATOM 5891 N N . VAL B 1 341 ? -0.918 12.523 -4.137 1 96.75 341 VAL B N 1
ATOM 5892 C CA . VAL B 1 341 ? -1.682 11.281 -4.277 1 96.75 341 VAL B CA 1
ATOM 5893 C C . VAL B 1 341 ? -2.955 11.555 -5.078 1 96.75 341 VAL B C 1
ATOM 5895 O O . VAL B 1 341 ? -3.838 12.281 -4.625 1 96.75 341 VAL B O 1
ATOM 5898 N N . ASN B 1 342 ? -3.029 10.992 -6.199 1 92.94 342 ASN B N 1
ATOM 5899 C CA . ASN B 1 342 ? -4.215 11.211 -7.023 1 92.94 342 ASN B CA 1
ATOM 5900 C C . ASN B 1 342 ? -5.383 10.344 -6.559 1 92.94 342 ASN B C 1
ATOM 5902 O O . ASN B 1 342 ? -5.25 9.562 -5.613 1 92.94 342 ASN B O 1
ATOM 5906 N N . HIS B 1 343 ? -6.523 10.516 -7.219 1 89.62 343 HIS B N 1
ATOM 5907 C CA . HIS B 1 343 ? -7.766 9.914 -6.754 1 89.62 343 HIS B CA 1
ATOM 5908 C C . HIS B 1 343 ? -7.68 8.391 -6.766 1 89.62 343 HIS B C 1
ATOM 5910 O O . HIS B 1 343 ? -8.203 7.73 -5.867 1 89.62 343 HIS B O 1
ATOM 5916 N N . GLU B 1 344 ? -7.016 7.801 -7.77 1 87.31 344 GLU B N 1
ATOM 5917 C CA . GLU B 1 344 ? -6.891 6.348 -7.836 1 87.31 344 GLU B CA 1
ATOM 5918 C C . GLU B 1 344 ? -6.082 5.805 -6.66 1 87.31 344 GLU B C 1
ATOM 5920 O O . GLU B 1 344 ? -6.488 4.844 -6.008 1 87.31 344 GLU B O 1
ATOM 5925 N N . TRP B 1 345 ? -5.137 6.484 -6.43 1 92.94 345 TRP B N 1
ATOM 5926 C CA . TRP B 1 345 ? -4.25 5.988 -5.383 1 92.94 345 TRP B CA 1
ATOM 5927 C C . TRP B 1 345 ? -4.766 6.379 -4 1 92.94 345 TRP B C 1
ATOM 5929 O O . TRP B 1 345 ? -4.41 5.754 -2.998 1 92.94 345 TRP B O 1
ATOM 5939 N N . MET B 1 346 ? -5.641 7.379 -3.924 1 94.69 346 MET B N 1
ATOM 5940 C CA . MET B 1 346 ? -6.309 7.684 -2.662 1 94.69 346 MET B CA 1
ATOM 5941 C C . MET B 1 346 ? -7.059 6.465 -2.137 1 94.69 346 MET B C 1
ATOM 5943 O O . MET B 1 346 ? -6.867 6.059 -0.99 1 94.69 346 MET B O 1
ATOM 5947 N N . HIS B 1 347 ? -7.742 5.852 -2.977 1 92.25 347 HIS B N 1
ATOM 5948 C CA . HIS B 1 347 ? -8.539 4.684 -2.611 1 92.25 347 HIS B CA 1
ATOM 5949 C C . HIS B 1 347 ? -7.668 3.443 -2.467 1 92.25 347 HIS B C 1
ATOM 5951 O O . HIS B 1 347 ? -7.887 2.627 -1.568 1 92.25 347 HIS B O 1
ATOM 5957 N N . THR B 1 348 ? -6.73 3.324 -3.332 1 92.88 348 THR B N 1
ATOM 5958 C CA . THR B 1 348 ? -5.844 2.166 -3.311 1 92.88 348 THR B CA 1
ATOM 5959 C C . THR B 1 348 ? -5.051 2.115 -2.008 1 92.88 348 THR B C 1
ATOM 5961 O O . THR B 1 348 ? -4.988 1.072 -1.354 1 92.88 348 THR B O 1
ATOM 5964 N N . LEU B 1 349 ? -4.516 3.281 -1.614 1 94.62 349 LEU B N 1
ATOM 5965 C CA . LEU B 1 349 ? -3.762 3.338 -0.367 1 94.62 349 LEU B CA 1
ATOM 5966 C C . LEU B 1 349 ? -4.664 3.043 0.827 1 94.62 349 LEU B C 1
ATOM 5968 O O . LEU B 1 349 ? -4.262 2.33 1.75 1 94.62 349 LEU B O 1
ATOM 5972 N N . ASP B 1 350 ? -5.793 3.59 0.775 1 92.94 350 ASP B N 1
ATOM 5973 C CA . ASP B 1 350 ? -6.734 3.355 1.867 1 92.94 350 ASP B CA 1
ATOM 5974 C C . ASP B 1 350 ? -7.047 1.867 2.014 1 92.94 350 ASP B C 1
ATOM 5976 O O . ASP B 1 350 ? -7.105 1.347 3.129 1 92.94 350 ASP B O 1
ATOM 5980 N N . ASN B 1 351 ? -7.211 1.19 0.934 1 90.06 351 ASN B N 1
ATOM 5981 C CA . ASN B 1 351 ? -7.473 -0.245 0.943 1 90.06 351 ASN B CA 1
ATOM 5982 C C . ASN B 1 351 ? -6.254 -1.033 1.42 1 90.06 351 ASN B C 1
ATOM 5984 O O . ASN B 1 351 ? -6.387 -1.979 2.197 1 90.06 351 ASN B O 1
ATOM 5988 N N . MET B 1 352 ? -5.129 -0.669 1.013 1 90.5 352 MET B N 1
ATOM 5989 C CA . MET B 1 352 ? -3.898 -1.387 1.338 1 90.5 352 MET B CA 1
ATOM 5990 C C . MET B 1 352 ? -3.564 -1.252 2.82 1 90.5 352 MET B C 1
ATOM 5992 O O . MET B 1 352 ? -3.09 -2.203 3.443 1 90.5 352 MET B O 1
ATOM 5996 N N . PHE B 1 353 ? -3.842 -0.107 3.379 1 90.62 353 PHE B N 1
ATOM 5997 C CA . PHE B 1 353 ? -3.447 0.119 4.766 1 90.62 353 PHE B CA 1
ATOM 5998 C C . PHE B 1 353 ? -4.484 -0.454 5.723 1 90.62 353 PHE B C 1
ATOM 6000 O O . PHE B 1 353 ? -4.145 -0.887 6.828 1 90.62 353 PHE B O 1
ATOM 6007 N N . TYR B 1 354 ? -5.68 -0.601 5.27 1 87.88 354 TYR B N 1
ATOM 6008 C CA . TYR B 1 354 ? -6.691 -0.919 6.273 1 87.88 354 TYR B CA 1
ATOM 6009 C C . TYR B 1 354 ? -7.363 -2.252 5.965 1 87.88 354 TYR B C 1
ATOM 6011 O O . TYR B 1 354 ? -8.047 -2.818 6.816 1 87.88 354 TYR B O 1
ATOM 6019 N N . HIS B 1 355 ? -7.07 -2.748 4.801 1 85.31 355 HIS B N 1
ATOM 6020 C CA . HIS B 1 355 ? -7.801 -3.967 4.461 1 85.31 355 HIS B CA 1
ATOM 6021 C C . HIS B 1 355 ? -6.848 -5.07 4.012 1 85.31 355 HIS B C 1
ATOM 6023 O O . HIS B 1 355 ? -6.891 -6.184 4.531 1 85.31 355 HIS B O 1
ATOM 6029 N N . ILE B 1 356 ? -6.016 -4.828 3.074 1 89.38 356 ILE B N 1
ATOM 6030 C CA . ILE B 1 356 ? -5.156 -5.859 2.508 1 89.38 356 ILE B CA 1
ATOM 6031 C C . ILE B 1 356 ? -3.92 -6.043 3.385 1 89.38 356 ILE B C 1
ATOM 6033 O O . ILE B 1 356 ? -3.219 -5.074 3.686 1 89.38 356 ILE B O 1
ATOM 6037 N N . LYS B 1 357 ? -3.684 -7.305 3.736 1 85.12 357 LYS B N 1
ATOM 6038 C CA . LYS B 1 357 ? -2.537 -7.57 4.602 1 85.12 357 LYS B CA 1
ATOM 6039 C C . LYS B 1 357 ? -2.037 -9 4.426 1 85.12 357 LYS B C 1
ATOM 6041 O O . LYS B 1 357 ? -2.818 -9.906 4.125 1 85.12 357 LYS B O 1
ATOM 6046 N N . PRO B 1 358 ? -0.688 -9.109 4.605 1 88.12 358 PRO B N 1
ATOM 6047 C CA . PRO B 1 358 ? -0.235 -10.5 4.746 1 88.12 358 PRO B CA 1
ATOM 6048 C C . PRO B 1 358 ? -0.843 -11.195 5.961 1 88.12 358 PRO B C 1
ATOM 6050 O O . PRO B 1 358 ? -0.899 -10.617 7.047 1 88.12 358 PRO B O 1
ATOM 6053 N N . VAL B 1 359 ? -1.251 -12.352 5.695 1 83.5 359 VAL B N 1
ATOM 6054 C CA . VAL B 1 359 ? -1.869 -13.109 6.781 1 83.5 359 VAL B CA 1
ATOM 6055 C C . VAL B 1 359 ? -0.906 -13.195 7.965 1 83.5 359 VAL B C 1
ATOM 6057 O O . VAL B 1 359 ? 0.292 -13.422 7.781 1 83.5 359 VAL B O 1
ATOM 6060 N N . GLY B 1 360 ? -1.387 -12.922 9.203 1 70.56 360 GLY B N 1
ATOM 6061 C CA . GLY B 1 360 ? -0.588 -12.992 10.414 1 70.56 360 GLY B CA 1
ATOM 6062 C C . GLY B 1 360 ? -0.066 -11.648 10.875 1 70.56 360 GLY B C 1
ATOM 6063 O O . GLY B 1 360 ? 0.383 -11.5 12.008 1 70.56 360 GLY B O 1
ATOM 6064 N N . MET B 1 361 ? 0.035 -10.727 10.039 1 66.56 361 MET B N 1
ATOM 6065 C CA . MET B 1 361 ? 0.555 -9.414 10.414 1 66.56 361 MET B CA 1
ATOM 6066 C C . MET B 1 361 ? -0.453 -8.656 11.273 1 66.56 361 MET B C 1
ATOM 6068 O O . MET B 1 361 ? -0.076 -7.777 12.055 1 66.56 361 MET B O 1
ATOM 6072 N N . ILE B 1 362 ? -1.799 -8.719 10.953 1 55.19 362 ILE B N 1
ATOM 6073 C CA . ILE B 1 362 ? -2.777 -7.992 11.758 1 55.19 362 ILE B CA 1
ATOM 6074 C C . ILE B 1 362 ? -3.492 -8.961 12.695 1 55.19 362 ILE B C 1
ATOM 6076 O O . ILE B 1 362 ? -3.705 -10.125 12.359 1 55.19 362 ILE B O 1
ATOM 6080 N N . ASP B 1 363 ? -3.475 -8.539 13.938 1 46.5 363 ASP B N 1
ATOM 6081 C CA . ASP B 1 363 ? -4.277 -9.359 14.844 1 46.5 363 ASP B CA 1
ATOM 6082 C C . ASP B 1 363 ? -5.672 -9.609 14.266 1 46.5 363 ASP B C 1
ATOM 6084 O O . ASP B 1 363 ? -6.59 -8.82 14.484 1 46.5 363 ASP B O 1
ATOM 6088 N N . ASP B 1 364 ? -5.957 -10.031 13.125 1 42 364 ASP B N 1
ATOM 6089 C CA . ASP B 1 364 ? -7.238 -10.297 12.484 1 42 364 ASP B CA 1
ATOM 6090 C C . ASP B 1 364 ? -8.148 -11.117 13.391 1 42 364 ASP B C 1
ATOM 6092 O O . ASP B 1 364 ? -9.133 -11.695 12.93 1 42 364 ASP B O 1
ATOM 6096 N N . GLY B 1 365 ? -8.039 -10.734 14.68 1 41.5 365 GLY B N 1
ATOM 6097 C CA . GLY B 1 365 ? -8.906 -11.5 15.562 1 41.5 365 GLY B CA 1
ATOM 6098 C C . GLY B 1 365 ? -8.32 -12.844 15.945 1 41.5 365 GLY B C 1
ATOM 6099 O O . GLY B 1 365 ? -8.977 -13.641 16.625 1 41.5 365 GLY B O 1
ATOM 6100 N N . PHE B 1 366 ? -7.387 -13.117 15.148 1 39.91 366 PHE B N 1
ATOM 6101 C CA . PHE B 1 366 ? -6.785 -14.359 15.617 1 39.91 366 PHE B CA 1
ATOM 6102 C C . PHE B 1 366 ? -6.355 -14.242 17.078 1 39.91 366 PHE B C 1
ATOM 6104 O O . PHE B 1 366 ? -6.281 -15.242 17.797 1 39.91 366 PHE B O 1
ATOM 6111 N N . TRP B 1 367 ? -6.281 -12.812 17.344 1 36.62 367 TRP B N 1
ATOM 6112 C CA . TRP B 1 367 ? -5.965 -12.578 18.75 1 36.62 367 TRP B CA 1
ATOM 6113 C C . TRP B 1 367 ? -7.148 -11.945 19.469 1 36.62 367 TRP B C 1
ATOM 6115 O O . TRP B 1 367 ? -7.93 -11.203 18.875 1 36.62 367 TRP B O 1
ATOM 6125 N N . PRO B 1 368 ? -7.566 -12.594 20.469 1 40.19 368 PRO B N 1
ATOM 6126 C CA . PRO B 1 368 ? -8.734 -12.141 21.234 1 40.19 368 PRO B CA 1
ATOM 6127 C C . PRO B 1 368 ? -8.734 -10.625 21.453 1 40.19 368 PRO B C 1
ATOM 6129 O O . PRO B 1 368 ? -7.711 -10.062 21.859 1 40.19 368 PRO B O 1
ATOM 6132 N N . GLN B 1 369 ? -9.43 -9.969 20.688 1 46.28 369 GLN B N 1
ATOM 6133 C CA . GLN B 1 369 ? -9.578 -8.523 20.859 1 46.28 369 GLN B CA 1
ATOM 6134 C C . GLN B 1 369 ? -10.531 -8.203 22.016 1 46.28 369 GLN B C 1
ATOM 6136 O O . GLN B 1 369 ? -11.75 -8.336 21.875 1 46.28 369 GLN B O 1
ATOM 6141 N N . LYS B 1 370 ? -10.203 -8.422 23.219 1 46 370 LYS B N 1
ATOM 6142 C CA . LYS B 1 370 ? -11.094 -8.062 24.328 1 46 370 LYS B CA 1
ATOM 6143 C C . LYS B 1 370 ? -11.461 -6.582 24.281 1 46 370 LYS B C 1
ATOM 6145 O O . LYS B 1 370 ? -10.602 -5.727 24.047 1 46 370 LYS B O 1
ATOM 6150 N N . ALA B 1 371 ? -12.758 -6.371 24.25 1 53.59 371 ALA B N 1
ATOM 6151 C CA . ALA B 1 371 ? -13.32 -5.027 24.359 1 53.59 371 ALA B CA 1
ATOM 6152 C C . ALA B 1 371 ? -12.703 -4.273 25.531 1 53.59 371 ALA B C 1
ATOM 6154 O O . ALA B 1 371 ? -12.57 -4.816 26.641 1 53.59 371 ALA B O 1
ATOM 6155 N N . LEU B 1 372 ? -12.133 -3.107 25.312 1 60.75 372 LEU B N 1
ATOM 6156 C CA . LEU B 1 372 ? -11.453 -2.328 26.344 1 60.75 372 LEU B CA 1
ATOM 6157 C C . LEU B 1 372 ? -12.461 -1.562 27.188 1 60.75 372 LEU B C 1
ATOM 6159 O O . LEU B 1 372 ? -13.445 -1.029 26.672 1 60.75 372 LEU B O 1
ATOM 6163 N N . THR B 1 373 ? -12.523 -1.772 28.438 1 65.38 373 THR B N 1
ATOM 6164 C CA . THR B 1 373 ? -13.203 -0.893 29.375 1 65.38 373 THR B CA 1
ATOM 6165 C C . THR B 1 373 ? -12.531 0.476 29.422 1 65.38 373 THR B C 1
ATOM 6167 O O . THR B 1 373 ? -11.445 0.658 28.875 1 65.38 373 THR B O 1
ATOM 6170 N N . ASP B 1 374 ? -13.258 1.451 30.047 1 68.88 374 ASP B N 1
ATOM 6171 C CA . ASP B 1 374 ? -12.695 2.791 30.188 1 68.88 374 ASP B CA 1
ATOM 6172 C C . ASP B 1 374 ? -11.352 2.75 30.922 1 68.88 374 ASP B C 1
ATOM 6174 O O . ASP B 1 374 ? -10.406 3.43 30.516 1 68.88 374 ASP B O 1
ATOM 6178 N N . LYS B 1 375 ? -11.398 2.074 32.031 1 68.56 375 LYS B N 1
ATOM 6179 C CA . LYS B 1 375 ? -10.164 1.952 32.812 1 68.56 375 LYS B CA 1
ATOM 6180 C C . LYS B 1 375 ? -9.062 1.308 31.969 1 68.56 375 LYS B C 1
ATOM 6182 O O . LYS B 1 375 ? -7.906 1.739 32.031 1 68.56 375 LYS B O 1
ATOM 6187 N N . SER B 1 376 ? -9.469 0.48 31.297 1 78.12 376 SER B N 1
ATOM 6188 C CA . SER B 1 376 ? -8.484 -0.202 30.453 1 78.12 376 SER B CA 1
ATOM 6189 C C . SER B 1 376 ? -8.031 0.689 29.297 1 78.12 376 SER B C 1
ATOM 6191 O O . SER B 1 376 ? -6.871 0.624 28.875 1 78.12 376 SER B O 1
ATOM 6193 N N . MET B 1 377 ? -8.883 1.561 29.031 1 83.06 377 MET B N 1
ATOM 6194 C CA . MET B 1 377 ? -8.547 2.486 27.953 1 83.06 377 MET B CA 1
ATOM 6195 C C . MET B 1 377 ? -7.508 3.504 28.422 1 83.06 377 MET B C 1
ATOM 6197 O O . MET B 1 377 ? -6.555 3.801 27.703 1 83.06 377 MET B O 1
ATOM 6201 N N . ASP B 1 378 ? -7.695 4.008 29.594 1 85.56 378 ASP B N 1
ATOM 6202 C CA . ASP B 1 378 ? -6.75 4.98 30.141 1 85.56 378 ASP B CA 1
ATOM 6203 C C . ASP B 1 378 ? -5.363 4.363 30.312 1 85.56 378 ASP B C 1
ATOM 6205 O O . ASP B 1 378 ? -4.352 5.012 30.047 1 85.56 378 ASP B O 1
ATOM 6209 N N . ALA B 1 379 ? -5.418 3.176 30.719 1 81.56 379 ALA B N 1
ATOM 6210 C CA . ALA B 1 379 ? -4.152 2.467 30.875 1 81.56 379 ALA B CA 1
ATOM 6211 C C . ALA B 1 379 ? -3.463 2.266 29.531 1 81.56 379 ALA B C 1
ATOM 6213 O O . ALA B 1 379 ? -2.238 2.373 29.422 1 81.56 379 ALA B O 1
ATOM 6214 N N . LEU B 1 380 ? -4.246 2.004 28.578 1 82.62 380 LEU B N 1
ATOM 6215 C CA . LEU B 1 380 ? -3.713 1.832 27.234 1 82.62 380 LEU B CA 1
ATOM 6216 C C . LEU B 1 380 ? -3.135 3.141 26.703 1 82.62 380 LEU B C 1
ATOM 6218 O O . LEU B 1 380 ? -2.061 3.152 26.094 1 82.62 380 LEU B O 1
ATOM 6222 N N . ILE B 1 381 ? -3.783 4.18 27 1 88.88 381 ILE B N 1
ATOM 6223 C CA . ILE B 1 381 ? -3.338 5.488 26.547 1 88.88 381 ILE B CA 1
ATOM 6224 C C . ILE B 1 381 ? -1.994 5.832 27.172 1 88.88 381 ILE B C 1
ATOM 6226 O O . ILE B 1 381 ? -1.093 6.34 26.5 1 88.88 381 ILE B O 1
ATOM 6230 N N . GLU B 1 382 ? -1.879 5.504 28.406 1 88.06 382 GLU B N 1
ATOM 6231 C CA . GLU B 1 382 ? -0.623 5.781 29.094 1 88.06 382 GLU B CA 1
ATOM 6232 C C . GLU B 1 382 ? 0.521 4.957 28.516 1 88.06 382 GLU B C 1
ATOM 6234 O O . GLU B 1 382 ? 1.638 5.457 28.359 1 88.06 382 GLU B O 1
ATOM 6239 N N . LYS B 1 383 ? 0.24 3.789 28.203 1 82.31 383 LYS B N 1
ATOM 6240 C CA . LYS B 1 383 ? 1.246 2.936 27.578 1 82.31 383 LYS B CA 1
ATOM 6241 C C . LYS B 1 383 ? 1.643 3.473 26.203 1 82.31 383 LYS B C 1
ATOM 6243 O O . LYS B 1 383 ? 2.826 3.51 25.859 1 82.31 383 LYS B O 1
ATOM 6248 N N . LEU B 1 384 ? 0.653 3.863 25.469 1 86 384 LEU B N 1
ATOM 6249 C CA . LEU B 1 384 ? 0.896 4.41 24.141 1 86 384 LEU B CA 1
ATOM 6250 C C . LEU B 1 384 ? 1.728 5.688 24.219 1 86 384 LEU B C 1
ATOM 6252 O O . LEU B 1 384 ? 2.576 5.934 23.359 1 86 384 LEU B O 1
ATOM 6256 N N . LYS B 1 385 ? 1.483 6.43 25.219 1 90.44 385 LYS B N 1
ATOM 6257 C CA . LYS B 1 385 ? 2.234 7.668 25.391 1 90.44 385 LYS B CA 1
ATOM 6258 C C . LYS B 1 385 ? 3.721 7.387 25.594 1 90.44 385 LYS B C 1
ATOM 6260 O O . LYS B 1 385 ? 4.57 8.062 25.016 1 90.44 385 LYS B O 1
ATOM 6265 N N . VAL B 1 386 ? 4 6.406 26.359 1 87 386 VAL B N 1
ATOM 6266 C CA . VAL B 1 386 ? 5.391 6.031 26.609 1 87 386 VAL B CA 1
ATOM 6267 C C . VAL B 1 386 ? 6.047 5.59 25.297 1 87 386 VAL B C 1
ATOM 6269 O O . VAL B 1 386 ? 7.172 5.992 25 1 87 386 VAL B O 1
ATOM 6272 N N . PHE B 1 387 ? 5.316 4.871 24.562 1 84 387 PHE B N 1
ATOM 6273 C CA . PHE B 1 387 ? 5.84 4.395 23.281 1 84 387 PHE B CA 1
ATOM 6274 C C . PHE B 1 387 ? 6.055 5.559 22.328 1 84 387 PHE B C 1
ATOM 6276 O O . PHE B 1 387 ? 7.062 5.605 21.609 1 84 387 PHE B O 1
ATOM 6283 N N . ALA B 1 388 ? 5.078 6.418 22.312 1 91.62 388 ALA B N 1
ATOM 6284 C CA . ALA B 1 388 ? 5.156 7.566 21.422 1 91.62 388 ALA B CA 1
ATOM 6285 C C . ALA B 1 388 ? 6.379 8.422 21.734 1 91.62 388 ALA B C 1
ATOM 6287 O O . ALA B 1 388 ? 7.086 8.867 20.828 1 91.62 388 ALA B O 1
ATOM 6288 N N . VAL B 1 389 ? 6.637 8.617 22.969 1 91.94 389 VAL B N 1
ATOM 6289 C CA . VAL B 1 389 ? 7.781 9.422 23.391 1 91.94 389 VAL B CA 1
ATOM 6290 C C . VAL B 1 389 ? 9.078 8.719 22.984 1 91.94 389 VAL B C 1
ATOM 6292 O O . VAL B 1 389 ? 9.984 9.352 22.438 1 91.94 389 VAL B O 1
ATOM 6295 N N . ASN B 1 390 ? 9.102 7.41 23.141 1 86.88 390 ASN B N 1
ATOM 6296 C CA . ASN B 1 390 ? 10.289 6.633 22.812 1 86.88 390 ASN B CA 1
ATOM 6297 C C . ASN B 1 390 ? 10.539 6.602 21.312 1 86.88 390 ASN B C 1
ATOM 6299 O O . ASN B 1 390 ? 11.68 6.445 20.859 1 86.88 390 ASN B O 1
ATOM 6303 N N . MET B 1 391 ? 9.469 6.828 20.578 1 89.31 391 MET B N 1
ATOM 6304 C CA . MET B 1 391 ? 9.578 6.699 19.125 1 89.31 391 MET B CA 1
ATOM 6305 C C . MET B 1 391 ? 9.688 8.07 18.469 1 89.31 391 MET B C 1
ATOM 6307 O O . MET B 1 391 ? 9.508 8.188 17.25 1 89.31 391 MET B O 1
ATOM 6311 N N . SER B 1 392 ? 9.852 9.078 19.25 1 91.75 392 SER B N 1
ATOM 6312 C CA . SER B 1 392 ? 9.938 10.422 18.688 1 91.75 392 SER B CA 1
ATOM 6313 C C . SER B 1 392 ? 11.32 11.031 18.922 1 91.75 392 SER B C 1
ATOM 6315 O O . SER B 1 392 ? 12.039 10.617 19.828 1 91.75 392 SER B O 1
ATOM 6317 N N . GLN B 1 393 ? 11.656 11.914 17.984 1 84.38 393 GLN B N 1
ATOM 6318 C CA . GLN B 1 393 ? 12.844 12.727 18.219 1 84.38 393 GLN B CA 1
ATOM 6319 C C . GLN B 1 393 ? 12.664 13.648 19.422 1 84.38 393 GLN B C 1
ATOM 6321 O O . GLN B 1 393 ? 11.555 14.094 19.703 1 84.38 393 GLN B O 1
ATOM 6326 N N . PRO B 1 394 ? 13.852 13.797 20.141 1 70.94 394 PRO B N 1
ATOM 6327 C CA . PRO B 1 394 ? 13.727 14.695 21.281 1 70.94 394 PRO B CA 1
ATOM 6328 C C . PRO B 1 394 ? 13.375 16.125 20.875 1 70.94 394 PRO B C 1
ATOM 6330 O O . PRO B 1 394 ? 13.773 16.578 19.797 1 70.94 394 PRO B O 1
ATOM 6333 N N . THR B 1 395 ? 12.367 16.688 21.516 1 61.97 395 THR B N 1
ATOM 6334 C CA . THR B 1 395 ? 12.023 18.094 21.266 1 61.97 395 THR B CA 1
ATOM 6335 C C . THR B 1 395 ? 13.141 19.016 21.734 1 61.97 395 THR B C 1
ATOM 6337 O O . THR B 1 395 ? 13.664 18.844 22.844 1 61.97 395 THR B O 1
ATOM 6340 N N . VAL B 1 396 ? 13.922 19.609 20.859 1 48.19 396 VAL B N 1
ATOM 6341 C CA . VAL B 1 396 ? 14.922 20.562 21.297 1 48.19 396 VAL B CA 1
ATOM 6342 C C . VAL B 1 396 ? 14.227 21.797 21.875 1 48.19 396 VAL B C 1
ATOM 6344 O O . VAL B 1 396 ? 13.133 22.172 21.453 1 48.19 396 VAL B O 1
#